Protein 2GYS (pdb70)

B-factor: mean 51.11, std 8.47, range [28.4, 102.59]

Sequence (803 aa):
EETIPLQTLRCYNDYTSHITCRWADTQDAQRLVNVTLIRRVNEDLLEPVSCDLSDDMPWSACPHPRCVPRRCVIPCQSFVVTDVDYFSFQPDRPLGTRLTVTLTQHVQPPEPRDLQISTDQDHFLLTWSVALHWLSPGDLEFEVVYKRLQDSWEDAAILLSNTSQATLGPEHLMPSSTYVARVRTRLAPGSRLSGRPSKWSPEVCWDSQPGDEAQPQNLECFFDGAAVLSCSWEVRKEVASSVSFGLFYKPSAVLLREEECSPVLREGLGSLHTRHHCQIPVPDPATHGQYIVSVQPRRAEKHIKSSVNIQMAPPSLQVTDSYSLRWETDHTFEIQYRKDTATWKDSKTETLQNAHSMALPALEPSTRYWARVRVRTSRTGYNGIWSEWSEARSWDTEETIPLQTLRCYNDYTSHITCRWADTQDAQRLVNVTLIRRVNEDLLEPVSCDLSDDMPWSACPHPRCVPRRCVIPCQSFVVTDVDYFSFQPDRPLGTRLTVTLTQHVQPPEPRDLQISTDQDHFLLTWSVALHWLSPGDLEFEVVYKRLQDSWEDAAILLSNTSQATLGPEHLMPSSTYVARVRTRLAPGSRLSGRPSKWSPEVCWDSQPGDEAQPQNLECFFDGAAVLSCSWEVRKEVASSVSFGLFYKPSPDREEECSPVLREGLGSLHTRHHCQIPVPDPATHGQYIVSVQPRRAEKHIKSSVNIQMAPPSLQVTKDGDSYSLRWETMKMRYEHIDHTFEIQYRKDTATWKDSKTETLQNAHSMALPALEPSTRYWARVRVRTSRTGYNGIWSEWSEARSWDT

Structure (mmCIF, N/CA/C/O backbone):
data_2GYS
#
_entry.id   2GYS
#
_cell.length_a   184.909
_cell.length_b   184.909
_cell.length_c   101.047
_cell.angle_alpha   90.00
_cell.angle_beta   90.00
_cell.angle_gamma   120.00
#
_symmetry.space_group_name_H-M   'H 3'
#
loop_
_entity.id
_entity.type
_entity.pdbx_description
1 polymer 'Cytokine receptor common beta chain'
2 branched beta-D-mannopyranose-(1-4)-2-acetamido-2-deoxy-beta-D-glucopyranose-(1-4)-[alpha-L-fucopyranose-(1-3)]2-acetamido-2-deoxy-beta-D-glucopyranose
3 branched alpha-L-fucopyranose-(1-3)-[2-acetamido-2-deoxy-beta-D-glucopyranose-(1-4)]2-acetamido-2-deoxy-beta-D-glucopyranose
#
loop_
_atom_site.group_PDB
_atom_site.id
_atom_site.type_symbol
_atom_site.label_atom_id
_atom_site.label_alt_id
_atom_site.label_comp_id
_atom_site.label_asym_id
_atom_site.label_entity_id
_atom_site.label_seq_id
_atom_site.pdbx_PDB_ins_code
_atom_site.Cartn_x
_atom_site.Cartn_y
_atom_site.Cartn_z
_atom_site.occupancy
_atom_site.B_iso_or_equiv
_atom_site.auth_seq_id
_atom_site.auth_comp_id
_atom_site.auth_asym_id
_atom_site.auth_atom_id
_atom_site.pdbx_PDB_model_num
ATOM 1 N N . GLU A 1 1 ? -15.780 -22.146 -15.802 1.00 59.55 1 GLU A N 1
ATOM 2 C CA . GLU A 1 1 ? -14.879 -21.523 -16.816 1.00 59.67 1 GLU A CA 1
ATOM 3 C C . GLU A 1 1 ? -15.289 -21.847 -18.281 1.00 59.48 1 GLU A C 1
ATOM 4 O O . GLU A 1 1 ? -14.580 -22.603 -18.986 1.00 61.03 1 GLU A O 1
ATOM 6 N N . GLU A 1 2 ? -16.413 -21.272 -18.732 1.00 57.21 2 GLU A N 1
ATOM 7 C CA . GLU A 1 2 ? -16.821 -21.293 -20.136 1.00 55.00 2 GLU A CA 1
ATOM 8 C C . GLU A 1 2 ? -15.813 -20.466 -20.946 1.00 53.47 2 GLU A C 1
ATOM 9 O O . GLU A 1 2 ? -15.212 -19.546 -20.421 1.00 53.46 2 GLU A O 1
ATOM 15 N N . THR A 1 3 ? -15.575 -20.787 -22.207 1.00 51.64 3 THR A N 1
ATOM 16 C CA . THR A 1 3 ? -14.641 -19.984 -22.938 1.00 49.45 3 THR A CA 1
ATOM 17 C C . THR A 1 3 ? -15.352 -18.781 -23.534 1.00 49.56 3 THR A C 1
ATOM 18 O O . THR A 1 3 ? -16.621 -18.733 -23.571 1.00 49.14 3 THR A O 1
ATOM 22 N N . ILE A 1 4 ? -14.564 -17.799 -24.011 1.00 48.11 4 ILE A N 1
ATOM 23 C CA . ILE A 1 4 ? -15.186 -16.631 -24.581 1.00 47.48 4 ILE A CA 1
ATOM 24 C C . ILE A 1 4 ? -15.983 -16.977 -25.856 1.00 48.46 4 ILE A C 1
ATOM 25 O O . ILE A 1 4 ? -17.193 -16.654 -25.920 1.00 49.18 4 ILE A O 1
ATOM 30 N N . PRO A 1 5 ? -15.387 -17.700 -26.839 1.00 47.66 5 PRO A N 1
ATOM 31 C CA . PRO A 1 5 ? -16.283 -18.077 -27.955 1.00 47.96 5 PRO A CA 1
ATOM 32 C C . PRO A 1 5 ? -17.615 -18.685 -27.513 1.00 48.10 5 PRO A C 1
ATOM 33 O O . PRO A 1 5 ? -18.637 -18.339 -28.039 1.00 48.73 5 PRO A O 1
ATOM 37 N N . LEU A 1 6 ? -17.617 -19.531 -26.506 1.00 48.32 6 LEU A N 1
ATOM 38 C CA . LEU A 1 6 ? -18.824 -20.267 -26.162 1.00 48.89 6 LEU A CA 1
ATOM 39 C C . LEU A 1 6 ? -19.767 -19.439 -25.319 1.00 48.07 6 LEU A C 1
ATOM 40 O O . LEU A 1 6 ? -20.924 -19.500 -25.485 1.00 48.66 6 LEU A O 1
ATOM 45 N N . GLN A 1 7 ? -19.272 -18.654 -24.395 1.00 48.47 7 GLN A N 1
ATOM 46 C CA . GLN A 1 7 ? -20.160 -17.834 -23.609 1.00 47.88 7 GLN A CA 1
ATOM 47 C C . GLN A 1 7 ? -20.937 -16.924 -24.481 1.00 46.74 7 GLN A C 1
ATOM 48 O O . GLN A 1 7 ? -22.050 -16.572 -24.214 1.00 47.38 7 GLN A O 1
ATOM 54 N N . THR A 1 8 ? -20.330 -16.595 -25.588 1.00 46.53 8 THR A N 1
ATOM 55 C CA . THR A 1 8 ? -20.723 -15.509 -26.452 1.00 44.71 8 THR A CA 1
ATOM 56 C C . THR A 1 8 ? -21.720 -15.941 -27.560 1.00 44.70 8 THR A C 1
ATOM 57 O O . THR A 1 8 ? -22.680 -15.236 -27.852 1.00 45.33 8 THR A O 1
ATOM 61 N N . LEU A 1 9 ? -21.537 -17.145 -28.099 1.00 43.43 9 LEU A N 1
ATOM 62 C CA . LEU A 1 9 ? -22.349 -17.668 -29.151 1.00 43.18 9 LEU A CA 1
ATOM 63 C C . LEU A 1 9 ? -23.897 -17.466 -28.974 1.00 45.15 9 LEU A C 1
ATOM 64 O O . LEU A 1 9 ? -24.511 -17.817 -27.928 1.00 46.61 9 LEU A O 1
ATOM 69 N N . ARG A 1 10 ? -24.559 -16.914 -29.967 1.00 44.34 10 ARG A N 1
ATOM 70 C CA . ARG A 1 10 ? -25.964 -17.025 -29.947 1.00 44.69 10 ARG A CA 1
ATOM 71 C C . ARG A 1 10 ? -26.205 -17.388 -31.413 1.00 46.38 10 ARG A C 1
ATOM 72 O O . ARG A 1 10 ? -25.573 -16.796 -32.297 1.00 46.87 10 ARG A O 1
ATOM 80 N N . CYS A 1 11 ? -27.087 -18.360 -31.667 1.00 47.09 11 CYS A N 1
ATOM 81 C CA . CYS A 1 11 ? -27.454 -18.684 -33.018 1.00 49.18 11 CYS A CA 1
ATOM 82 C C . CYS A 1 11 ? -28.974 -18.588 -33.133 1.00 49.79 11 CYS A C 1
ATOM 83 O O . CYS A 1 11 ? -29.700 -19.325 -32.425 1.00 52.27 11 CYS A O 1
ATOM 86 N N . TYR A 1 12 ? -29.467 -17.719 -34.020 1.00 48.14 12 TYR A N 1
ATOM 87 C CA . TYR A 1 12 ? -30.882 -17.632 -34.262 1.00 46.23 12 TYR A CA 1
ATOM 88 C C . TYR A 1 12 ? -31.098 -17.982 -35.697 1.00 46.26 12 TYR A C 1
ATOM 89 O O . TYR A 1 12 ? -30.272 -17.635 -36.550 1.00 46.72 12 TYR A O 1
ATOM 98 N N . ASN A 1 13 ? -32.219 -18.644 -35.962 1.00 45.72 13 ASN A N 1
ATOM 99 C CA . ASN A 1 13 ? -32.539 -19.118 -37.275 1.00 45.46 13 ASN A CA 1
ATOM 100 C C . ASN A 1 13 ? -33.905 -18.580 -37.723 1.00 45.55 13 ASN A C 1
ATOM 101 O O . ASN A 1 13 ? -34.707 -18.078 -36.918 1.00 44.82 13 ASN A O 1
ATOM 106 N N . ASP A 1 14 ? -34.173 -18.694 -39.014 1.00 44.69 14 ASP A N 1
ATOM 107 C CA . ASP A 1 14 ? -35.370 -18.127 -39.517 1.00 45.08 14 ASP A CA 1
ATOM 108 C C . ASP A 1 14 ? -36.396 -19.247 -39.741 1.00 44.63 14 ASP A C 1
ATOM 109 O O . ASP A 1 14 ? -37.369 -19.075 -40.455 1.00 44.02 14 ASP A O 1
ATOM 114 N N . TYR A 1 15 ? -36.144 -20.393 -39.101 1.00 44.63 15 TYR A N 1
ATOM 115 C CA . TYR A 1 15 ? -36.951 -21.608 -39.234 1.00 44.19 15 TYR A CA 1
ATOM 116 C C . TYR A 1 15 ? -37.303 -21.930 -40.687 1.00 44.71 15 TYR A C 1
ATOM 117 O O . TYR A 1 15 ? -38.294 -22.598 -40.948 1.00 44.69 15 TYR A O 1
ATOM 126 N N . THR A 1 16 ? -36.495 -21.486 -41.646 1.00 45.48 16 THR A N 1
ATOM 127 C CA . THR A 1 16 ? -36.824 -21.734 -43.062 1.00 45.89 16 THR A CA 1
ATOM 128 C C . THR A 1 16 ? -35.628 -22.062 -43.893 1.00 45.83 16 THR A C 1
ATOM 129 O O . THR A 1 16 ? -35.652 -22.951 -44.669 1.00 45.56 16 THR A O 1
ATOM 133 N N . SER A 1 17 ? -34.564 -21.306 -43.754 1.00 46.81 17 SER A N 1
ATOM 134 C CA . SER A 1 17 ? -33.478 -21.460 -44.712 1.00 46.90 17 SER A CA 1
ATOM 135 C C . SER A 1 17 ? -32.114 -21.481 -44.050 1.00 46.43 17 SER A C 1
ATOM 136 O O . SER A 1 17 ? -31.174 -21.982 -44.632 1.00 45.95 17 SER A O 1
ATOM 139 N N . HIS A 1 18 ? -31.994 -20.967 -42.835 1.00 46.66 18 HIS A N 1
ATOM 140 C CA . HIS A 1 18 ? -30.664 -20.897 -42.274 1.00 47.49 18 HIS A CA 1
ATOM 141 C C . HIS A 1 18 ? -30.606 -20.535 -40.840 1.00 47.66 18 HIS A C 1
ATOM 142 O O . HIS A 1 18 ? -31.617 -20.134 -40.263 1.00 48.58 18 HIS A O 1
ATOM 149 N N . ILE A 1 19 ? -29.398 -20.663 -40.288 1.00 47.44 19 ILE A N 1
ATOM 150 C CA . ILE A 1 19 ? -29.106 -20.314 -38.910 1.00 47.54 19 ILE A CA 1
ATOM 151 C C . ILE A 1 19 ? -28.038 -19.242 -38.996 1.00 48.40 19 ILE A C 1
ATOM 152 O O . ILE A 1 19 ? -27.150 -19.331 -39.850 1.00 49.90 19 ILE A O 1
ATOM 157 N N . THR A 1 20 ? -28.110 -18.236 -38.139 1.00 48.21 20 THR A N 1
ATOM 158 C CA . THR A 1 20 ? -27.096 -17.212 -38.098 1.00 48.47 20 THR A CA 1
ATOM 159 C C . THR A 1 20 ? -26.575 -17.301 -36.696 1.00 49.32 20 THR A C 1
ATOM 160 O O . THR A 1 20 ? -27.352 -17.463 -35.752 1.00 50.02 20 THR A O 1
ATOM 164 N N . CYS A 1 21 ? -25.255 -17.282 -36.579 1.00 49.29 21 CYS A N 1
ATOM 165 C CA . CYS A 1 21 ? -24.588 -17.296 -35.308 1.00 49.52 21 CYS A CA 1
ATOM 166 C C . CYS A 1 21 ? -23.723 -16.056 -35.193 1.00 48.61 21 CYS A C 1
ATOM 167 O O . CYS A 1 21 ? -23.179 -15.551 -36.193 1.00 48.27 21 CYS A O 1
ATOM 170 N N . ARG A 1 22 ? -23.539 -15.597 -33.970 1.00 47.18 22 ARG A N 1
ATOM 171 C CA . ARG A 1 22 ? -22.565 -14.571 -33.756 1.00 47.13 22 ARG A CA 1
ATOM 172 C C . ARG A 1 22 ? -21.807 -14.944 -32.532 1.00 47.29 22 ARG A C 1
ATOM 173 O O . ARG A 1 22 ? -22.368 -15.583 -31.654 1.00 48.48 22 ARG A O 1
ATOM 181 N N . TRP A 1 23 ? -20.542 -14.563 -32.475 1.00 46.95 23 TRP A N 1
ATOM 182 C CA . TRP A 1 23 ? -19.687 -14.938 -31.371 1.00 47.68 23 TRP A CA 1
ATOM 183 C C . TRP A 1 23 ? -18.350 -14.170 -31.398 1.00 48.67 23 TRP A C 1
ATOM 184 O O . TRP A 1 23 ? -18.138 -13.307 -32.266 1.00 49.85 23 TRP A O 1
ATOM 195 N N . ALA A 1 24 ? -17.450 -14.438 -30.452 1.00 48.44 24 ALA A N 1
ATOM 196 C CA . ALA A 1 24 ? -16.208 -13.680 -30.419 1.00 48.10 24 ALA A CA 1
ATOM 197 C C . ALA A 1 24 ? -15.015 -14.361 -29.716 1.00 48.18 24 ALA A C 1
ATOM 198 O O . ALA A 1 24 ? -15.153 -15.051 -28.734 1.00 48.94 24 ALA A O 1
ATOM 200 N N . ASP A 1 25 ? -13.858 -14.113 -30.296 1.00 48.76 25 ASP A N 1
ATOM 201 C CA . ASP A 1 25 ? -12.522 -14.565 -29.996 1.00 48.63 25 ASP A CA 1
ATOM 202 C C . ASP A 1 25 ? -12.040 -13.311 -29.291 1.00 48.57 25 ASP A C 1
ATOM 203 O O . ASP A 1 25 ? -12.708 -12.266 -29.416 1.00 48.62 25 ASP A O 1
ATOM 208 N N . THR A 1 26 ? -10.904 -13.367 -28.590 1.00 47.46 26 THR A N 1
ATOM 209 C CA . THR A 1 26 ? -10.166 -12.161 -28.347 1.00 47.18 26 THR A CA 1
ATOM 210 C C . THR A 1 26 ? -8.890 -12.017 -29.227 1.00 48.42 26 THR A C 1
ATOM 211 O O . THR A 1 26 ? -8.268 -13.009 -29.692 1.00 50.12 26 THR A O 1
ATOM 215 N N . GLN A 1 27 ? -8.512 -10.783 -29.479 1.00 47.70 27 GLN A N 1
ATOM 216 C CA . GLN A 1 27 ? -7.235 -10.525 -30.055 1.00 48.12 27 GLN A CA 1
ATOM 217 C C . GLN A 1 27 ? -6.120 -11.225 -29.308 1.00 48.04 27 GLN A C 1
ATOM 218 O O . GLN A 1 27 ? -5.192 -11.761 -29.922 1.00 48.81 27 GLN A O 1
ATOM 224 N N . ASP A 1 28 ? -6.185 -11.202 -27.983 1.00 47.47 28 ASP A N 1
ATOM 225 C CA . ASP A 1 28 ? -5.110 -11.759 -27.180 1.00 46.88 28 ASP A CA 1
ATOM 226 C C . ASP A 1 28 ? -4.942 -13.239 -27.521 1.00 46.21 28 ASP A C 1
ATOM 227 O O . ASP A 1 28 ? -3.838 -13.673 -27.754 1.00 46.12 28 ASP A O 1
ATOM 232 N N . ALA A 1 29 ? -6.046 -13.990 -27.589 1.00 45.50 29 ALA A N 1
ATOM 233 C CA . ALA A 1 29 ? -6.003 -15.421 -27.877 1.00 44.43 29 ALA A CA 1
ATOM 234 C C . ALA A 1 29 ? -5.566 -15.741 -29.315 1.00 44.59 29 ALA A C 1
ATOM 235 O O . ALA A 1 29 ? -4.895 -16.753 -29.580 1.00 43.53 29 ALA A O 1
ATOM 237 N N . GLN A 1 30 ? -5.947 -14.868 -30.240 1.00 45.58 30 GLN A N 1
ATOM 238 C CA . GLN A 1 30 ? -5.633 -15.041 -31.659 1.00 46.23 30 GLN A CA 1
ATOM 239 C C . GLN A 1 30 ? -4.118 -15.048 -31.920 1.00 46.50 30 GLN A C 1
ATOM 240 O O . GLN A 1 30 ? -3.630 -15.602 -32.911 1.00 46.91 30 GLN A O 1
ATOM 246 N N . ARG A 1 31 ? -3.355 -14.484 -31.002 1.00 46.06 31 ARG A N 1
ATOM 247 C CA . ARG A 1 31 ? -1.930 -14.530 -31.160 1.00 46.71 31 ARG A CA 1
ATOM 248 C C . ARG A 1 31 ? -1.425 -15.979 -31.026 1.00 46.70 31 ARG A C 1
ATOM 249 O O . ARG A 1 31 ? -0.477 -16.361 -31.697 1.00 47.10 31 ARG A O 1
ATOM 251 N N . LEU A 1 32 ? -2.116 -16.782 -30.214 1.00 46.55 32 LEU A N 1
ATOM 252 C CA . LEU A 1 32 ? -1.717 -18.158 -29.866 1.00 45.98 32 LEU A CA 1
ATOM 253 C C . LEU A 1 32 ? -2.527 -19.254 -30.570 1.00 46.21 32 LEU A C 1
ATOM 254 O O . LEU A 1 32 ? -1.975 -20.351 -30.821 1.00 46.76 32 LEU A O 1
ATOM 259 N N . VAL A 1 33 ? -3.813 -18.975 -30.835 1.00 45.50 33 VAL A N 1
ATOM 260 C CA . VAL A 1 33 ? -4.749 -19.900 -31.486 1.00 46.29 33 VAL A CA 1
ATOM 261 C C . VAL A 1 33 ? -5.929 -19.218 -32.128 1.00 46.82 33 VAL A C 1
ATOM 262 O O . VAL A 1 33 ? -6.536 -18.382 -31.494 1.00 48.11 33 VAL A O 1
ATOM 266 N N . ASN A 1 34 ? -6.324 -19.625 -33.326 1.00 46.24 34 ASN A N 1
ATOM 267 C CA . ASN A 1 34 ? -7.613 -19.199 -33.801 1.00 46.53 34 ASN A CA 1
ATOM 268 C C . ASN A 1 34 ? -8.488 -20.436 -33.583 1.00 46.22 34 ASN A C 1
ATOM 269 O O . ASN A 1 34 ? -7.971 -21.529 -33.254 1.00 46.06 34 ASN A O 1
ATOM 274 N N . VAL A 1 35 ? -9.791 -20.276 -33.842 1.00 45.35 35 VAL A N 1
ATOM 275 C CA . VAL A 1 35 ? -10.791 -21.239 -33.443 1.00 44.62 35 VAL A CA 1
ATOM 276 C C . VAL A 1 35 ? -11.840 -21.247 -34.572 1.00 44.57 35 VAL A C 1
ATOM 277 O O . VAL A 1 35 ? -12.116 -20.214 -35.144 1.00 44.22 35 VAL A O 1
ATOM 281 N N . THR A 1 36 ? -12.349 -22.409 -34.967 1.00 44.86 36 THR A N 1
ATOM 282 C CA . THR A 1 36 ? -13.424 -22.459 -35.964 1.00 45.57 36 THR A CA 1
ATOM 283 C C . THR A 1 36 ? -14.741 -22.845 -35.305 1.00 45.88 36 THR A C 1
ATOM 284 O O . THR A 1 36 ? -14.753 -23.718 -34.449 1.00 46.68 36 THR A O 1
ATOM 288 N N . LEU A 1 37 ? -15.849 -22.200 -35.649 1.00 46.59 37 LEU A N 1
ATOM 289 C CA . LEU A 1 37 ? -17.164 -22.734 -35.199 1.00 46.77 37 LEU A CA 1
ATOM 290 C C . LEU A 1 37 ? -17.467 -24.076 -35.883 1.00 46.47 37 LEU A C 1
ATOM 291 O O . LEU A 1 37 ? -17.094 -24.282 -37.033 1.00 46.67 37 LEU A O 1
ATOM 296 N N . ILE A 1 38 ? -18.118 -24.980 -35.151 1.00 46.48 38 ILE A N 1
ATOM 297 C CA . ILE A 1 38 ? -18.324 -26.377 -35.550 1.00 45.98 38 ILE A CA 1
ATOM 298 C C . ILE A 1 38 ? -19.764 -26.726 -35.217 1.00 46.38 38 ILE A C 1
ATOM 299 O O . ILE A 1 38 ? -20.241 -26.363 -34.148 1.00 47.41 38 ILE A O 1
ATOM 304 N N . ARG A 1 39 ? -20.474 -27.395 -36.109 1.00 46.41 39 ARG A N 1
ATOM 305 C CA . ARG A 1 39 ? -21.847 -27.759 -35.840 1.00 47.33 39 ARG A CA 1
ATOM 306 C C . ARG A 1 39 ? -21.847 -29.238 -36.000 1.00 48.54 39 ARG A C 1
ATOM 307 O O . ARG A 1 39 ? -21.329 -29.759 -36.996 1.00 49.06 39 ARG A O 1
ATOM 315 N N . ARG A 1 40 ? -22.376 -29.935 -35.010 1.00 49.95 40 ARG A N 1
ATOM 316 C CA . ARG A 1 40 ? -22.319 -31.367 -35.019 1.00 51.76 40 ARG A CA 1
ATOM 317 C C . ARG A 1 40 ? -23.620 -31.828 -35.624 1.00 53.88 40 ARG A C 1
ATOM 318 O O . ARG A 1 40 ? -24.695 -31.630 -35.045 1.00 53.97 40 ARG A O 1
ATOM 326 N N . VAL A 1 41 ? -23.490 -32.402 -36.816 1.00 56.31 41 VAL A N 1
ATOM 327 C CA . VAL A 1 41 ? -24.551 -33.054 -37.575 1.00 59.11 41 VAL A CA 1
ATOM 328 C C . VAL A 1 41 ? -25.145 -34.288 -36.849 1.00 60.66 41 VAL A C 1
ATOM 329 O O . VAL A 1 41 ? -26.359 -34.374 -36.666 1.00 61.60 41 VAL A O 1
ATOM 333 N N . ASN A 1 42 ? -24.299 -35.230 -36.439 1.00 62.22 42 ASN A N 1
ATOM 334 C CA . ASN A 1 42 ? -24.733 -36.387 -35.631 1.00 63.55 42 ASN A CA 1
ATOM 335 C C . ASN A 1 42 ? -23.536 -37.012 -34.913 1.00 64.72 42 ASN A C 1
ATOM 336 O O . ASN A 1 42 ? -22.395 -36.565 -35.066 1.00 65.22 42 ASN A O 1
ATOM 341 N N . GLU A 1 43 ? -23.774 -38.079 -34.167 1.00 65.56 43 GLU A N 1
ATOM 342 C CA . GLU A 1 43 ? -22.732 -38.553 -33.285 1.00 67.09 43 GLU A CA 1
ATOM 343 C C . GLU A 1 43 ? -21.335 -38.409 -33.948 1.00 67.14 43 GLU A C 1
ATOM 344 O O . GLU A 1 43 ? -20.438 -37.683 -33.415 1.00 67.28 43 GLU A O 1
ATOM 350 N N . ASP A 1 44 ? -21.198 -39.051 -35.132 1.00 67.26 44 ASP A N 1
ATOM 351 C CA . ASP A 1 44 ? -19.910 -39.190 -35.849 1.00 66.88 44 ASP A CA 1
ATOM 352 C C . ASP A 1 44 ? -19.499 -37.964 -36.702 1.00 66.10 44 ASP A C 1
ATOM 353 O O . ASP A 1 44 ? -18.354 -37.896 -37.180 1.00 66.31 44 ASP A O 1
ATOM 358 N N . LEU A 1 45 ? -20.412 -37.005 -36.895 1.00 64.52 45 LEU A N 1
ATOM 359 C CA . LEU A 1 45 ? -20.208 -35.992 -37.944 1.00 62.82 45 LEU A CA 1
ATOM 360 C C . LEU A 1 45 ? -20.250 -34.531 -37.508 1.00 61.06 45 LEU A C 1
ATOM 361 O O . LEU A 1 45 ? -21.299 -34.013 -37.172 1.00 60.77 45 LEU A O 1
ATOM 366 N N . LEU A 1 46 ? -19.089 -33.889 -37.575 1.00 59.58 46 LEU A N 1
ATOM 367 C CA . LEU A 1 46 ? -18.883 -32.468 -37.282 1.00 58.34 46 LEU A CA 1
ATOM 368 C C . LEU A 1 46 ? -18.712 -31.684 -38.571 1.00 57.95 46 LEU A C 1
ATOM 369 O O . LEU A 1 46 ? -18.120 -32.184 -39.506 1.00 57.83 46 LEU A O 1
ATOM 374 N N . GLU A 1 47 ? -19.178 -30.448 -38.645 1.00 57.76 47 GLU A N 1
ATOM 375 C CA . GLU A 1 47 ? -18.894 -29.712 -39.872 1.00 57.44 47 GLU A CA 1
ATOM 376 C C . GLU A 1 47 ? -18.559 -28.260 -39.650 1.00 56.52 47 GLU A C 1
ATOM 377 O O . GLU A 1 47 ? -19.147 -27.624 -38.773 1.00 57.12 47 GLU A O 1
ATOM 383 N N . PRO A 1 48 ? -17.614 -27.716 -40.444 1.00 55.21 48 PRO A N 1
ATOM 384 C CA . PRO A 1 48 ? -17.121 -26.370 -40.136 1.00 54.37 48 PRO A CA 1
ATOM 385 C C . PRO A 1 48 ? -18.112 -25.294 -40.587 1.00 52.92 48 PRO A C 1
ATOM 386 O O . PRO A 1 48 ? -18.637 -25.331 -41.690 1.00 53.35 48 PRO A O 1
ATOM 390 N N . VAL A 1 49 ? -18.374 -24.337 -39.740 1.00 51.63 49 VAL A N 1
ATOM 391 C CA . VAL A 1 49 ? -19.242 -23.234 -40.128 1.00 50.69 49 VAL A CA 1
ATOM 392 C C . VAL A 1 49 ? -18.333 -22.095 -40.623 1.00 50.53 49 VAL A C 1
ATOM 393 O O . VAL A 1 49 ? -17.345 -21.743 -39.934 1.00 49.93 49 VAL A O 1
ATOM 397 N N . SER A 1 50 ? -18.626 -21.524 -41.790 1.00 50.45 50 SER A N 1
ATOM 398 C CA . SER A 1 50 ? -17.785 -20.399 -42.259 1.00 51.27 50 SER A CA 1
ATOM 399 C C . SER A 1 50 ? -18.291 -19.063 -41.706 1.00 52.09 50 SER A C 1
ATOM 400 O O . SER A 1 50 ? -19.443 -18.644 -41.937 1.00 52.93 50 SER A O 1
ATOM 403 N N . CYS A 1 51 ? -17.435 -18.433 -40.928 1.00 52.05 51 CYS A N 1
ATOM 404 C CA . CYS A 1 51 ? -17.770 -17.208 -40.288 1.00 53.71 51 CYS A CA 1
ATOM 405 C C . CYS A 1 51 ? -17.000 -16.068 -40.905 1.00 53.56 51 CYS A C 1
ATOM 406 O O . CYS A 1 51 ? -15.875 -16.227 -41.380 1.00 54.65 51 CYS A O 1
ATOM 409 N N . ASP A 1 52 ? -17.551 -14.883 -40.873 1.00 52.90 52 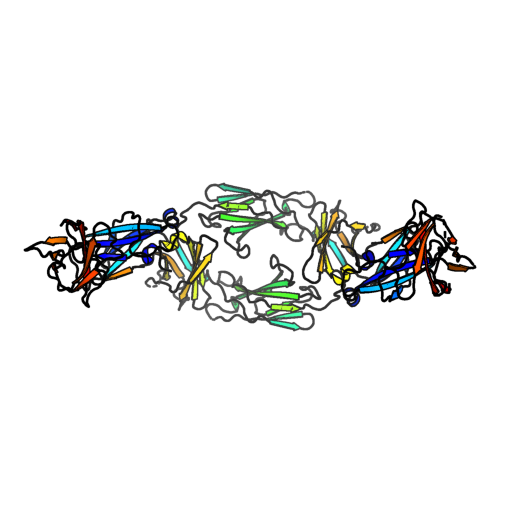ASP A N 1
ATOM 410 C CA . ASP A 1 52 ? -16.666 -13.790 -41.172 1.00 52.80 52 ASP A CA 1
ATOM 411 C C . ASP A 1 52 ? -16.791 -12.680 -40.134 1.00 51.36 52 ASP A C 1
ATOM 412 O O . ASP A 1 52 ? -17.697 -12.708 -39.286 1.00 51.47 52 ASP A O 1
ATOM 417 N N . LEU A 1 53 ? -15.858 -11.732 -40.191 1.00 49.28 53 LEU A N 1
ATOM 418 C CA . LEU A 1 53 ? -15.724 -10.719 -39.177 1.00 47.16 53 LEU A CA 1
ATOM 419 C C . LEU A 1 53 ? -16.977 -9.834 -39.110 1.00 46.55 53 LEU A C 1
ATOM 420 O O . LEU A 1 53 ? -17.604 -9.589 -40.125 1.00 45.11 53 LEU A O 1
ATOM 425 N N . SER A 1 54 ? -17.380 -9.439 -37.907 1.00 46.61 54 SER A N 1
ATOM 426 C CA . SER A 1 54 ? -18.419 -8.439 -37.732 1.00 47.87 54 SER A CA 1
ATOM 427 C C . SER A 1 54 ? -17.881 -7.273 -36.926 1.00 49.09 54 SER A C 1
ATOM 428 O O . SER A 1 54 ? -17.021 -7.449 -36.041 1.00 50.07 54 SER A O 1
ATOM 431 N N . ASP A 1 55 ? -18.388 -6.078 -37.197 1.00 50.34 55 ASP A N 1
ATOM 432 C CA . ASP A 1 55 ? -18.098 -4.958 -36.305 1.00 51.21 55 ASP A CA 1
ATOM 433 C C . ASP A 1 55 ? -18.845 -5.038 -34.980 1.00 51.62 55 ASP A C 1
ATOM 434 O O . ASP A 1 55 ? -18.415 -4.398 -34.027 1.00 52.05 55 ASP A O 1
ATOM 439 N N . ASP A 1 56 ? -19.934 -5.818 -34.894 1.00 50.87 56 ASP A N 1
ATOM 440 C CA . ASP A 1 56 ? -20.811 -5.668 -33.756 1.00 50.31 56 ASP A CA 1
ATOM 441 C C . ASP A 1 56 ? -21.130 -6.929 -32.967 1.00 49.13 56 ASP A C 1
ATOM 442 O O . ASP A 1 56 ? -20.686 -8.023 -33.270 1.00 48.67 56 ASP A O 1
ATOM 447 N N . MET A 1 57 ? -21.953 -6.751 -31.942 1.00 47.71 57 MET A N 1
ATOM 448 C CA . MET A 1 57 ? -22.302 -7.794 -31.027 1.00 45.79 57 MET A CA 1
ATOM 449 C C . MET A 1 57 ? -23.775 -7.551 -30.636 1.00 45.11 57 MET A C 1
ATOM 450 O O . MET A 1 57 ? -24.160 -7.398 -29.465 1.00 44.86 57 MET A O 1
ATOM 455 N N . PRO A 1 58 ? -24.649 -7.613 -31.630 1.00 44.85 58 PRO A N 1
ATOM 456 C CA . PRO A 1 58 ? -26.066 -7.362 -31.345 1.00 44.99 58 PRO A CA 1
ATOM 457 C C . PRO A 1 58 ? -26.721 -8.497 -30.565 1.00 45.39 58 PRO A C 1
ATOM 458 O O . PRO A 1 58 ? -27.924 -8.452 -30.310 1.00 47.18 58 PRO A O 1
ATOM 462 N N . TRP A 1 59 ? -25.994 -9.532 -30.188 1.00 44.42 59 TRP A N 1
ATOM 463 C CA . TRP A 1 59 ? -26.707 -10.556 -29.484 1.00 43.79 59 TRP A CA 1
ATOM 464 C C . TRP A 1 59 ? -26.195 -10.915 -28.056 1.00 43.92 59 TRP A C 1
ATOM 465 O O . TRP A 1 59 ? -26.887 -11.556 -27.282 1.00 43.68 59 TRP A O 1
ATOM 476 N N . SER A 1 60 ? -24.998 -10.481 -27.679 1.00 44.17 60 SER A N 1
ATOM 477 C CA . SER A 1 60 ? -24.470 -10.848 -26.365 1.00 44.41 60 SER A CA 1
ATOM 478 C C . SER A 1 60 ? -23.266 -9.999 -26.095 1.00 44.45 60 SER A C 1
ATOM 479 O O . SER A 1 60 ? -22.668 -9.486 -27.016 1.00 45.19 60 SER A O 1
ATOM 482 N N . ALA A 1 61 ? -22.889 -9.830 -24.843 1.00 44.91 61 ALA A N 1
ATOM 483 C CA . ALA A 1 61 ? -21.833 -8.866 -24.518 1.00 44.99 61 ALA A CA 1
ATOM 484 C C . ALA A 1 61 ? -20.552 -9.599 -24.748 1.00 46.57 61 ALA A C 1
ATOM 485 O O . ALA A 1 61 ? -20.624 -10.750 -24.942 1.00 47.77 61 ALA A O 1
ATOM 487 N N . CYS A 1 62 ? -19.383 -8.970 -24.757 1.00 49.85 62 CYS A N 1
ATOM 488 C CA . CYS A 1 62 ? -18.139 -9.712 -24.859 1.00 50.45 62 CYS A CA 1
ATOM 489 C C . CYS A 1 62 ? -17.328 -9.300 -23.666 1.00 51.06 62 CYS A C 1
ATOM 490 O O . CYS A 1 62 ? -17.109 -8.128 -23.477 1.00 51.33 62 CYS A O 1
ATOM 493 N N . PRO A 1 63 ? -16.837 -10.250 -22.851 1.00 51.65 63 PRO A N 1
ATOM 494 C CA . PRO A 1 63 ? -16.267 -9.728 -21.611 1.00 51.15 63 PRO A CA 1
ATOM 495 C C . PRO A 1 63 ? -14.776 -9.696 -21.768 1.00 51.55 63 PRO A C 1
ATOM 496 O O . PRO A 1 63 ? -14.048 -10.444 -21.100 1.00 52.45 63 PRO A O 1
ATOM 500 N N . HIS A 1 64 ? -14.303 -8.893 -22.707 1.00 51.22 64 HIS A N 1
ATOM 501 C CA . HIS A 1 64 ? -12.863 -8.671 -22.832 1.00 51.21 64 HIS A CA 1
ATOM 502 C C . HIS A 1 64 ? -12.717 -7.280 -23.429 1.00 50.20 64 HIS A C 1
ATOM 503 O O . HIS A 1 64 ? -13.612 -6.826 -24.117 1.00 50.93 64 HIS A O 1
ATOM 510 N N . PRO A 1 65 ? -11.646 -6.577 -23.127 1.00 48.84 65 PRO A N 1
ATOM 511 C CA . PRO A 1 65 ? -11.679 -5.321 -23.811 1.00 49.29 65 PRO A CA 1
ATOM 512 C C . PRO A 1 65 ? -11.350 -5.371 -25.292 1.00 49.72 65 PRO A C 1
ATOM 513 O O . PRO A 1 65 ? -11.270 -4.283 -25.901 1.00 50.97 65 PRO A O 1
ATOM 517 N N . ARG A 1 66 ? -11.112 -6.546 -25.882 1.00 48.96 66 ARG A N 1
ATOM 518 C CA . ARG A 1 66 ? -10.789 -6.548 -27.343 1.00 48.37 66 ARG A CA 1
ATOM 519 C C . ARG A 1 66 ? -11.177 -7.807 -28.116 1.00 48.71 66 ARG A C 1
ATOM 520 O O . ARG A 1 66 ? -10.379 -8.671 -28.438 1.00 48.66 66 ARG A O 1
ATOM 528 N N . CYS A 1 67 ? -12.440 -7.862 -28.444 1.00 48.76 67 CYS A N 1
ATOM 529 C CA . CYS A 1 67 ? -12.972 -8.987 -29.114 1.00 50.18 67 CYS A CA 1
ATOM 530 C C . CYS A 1 67 ? -12.886 -8.867 -30.572 1.00 49.04 67 CYS A C 1
ATOM 531 O O . CYS A 1 67 ? -12.822 -7.768 -31.131 1.00 49.04 67 CYS A O 1
ATOM 534 N N . VAL A 1 68 ? -12.969 -10.031 -31.197 1.00 48.29 68 VAL A N 1
ATOM 535 C CA . VAL A 1 68 ? -13.066 -10.103 -32.621 1.00 46.79 68 VAL A CA 1
ATOM 536 C C . VAL A 1 68 ? -14.375 -10.846 -32.887 1.00 47.17 68 VAL A C 1
ATOM 537 O O . VAL A 1 68 ? -14.392 -12.070 -32.946 1.00 47.32 68 VAL A O 1
ATOM 541 N N . PRO A 1 69 ? -15.479 -10.086 -33.012 1.00 47.02 69 PRO A N 1
ATOM 542 C CA . PRO A 1 69 ? -16.814 -10.600 -33.254 1.00 47.22 69 PRO A CA 1
ATOM 543 C C . PRO A 1 69 ? -16.950 -11.149 -34.644 1.00 48.06 69 PRO A C 1
ATOM 544 O O . PRO A 1 69 ? -16.365 -10.589 -35.575 1.00 48.65 69 PRO A O 1
ATOM 548 N N . ARG A 1 70 ? -17.719 -12.240 -34.757 1.00 48.99 70 ARG A N 1
ATOM 549 C CA . ARG A 1 70 ? -18.054 -12.892 -36.025 1.00 49.54 70 ARG A CA 1
ATOM 550 C C . ARG A 1 70 ? -19.542 -12.996 -36.272 1.00 49.98 70 ARG A C 1
ATOM 551 O O . ARG A 1 70 ? -20.359 -12.960 -35.368 1.00 49.66 70 ARG A O 1
ATOM 559 N N . ARG A 1 71 ? -19.866 -13.174 -37.537 1.00 50.98 71 ARG A N 1
ATOM 560 C CA . ARG A 1 71 ? -21.206 -13.391 -37.989 1.00 51.89 71 ARG A CA 1
ATOM 561 C C . ARG A 1 71 ? -21.130 -14.527 -39.024 1.00 52.84 71 ARG A C 1
ATOM 562 O O . ARG A 1 71 ? -20.459 -14.384 -40.047 1.00 53.11 71 ARG A O 1
ATOM 570 N N . CYS A 1 72 ? -21.768 -15.658 -38.736 1.00 53.27 72 CYS A N 1
ATOM 571 C CA . CYS A 1 72 ? -21.835 -16.806 -39.660 1.00 54.09 72 CYS A CA 1
ATOM 572 C C . CYS A 1 72 ? -23.265 -17.058 -40.114 1.00 52.68 72 CYS A C 1
ATOM 573 O O . CYS A 1 72 ? -24.218 -16.656 -39.447 1.00 53.33 72 CYS A O 1
ATOM 576 N N . VAL A 1 73 ? -23.409 -17.696 -41.259 1.00 50.88 73 VAL A N 1
ATOM 577 C CA . VAL A 1 73 ? -24.701 -18.026 -41.797 1.00 49.51 73 VAL A CA 1
ATOM 578 C C . VAL A 1 73 ? -24.552 -19.453 -42.203 1.00 49.53 73 VAL A C 1
ATOM 579 O O . VAL A 1 73 ? -23.702 -19.771 -43.068 1.00 49.66 73 VAL A O 1
ATOM 583 N N . ILE A 1 74 ? -25.321 -20.334 -41.579 1.00 49.11 74 ILE A N 1
ATOM 584 C CA . ILE A 1 74 ? -25.335 -21.726 -42.061 1.00 49.41 74 ILE A CA 1
ATOM 585 C C . ILE A 1 74 ? -26.647 -22.062 -42.807 1.00 49.41 74 ILE A C 1
ATOM 586 O O . ILE A 1 74 ? -27.732 -21.832 -42.293 1.00 49.77 74 ILE A O 1
ATOM 591 N N . PRO A 1 75 ? -26.562 -22.551 -44.049 1.00 49.68 75 PRO A N 1
ATOM 592 C CA . PRO A 1 75 ? -27.853 -22.846 -44.684 1.00 49.58 75 PRO A CA 1
ATOM 593 C C . PRO A 1 75 ? -28.418 -24.189 -44.220 1.00 50.57 75 PRO A C 1
ATOM 594 O O . PRO A 1 75 ? -27.665 -25.106 -43.913 1.00 49.17 75 PRO A O 1
ATOM 598 N N . CYS A 1 76 ? -29.750 -24.271 -44.152 1.00 52.94 76 CYS A N 1
ATOM 599 C CA . CYS A 1 76 ? -30.497 -25.521 -43.924 1.00 54.96 76 CYS A CA 1
ATOM 600 C C . CYS A 1 76 ? -31.774 -25.487 -44.691 1.00 55.69 76 CYS A C 1
ATOM 601 O O . CYS A 1 76 ? -32.559 -24.556 -44.537 1.00 57.21 76 CYS A O 1
ATOM 604 N N . GLN A 1 77 ? -32.044 -26.516 -45.470 1.00 56.29 77 GLN A N 1
ATOM 605 C CA . GLN A 1 77 ? -33.445 -26.908 -45.671 1.00 56.38 77 GLN A CA 1
ATOM 606 C C . GLN A 1 77 ? -33.784 -27.670 -44.368 1.00 56.08 77 GLN A C 1
ATOM 607 O O . GLN A 1 77 ? -32.863 -28.173 -43.688 1.00 57.30 77 GLN A O 1
ATOM 613 N N . SER A 1 78 ? -35.064 -27.728 -43.999 1.00 54.58 78 SER A N 1
ATOM 614 C CA . SER A 1 78 ? -35.545 -28.612 -42.917 1.00 52.82 78 SER A CA 1
ATOM 615 C C . SER A 1 78 ? -35.264 -28.055 -41.549 1.00 51.37 78 SER A C 1
ATOM 616 O O . SER A 1 78 ? -34.170 -27.673 -41.259 1.00 51.21 78 SER A O 1
ATOM 618 N N . PHE A 1 79 ? -36.312 -28.020 -40.734 1.00 50.67 79 PHE A N 1
ATOM 619 C CA . PHE A 1 79 ? -36.356 -27.546 -39.360 1.00 48.94 79 PHE A CA 1
ATOM 620 C C . PHE A 1 79 ? -37.555 -28.256 -38.752 1.00 48.67 79 PHE A C 1
ATOM 621 O O . PHE A 1 79 ? -38.554 -28.478 -39.431 1.00 47.58 79 PHE A O 1
ATOM 629 N N . VAL A 1 80 ? -37.470 -28.606 -37.481 1.00 48.97 80 VAL A N 1
ATOM 630 C CA . VAL A 1 80 ? -38.660 -28.928 -36.746 1.00 49.55 80 VAL A CA 1
ATOM 631 C C . VAL A 1 80 ? -38.413 -29.060 -35.269 1.00 50.53 80 VAL A C 1
ATOM 632 O O . VAL A 1 80 ? -37.285 -29.259 -34.846 1.00 52.08 80 VAL A O 1
ATOM 636 N N . VAL A 1 81 ? -39.494 -28.997 -34.504 1.00 50.24 81 VAL A N 1
ATOM 637 C CA . VAL A 1 81 ? -39.453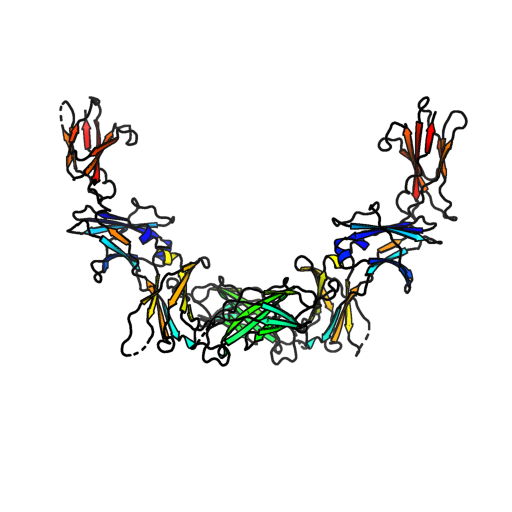 -28.614 -33.101 1.00 49.51 81 VAL A CA 1
ATOM 638 C C . VAL A 1 81 ? -38.497 -29.333 -32.199 1.00 49.20 81 VAL A C 1
ATOM 639 O O . VAL A 1 81 ? -38.004 -28.727 -31.244 1.00 50.45 81 VAL A O 1
ATOM 643 N N . THR A 1 82 ? -38.273 -30.612 -32.467 1.00 47.39 82 THR A N 1
ATOM 644 C CA . THR A 1 82 ? -37.499 -31.434 -31.576 1.00 46.17 82 THR A CA 1
ATOM 645 C C . THR A 1 82 ? -36.003 -31.152 -31.730 1.00 46.20 82 THR A C 1
ATOM 646 O O . THR A 1 82 ? -35.192 -31.683 -30.965 1.00 45.93 82 THR A O 1
ATOM 650 N N . ASP A 1 83 ? -35.659 -30.357 -32.740 1.00 46.05 83 ASP A N 1
ATOM 651 C CA . ASP A 1 83 ? -34.286 -30.090 -33.138 1.00 47.47 83 ASP A CA 1
ATOM 652 C C . ASP A 1 83 ? -33.468 -29.258 -32.129 1.00 47.73 83 ASP A C 1
ATOM 653 O O . ASP A 1 83 ? -33.829 -28.112 -31.759 1.00 46.83 83 ASP A O 1
ATOM 658 N N . VAL A 1 84 ? -32.319 -29.845 -31.772 1.00 47.04 84 VAL A N 1
ATOM 659 C CA . VAL A 1 84 ? -31.300 -29.202 -30.981 1.00 45.32 84 VAL A CA 1
ATOM 660 C C . VAL A 1 84 ? -30.013 -29.243 -31.766 1.00 45.40 84 VAL A C 1
ATOM 661 O O . VAL A 1 84 ? -29.589 -30.275 -32.209 1.00 44.48 84 VAL A O 1
ATOM 665 N N . ASP A 1 85 ? -29.389 -28.093 -31.940 1.00 46.82 85 ASP A N 1
ATOM 666 C CA . ASP A 1 85 ? -28.050 -28.082 -32.475 1.00 48.12 85 ASP A CA 1
ATOM 667 C C . ASP A 1 85 ? -26.951 -28.053 -31.429 1.00 48.18 85 ASP A C 1
ATOM 668 O O . ASP A 1 85 ? -27.080 -27.374 -30.398 1.00 47.47 85 ASP A O 1
ATOM 673 N N . TYR A 1 86 ? -25.893 -28.818 -31.697 1.00 47.83 86 TYR A N 1
ATOM 674 C CA . TYR A 1 86 ? -24.729 -28.787 -30.814 1.00 48.59 86 TYR A CA 1
ATOM 675 C C . TYR A 1 86 ? -23.596 -28.033 -31.446 1.00 47.10 86 TYR A C 1
ATOM 676 O O . TYR A 1 86 ? -23.138 -28.376 -32.514 1.00 47.75 86 TYR A O 1
ATOM 685 N N . PHE A 1 87 ? -23.177 -26.962 -30.810 1.00 45.89 87 PHE A N 1
ATOM 686 C CA . PHE A 1 87 ? -22.149 -26.135 -31.402 1.00 45.76 87 PHE A CA 1
ATOM 687 C C . PHE A 1 87 ? -20.912 -26.172 -30.532 1.00 45.92 87 PHE A C 1
ATOM 688 O O . PHE A 1 87 ? -21.018 -26.218 -29.298 1.00 46.15 87 PHE A O 1
ATOM 696 N N . SER A 1 88 ? -19.744 -26.146 -31.166 1.00 45.59 88 SER A N 1
ATOM 697 C CA . SER A 1 88 ? -18.472 -26.097 -30.443 1.00 45.51 88 SER A CA 1
ATOM 698 C C . SER A 1 88 ? -17.396 -25.338 -31.247 1.00 45.99 88 SER A C 1
ATOM 699 O O . SER A 1 88 ? -17.671 -24.826 -32.315 1.00 46.40 88 SER A O 1
ATOM 702 N N . PHE A 1 89 ? -16.168 -25.264 -30.737 1.00 46.54 89 PHE A N 1
ATOM 703 C CA . PHE A 1 89 ? -15.133 -24.458 -31.354 1.00 45.52 89 PHE A CA 1
ATOM 704 C C . PHE A 1 89 ? -13.836 -25.259 -31.527 1.00 46.31 89 PHE A C 1
ATOM 705 O O . PHE A 1 89 ? -13.312 -25.748 -30.551 1.00 48.34 89 PHE A O 1
ATOM 713 N N . GLN A 1 90 ? -13.297 -25.434 -32.730 1.00 45.75 90 GLN A N 1
ATOM 714 C CA . GLN A 1 90 ? -12.120 -26.289 -32.874 1.00 45.21 90 GLN A CA 1
ATOM 715 C C . GLN A 1 90 ? -10.931 -25.389 -32.906 1.00 45.12 90 GLN A C 1
ATOM 716 O O . GLN A 1 90 ? -10.978 -24.373 -33.615 1.00 45.85 90 GLN A O 1
ATOM 722 N N . PRO A 1 91 ? -9.854 -25.740 -32.164 1.00 44.62 91 PRO A N 1
ATOM 723 C CA . PRO A 1 91 ? -8.565 -25.048 -32.299 1.00 43.85 91 PRO A CA 1
ATOM 724 C C . PRO A 1 91 ? -7.981 -25.193 -33.710 1.00 42.78 91 PRO A C 1
ATOM 725 O O . PRO A 1 91 ? -8.302 -26.146 -34.414 1.00 41.48 91 PRO A O 1
ATOM 729 N N . ASP A 1 92 ? -7.156 -24.231 -34.109 1.00 42.59 92 ASP A N 1
ATOM 730 C CA . ASP A 1 92 ? -6.499 -24.296 -35.421 1.00 43.01 92 ASP A CA 1
ATOM 731 C C . ASP A 1 92 ? -5.529 -25.452 -35.575 1.00 42.19 92 ASP A C 1
ATOM 732 O O . ASP A 1 92 ? -5.160 -25.747 -36.654 1.00 42.17 92 ASP A O 1
ATOM 737 N N . ARG A 1 93 ? -5.110 -26.082 -34.483 1.00 42.32 93 ARG A N 1
ATOM 738 C CA . ARG A 1 93 ? -4.192 -27.223 -34.499 1.00 41.95 93 ARG A CA 1
ATOM 739 C C . ARG A 1 93 ? -4.295 -28.123 -33.207 1.00 42.89 93 ARG A C 1
ATOM 740 O O . ARG A 1 93 ? -4.757 -27.705 -32.155 1.00 43.31 93 ARG A O 1
ATOM 748 N N . PRO A 1 94 ? -3.872 -29.363 -33.275 1.00 43.52 94 PRO A N 1
ATOM 749 C CA . PRO A 1 94 ? -3.857 -30.170 -32.058 1.00 45.06 94 PRO A CA 1
ATOM 750 C C . PRO A 1 94 ? -3.084 -29.581 -30.821 1.00 46.66 94 PRO A C 1
ATOM 751 O O . PRO A 1 94 ? -1.893 -29.274 -30.906 1.00 47.87 94 PRO A O 1
ATOM 755 N N . LEU A 1 95 ? -3.756 -29.467 -29.676 1.00 47.70 95 LEU A N 1
ATOM 756 C CA . LEU A 1 95 ? -3.172 -28.970 -28.424 1.00 47.50 95 LEU A CA 1
ATOM 757 C C . LEU A 1 95 ? -3.317 -30.063 -27.349 1.00 48.09 95 LEU A C 1
ATOM 758 O O . LEU A 1 95 ? -4.385 -30.658 -27.262 1.00 48.51 95 LEU A O 1
ATOM 763 N N . GLY A 1 96 ? -2.285 -30.337 -26.540 1.00 48.05 96 GLY A N 1
ATOM 764 C CA . GLY A 1 96 ? -2.422 -31.332 -25.464 1.00 48.75 96 GLY A CA 1
ATOM 765 C C . GLY A 1 96 ? -1.087 -31.740 -24.849 1.00 50.16 96 GLY A C 1
ATOM 766 O O . GLY A 1 96 ? -0.035 -31.275 -25.287 1.00 51.07 96 GLY A O 1
ATOM 767 N N . THR A 1 97 ? -1.118 -32.603 -23.828 1.00 49.96 97 THR A N 1
ATOM 768 C CA . THR A 1 97 ? 0.070 -33.096 -23.128 1.00 49.38 97 THR A CA 1
ATOM 769 C C . THR A 1 97 ? -0.415 -34.335 -22.468 1.00 49.09 97 THR A C 1
ATOM 770 O O . THR A 1 97 ? -1.621 -34.487 -22.225 1.00 48.95 97 THR A O 1
ATOM 774 N N . ARG A 1 98 ? 0.537 -35.194 -22.139 1.00 48.41 98 ARG A N 1
ATOM 775 C CA . ARG A 1 98 ? 0.252 -36.563 -21.859 1.00 49.15 98 ARG A CA 1
ATOM 776 C C . ARG A 1 98 ? 1.426 -37.041 -20.990 1.00 48.11 98 ARG A C 1
ATOM 777 O O . ARG A 1 98 ? 2.584 -36.822 -21.324 1.00 49.39 98 ARG A O 1
ATOM 785 N N . LEU A 1 99 ? 1.133 -37.616 -19.837 1.00 46.59 99 LEU A N 1
ATOM 786 C CA . LEU A 1 99 ? 2.157 -38.056 -18.909 1.00 45.39 99 LEU A CA 1
ATOM 787 C C . LEU A 1 99 ? 1.727 -39.457 -18.613 1.00 45.48 99 LEU A C 1
ATOM 788 O O . LEU A 1 99 ? 0.531 -39.726 -18.450 1.00 46.70 99 LEU A O 1
ATOM 793 N N . THR A 1 100 ? 2.648 -40.375 -18.559 1.00 44.28 100 THR A N 1
ATOM 794 C CA . THR A 1 100 ? 2.246 -41.694 -18.207 1.00 43.92 100 THR A CA 1
ATOM 795 C C . THR A 1 100 ? 2.842 -41.918 -16.813 1.00 43.51 100 THR A C 1
ATOM 796 O O . THR A 1 100 ? 4.020 -41.771 -16.652 1.00 44.05 100 THR A O 1
ATOM 800 N N . VAL A 1 101 ? 2.036 -42.241 -15.805 1.00 42.55 101 VAL A N 1
ATOM 801 C CA . VAL A 1 101 ? 2.491 -42.199 -14.429 1.00 41.52 101 VAL A CA 1
ATOM 802 C C . VAL A 1 101 ? 2.352 -43.560 -13.790 1.00 41.99 101 VAL A C 1
ATOM 803 O O . VAL A 1 101 ? 1.251 -44.109 -13.699 1.00 42.51 101 VAL A O 1
ATOM 807 N N . THR A 1 102 ? 3.481 -44.107 -13.346 1.00 41.78 102 THR A N 1
ATOM 808 C CA . THR A 1 102 ? 3.499 -45.273 -12.493 1.00 41.50 102 THR A CA 1
ATOM 809 C C . THR A 1 102 ? 3.423 -44.808 -11.031 1.00 42.05 102 THR A C 1
ATOM 810 O O . THR A 1 102 ? 4.342 -44.148 -10.537 1.00 41.56 102 THR A O 1
ATOM 814 N N . LEU A 1 103 ? 2.321 -45.140 -10.346 1.00 42.76 103 LEU A N 1
ATOM 815 C CA . LEU A 1 103 ? 2.065 -44.662 -8.985 1.00 42.61 103 LEU A CA 1
ATOM 816 C C . LEU A 1 103 ? 3.257 -44.759 -7.987 1.00 43.46 103 LEU A C 1
ATOM 817 O O . LEU A 1 103 ? 3.447 -43.806 -7.159 1.00 43.73 103 LEU A O 1
ATOM 822 N N . THR A 1 104 ? 4.039 -45.856 -8.040 1.00 41.99 104 THR A N 1
ATOM 823 C CA . THR A 1 104 ? 5.147 -46.033 -7.076 1.00 41.67 104 THR A CA 1
ATOM 824 C C . THR A 1 104 ? 6.289 -45.009 -7.349 1.00 42.33 104 THR A C 1
ATOM 825 O O . THR A 1 104 ? 7.121 -44.720 -6.484 1.00 41.60 104 THR A O 1
ATOM 829 N N . GLN A 1 105 ? 6.315 -44.463 -8.562 1.00 42.87 105 GLN A N 1
ATOM 830 C CA . GLN A 1 105 ? 7.317 -43.490 -8.940 1.00 43.21 105 GLN A CA 1
ATOM 831 C C . GLN A 1 105 ? 6.820 -42.058 -8.722 1.00 43.58 105 GLN A C 1
ATOM 832 O O . GLN A 1 105 ? 7.555 -41.109 -8.909 1.00 43.42 105 GLN A O 1
ATOM 838 N N . HIS A 1 106 ? 5.588 -41.918 -8.239 1.00 43.91 106 HIS A N 1
ATOM 839 C CA . HIS A 1 106 ? 4.940 -40.621 -8.211 1.00 43.62 106 HIS A CA 1
ATOM 840 C C . HIS A 1 106 ? 4.206 -40.388 -6.914 1.00 43.53 106 HIS A C 1
ATOM 841 O O . HIS A 1 106 ? 3.092 -39.832 -6.928 1.00 43.59 106 HIS A O 1
ATOM 848 N N . VAL A 1 107 ? 4.811 -40.773 -5.791 1.00 42.55 107 VAL A N 1
ATOM 849 C CA . VAL A 1 107 ? 4.077 -40.597 -4.568 1.00 42.49 107 VAL A CA 1
ATOM 850 C C . VAL A 1 107 ? 4.477 -39.360 -3.792 1.00 43.29 107 VAL A C 1
ATOM 851 O O . VAL A 1 107 ? 5.649 -39.005 -3.667 1.00 43.50 107 VAL A O 1
ATOM 855 N N . GLN A 1 108 ? 3.468 -38.687 -3.279 1.00 43.88 108 GLN A N 1
ATOM 856 C CA . GLN A 1 108 ? 3.668 -37.618 -2.333 1.00 43.58 108 GLN A CA 1
ATOM 857 C C . GLN A 1 108 ? 2.989 -38.044 -1.065 1.00 43.95 108 GLN A C 1
ATOM 858 O O . GLN A 1 108 ? 1.759 -38.034 -1.002 1.00 44.25 108 GLN A O 1
ATOM 864 N N . PRO A 1 109 ? 3.766 -38.376 -0.031 1.00 44.10 109 PRO A N 1
ATOM 865 C CA . PRO A 1 109 ? 3.226 -38.834 1.254 1.00 44.14 109 PRO A CA 1
ATOM 866 C C . PRO A 1 109 ? 2.465 -37.706 1.913 1.00 45.02 109 PRO A C 1
ATOM 867 O O . PRO A 1 109 ? 2.532 -36.574 1.438 1.00 45.84 109 PRO A O 1
ATOM 871 N N . PRO A 1 110 ? 1.702 -37.991 2.967 1.00 46.34 110 PRO A N 1
ATOM 872 C CA . PRO A 1 110 ? 0.851 -36.923 3.495 1.00 47.22 110 PRO A CA 1
ATOM 873 C C . PRO A 1 110 ? 1.584 -35.934 4.396 1.00 48.31 110 PRO A C 1
ATOM 874 O O . PRO A 1 110 ? 2.527 -36.297 5.054 1.00 49.73 110 PRO A O 1
ATOM 878 N N . GLU A 1 111 ? 1.172 -34.678 4.360 1.00 49.17 111 GLU A N 1
ATOM 879 C CA . GLU A 1 111 ? 1.586 -33.615 5.238 1.00 50.59 111 GLU A CA 1
ATOM 880 C C . GLU A 1 111 ? 1.580 -34.205 6.651 1.00 49.75 111 GLU A C 1
ATOM 881 O O . GLU A 1 111 ? 0.613 -34.884 7.022 1.00 49.86 111 GLU A O 1
ATOM 887 N N . PRO A 1 112 ? 2.651 -33.995 7.443 1.00 49.40 112 PRO A N 1
ATOM 888 C CA . PRO A 1 112 ? 2.574 -34.131 8.889 1.00 49.76 112 PRO A CA 1
ATOM 889 C C . PRO A 1 112 ? 1.551 -33.209 9.526 1.00 50.28 112 PRO A C 1
ATOM 890 O O . PRO A 1 112 ? 1.233 -32.164 8.970 1.00 51.06 112 PRO A O 1
ATOM 894 N N . ARG A 1 113 ? 1.027 -33.581 10.684 1.00 50.53 113 ARG A N 1
ATOM 895 C CA . ARG A 1 113 ? 0.120 -32.675 11.369 1.00 50.97 113 ARG A CA 1
ATOM 896 C C . ARG A 1 113 ? 0.253 -32.787 12.893 1.00 51.15 113 ARG A C 1
ATOM 897 O O . ARG A 1 113 ? 0.986 -33.684 13.380 1.00 51.53 113 ARG A O 1
ATOM 905 N N . ASP A 1 114 ? -0.411 -31.896 13.633 1.00 50.93 114 ASP A N 1
ATOM 906 C CA . ASP A 1 114 ? -0.323 -31.884 15.100 1.00 52.52 114 ASP A CA 1
ATOM 907 C C . ASP A 1 114 ? 1.092 -31.750 15.572 1.00 52.49 114 ASP A C 1
ATOM 908 O O . ASP A 1 114 ? 1.617 -32.608 16.328 1.00 52.62 114 ASP A O 1
ATOM 913 N N . LEU A 1 115 ? 1.737 -30.704 15.099 1.00 52.17 115 LEU A N 1
ATOM 914 C CA . LEU A 1 115 ? 3.047 -30.415 15.608 1.00 52.11 115 LEU A CA 1
ATOM 915 C C . LEU A 1 115 ? 2.927 -29.978 17.068 1.00 51.55 115 LEU A C 1
ATOM 916 O O . LEU A 1 115 ? 2.135 -29.090 17.391 1.00 51.70 115 LEU A O 1
ATOM 921 N N . GLN A 1 116 ? 3.672 -30.629 17.956 1.00 50.18 116 GLN A N 1
ATOM 922 C CA . GLN A 1 116 ? 3.814 -30.108 19.293 1.00 48.49 116 GLN A CA 1
ATOM 923 C C . GLN A 1 116 ? 5.251 -30.055 19.777 1.00 48.39 116 GLN A C 1
ATOM 924 O O . GLN A 1 116 ? 6.109 -30.877 19.376 1.00 47.94 116 GLN A O 1
ATOM 930 N N . ILE A 1 117 ? 5.517 -29.073 20.634 1.00 47.55 117 ILE A N 1
ATOM 931 C CA . ILE A 1 117 ? 6.747 -29.100 21.388 1.00 47.64 117 ILE A CA 1
ATOM 932 C C . ILE A 1 117 ? 6.415 -29.478 22.832 1.00 47.94 117 ILE A C 1
ATOM 933 O O . ILE A 1 117 ? 5.455 -28.964 23.399 1.00 48.64 117 ILE A O 1
ATOM 938 N N . SER A 1 118 ? 7.187 -30.394 23.420 1.00 47.61 118 SER A N 1
ATOM 939 C CA . SER A 1 118 ? 7.144 -30.605 24.854 1.00 46.62 118 SER A CA 1
ATOM 940 C C . SER A 1 118 ? 8.522 -30.341 25.392 1.00 47.35 118 SER A C 1
ATOM 941 O O . SER A 1 118 ? 9.491 -30.568 24.684 1.00 47.61 118 SER A O 1
ATOM 944 N N . THR A 1 119 ? 8.651 -29.840 26.614 1.00 47.35 119 THR A N 1
ATOM 945 C CA . THR A 1 119 ? 10.002 -29.659 27.058 1.00 48.28 119 THR A CA 1
ATOM 946 C C . THR A 1 119 ? 10.367 -30.817 27.968 1.00 48.75 119 THR A C 1
ATOM 947 O O . THR A 1 119 ? 9.548 -31.326 28.756 1.00 48.57 119 THR A O 1
ATOM 951 N N . ASP A 1 120 ? 11.614 -31.236 27.817 1.00 49.34 120 ASP A N 1
ATOM 952 C CA . ASP A 1 120 ? 12.213 -32.215 28.670 1.00 50.05 120 ASP A CA 1
ATOM 953 C C . ASP A 1 120 ? 13.471 -31.539 29.149 1.00 50.44 120 ASP A C 1
ATOM 954 O O . ASP A 1 120 ? 14.499 -31.522 28.428 1.00 50.93 120 ASP A O 1
ATOM 959 N N . GLN A 1 121 ? 13.372 -30.949 30.341 1.00 50.31 121 GLN A N 1
ATOM 960 C CA . GLN A 1 121 ? 14.432 -30.097 30.887 1.00 50.15 121 GLN A CA 1
ATOM 961 C C . GLN A 1 121 ? 14.917 -29.089 29.865 1.00 50.37 121 GLN A C 1
ATOM 962 O O . GLN A 1 121 ? 14.169 -28.182 29.511 1.00 50.18 121 GLN A O 1
ATOM 968 N N . ASP A 1 122 ? 16.162 -29.268 29.391 1.00 50.96 122 ASP A N 1
ATOM 969 C CA . ASP A 1 122 ? 16.828 -28.333 28.443 1.00 51.20 122 ASP A CA 1
ATOM 970 C C . ASP A 1 122 ? 16.669 -28.842 27.006 1.00 51.66 122 ASP A C 1
ATOM 971 O O . ASP A 1 122 ? 17.126 -28.198 26.061 1.00 51.75 122 ASP A O 1
ATOM 973 N N . HIS A 1 123 ? 16.040 -30.006 26.840 1.00 51.66 123 HIS A N 1
ATOM 974 C CA . HIS A 1 123 ? 15.692 -30.464 25.514 1.00 52.01 123 HIS A CA 1
ATOM 975 C C . HIS A 1 123 ? 14.229 -30.209 25.173 1.00 51.16 123 HIS A C 1
ATOM 976 O O . HIS A 1 123 ? 13.399 -30.029 26.080 1.00 51.01 123 HIS A O 1
ATOM 983 N N . PHE A 1 124 ? 13.932 -30.212 23.866 1.00 49.42 124 PHE A N 1
ATOM 984 C CA . PHE A 1 124 ? 12.583 -30.070 23.373 1.00 48.18 124 PHE A CA 1
ATOM 985 C C . PHE A 1 124 ? 12.198 -31.265 22.501 1.00 47.73 124 PHE A C 1
ATOM 986 O O . PHE A 1 124 ? 12.865 -31.574 21.533 1.00 47.40 124 PHE A O 1
ATOM 994 N N . LEU A 1 125 ? 11.154 -31.981 22.911 1.00 47.62 125 LEU A N 1
ATOM 995 C CA . LEU A 1 125 ? 10.643 -33.106 22.162 1.00 47.55 125 LEU A CA 1
ATOM 996 C C . LEU A 1 125 ? 9.564 -32.577 21.237 1.00 47.49 125 LEU A C 1
ATOM 997 O O . LEU A 1 125 ? 8.525 -32.144 21.703 1.00 48.20 125 LEU A O 1
ATOM 999 N N . LEU A 1 126 ? 9.827 -32.568 19.931 1.00 47.96 126 LEU A N 1
ATOM 1000 C CA . LEU A 1 126 ? 8.840 -32.162 18.906 1.00 48.26 126 LEU A CA 1
ATOM 1001 C C . LEU A 1 126 ? 8.107 -33.423 18.459 1.00 48.08 126 LEU A C 1
ATOM 1002 O O . LEU A 1 126 ? 8.788 -34.395 18.147 1.00 48.76 126 LEU A O 1
ATOM 1007 N N . THR A 1 127 ? 6.762 -33.456 18.482 1.00 47.42 127 THR A N 1
ATOM 1008 C CA . THR A 1 127 ? 6.029 -34.636 17.963 1.00 47.10 127 THR A CA 1
ATOM 1009 C C . THR A 1 127 ? 4.996 -34.264 16.917 1.00 47.61 127 THR A C 1
ATOM 1010 O O . THR A 1 127 ? 4.645 -33.086 16.773 1.00 48.13 127 THR A O 1
ATOM 1014 N N . TRP A 1 128 ? 4.470 -35.269 16.215 1.00 47.24 128 TRP A N 1
ATOM 1015 C CA . TRP A 1 128 ? 3.470 -35.014 15.195 1.00 47.64 128 TRP A CA 1
ATOM 1016 C C . TRP A 1 128 ? 2.936 -36.310 14.662 1.00 48.12 128 TRP A C 1
ATOM 1017 O O . TRP A 1 128 ? 3.245 -37.367 15.138 1.00 48.31 128 TRP A O 1
ATOM 1028 N N . SER A 1 129 ? 2.146 -36.242 13.618 1.00 49.01 129 SER A N 1
ATOM 1029 C CA . SER A 1 129 ? 1.667 -37.470 13.053 1.00 49.02 129 SER A CA 1
ATOM 1030 C C . SER A 1 129 ? 1.230 -37.246 11.641 1.00 49.65 129 SER A C 1
ATOM 1031 O O . SER A 1 129 ? 0.987 -36.121 11.168 1.00 49.40 129 SER A O 1
ATOM 1034 N N . VAL A 1 130 ? 1.062 -38.379 11.014 1.00 50.55 130 VAL A N 1
ATOM 1035 C CA . VAL A 1 130 ? 0.790 -38.494 9.640 1.00 51.69 130 VAL A CA 1
ATOM 1036 C C . VAL A 1 130 ? -0.398 -39.481 9.605 1.00 52.16 130 VAL A C 1
ATOM 1037 O O . VAL A 1 130 ? -0.363 -40.562 10.186 1.00 52.42 130 VAL A O 1
ATOM 1041 N N . ALA A 1 131 ? -1.495 -39.069 9.004 1.00 53.63 131 ALA A N 1
ATOM 1042 C CA . ALA A 1 131 ? -2.642 -39.959 8.849 1.00 54.58 131 ALA A CA 1
ATOM 1043 C C . ALA A 1 131 ? -2.428 -40.712 7.579 1.00 55.49 131 ALA A C 1
ATOM 1044 O O . ALA A 1 131 ? -2.549 -40.100 6.540 1.00 56.05 131 ALA A O 1
ATOM 1046 N N . LEU A 1 132 ? -2.147 -42.013 7.614 1.00 56.90 132 LEU A N 1
ATOM 1047 C CA . LEU A 1 132 ? -2.032 -42.771 6.338 1.00 58.10 132 LEU A CA 1
ATOM 1048 C C . LEU A 1 132 ? -3.339 -42.929 5.484 1.00 58.47 132 LEU A C 1
ATOM 1049 O O . LEU A 1 132 ? -4.217 -43.794 5.718 1.00 58.56 132 LEU A O 1
ATOM 1054 N N . HIS A 1 138 ? -1.934 -51.657 2.789 1.00 42.70 138 HIS A N 1
ATOM 1055 C CA . HIS A 1 138 ? -0.500 -51.733 3.033 1.00 43.12 138 HIS A CA 1
ATOM 1056 C C . HIS A 1 138 ? 0.310 -51.235 1.838 1.00 44.24 138 HIS A C 1
ATOM 1057 O O . HIS A 1 138 ? 1.438 -51.687 1.627 1.00 45.79 138 HIS A O 1
ATOM 1064 N N . TRP A 1 139 ? -0.250 -50.315 1.065 1.00 44.10 139 TRP A N 1
ATOM 1065 C CA . TRP A 1 139 ? 0.458 -49.757 -0.035 1.00 44.66 139 TRP A CA 1
ATOM 1066 C C . TRP A 1 139 ? 1.516 -48.755 0.467 1.00 46.40 139 TRP A C 1
ATOM 1067 O O . TRP A 1 139 ? 2.681 -48.912 0.130 1.00 46.72 139 TRP A O 1
ATOM 1078 N N . LEU A 1 140 ? 1.112 -47.732 1.251 1.00 47.56 140 LEU A N 1
ATOM 1079 C CA . LEU A 1 140 ? 2.049 -46.781 1.908 1.00 47.27 140 LEU A CA 1
ATOM 1080 C C . LEU A 1 140 ? 1.982 -47.025 3.390 1.00 47.69 140 LEU A C 1
ATOM 1081 O O . LEU A 1 140 ? 0.891 -46.916 3.971 1.00 48.25 140 LEU A O 1
ATOM 1086 N N . SER A 1 141 ? 3.125 -47.318 4.003 1.00 47.46 141 SER A N 1
ATOM 1087 C CA . SER A 1 141 ? 3.191 -47.729 5.417 1.00 47.53 141 SER A CA 1
ATOM 1088 C C . SER A 1 141 ? 4.173 -46.834 6.163 1.00 47.67 141 SER A C 1
ATOM 1089 O O . SER A 1 141 ? 5.077 -46.283 5.567 1.00 48.03 141 SER A O 1
ATOM 1091 N N . PRO A 1 142 ? 4.049 -46.736 7.492 1.00 47.99 142 PRO A N 1
ATOM 1092 C CA . PRO A 1 142 ? 4.945 -45.844 8.226 1.00 46.87 142 PRO A CA 1
ATOM 1093 C C . PRO A 1 142 ? 6.412 -46.083 7.896 1.00 46.48 142 PRO A C 1
ATOM 1094 O O . PRO A 1 142 ? 7.205 -45.135 7.855 1.00 46.13 142 PRO A O 1
ATOM 1098 N N . GLY A 1 143 ? 6.778 -47.335 7.637 1.00 46.58 143 GLY A N 1
ATOM 1099 C CA . GLY A 1 143 ? 8.185 -47.667 7.355 1.00 46.84 143 GLY A CA 1
ATOM 1100 C C . GLY A 1 143 ? 8.709 -47.221 5.993 1.00 47.28 143 GLY A C 1
ATOM 1101 O O . GLY A 1 143 ? 9.881 -47.391 5.687 1.00 47.47 143 GLY A O 1
ATOM 1102 N N . ASP A 1 144 ? 7.832 -46.702 5.148 1.00 47.92 144 ASP A N 1
ATOM 1103 C CA . ASP A 1 144 ? 8.225 -46.153 3.868 1.00 49.01 144 ASP A CA 1
ATOM 1104 C C . ASP A 1 144 ? 8.666 -44.724 3.991 1.00 50.07 144 ASP A C 1
ATOM 1105 O O . ASP A 1 144 ? 9.148 -44.115 3.000 1.00 50.73 144 ASP A O 1
ATOM 1110 N N . LEU A 1 145 ? 8.482 -44.204 5.215 1.00 49.77 145 LEU A N 1
ATOM 1111 C CA . LEU A 1 145 ? 8.337 -42.797 5.481 1.00 48.42 145 LEU A CA 1
ATOM 1112 C C . LEU A 1 145 ? 9.581 -42.276 6.186 1.00 48.93 145 LEU A C 1
ATOM 1113 O O . LEU A 1 145 ? 10.275 -42.987 6.937 1.00 49.62 145 LEU A O 1
ATOM 1118 N N . GLU A 1 146 ? 9.903 -41.034 5.926 1.00 48.90 146 GLU A N 1
ATOM 1119 C CA . GLU A 1 146 ? 11.008 -40.438 6.616 1.00 49.95 146 GLU A CA 1
ATOM 1120 C C . GLU A 1 146 ? 10.594 -38.987 6.799 1.00 48.99 146 GLU A C 1
ATOM 1121 O O . GLU A 1 146 ? 9.916 -38.403 5.929 1.00 48.46 146 GLU A O 1
ATOM 1127 N N . PHE A 1 147 ? 10.952 -38.428 7.947 1.00 47.72 147 PHE A N 1
ATOM 1128 C CA . PHE A 1 147 ? 10.519 -37.084 8.285 1.00 46.87 147 PHE A CA 1
ATOM 1129 C C . PHE A 1 147 ? 11.698 -36.159 8.253 1.00 46.53 147 PHE A C 1
ATOM 1130 O O . PHE A 1 147 ? 12.798 -36.512 8.720 1.00 48.20 147 PHE A O 1
ATOM 1138 N N . GLU A 1 148 ? 11.516 -35.003 7.645 1.00 45.39 148 GLU A N 1
ATOM 1139 C CA . GLU A 1 148 ? 12.582 -34.043 7.599 1.00 45.09 148 GLU A CA 1
ATOM 1140 C C . GLU A 1 148 ? 12.096 -32.898 8.403 1.00 45.11 148 GLU A C 1
ATOM 1141 O O . GLU A 1 148 ? 11.022 -32.362 8.125 1.00 45.50 148 GLU A O 1
ATOM 1147 N N . VAL A 1 149 ? 12.834 -32.534 9.445 1.00 45.24 149 VAL A N 1
ATOM 1148 C CA . VAL A 1 149 ? 12.438 -31.350 10.214 1.00 44.91 149 VAL A CA 1
ATOM 1149 C C . VAL A 1 149 ? 13.402 -30.206 10.060 1.00 44.89 149 VAL A C 1
ATOM 1150 O O . VAL A 1 149 ? 14.628 -30.407 10.113 1.00 45.14 149 VAL A O 1
ATOM 1154 N N . VAL A 1 150 ? 12.823 -29.025 9.843 1.00 44.02 150 VAL A N 1
ATOM 1155 C CA . VAL A 1 150 ? 13.573 -27.813 9.687 1.00 44.26 150 VAL A CA 1
ATOM 1156 C C . VAL A 1 150 ? 13.235 -26.850 10.833 1.00 44.49 150 VAL A C 1
ATOM 1157 O O . VAL A 1 150 ? 12.088 -26.769 11.246 1.00 45.73 150 VAL A O 1
ATOM 1161 N N . TYR A 1 151 ? 14.221 -26.136 11.365 1.00 44.01 151 TYR A N 1
ATOM 1162 C CA . TYR A 1 151 ? 13.949 -25.211 12.442 1.00 43.85 151 TYR A CA 1
ATOM 1163 C C . TYR A 1 151 ? 14.875 -24.022 12.374 1.00 43.86 151 TYR A C 1
ATOM 1164 O O . TYR A 1 151 ? 15.885 -24.055 11.668 1.00 45.36 151 TYR A O 1
ATOM 1173 N N . LYS A 1 152 ? 14.554 -22.958 13.098 1.00 43.15 152 LYS A N 1
ATOM 1174 C CA . LYS A 1 152 ? 15.252 -21.695 12.903 1.00 42.11 152 LYS A CA 1
ATOM 1175 C C . LYS A 1 152 ? 14.806 -20.706 13.960 1.00 42.54 152 LYS A C 1
ATOM 1176 O O . LYS A 1 152 ? 13.797 -20.930 14.670 1.00 41.99 152 LYS A O 1
ATOM 1182 N N . ARG A 1 153 ? 15.541 -19.606 14.079 1.00 43.24 153 ARG A N 1
ATOM 1183 C CA . ARG A 1 153 ? 15.066 -18.574 14.982 1.00 44.32 153 ARG A CA 1
ATOM 1184 C C . ARG A 1 153 ? 13.925 -17.872 14.266 1.00 45.68 153 ARG A C 1
ATOM 1185 O O . ARG A 1 153 ? 13.877 -17.801 13.014 1.00 45.56 153 ARG A O 1
ATOM 1193 N N . LEU A 1 154 ? 12.989 -17.375 15.055 1.00 46.78 154 LEU A N 1
ATOM 1194 C CA . LEU A 1 154 ? 11.875 -16.649 14.483 1.00 48.22 154 LEU A CA 1
ATOM 1195 C C . LEU A 1 154 ? 12.341 -15.590 13.447 1.00 49.20 154 LEU A C 1
ATOM 1196 O O . LEU A 1 154 ? 11.765 -15.444 12.365 1.00 49.65 154 LEU A O 1
ATOM 1201 N N . GLN A 1 155 ? 13.389 -14.857 13.780 1.00 49.77 155 GLN A N 1
ATOM 1202 C CA . GLN A 1 155 ? 13.724 -13.674 13.022 1.00 51.23 155 GLN A CA 1
ATOM 1203 C C . GLN A 1 155 ? 14.612 -14.008 11.834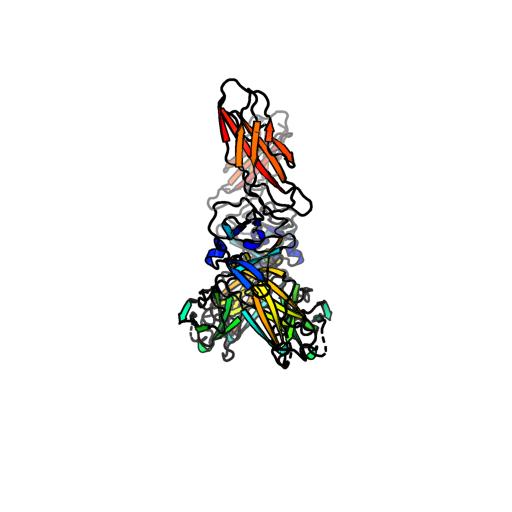 1.00 51.89 155 GLN A C 1
ATOM 1204 O O . GLN A 1 155 ? 15.083 -13.108 11.113 1.00 52.21 155 GLN A O 1
ATOM 1210 N N . ASP A 1 156 ? 14.875 -15.296 11.642 1.00 52.05 156 ASP A N 1
ATOM 1211 C CA . ASP A 1 156 ? 15.754 -15.692 10.559 1.00 52.24 156 ASP A CA 1
ATOM 1212 C C . ASP A 1 156 ? 14.896 -16.140 9.388 1.00 52.41 156 ASP A C 1
ATOM 1213 O O . ASP A 1 156 ? 13.706 -16.456 9.562 1.00 53.00 156 ASP A O 1
ATOM 1218 N N . SER A 1 157 ? 15.485 -16.186 8.193 1.00 52.35 157 SER A N 1
ATOM 1219 C CA . SER A 1 157 ? 14.784 -16.717 7.044 1.00 52.24 157 SER A CA 1
ATOM 1220 C C . SER A 1 157 ? 14.912 -18.229 7.069 1.00 52.61 157 SER A C 1
ATOM 1221 O O . SER A 1 157 ? 15.790 -18.782 7.750 1.00 51.77 157 SER A O 1
ATOM 1224 N N . TRP A 1 158 ? 14.049 -18.895 6.299 1.00 52.89 158 TRP A N 1
ATOM 1225 C CA . TRP A 1 158 ? 14.159 -20.323 6.121 1.00 52.72 158 TRP A CA 1
ATOM 1226 C C . TRP A 1 158 ? 15.355 -20.711 5.224 1.00 53.73 158 TRP A C 1
ATOM 1227 O O . TRP A 1 158 ? 15.716 -21.884 5.171 1.00 53.70 158 TRP A O 1
ATOM 1238 N N . GLU A 1 159 ? 15.979 -19.721 4.560 1.00 54.28 159 GLU A N 1
ATOM 1239 C CA . GLU A 1 159 ? 16.916 -19.965 3.476 1.00 54.10 159 GLU A CA 1
ATOM 1240 C C . GLU A 1 159 ? 17.795 -21.176 3.690 1.00 54.38 159 GLU A C 1
ATOM 1241 O O . GLU A 1 159 ? 17.738 -22.069 2.863 1.00 55.55 159 GLU A O 1
ATOM 1243 N N . ASP A 1 160 ? 18.601 -21.263 4.754 1.00 53.86 160 ASP A N 1
ATOM 1244 C CA . ASP A 1 160 ? 19.431 -22.503 4.910 1.00 53.11 160 ASP A CA 1
ATOM 1245 C C . ASP A 1 160 ? 19.269 -23.173 6.266 1.00 53.06 160 ASP A C 1
ATOM 1246 O O . ASP A 1 160 ? 20.248 -23.710 6.807 1.00 53.07 160 ASP A O 1
ATOM 1251 N N . ALA A 1 161 ? 18.057 -23.113 6.828 1.00 52.14 161 ALA A N 1
ATOM 1252 C CA . ALA A 1 161 ? 17.823 -23.561 8.186 1.00 51.09 161 ALA A CA 1
ATOM 1253 C C . ALA A 1 161 ? 18.340 -25.000 8.344 1.00 51.01 161 ALA A C 1
ATOM 1254 O O . ALA A 1 161 ? 18.502 -25.737 7.344 1.00 50.60 161 ALA A O 1
ATOM 1256 N N . ALA A 1 162 ? 18.668 -25.376 9.583 1.00 51.05 162 ALA A N 1
ATOM 1257 C CA . ALA A 1 162 ? 19.233 -26.698 9.847 1.00 50.82 162 ALA A CA 1
ATOM 1258 C C . ALA A 1 162 ? 18.134 -27.702 9.669 1.00 50.88 162 ALA A C 1
ATOM 1259 O O . ALA A 1 162 ? 17.031 -27.497 10.171 1.00 50.14 162 ALA A O 1
ATOM 1261 N N . ILE A 1 163 ? 18.436 -28.757 8.918 1.00 51.32 163 ILE A N 1
ATOM 1262 C CA . ILE A 1 163 ? 17.561 -29.910 8.822 1.00 52.28 163 ILE A CA 1
ATOM 1263 C C . ILE A 1 163 ? 17.978 -30.879 9.940 1.00 52.34 163 ILE A C 1
ATOM 1264 O O . ILE A 1 163 ? 19.167 -30.947 10.273 1.00 52.12 163 ILE A O 1
ATOM 1269 N N . LEU A 1 164 ? 17.007 -31.588 10.524 1.00 52.50 164 LEU A N 1
ATOM 1270 C CA . LEU A 1 164 ? 17.260 -32.770 11.335 1.00 52.86 164 LEU A CA 1
ATOM 1271 C C . LEU A 1 164 ? 16.323 -33.825 10.801 1.00 53.67 164 LEU A C 1
ATOM 1272 O O . LEU A 1 164 ? 15.164 -33.502 10.562 1.00 55.31 164 LEU A O 1
ATOM 1277 N N . LEU A 1 165 ? 16.788 -35.058 10.573 1.00 53.74 165 LEU A N 1
ATOM 1278 C CA . LEU A 1 165 ? 15.942 -36.103 9.934 1.00 53.70 165 LEU A CA 1
ATOM 1279 C C . LEU A 1 165 ? 15.544 -37.174 10.894 1.00 53.31 165 LEU A C 1
ATOM 1280 O O . LEU A 1 165 ? 16.336 -37.605 11.688 1.00 53.03 165 LEU A O 1
ATOM 1285 N N . SER A 1 166 ? 14.325 -37.654 10.819 1.00 53.37 166 SER A N 1
ATOM 1286 C CA . SER A 1 166 ? 13.962 -38.715 11.731 1.00 53.48 166 SER A CA 1
ATOM 1287 C C . SER A 1 166 ? 13.210 -39.716 10.928 1.00 54.28 166 SER A C 1
ATOM 1288 O O . SER A 1 166 ? 12.554 -39.361 9.946 1.00 54.34 166 SER A O 1
ATOM 1291 N N . ASN A 1 167 ? 13.293 -40.973 11.327 1.00 54.76 167 ASN A N 1
ATOM 1292 C CA . ASN A 1 167 ? 12.503 -41.934 10.645 1.00 55.63 167 ASN A CA 1
ATOM 1293 C C . ASN A 1 167 ? 11.350 -42.378 11.503 1.00 54.22 167 ASN A C 1
ATOM 1294 O O . ASN A 1 167 ? 10.617 -43.292 11.139 1.00 54.31 167 ASN A O 1
ATOM 1299 N N . THR A 1 168 ? 11.164 -41.707 12.625 1.00 53.06 168 THR A N 1
ATOM 1300 C CA . THR A 1 168 ? 9.897 -41.824 13.338 1.00 52.61 168 THR A CA 1
ATOM 1301 C C . THR A 1 168 ? 9.277 -40.465 13.495 1.00 52.28 168 THR A C 1
ATOM 1302 O O . THR A 1 168 ? 9.834 -39.473 13.053 1.00 52.20 168 THR A O 1
ATOM 1306 N N . SER A 1 169 ? 8.123 -40.398 14.142 1.00 51.95 169 SER A N 1
ATOM 1307 C CA . SER A 1 169 ? 7.394 -39.151 14.111 1.00 51.34 169 SER A CA 1
ATOM 1308 C C . SER A 1 169 ? 7.571 -38.356 15.398 1.00 50.64 169 SER A C 1
ATOM 1309 O O . SER A 1 169 ? 6.682 -37.696 15.906 1.00 50.22 169 SER A O 1
ATOM 1312 N N . GLN A 1 170 ? 8.789 -38.398 15.898 1.00 50.96 170 GLN A N 1
ATOM 1313 C CA . GLN A 1 170 ? 9.227 -37.371 16.813 1.00 50.89 170 GLN A CA 1
ATOM 1314 C C . GLN A 1 170 ? 10.708 -37.035 16.573 1.00 50.30 170 GLN A C 1
ATOM 1315 O O . GLN A 1 170 ? 11.410 -37.796 15.896 1.00 50.35 170 GLN A O 1
ATOM 1321 N N . ALA A 1 171 ? 11.145 -35.881 17.087 1.00 48.79 171 ALA A N 1
ATOM 1322 C CA . ALA A 1 171 ? 12.529 -35.458 17.021 1.00 48.00 171 ALA A CA 1
ATOM 1323 C C . ALA A 1 171 ? 12.855 -34.675 18.280 1.00 47.91 171 ALA A C 1
ATOM 1324 O O . ALA A 1 171 ? 11.966 -34.104 18.902 1.00 48.02 171 ALA A O 1
ATOM 1326 N N . THR A 1 172 ? 14.122 -34.650 18.659 1.00 47.84 172 THR A N 1
ATOM 1327 C CA . THR A 1 172 ? 14.550 -33.963 19.878 1.00 48.45 172 THR A CA 1
ATOM 1328 C C . THR A 1 172 ? 15.479 -32.790 19.540 1.00 48.64 172 THR A C 1
ATOM 1329 O O . THR A 1 172 ? 16.297 -32.895 18.639 1.00 48.82 172 THR A O 1
ATOM 1333 N N . LEU A 1 173 ? 15.341 -31.662 20.215 1.00 48.61 173 LEU A N 1
ATOM 1334 C CA . LEU A 1 173 ? 16.213 -30.553 19.908 1.00 49.84 173 LEU A CA 1
ATOM 1335 C C . LEU A 1 173 ? 16.808 -30.050 21.176 1.00 50.42 173 LEU A C 1
ATOM 1336 O O . LEU A 1 173 ? 16.080 -29.649 22.066 1.00 51.01 173 LEU A O 1
ATOM 1341 N N . GLY A 1 174 ? 18.128 -30.071 21.278 1.00 51.26 174 GLY A N 1
ATOM 1342 C CA . GLY A 1 174 ? 18.768 -29.519 22.466 1.00 52.14 174 GLY A CA 1
ATOM 1343 C C . GLY A 1 174 ? 19.585 -28.255 22.272 1.00 52.34 174 GLY A C 1
ATOM 1344 O O . GLY A 1 174 ? 19.603 -27.662 21.202 1.00 52.95 174 GLY A O 1
ATOM 1345 N N . PRO A 1 175 ? 20.275 -27.835 23.326 1.00 52.46 175 PRO A N 1
ATOM 1346 C CA . PRO A 1 175 ? 21.308 -26.815 23.335 1.00 52.36 175 PRO A CA 1
ATOM 1347 C C . PRO A 1 175 ? 22.350 -26.930 22.244 1.00 51.92 175 PRO A C 1
ATOM 1348 O O . PRO A 1 175 ? 22.860 -25.917 21.823 1.00 52.04 175 PRO A O 1
ATOM 1352 N N . GLU A 1 176 ? 22.684 -28.126 21.788 1.00 51.98 176 GLU A N 1
ATOM 1353 C CA . GLU A 1 176 ? 23.513 -28.232 20.558 1.00 52.60 176 GLU A CA 1
ATOM 1354 C C . GLU A 1 176 ? 22.817 -27.589 19.354 1.00 52.07 176 GLU A C 1
ATOM 1355 O O . GLU A 1 176 ? 23.484 -27.173 18.413 1.00 52.32 176 GLU A O 1
ATOM 1361 N N . HIS A 1 177 ? 21.487 -27.554 19.347 1.00 50.74 177 HIS A N 1
ATOM 1362 C CA . HIS A 1 177 ? 20.794 -27.087 18.155 1.00 49.93 177 HIS A CA 1
ATOM 1363 C C . HIS A 1 177 ? 20.321 -25.665 18.317 1.00 48.75 177 HIS A C 1
ATOM 1364 O O . HIS A 1 177 ? 19.943 -25.036 17.359 1.00 48.37 177 HIS A O 1
ATOM 1371 N N . LEU A 1 178 ? 20.328 -25.161 19.530 1.00 47.52 178 LEU A N 1
ATOM 1372 C CA . LEU A 1 178 ? 19.529 -23.998 19.798 1.00 46.79 178 LEU A CA 1
ATOM 1373 C C . LEU A 1 178 ? 20.238 -22.880 20.529 1.00 47.02 178 LEU A C 1
ATOM 1374 O O . LEU A 1 178 ? 20.869 -23.062 21.574 1.00 46.81 178 LEU A O 1
ATOM 1379 N N . MET A 1 179 ? 20.093 -21.694 19.994 1.00 47.53 179 MET A N 1
ATOM 1380 C CA . MET A 1 179 ? 20.585 -20.561 20.699 1.00 48.82 179 MET A CA 1
ATOM 1381 C C . MET A 1 179 ? 19.673 -20.304 21.911 1.00 48.52 179 MET A C 1
ATOM 1382 O O . MET A 1 179 ? 18.433 -20.335 21.783 1.00 48.52 179 MET A O 1
ATOM 1387 N N . PRO A 1 180 ? 20.277 -20.068 23.089 1.00 48.48 180 PRO A N 1
ATOM 1388 C CA . PRO A 1 180 ? 19.510 -19.783 24.302 1.00 48.49 180 PRO A CA 1
ATOM 1389 C C . PRO A 1 180 ? 18.766 -18.467 24.192 1.00 48.82 180 PRO A C 1
ATOM 1390 O O . PRO A 1 180 ? 19.186 -17.613 23.427 1.00 48.65 180 PRO A O 1
ATOM 1394 N N . SER A 1 181 ? 17.672 -18.333 24.952 1.00 49.35 181 SER A N 1
ATOM 1395 C CA . SER A 1 181 ? 16.944 -17.071 25.149 1.00 49.58 181 SER A CA 1
ATOM 1396 C C . SER A 1 181 ? 16.356 -16.515 23.854 1.00 49.58 181 SER A C 1
ATOM 1397 O O . SER A 1 181 ? 16.251 -15.303 23.673 1.00 49.73 181 SER A O 1
ATOM 1400 N N . SER A 1 182 ? 15.947 -17.431 22.977 1.00 49.24 182 SER A N 1
ATOM 1401 C CA . SER A 1 182 ? 15.503 -17.112 21.634 1.00 48.60 182 SER A CA 1
ATOM 1402 C C . SER A 1 182 ? 14.173 -17.792 21.365 1.00 48.11 182 SER A C 1
ATOM 1403 O O . SER A 1 182 ? 13.724 -18.640 22.152 1.00 48.37 182 SER A O 1
ATOM 1406 N N . THR A 1 183 ? 13.539 -17.430 20.257 1.00 46.81 183 THR A N 1
ATOM 1407 C CA . THR A 1 183 ? 12.291 -18.059 19.897 1.00 46.04 183 THR A CA 1
ATOM 1408 C C . THR A 1 183 ? 12.538 -18.839 18.652 1.00 45.52 183 THR A C 1
ATOM 1409 O O . THR A 1 183 ? 13.050 -18.326 17.639 1.00 45.93 183 THR A O 1
ATOM 1413 N N . TYR A 1 184 ? 12.176 -20.100 18.721 1.00 44.66 184 TYR A N 1
ATOM 1414 C CA . TYR A 1 184 ? 12.400 -20.940 17.591 1.00 44.40 184 TYR A CA 1
ATOM 1415 C C . TYR A 1 184 ? 11.102 -21.259 16.925 1.00 44.48 184 TYR A C 1
ATOM 1416 O O . TYR A 1 184 ? 10.094 -21.453 17.599 1.00 45.72 184 TYR A O 1
ATOM 1425 N N . VAL A 1 185 ? 11.113 -21.290 15.603 1.00 44.07 185 VAL A N 1
ATOM 1426 C CA . VAL A 1 185 ? 9.965 -21.795 14.870 1.00 43.81 185 VAL A CA 1
ATOM 1427 C C . VAL A 1 185 ? 10.425 -23.090 14.152 1.00 44.45 185 VAL A C 1
ATOM 1428 O O . VAL A 1 185 ? 11.573 -23.171 13.691 1.00 45.11 185 VAL A O 1
ATOM 1432 N N . ALA A 1 186 ? 9.564 -24.109 14.103 1.00 44.73 186 ALA A N 1
ATOM 1433 C CA . ALA A 1 186 ? 9.872 -25.398 13.432 1.00 44.82 186 ALA A CA 1
ATOM 1434 C C . ALA A 1 186 ? 8.698 -25.827 12.558 1.00 45.07 186 ALA A C 1
ATOM 1435 O O . ALA A 1 186 ? 7.545 -25.477 12.841 1.00 45.12 186 ALA A O 1
ATOM 1437 N N . ARG A 1 187 ? 9.000 -26.558 11.489 1.00 45.45 187 ARG A N 1
ATOM 1438 C CA . ARG A 1 187 ? 7.986 -27.183 10.633 1.00 46.00 187 ARG A CA 1
ATOM 1439 C C . ARG A 1 187 ? 8.531 -28.526 10.141 1.00 46.66 187 ARG A C 1
ATOM 1440 O O . ARG A 1 187 ? 9.763 -28.714 10.132 1.00 47.31 187 ARG A O 1
ATOM 1448 N N . VAL A 1 188 ? 7.649 -29.465 9.791 1.00 46.34 188 VAL A N 1
ATOM 1449 C CA . VAL A 1 188 ? 8.076 -30.822 9.361 1.00 46.88 188 VAL A CA 1
ATOM 1450 C C . VAL A 1 188 ? 7.386 -31.217 8.060 1.00 47.24 188 VAL A C 1
ATOM 1451 O O . VAL A 1 188 ? 6.274 -30.736 7.769 1.00 47.04 188 VAL A O 1
ATOM 1455 N N . ARG A 1 189 ? 8.014 -32.103 7.295 1.00 47.09 189 ARG A N 1
ATOM 1456 C CA . ARG A 1 189 ? 7.362 -32.633 6.109 1.00 48.01 189 ARG A CA 1
ATOM 1457 C C . ARG A 1 189 ? 7.715 -34.108 5.882 1.00 49.52 189 ARG A C 1
ATOM 1458 O O . ARG A 1 189 ? 8.697 -34.613 6.448 1.00 49.65 189 ARG A O 1
ATOM 1466 N N . THR A 1 190 ? 6.912 -34.816 5.095 1.00 50.07 190 THR A N 1
ATOM 1467 C CA . THR A 1 190 ? 7.142 -36.234 4.977 1.00 51.07 190 THR A CA 1
ATOM 1468 C C . THR A 1 190 ? 7.787 -36.549 3.656 1.00 51.27 190 THR A C 1
ATOM 1469 O O . THR A 1 190 ? 7.443 -35.979 2.651 1.00 51.73 190 THR A O 1
ATOM 1473 N N . ARG A 1 191 ? 8.685 -37.513 3.682 1.00 52.20 191 ARG A N 1
ATOM 1474 C CA . ARG A 1 191 ? 9.546 -37.904 2.586 1.00 52.71 191 ARG A CA 1
ATOM 1475 C C . ARG A 1 191 ? 9.513 -39.427 2.382 1.00 52.42 191 ARG A C 1
ATOM 1476 O O . ARG A 1 191 ? 9.169 -40.169 3.318 1.00 53.29 191 ARG A O 1
ATOM 1484 N N . LEU A 1 192 ? 9.942 -39.913 1.216 1.00 50.96 192 LEU A N 1
ATOM 1485 C CA . LEU A 1 192 ? 10.024 -41.367 1.023 1.00 49.43 192 LEU A CA 1
ATOM 1486 C C . LEU A 1 192 ? 11.334 -41.854 1.537 1.00 48.72 192 LEU A C 1
ATOM 1487 O O . LEU A 1 192 ? 12.361 -41.352 1.144 1.00 49.22 192 LEU A O 1
ATOM 1492 N N . ALA A 1 193 ? 11.314 -42.831 2.422 1.00 48.57 193 ALA A N 1
ATOM 1493 C CA . ALA A 1 193 ? 12.568 -43.389 2.920 1.00 49.02 193 ALA A CA 1
ATOM 1494 C C . ALA A 1 193 ? 13.515 -43.809 1.772 1.00 49.47 193 ALA A C 1
ATOM 1495 O O . ALA A 1 193 ? 13.098 -44.458 0.824 1.00 49.74 193 ALA A O 1
ATOM 1497 N N . PRO A 1 194 ? 14.809 -43.482 1.876 1.00 50.69 194 PRO A N 1
ATOM 1498 C CA . PRO A 1 194 ? 15.792 -43.925 0.845 1.00 51.13 194 PRO A CA 1
ATOM 1499 C C . PRO A 1 194 ? 15.542 -45.387 0.403 1.00 51.88 194 PRO A C 1
ATOM 1500 O O . PRO A 1 194 ? 15.274 -45.656 -0.784 1.00 52.27 194 PRO A O 1
ATOM 1504 N N . GLY A 1 195 ? 15.578 -46.320 1.358 1.00 52.12 195 GLY A N 1
ATOM 1505 C CA . GLY A 1 195 ? 15.394 -47.742 1.043 1.00 52.30 195 GLY A CA 1
ATOM 1506 C C . GLY A 1 195 ? 13.992 -48.133 0.600 1.00 52.72 195 GLY A C 1
ATOM 1507 O O . GLY A 1 195 ? 13.747 -49.278 0.271 1.00 53.13 195 GLY A O 1
ATOM 1508 N N . SER A 1 196 ? 13.046 -47.210 0.599 1.00 52.83 196 SER A N 1
ATOM 1509 C CA . SER A 1 196 ? 11.760 -47.544 0.055 1.00 53.05 196 SER A CA 1
ATOM 1510 C C . SER A 1 196 ? 11.819 -47.715 -1.470 1.00 53.54 196 SER A C 1
ATOM 1511 O O . SER A 1 196 ? 12.495 -46.985 -2.190 1.00 54.89 196 SER A O 1
ATOM 1514 N N . ARG A 1 197 ? 11.106 -48.692 -1.968 1.00 53.56 197 ARG A N 1
ATOM 1515 C CA . ARG A 1 197 ? 10.961 -48.841 -3.400 1.00 54.00 197 ARG A CA 1
ATOM 1516 C C . ARG A 1 197 ? 9.898 -47.829 -3.906 1.00 54.08 197 ARG A C 1
ATOM 1517 O O . ARG A 1 197 ? 9.339 -47.967 -5.020 1.00 54.70 197 ARG A O 1
ATOM 1519 N N . LEU A 1 198 ? 9.576 -46.830 -3.081 1.00 52.52 198 LEU A N 1
ATOM 1520 C CA . LEU A 1 198 ? 8.718 -45.750 -3.537 1.00 50.19 198 LEU A CA 1
ATOM 1521 C C . LEU A 1 198 ? 9.592 -44.553 -3.885 1.00 49.94 198 LEU A C 1
ATOM 1522 O O . LEU A 1 198 ? 10.704 -44.452 -3.363 1.00 51.40 198 LEU A O 1
ATOM 1527 N N . SER A 1 199 ? 9.117 -43.701 -4.798 1.00 48.76 199 SER A N 1
ATOM 1528 C CA . SER A 1 199 ? 9.789 -42.493 -5.277 1.00 47.73 199 SER A CA 1
ATOM 1529 C C . SER A 1 199 ? 8.718 -41.415 -5.537 1.00 47.72 199 SER A C 1
ATOM 1530 O O . SER A 1 199 ? 7.558 -41.707 -5.906 1.00 48.61 199 SER A O 1
ATOM 1532 N N . GLY A 1 200 ? 9.079 -40.160 -5.376 1.00 46.42 200 GLY A N 1
ATOM 1533 C CA . GLY A 1 200 ? 8.110 -39.127 -5.605 1.00 45.58 200 GLY A CA 1
ATOM 1534 C C . GLY A 1 200 ? 8.635 -37.800 -5.157 1.00 45.13 200 GLY A C 1
ATOM 1535 O O . GLY A 1 200 ? 9.681 -37.399 -5.563 1.00 45.35 200 GLY A O 1
ATOM 1536 N N . ARG A 1 201 ? 7.906 -37.104 -4.328 1.00 44.95 201 ARG A N 1
ATOM 1537 C CA . ARG A 1 201 ? 8.409 -35.885 -3.835 1.00 45.73 201 ARG A CA 1
ATOM 1538 C C . ARG A 1 201 ? 7.773 -35.630 -2.487 1.00 46.87 201 ARG A C 1
ATOM 1539 O O . ARG A 1 201 ? 6.639 -36.085 -2.209 1.00 47.19 201 ARG A O 1
ATOM 1547 N N . PRO A 1 202 ? 8.527 -34.955 -1.600 1.00 47.08 202 PRO A N 1
ATOM 1548 C CA . PRO A 1 202 ? 8.063 -34.793 -0.218 1.00 46.75 202 PRO A CA 1
ATOM 1549 C C . PRO A 1 202 ? 6.704 -34.136 -0.136 1.00 46.47 202 PRO A C 1
ATOM 1550 O O . PRO A 1 202 ? 6.255 -33.558 -1.107 1.00 45.30 202 PRO A O 1
ATOM 1554 N N . SER A 1 203 ? 6.063 -34.239 1.015 1.00 47.69 203 SER A N 1
ATOM 1555 C CA . SER A 1 203 ? 4.802 -33.541 1.260 1.00 49.97 203 SER A CA 1
ATOM 1556 C C . SER A 1 203 ? 5.091 -32.087 1.425 1.00 51.06 203 SER A C 1
ATOM 1557 O O . SER A 1 203 ? 6.208 -31.713 1.710 1.00 51.75 203 SER A O 1
ATOM 1560 N N . LYS A 1 204 ? 4.077 -31.257 1.267 1.00 53.14 204 LYS A N 1
ATOM 1561 C CA . LYS A 1 204 ? 4.157 -29.843 1.684 1.00 54.82 204 LYS A CA 1
ATOM 1562 C C . LYS A 1 204 ? 4.351 -29.779 3.204 1.00 54.58 204 LYS A C 1
ATOM 1563 O O . LYS A 1 204 ? 4.103 -30.770 3.894 1.00 56.15 204 LYS A O 1
ATOM 1569 N N . TRP A 1 205 ? 4.779 -28.635 3.739 1.00 54.39 205 TRP A N 1
ATOM 1570 C CA . TRP A 1 205 ? 5.127 -28.523 5.161 1.00 52.83 205 TRP A CA 1
ATOM 1571 C C . TRP A 1 205 ? 3.955 -28.498 6.100 1.00 52.36 205 TRP A C 1
ATOM 1572 O O . TRP A 1 205 ? 2.870 -27.985 5.765 1.00 53.34 205 TRP A O 1
ATOM 1583 N N . SER A 1 206 ? 4.159 -29.076 7.284 1.00 50.91 206 SER A N 1
ATOM 1584 C CA . SER A 1 206 ? 3.201 -28.921 8.373 1.00 49.25 206 SER A CA 1
ATOM 1585 C C . SER A 1 206 ? 3.020 -27.463 8.690 1.00 48.72 206 SER A C 1
ATOM 1586 O O . SER A 1 206 ? 3.847 -26.603 8.333 1.00 48.39 206 SER A O 1
ATOM 1589 N N . PRO A 1 207 ? 1.943 -27.165 9.400 1.00 48.22 207 PRO A N 1
ATOM 1590 C CA . PRO A 1 207 ? 1.923 -25.863 10.041 1.00 47.46 207 PRO A CA 1
ATOM 1591 C C . PRO A 1 207 ? 3.133 -25.718 10.988 1.00 46.85 207 PRO A C 1
ATOM 1592 O O . PRO A 1 207 ? 3.651 -26.702 11.515 1.00 46.00 207 PRO A O 1
ATOM 1596 N N . GLU A 1 208 ? 3.555 -24.484 11.184 1.00 47.11 208 GLU A N 1
ATOM 1597 C CA . GLU A 1 208 ? 4.618 -24.112 12.124 1.00 47.93 208 GLU A CA 1
ATOM 1598 C C . GLU A 1 208 ? 4.286 -24.297 13.597 1.00 47.77 208 GLU A C 1
ATOM 1599 O O . GLU A 1 208 ? 3.144 -24.181 14.021 1.00 47.84 208 GLU A O 1
ATOM 1605 N N . VAL A 1 209 ? 5.308 -24.572 14.381 1.00 47.84 209 VAL A N 1
ATOM 1606 C CA . VAL A 1 209 ? 5.166 -24.486 15.807 1.00 48.08 209 VAL A CA 1
ATOM 1607 C C . VAL A 1 209 ? 6.289 -23.610 16.364 1.00 48.68 209 VAL A C 1
ATOM 1608 O O . VAL A 1 209 ? 7.401 -23.623 15.853 1.00 48.19 209 VAL A O 1
ATOM 1612 N N . CYS A 1 210 ? 5.988 -22.849 17.407 1.00 49.97 210 CYS A N 1
ATOM 1613 C CA . CYS A 1 210 ? 7.009 -22.047 18.088 1.00 51.97 210 CYS A CA 1
ATOM 1614 C C . CYS A 1 210 ? 7.268 -22.475 19.478 1.00 51.18 210 CYS A C 1
ATOM 1615 O O . CYS A 1 210 ? 6.438 -23.073 20.143 1.00 51.15 210 CYS A O 1
ATOM 1618 N N . TRP A 1 211 ? 8.427 -22.100 19.945 1.00 51.28 211 TRP A N 1
ATOM 1619 C CA . TRP A 1 211 ? 8.687 -22.297 21.307 1.00 51.97 211 TRP A CA 1
ATOM 1620 C C . TRP A 1 211 ? 9.849 -21.431 21.636 1.00 52.88 211 TRP A C 1
ATOM 1621 O O . TRP A 1 211 ? 10.514 -20.913 20.743 1.00 53.36 211 TRP A O 1
ATOM 1632 N N . ASP A 1 212 ? 10.049 -21.240 22.934 1.00 54.22 212 ASP A N 1
ATOM 1633 C CA . ASP A 1 212 ? 11.150 -20.463 23.454 1.00 54.77 212 ASP A CA 1
ATOM 1634 C C . ASP A 1 212 ? 12.232 -21.419 23.887 1.00 54.46 212 ASP A C 1
ATOM 1635 O O . ASP A 1 212 ? 11.954 -22.321 24.671 1.00 54.22 212 ASP A O 1
ATOM 1640 N N . SER A 1 213 ? 13.436 -21.252 23.341 1.00 54.37 213 SER A N 1
ATOM 1641 C CA . SER A 1 213 ? 14.552 -22.123 23.682 1.00 55.31 213 SER A CA 1
ATOM 1642 C C . SER A 1 213 ? 14.900 -21.920 25.142 1.00 55.58 213 SER A C 1
ATOM 1643 O O . SER A 1 213 ? 14.237 -21.095 25.797 1.00 55.57 213 SER A O 1
ATOM 1646 N N . GLN A 1 214 ? 15.904 -22.660 25.651 1.00 56.32 214 GLN A N 1
ATOM 1647 C CA . GLN A 1 214 ? 16.375 -22.561 27.072 1.00 57.48 214 GLN A CA 1
ATOM 1648 C C . GLN A 1 214 ? 16.765 -21.148 27.440 1.00 57.91 214 GLN A C 1
ATOM 1649 O O . GLN A 1 214 ? 17.462 -20.482 26.675 1.00 58.02 214 GLN A O 1
ATOM 1655 N N . PRO A 1 215 ? 16.408 -20.697 28.639 1.00 58.65 215 PRO A N 1
ATOM 1656 C CA . PRO A 1 215 ? 16.924 -19.341 28.832 1.00 59.27 215 PRO A CA 1
ATOM 1657 C C . PRO A 1 215 ? 18.433 -19.418 29.087 1.00 59.89 215 PRO A C 1
ATOM 1658 O O . PRO A 1 215 ? 18.959 -20.459 29.496 1.00 59.11 215 PRO A O 1
ATOM 1662 N N . GLY A 1 216 ? 19.120 -18.325 28.778 1.00 61.30 216 GLY A N 1
ATOM 1663 C CA . GLY A 1 216 ? 20.555 -18.178 29.043 1.00 61.86 216 GLY A CA 1
ATOM 1664 C C . GLY A 1 216 ? 20.736 -16.770 29.566 1.00 62.05 216 GLY A C 1
ATOM 1665 O O . GLY A 1 216 ? 19.835 -16.198 30.189 1.00 62.52 216 GLY A O 1
ATOM 1666 N N . ASP A 1 217 ? 21.876 -16.179 29.256 1.00 62.29 217 ASP A N 1
ATOM 1667 C CA . ASP A 1 217 ? 22.217 -14.880 29.803 1.00 61.81 217 ASP A CA 1
ATOM 1668 C C . ASP A 1 217 ? 21.806 -13.720 28.927 1.00 61.49 217 ASP A C 1
ATOM 1669 O O . ASP A 1 217 ? 22.679 -13.023 28.436 1.00 62.24 217 ASP A O 1
ATOM 1674 N N . GLU A 1 218 ? 20.508 -13.472 28.743 1.00 61.40 218 GLU A N 1
ATOM 1675 C CA . GLU A 1 218 ? 20.044 -12.414 27.783 1.00 60.90 218 GLU A CA 1
ATOM 1676 C C . GLU A 1 218 ? 21.067 -11.322 27.469 1.00 60.25 218 GLU A C 1
ATOM 1677 O O . GLU A 1 218 ? 21.219 -10.933 26.314 1.00 61.55 218 GLU A O 1
ATOM 1683 N N . ALA A 1 219 ? 21.770 -10.830 28.482 1.00 58.87 219 ALA A N 1
ATOM 1684 C CA . ALA A 1 219 ? 22.599 -9.648 28.312 1.00 57.35 219 ALA A CA 1
ATOM 1685 C C . ALA A 1 219 ? 23.835 -9.805 27.432 1.00 56.13 219 ALA A C 1
ATOM 1686 O O . ALA A 1 219 ? 24.223 -8.838 26.812 1.00 56.94 219 ALA A O 1
ATOM 1688 N N . GLN A 1 220 ? 24.483 -10.969 27.390 1.00 54.24 220 GLN A N 1
ATOM 1689 C CA . GLN A 1 220 ? 25.711 -11.122 26.554 1.00 52.50 220 GLN A CA 1
ATOM 1690 C C . GLN A 1 220 ? 25.500 -10.837 25.049 1.00 51.70 220 GLN A C 1
ATOM 1691 O O . GLN A 1 220 ? 24.457 -11.172 24.460 1.00 51.90 220 GLN A O 1
ATOM 1697 N N . PRO A 1 221 ? 26.495 -10.251 24.393 1.00 50.35 221 PRO A N 1
ATOM 1698 C CA . PRO A 1 221 ? 26.445 -10.465 22.971 1.00 49.40 221 PRO A CA 1
ATOM 1699 C C . PRO A 1 221 ? 26.363 -11.937 22.642 1.00 48.51 221 PRO A C 1
ATOM 1700 O O . PRO A 1 221 ? 26.891 -12.800 23.378 1.00 48.72 221 PRO A O 1
ATOM 1704 N N . GLN A 1 222 ? 25.686 -12.212 21.534 1.00 47.10 222 GLN A N 1
ATOM 1705 C CA . GLN A 1 222 ? 25.495 -13.560 21.085 1.00 45.09 222 GLN A CA 1
ATOM 1706 C C . GLN A 1 222 ? 25.768 -13.706 19.599 1.00 44.38 222 GLN A C 1
ATOM 1707 O O . GLN A 1 222 ? 25.799 -12.737 18.843 1.00 42.85 222 GLN A O 1
ATOM 1713 N N . ASN A 1 223 ? 25.947 -14.963 19.206 1.00 44.32 223 ASN A N 1
ATOM 1714 C CA . ASN A 1 223 ? 25.947 -15.377 17.815 1.00 43.66 223 ASN A CA 1
ATOM 1715 C C . ASN A 1 223 ? 27.122 -14.817 17.012 1.00 43.91 223 ASN A C 1
ATOM 1716 O O . ASN A 1 223 ? 26.996 -14.453 15.861 1.00 44.82 223 ASN A O 1
ATOM 1721 N N . LEU A 1 224 ? 28.270 -14.745 17.650 1.00 44.06 224 LEU A N 1
ATOM 1722 C CA . LEU A 1 224 ? 29.499 -14.429 16.983 1.00 44.62 224 LEU A CA 1
ATOM 1723 C C . LEU A 1 224 ? 29.747 -15.433 15.879 1.00 45.80 224 LEU A C 1
ATOM 1724 O O . LEU A 1 224 ? 29.835 -16.630 16.134 1.00 46.99 224 LEU A O 1
ATOM 1729 N N . GLU A 1 225 ? 29.854 -14.970 14.647 1.00 46.55 225 GLU A N 1
ATOM 1730 C CA . GLU A 1 225 ? 30.258 -15.859 13.585 1.00 46.96 225 GLU A CA 1
ATOM 1731 C C . GLU A 1 225 ? 31.321 -15.158 12.765 1.00 47.39 225 GLU A C 1
ATOM 1732 O O . GLU A 1 225 ? 31.176 -13.983 12.394 1.00 47.95 225 GLU A O 1
ATOM 1738 N N . CYS A 1 226 ? 32.389 -15.881 12.481 1.00 47.13 226 CYS A N 1
ATOM 1739 C CA . CYS A 1 226 ? 33.440 -15.363 11.642 1.00 46.93 226 CYS A CA 1
ATOM 1740 C C . CYS A 1 226 ? 33.693 -16.306 10.486 1.00 46.36 226 CYS A C 1
ATOM 1741 O O . CYS A 1 226 ? 33.849 -17.515 10.694 1.00 47.53 226 CYS A O 1
ATOM 1744 N N . PHE A 1 227 ? 33.693 -15.774 9.272 1.00 45.04 227 PHE A N 1
ATOM 1745 C CA . PHE A 1 227 ? 34.024 -16.564 8.101 1.00 43.87 227 PHE A CA 1
ATOM 1746 C C . PHE A 1 227 ? 35.131 -15.951 7.288 1.00 43.13 227 PHE A C 1
ATOM 1747 O O . PHE A 1 227 ? 35.171 -14.755 7.073 1.00 42.47 227 PHE A O 1
ATOM 1755 N N . PHE A 1 228 ? 36.032 -16.790 6.830 1.00 43.08 228 PHE A N 1
ATOM 1756 C CA . PHE A 1 228 ? 37.211 -16.329 6.139 1.00 43.54 228 PHE A CA 1
ATOM 1757 C C . PHE A 1 228 ? 36.991 -16.516 4.644 1.00 43.99 228 PHE A C 1
ATOM 1758 O O . PHE A 1 228 ? 36.512 -17.562 4.220 1.00 43.39 228 PHE A O 1
ATOM 1766 N N . ASP A 1 229 ? 37.306 -15.498 3.840 1.00 44.79 229 ASP A N 1
ATOM 1767 C CA . ASP A 1 229 ? 37.056 -15.605 2.389 1.00 45.66 229 ASP A CA 1
ATOM 1768 C C . ASP A 1 229 ? 38.075 -16.468 1.653 1.00 45.44 229 ASP A C 1
ATOM 1769 O O . ASP A 1 229 ? 37.952 -16.681 0.440 1.00 45.76 229 ASP A O 1
ATOM 1774 N N . GLY A 1 230 ? 39.069 -16.953 2.393 1.00 45.03 230 GLY A N 1
ATOM 1775 C CA . GLY A 1 230 ? 40.094 -17.783 1.829 1.00 45.06 230 GLY A CA 1
ATOM 1776 C C . GLY A 1 230 ? 41.298 -17.005 1.343 1.00 45.57 230 GLY A C 1
ATOM 1777 O O . GLY A 1 230 ? 42.313 -17.608 1.004 1.00 46.20 230 GLY A O 1
ATOM 1778 N N . ALA A 1 231 ? 41.203 -15.676 1.282 1.00 45.48 231 ALA A N 1
ATOM 1779 C CA . ALA A 1 231 ? 42.344 -14.857 0.856 1.00 45.06 231 ALA A CA 1
ATOM 1780 C C . ALA A 1 231 ? 42.869 -13.911 1.956 1.00 44.84 231 ALA A C 1
ATOM 1781 O O . ALA A 1 231 ? 43.839 -14.260 2.646 1.00 44.97 231 ALA A O 1
ATOM 1783 N N . ALA A 1 232 ? 42.204 -12.761 2.139 1.00 43.98 232 ALA A N 1
ATOM 1784 C CA . ALA A 1 232 ? 42.724 -11.645 2.945 1.00 43.41 232 ALA A CA 1
ATOM 1785 C C . ALA A 1 232 ? 41.824 -11.113 4.086 1.00 43.14 232 ALA A C 1
ATOM 1786 O O . ALA A 1 232 ? 42.248 -10.189 4.814 1.00 42.54 232 ALA A O 1
ATOM 1788 N N . VAL A 1 233 ? 40.593 -11.645 4.216 1.00 42.68 233 VAL A N 1
ATOM 1789 C CA . VAL A 1 233 ? 39.563 -11.035 5.103 1.00 42.04 233 VAL A CA 1
ATOM 1790 C C . VAL A 1 233 ? 38.732 -12.011 5.918 1.00 42.14 233 VAL A C 1
ATOM 1791 O O . VAL A 1 233 ? 38.298 -13.019 5.418 1.00 42.50 233 VAL A O 1
ATOM 1795 N N . LEU A 1 234 ? 38.457 -11.673 7.166 1.00 42.86 234 LEU A N 1
ATOM 1796 C CA . LEU A 1 234 ? 37.648 -12.525 8.034 1.00 43.68 234 LEU A CA 1
ATOM 1797 C C . LEU A 1 234 ? 36.396 -11.766 8.481 1.00 44.34 234 LEU A C 1
ATOM 1798 O O . LEU A 1 234 ? 36.422 -11.082 9.480 1.00 45.40 234 LEU A O 1
ATOM 1803 N N . SER A 1 235 ? 35.291 -11.877 7.767 1.00 44.90 235 SER A N 1
ATOM 1804 C CA . SER A 1 235 ? 34.129 -11.118 8.159 1.00 45.67 235 SER A CA 1
ATOM 1805 C C . SER A 1 235 ? 33.479 -11.700 9.418 1.00 46.22 235 SER A C 1
ATOM 1806 O O . SER A 1 235 ? 33.152 -12.882 9.465 1.00 45.10 235 SER A O 1
ATOM 1809 N N . CYS A 1 236 ? 33.302 -10.860 10.439 1.00 46.93 236 CYS A N 1
ATOM 1810 C CA . CYS A 1 236 ? 32.613 -11.294 11.641 1.00 47.91 236 CYS A CA 1
ATOM 1811 C C . CYS A 1 236 ? 31.304 -10.579 11.896 1.00 47.40 236 CYS A C 1
ATOM 1812 O O . CYS A 1 236 ? 31.192 -9.390 11.642 1.00 47.87 236 CYS A O 1
ATOM 1815 N N . SER A 1 237 ? 30.328 -11.313 12.419 1.00 46.81 237 SER A N 1
ATOM 1816 C CA . SER A 1 237 ? 29.079 -10.731 12.844 1.00 46.48 237 SER A CA 1
ATOM 1817 C C . SER A 1 237 ? 28.624 -11.277 14.216 1.00 46.81 237 SER A C 1
ATOM 1818 O O . SER A 1 237 ? 28.954 -12.410 14.614 1.00 46.13 237 SER A O 1
ATOM 1821 N N . TRP A 1 238 ? 27.854 -10.441 14.915 1.00 46.60 238 TRP A N 1
ATOM 1822 C CA . TRP A 1 238 ? 27.290 -10.757 16.209 1.00 46.38 238 TRP A CA 1
ATOM 1823 C C . TRP A 1 238 ? 26.049 -9.897 16.469 1.00 45.77 238 TRP A C 1
ATOM 1824 O O . TRP A 1 238 ? 25.769 -8.981 15.757 1.00 45.66 238 TRP A O 1
ATOM 1835 N N . GLU A 1 239 ? 25.292 -10.245 17.490 1.00 46.14 239 GLU A N 1
ATOM 1836 C CA . GLU A 1 239 ? 24.063 -9.573 17.826 1.00 46.16 239 GLU A CA 1
ATOM 1837 C C . GLU A 1 239 ? 24.233 -9.079 19.242 1.00 46.49 239 GLU A C 1
ATOM 1838 O O . GLU A 1 239 ? 24.839 -9.785 20.064 1.00 47.02 239 GLU A O 1
ATOM 1844 N N . VAL A 1 240 ? 23.752 -7.861 19.522 1.00 46.36 240 VAL A N 1
ATOM 1845 C CA . VAL A 1 240 ? 23.553 -7.385 20.915 1.00 45.71 240 VAL A CA 1
ATOM 1846 C C . VAL A 1 240 ? 22.141 -6.781 21.092 1.00 45.77 240 VAL A C 1
ATOM 1847 O O . VAL A 1 240 ? 21.550 -6.244 20.156 1.00 45.72 240 VAL A O 1
ATOM 1851 N N . ARG A 1 241 ? 21.577 -6.932 22.274 1.00 45.64 241 ARG A N 1
ATOM 1852 C CA . ARG A 1 241 ? 20.256 -6.441 22.481 1.00 46.25 241 ARG A CA 1
ATOM 1853 C C . ARG A 1 241 ? 20.221 -4.931 22.539 1.00 46.60 241 ARG A C 1
ATOM 1854 O O . ARG A 1 241 ? 21.156 -4.284 23.061 1.00 45.77 241 ARG A O 1
ATOM 1862 N N . LYS A 1 242 ? 19.136 -4.370 22.000 1.00 46.76 242 LYS A N 1
ATOM 1863 C CA . LYS A 1 242 ? 19.091 -2.938 21.786 1.00 47.61 242 LYS A CA 1
ATOM 1864 C C . LYS A 1 242 ? 19.235 -2.234 23.134 1.00 48.05 242 LYS A C 1
ATOM 1865 O O . LYS A 1 242 ? 19.967 -1.233 23.248 1.00 48.84 242 LYS A O 1
ATOM 1871 N N . GLU A 1 243 ? 18.611 -2.815 24.162 1.00 47.88 243 GLU A N 1
ATOM 1872 C CA . GLU A 1 243 ? 18.645 -2.282 25.529 1.00 47.67 243 GLU A CA 1
ATOM 1873 C C . GLU A 1 243 ? 20.087 -2.091 25.947 1.00 46.92 243 GLU A C 1
ATOM 1874 O O . GLU A 1 243 ? 20.536 -0.956 26.225 1.00 47.06 243 GLU A O 1
ATOM 1880 N N . VAL A 1 244 ? 20.812 -3.203 25.950 1.00 45.70 244 VAL A N 1
ATOM 1881 C CA . VAL A 1 244 ? 22.202 -3.201 26.286 1.00 44.86 244 VAL A CA 1
ATOM 1882 C C . VAL A 1 244 ? 22.987 -2.276 25.373 1.00 45.23 244 VAL A C 1
ATOM 1883 O O . VAL A 1 244 ? 23.803 -1.461 25.843 1.00 46.08 244 VAL A O 1
ATOM 1887 N N . ALA A 1 245 ? 22.743 -2.351 24.065 1.00 44.92 245 ALA A N 1
ATOM 1888 C CA . ALA A 1 245 ? 23.568 -1.551 23.147 1.00 43.68 245 ALA A CA 1
ATOM 1889 C C . ALA A 1 245 ? 23.468 -0.094 23.503 1.00 42.92 245 ALA A C 1
ATOM 1890 O O . ALA A 1 245 ? 24.370 0.676 23.209 1.00 42.87 245 ALA A O 1
ATOM 1892 N N . SER A 1 246 ? 22.361 0.297 24.116 1.00 42.74 246 SER A N 1
ATOM 1893 C CA . SER A 1 246 ? 22.171 1.721 24.450 1.00 43.46 246 SER A CA 1
ATOM 1894 C C . SER A 1 246 ? 22.891 2.092 25.766 1.00 43.51 246 SER A C 1
ATOM 1895 O O . SER A 1 246 ? 22.875 3.241 26.213 1.00 42.46 246 SER A O 1
ATOM 1898 N N . SER A 1 247 ? 23.526 1.094 26.368 1.00 44.14 247 SER A N 1
ATOM 1899 C CA . SER A 1 247 ? 24.357 1.348 27.494 1.00 44.94 247 SER A CA 1
ATOM 1900 C C . SER A 1 247 ? 25.803 0.969 27.307 1.00 44.79 247 SER A C 1
ATOM 1901 O O . SER A 1 247 ? 26.652 1.588 27.912 1.00 45.73 247 SER A O 1
ATOM 1904 N N . VAL A 1 248 ? 26.118 0.020 26.447 1.00 44.21 248 VAL A N 1
ATOM 1905 C CA . VAL A 1 248 ? 27.504 -0.385 26.314 1.00 44.43 248 VAL A CA 1
ATOM 1906 C C . VAL A 1 248 ? 27.945 -0.334 24.855 1.00 44.91 248 VAL A C 1
ATOM 1907 O O . VAL A 1 248 ? 27.273 -0.896 23.972 1.00 46.02 248 VAL A O 1
ATOM 1911 N N . SER A 1 249 ? 29.068 0.304 24.558 1.00 44.99 249 SER A N 1
ATOM 1912 C CA . SER A 1 249 ? 29.562 0.199 23.184 1.00 45.49 249 SER A CA 1
ATOM 1913 C C . SER A 1 249 ? 30.409 -1.060 23.129 1.00 44.94 249 SER A C 1
ATOM 1914 O O . SER A 1 249 ? 31.374 -1.183 23.883 1.00 44.27 249 SER A O 1
ATOM 1917 N N . PHE A 1 250 ? 30.036 -2.012 22.276 1.00 44.54 250 PHE A N 1
ATOM 1918 C CA . PHE A 1 250 ? 30.907 -3.173 22.105 1.00 44.41 250 PHE A CA 1
ATOM 1919 C C . PHE A 1 250 ? 31.839 -2.961 20.936 1.00 44.13 250 PHE A C 1
ATOM 1920 O O . PHE A 1 250 ? 31.536 -2.154 20.023 1.00 44.01 250 PHE A O 1
ATOM 1928 N N . GLY A 1 251 ? 32.991 -3.637 21.019 1.00 42.90 251 GLY A N 1
ATOM 1929 C CA . GLY A 1 251 ? 33.981 -3.652 19.971 1.00 42.25 251 GLY A CA 1
ATOM 1930 C C . GLY A 1 251 ? 34.270 -5.081 19.634 1.00 42.31 251 GLY A C 1
ATOM 1931 O O . GLY A 1 251 ? 33.836 -5.982 20.339 1.00 41.49 251 GLY A O 1
ATOM 1932 N N . LEU A 1 252 ? 34.977 -5.275 18.527 1.00 43.17 252 LEU A N 1
ATOM 1933 C CA . LEU A 1 252 ? 35.458 -6.592 18.116 1.00 43.98 252 LEU A CA 1
ATOM 1934 C C . LEU A 1 252 ? 36.955 -6.601 18.177 1.00 44.71 252 LEU A C 1
ATOM 1935 O O . LEU A 1 252 ? 37.597 -5.692 17.630 1.00 45.37 252 LEU A O 1
ATOM 1940 N N . PHE A 1 253 ? 37.523 -7.611 18.824 1.00 45.29 253 PHE A N 1
ATOM 1941 C CA . PHE A 1 253 ? 38.971 -7.657 18.983 1.00 46.25 253 PHE A CA 1
ATOM 1942 C C . PHE A 1 253 ? 39.502 -9.010 18.636 1.00 47.10 253 PHE A C 1
ATOM 1943 O O . PHE A 1 253 ? 38.874 -10.030 18.947 1.00 48.01 253 PHE A O 1
ATOM 1951 N N . TYR A 1 254 ? 40.696 -9.015 18.047 1.00 47.67 254 TYR A N 1
ATOM 1952 C CA . TYR A 1 254 ? 41.347 -10.253 17.644 1.00 47.95 254 TYR A CA 1
ATOM 1953 C C . TYR A 1 254 ? 42.832 -10.335 17.967 1.00 49.04 254 TYR A C 1
ATOM 1954 O O . TYR A 1 254 ? 43.534 -9.325 18.062 1.00 49.08 254 TYR A O 1
ATOM 1963 N N . LYS A 1 255 ? 43.282 -11.568 18.163 1.00 50.60 255 LYS A N 1
ATOM 1964 C CA . LYS A 1 255 ? 44.690 -11.908 18.289 1.00 51.94 255 LYS A CA 1
ATOM 1965 C C . LYS A 1 255 ? 44.847 -13.211 17.497 1.00 53.01 255 LYS A C 1
ATOM 1966 O O . LYS A 1 255 ? 44.015 -14.118 17.623 1.00 52.87 255 LYS A O 1
ATOM 1968 N N . PRO A 1 256 ? 45.874 -13.284 16.631 1.00 54.09 256 PRO A N 1
ATOM 1969 C CA . PRO A 1 256 ? 46.147 -14.493 15.869 1.00 54.99 256 PRO A CA 1
ATOM 1970 C C . PRO A 1 256 ? 47.115 -15.473 16.560 1.00 55.65 256 PRO A C 1
ATOM 1971 O O . PRO A 1 256 ? 48.344 -15.373 16.385 1.00 55.61 256 PRO A O 1
ATOM 1975 N N . SER A 1 257 ? 46.542 -16.412 17.327 1.00 56.19 257 SER A N 1
ATOM 1976 C CA . SER A 1 257 ? 47.261 -17.611 17.792 1.00 56.63 257 SER A CA 1
ATOM 1977 C C . SER A 1 257 ? 48.551 -17.297 18.586 1.00 56.29 257 SER A C 1
ATOM 1978 O O . SER A 1 257 ? 49.642 -17.770 18.252 1.00 56.33 257 SER A O 1
ATOM 1980 N N . ALA A 1 263 ? 56.534 -18.323 19.066 1.00 65.12 263 ALA A N 1
ATOM 1981 C CA . ALA A 1 263 ? 56.831 -18.363 20.493 1.00 65.70 263 ALA A CA 1
ATOM 1982 C C . ALA A 1 263 ? 55.743 -17.663 21.302 1.00 65.58 263 ALA A C 1
ATOM 1983 O O . ALA A 1 263 ? 54.554 -17.926 21.119 1.00 64.99 263 ALA A O 1
ATOM 1985 N N . VAL A 1 264 ? 56.158 -16.772 22.196 1.00 65.89 264 VAL A N 1
ATOM 1986 C CA . VAL A 1 264 ? 55.191 -15.779 22.852 1.00 66.07 264 VAL A CA 1
ATOM 1987 C C . VAL A 1 264 ? 54.078 -15.209 21.916 1.00 66.34 264 VAL A C 1
ATOM 1988 O O . VAL A 1 264 ? 54.295 -15.230 20.585 1.00 66.57 264 VAL A O 1
ATOM 1990 N N . LEU A 1 265 ? 52.982 -14.734 22.496 1.00 66.51 265 LEU A N 1
ATOM 1991 C CA . LEU A 1 265 ? 51.819 -14.327 21.726 1.00 66.70 265 LEU A CA 1
ATOM 1992 C C . LEU A 1 265 ? 51.866 -12.836 21.423 1.00 66.78 265 LEU A C 1
ATOM 1993 O O . LEU A 1 265 ? 52.605 -12.080 22.053 1.00 66.62 265 LEU A O 1
ATOM 1995 N N . LEU A 1 266 ? 51.064 -12.427 20.449 1.00 66.70 266 LEU A N 1
ATOM 1996 C CA . LEU A 1 266 ? 51.052 -11.034 19.957 1.00 66.45 266 LEU A CA 1
ATOM 1997 C C . LEU A 1 266 ? 50.067 -10.135 20.747 1.00 66.12 266 LEU A C 1
ATOM 1998 O O . LEU A 1 266 ? 49.373 -10.622 21.651 1.00 66.30 266 LEU A O 1
ATOM 2000 N N . ARG A 1 267 ? 50.015 -8.837 20.417 1.00 65.27 267 ARG A N 1
ATOM 2001 C CA . ARG A 1 267 ? 49.020 -7.912 21.001 1.00 64.25 267 ARG A CA 1
ATOM 2002 C C . ARG A 1 267 ? 47.606 -8.082 20.417 1.00 63.05 267 ARG A C 1
ATOM 2003 O O . ARG A 1 267 ? 47.438 -8.386 19.222 1.00 62.65 267 ARG A O 1
ATOM 2011 N N . GLU A 1 268 ? 46.601 -7.869 21.269 1.00 61.73 268 GLU A N 1
ATOM 2012 C CA . GLU A 1 268 ? 45.196 -8.004 20.862 1.00 60.51 268 GLU A CA 1
ATOM 2013 C C . GLU A 1 268 ? 44.666 -6.699 20.262 1.00 59.52 268 GLU A C 1
ATOM 2014 O O . GLU A 1 268 ? 44.777 -5.627 20.869 1.00 59.67 268 GLU A O 1
ATOM 2020 N N . GLU A 1 269 ? 44.087 -6.815 19.070 1.00 58.06 269 GLU A N 1
ATOM 2021 C CA . GLU A 1 269 ? 43.879 -5.682 18.168 1.00 56.87 269 GLU A CA 1
ATOM 2022 C C . GLU A 1 269 ? 42.389 -5.362 17.960 1.00 55.85 269 GLU A C 1
ATOM 2023 O O . GLU A 1 269 ? 41.535 -6.225 18.159 1.00 55.47 269 GLU A O 1
ATOM 2029 N N . GLU A 1 270 ? 42.061 -4.121 17.596 1.00 55.08 270 GLU A N 1
ATOM 2030 C CA . GLU A 1 270 ? 40.636 -3.752 17.366 1.00 54.55 270 GLU A CA 1
ATOM 2031 C C . GLU A 1 270 ? 40.259 -3.646 15.880 1.00 54.22 270 GLU A C 1
ATOM 2032 O O . GLU A 1 270 ? 41.011 -3.154 15.038 1.00 54.01 270 GLU A O 1
ATOM 2038 N N . CYS A 1 271 ? 39.066 -4.109 15.584 1.00 54.27 271 CYS A N 1
ATOM 2039 C CA . CYS A 1 271 ? 38.590 -4.149 14.239 1.00 53.78 271 CYS A CA 1
ATOM 2040 C C . CYS A 1 271 ? 37.652 -2.980 13.978 1.00 53.03 271 CYS A C 1
ATOM 2041 O O . CYS A 1 271 ? 36.783 -2.692 14.802 1.00 52.61 271 CYS A O 1
ATOM 2044 N N . SER A 1 272 ? 37.819 -2.317 12.833 1.00 52.41 272 SER A N 1
ATOM 2045 C CA . SER A 1 272 ? 36.852 -1.298 12.384 1.00 52.06 272 SER A CA 1
ATOM 2046 C C . SER A 1 272 ? 36.858 -1.010 10.860 1.00 51.93 272 SER A C 1
ATOM 2047 O O . SER A 1 272 ? 37.782 -1.426 10.161 1.00 52.18 272 SER A O 1
ATOM 2050 N N . PRO A 1 273 ? 35.808 -0.328 10.336 1.00 51.68 273 PRO A N 1
ATOM 2051 C CA . PRO A 1 273 ? 34.635 0.118 11.093 1.00 51.66 273 PRO A CA 1
ATOM 2052 C C . PRO A 1 273 ? 33.652 -1.062 11.418 1.00 52.02 273 PRO A C 1
ATOM 2053 O O . PRO A 1 273 ? 33.713 -2.138 10.777 1.00 51.42 273 PRO A O 1
ATOM 2057 N N . VAL A 1 274 ? 32.810 -0.851 12.436 1.00 51.61 274 VAL A N 1
ATOM 2058 C CA . VAL A 1 274 ? 31.782 -1.788 12.805 1.00 51.86 274 VAL A CA 1
ATOM 2059 C C . VAL A 1 274 ? 30.446 -1.309 12.232 1.00 52.71 274 VAL A C 1
ATOM 2060 O O . VAL A 1 274 ? 29.834 -0.373 12.746 1.00 52.86 274 VAL A O 1
ATOM 2064 N N . LEU A 1 275 ? 29.999 -1.958 11.163 1.00 53.73 275 LEU A N 1
ATOM 2065 C CA . LEU A 1 275 ? 28.680 -1.701 10.574 1.00 54.69 275 LEU A CA 1
ATOM 2066 C C . LEU A 1 275 ? 27.519 -2.343 11.351 1.00 55.54 275 LEU A C 1
ATOM 2067 O O . LEU A 1 275 ? 27.639 -3.471 11.839 1.00 55.68 275 LEU A O 1
ATOM 2072 N N . ARG A 1 276 ? 26.411 -1.602 11.455 1.00 56.74 276 ARG A N 1
ATOM 2073 C CA . ARG A 1 276 ? 25.235 -1.957 12.261 1.00 57.90 276 ARG A CA 1
ATOM 2074 C C . ARG A 1 276 ? 23.978 -2.044 11.392 1.00 59.26 276 ARG A C 1
ATOM 2075 O O . ARG A 1 276 ? 23.763 -1.240 10.475 1.00 59.83 276 ARG A O 1
ATOM 2077 N N . GLU A 1 277 ? 23.134 -3.018 11.695 1.00 61.04 277 GLU A N 1
ATOM 2078 C CA . GLU A 1 277 ? 21.899 -3.256 10.944 1.00 62.61 277 GLU A CA 1
ATOM 2079 C C . GLU A 1 277 ? 20.804 -3.780 11.904 1.00 63.02 277 GLU A C 1
ATOM 2080 O O . GLU A 1 277 ? 21.084 -4.542 12.823 1.00 63.39 277 GLU A O 1
ATOM 2086 N N . GLY A 1 278 ? 19.562 -3.351 11.728 1.00 64.01 278 GLY A N 1
ATOM 2087 C CA . GLY A 1 278 ? 18.499 -3.713 12.701 1.00 64.39 278 GLY A CA 1
ATOM 2088 C C . GLY A 1 278 ? 17.771 -5.047 12.469 1.00 64.44 278 GLY A C 1
ATOM 2089 O O . GLY A 1 278 ? 16.780 -5.085 11.713 1.00 64.69 278 GLY A O 1
ATOM 2090 N N . LEU A 1 279 ? 18.245 -6.118 13.138 1.00 63.67 279 LEU A N 1
ATOM 2091 C CA . LEU A 1 279 ? 17.645 -7.480 13.100 1.00 62.70 279 LEU A CA 1
ATOM 2092 C C . LEU A 1 279 ? 16.657 -7.753 14.241 1.00 62.36 279 LEU A C 1
ATOM 2093 O O . LEU A 1 279 ? 17.025 -7.601 15.418 1.00 62.50 279 LEU A O 1
ATOM 2098 N N . GLY A 1 280 ? 15.431 -8.182 13.898 1.00 61.43 280 GLY A N 1
ATOM 2099 C CA . GLY A 1 280 ? 14.396 -8.551 14.892 1.00 59.94 280 GLY A CA 1
ATOM 2100 C C . GLY A 1 280 ? 14.072 -7.419 15.851 1.00 59.10 280 GLY A C 1
ATOM 2101 O O . GLY A 1 280 ? 14.688 -6.340 15.788 1.00 59.28 280 GLY A O 1
ATOM 2102 N N . SER A 1 281 ? 13.117 -7.648 16.746 1.00 58.01 281 SER A N 1
ATOM 2103 C CA . SER A 1 281 ? 12.734 -6.608 17.721 1.00 57.34 281 SER A CA 1
ATOM 2104 C C . SER A 1 281 ? 13.802 -6.333 18.815 1.00 56.84 281 SER A C 1
ATOM 2105 O O . SER A 1 281 ? 13.952 -5.193 19.277 1.00 57.05 281 SER A O 1
ATOM 2107 N N . LEU A 1 282 ? 14.548 -7.365 19.217 1.00 56.01 282 LEU A N 1
ATOM 2108 C CA . LEU A 1 282 ? 15.422 -7.259 20.392 1.00 55.18 282 LEU A CA 1
ATOM 2109 C C . LEU A 1 282 ? 16.869 -6.890 20.090 1.00 54.54 282 LEU A C 1
ATOM 2110 O O . LEU A 1 282 ? 17.524 -6.256 20.916 1.00 55.04 282 LEU A O 1
ATOM 2115 N N . HIS A 1 283 ? 17.361 -7.259 18.916 1.00 53.46 283 HIS A N 1
ATOM 2116 C CA . HIS A 1 283 ? 18.776 -7.121 18.636 1.00 53.27 283 HIS A CA 1
ATOM 2117 C C . HIS A 1 283 ? 19.122 -6.132 17.523 1.00 52.65 283 HIS A C 1
ATOM 2118 O O . HIS A 1 283 ? 18.290 -5.759 16.691 1.00 52.74 283 HIS A 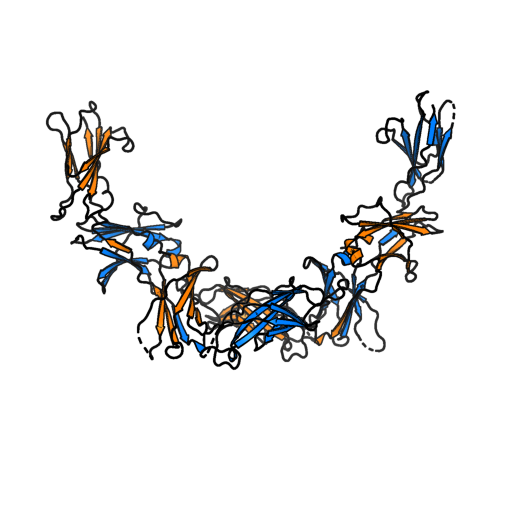O 1
ATOM 2125 N N . THR A 1 284 ? 20.374 -5.708 17.528 1.00 51.81 284 THR A N 1
ATOM 2126 C CA . THR A 1 284 ? 20.968 -5.107 16.354 1.00 51.77 284 THR A CA 1
ATOM 2127 C C . THR A 1 284 ? 22.126 -6.002 15.986 1.00 51.19 284 THR A C 1
ATOM 2128 O O . THR A 1 284 ? 22.753 -6.617 16.867 1.00 50.36 284 THR A O 1
ATOM 2132 N N . ARG A 1 285 ? 22.376 -6.117 14.684 1.00 51.34 285 ARG A N 1
ATOM 2133 C CA . ARG A 1 285 ? 23.448 -6.967 14.168 1.00 51.77 285 ARG A CA 1
ATOM 2134 C C . ARG A 1 285 ? 24.592 -6.061 13.784 1.00 51.79 285 ARG A C 1
ATOM 2135 O O . ARG A 1 285 ? 24.363 -4.990 13.237 1.00 51.13 285 ARG A O 1
ATOM 2143 N N . HIS A 1 286 ? 25.801 -6.494 14.111 1.00 52.63 286 HIS A N 1
ATOM 2144 C CA . HIS A 1 286 ? 27.017 -5.780 13.828 1.00 54.46 286 HIS A CA 1
ATOM 2145 C C . HIS A 1 286 ? 27.904 -6.593 12.895 1.00 55.05 286 HIS A C 1
ATOM 2146 O O . HIS A 1 286 ? 27.882 -7.836 12.919 1.00 55.21 286 HIS A O 1
ATOM 2153 N N . HIS A 1 287 ? 28.689 -5.904 12.071 1.00 55.58 287 HIS A N 1
ATOM 2154 C CA . HIS A 1 287 ? 29.629 -6.580 11.152 1.00 56.11 287 HIS A CA 1
ATOM 2155 C C . HIS A 1 287 ? 31.003 -5.952 11.221 1.00 55.97 287 HIS A C 1
ATOM 2156 O O . HIS A 1 287 ? 31.137 -4.752 11.325 1.00 56.44 287 HIS A O 1
ATOM 2163 N N . CYS A 1 288 ? 32.037 -6.755 11.151 1.00 56.68 288 CYS A N 1
ATOM 2164 C CA . CYS A 1 288 ? 33.356 -6.194 11.066 1.00 56.39 288 CYS A CA 1
ATOM 2165 C C . CYS A 1 288 ? 34.206 -7.002 10.111 1.00 55.81 288 CYS A C 1
ATOM 2166 O O . CYS A 1 288 ? 34.012 -8.211 9.962 1.00 56.35 288 CYS A O 1
ATOM 2169 N N . GLN A 1 289 ? 35.146 -6.330 9.464 1.00 54.76 289 GLN A N 1
ATOM 2170 C CA . GLN A 1 289 ? 36.060 -6.979 8.541 1.00 54.10 289 GLN A CA 1
ATOM 2171 C C . GLN A 1 289 ? 37.409 -7.068 9.192 1.00 53.50 289 GLN A C 1
ATOM 2172 O O . GLN A 1 289 ? 38.039 -6.016 9.406 1.00 54.15 289 GLN A O 1
ATOM 2178 N N . ILE A 1 290 ? 37.877 -8.276 9.512 1.00 51.84 290 ILE A N 1
ATOM 2179 C CA . ILE A 1 290 ? 39.265 -8.406 9.975 1.00 50.81 290 ILE A CA 1
ATOM 2180 C C . ILE A 1 290 ? 40.233 -8.727 8.825 1.00 50.57 290 ILE A C 1
ATOM 2181 O O . ILE A 1 290 ? 40.017 -9.687 8.092 1.00 50.79 290 ILE A O 1
ATOM 2186 N N . PRO A 1 291 ? 41.305 -7.936 8.669 1.00 49.92 291 PRO A N 1
ATOM 2187 C CA . PRO A 1 291 ? 42.341 -8.322 7.685 1.00 49.45 291 PRO A CA 1
ATOM 2188 C C . PRO A 1 291 ? 43.254 -9.458 8.147 1.00 48.60 291 PRO A C 1
ATOM 2189 O O . PRO A 1 291 ? 43.970 -9.303 9.133 1.00 48.17 291 PRO A O 1
ATOM 2193 N N . VAL A 1 292 ? 43.247 -10.586 7.443 1.00 48.38 292 VAL A N 1
ATOM 2194 C CA . VAL A 1 292 ? 44.312 -11.584 7.683 1.00 49.20 292 VAL A CA 1
ATOM 2195 C C . VAL A 1 292 ? 45.367 -11.744 6.561 1.00 49.39 292 VAL A C 1
ATOM 2196 O O . VAL A 1 292 ? 45.067 -12.172 5.452 1.00 49.54 292 VAL A O 1
ATOM 2200 N N . PRO A 1 293 ? 46.613 -11.393 6.872 1.00 49.49 293 PRO A N 1
ATOM 2201 C CA . PRO A 1 293 ? 47.646 -11.363 5.868 1.00 50.02 293 PRO A CA 1
ATOM 2202 C C . PRO A 1 293 ? 48.276 -12.733 5.594 1.00 50.33 293 PRO A C 1
ATOM 2203 O O . PRO A 1 293 ? 48.435 -13.081 4.440 1.00 50.19 293 PRO A O 1
ATOM 2207 N N . ASP A 1 294 ? 48.626 -13.508 6.617 1.00 50.85 294 ASP A N 1
ATOM 2208 C CA . ASP A 1 294 ? 49.317 -14.776 6.358 1.00 51.71 294 ASP A CA 1
ATOM 2209 C C . ASP A 1 294 ? 48.606 -15.991 6.960 1.00 52.14 294 ASP A C 1
ATOM 2210 O O . ASP A 1 294 ? 49.117 -16.590 7.920 1.00 53.07 294 ASP A O 1
ATOM 2212 N N . PRO A 1 295 ? 47.453 -16.388 6.377 1.00 51.92 295 PRO A N 1
ATOM 2213 C CA . PRO A 1 295 ? 46.665 -17.482 6.917 1.00 51.79 295 PRO A CA 1
ATOM 2214 C C . PRO A 1 295 ? 47.413 -18.815 7.083 1.00 51.94 295 PRO A C 1
ATOM 2215 O O . PRO A 1 295 ? 47.005 -19.632 7.925 1.00 52.00 295 PRO A O 1
ATOM 2219 N N . ALA A 1 296 ? 48.481 -19.041 6.312 1.00 51.76 296 ALA A N 1
ATOM 2220 C CA . ALA A 1 296 ? 49.222 -20.303 6.410 1.00 51.74 296 ALA A CA 1
ATOM 2221 C C . ALA A 1 296 ? 50.136 -20.374 7.635 1.00 51.62 296 ALA A C 1
ATOM 2222 O O . ALA A 1 296 ? 50.800 -21.393 7.853 1.00 52.06 296 ALA A O 1
ATOM 2224 N N . THR A 1 297 ? 50.178 -19.301 8.422 1.00 51.26 297 THR A N 1
ATOM 2225 C CA . THR A 1 297 ? 51.038 -19.238 9.609 1.00 51.21 297 THR A CA 1
ATOM 2226 C C . THR A 1 297 ? 50.195 -18.940 10.833 1.00 50.92 297 THR A C 1
ATOM 2227 O O . THR A 1 297 ? 50.382 -19.529 11.900 1.00 50.79 297 THR A O 1
ATOM 2231 N N . HIS A 1 298 ? 49.277 -17.997 10.652 1.00 50.66 298 HIS A N 1
ATOM 2232 C CA . HIS A 1 298 ? 48.259 -17.674 11.612 1.00 50.47 298 HIS A CA 1
ATOM 2233 C C . HIS A 1 298 ? 46.992 -18.252 11.043 1.00 50.34 298 HIS A C 1
ATOM 2234 O O . HIS A 1 298 ? 46.278 -17.588 10.290 1.00 50.48 298 HIS A O 1
ATOM 2241 N N . GLY A 1 299 ? 46.731 -19.512 11.366 1.00 50.24 299 GLY A N 1
ATOM 2242 C CA . GLY A 1 299 ? 45.526 -20.195 10.891 1.00 49.57 299 GLY A CA 1
ATOM 2243 C C . GLY A 1 299 ? 44.455 -20.226 11.964 1.00 49.00 299 GLY A C 1
ATOM 2244 O O . GLY A 1 299 ? 43.349 -20.737 11.730 1.00 49.24 299 GLY A O 1
ATOM 2245 N N . GLN A 1 300 ? 44.796 -19.698 13.139 1.00 48.19 300 GLN A N 1
ATOM 2246 C CA . GLN A 1 300 ? 43.875 -19.594 14.247 1.00 47.89 300 GLN A CA 1
ATOM 2247 C C . GLN A 1 300 ? 43.888 -18.187 14.797 1.00 48.31 300 GLN A C 1
ATOM 2248 O O . GLN A 1 300 ? 44.948 -17.636 15.087 1.00 48.37 300 GLN A O 1
ATOM 2254 N N . TYR A 1 301 ? 42.691 -17.615 14.898 1.00 49.11 301 TYR A N 1
ATOM 2255 C CA . TYR A 1 301 ? 42.429 -16.286 15.435 1.00 49.77 301 TYR A CA 1
ATOM 2256 C C . TYR A 1 301 ? 41.428 -16.424 16.570 1.00 50.84 301 TYR A C 1
ATOM 2257 O O . TYR A 1 301 ? 40.363 -17.021 16.390 1.00 51.07 301 TYR A O 1
ATOM 2266 N N . ILE A 1 302 ? 41.766 -15.906 17.746 1.00 51.99 302 ILE A N 1
ATOM 2267 C CA . ILE A 1 302 ? 40.785 -15.838 18.822 1.00 52.87 302 ILE A CA 1
ATOM 2268 C C . ILE A 1 302 ? 40.177 -14.466 18.722 1.00 52.72 302 ILE A C 1
ATOM 2269 O O . ILE A 1 302 ? 40.881 -13.480 18.551 1.00 52.96 302 ILE A O 1
ATOM 2274 N N . VAL A 1 303 ? 38.845 -14.436 18.747 1.00 53.09 303 VAL A N 1
ATOM 2275 C CA . VAL A 1 303 ? 38.055 -13.271 18.343 1.00 52.73 303 VAL A CA 1
ATOM 2276 C C . VAL A 1 303 ? 37.094 -13.061 19.473 1.00 52.95 303 VAL A C 1
ATOM 2277 O O . VAL A 1 303 ? 36.437 -14.014 19.916 1.00 53.93 303 VAL A O 1
ATOM 2281 N N . SER A 1 304 ? 37.025 -11.826 19.948 1.00 52.29 304 SER A N 1
ATOM 2282 C CA . SER A 1 304 ? 36.279 -11.502 21.136 1.00 51.59 304 SER A CA 1
ATOM 2283 C C . SER A 1 304 ? 35.453 -10.252 20.871 1.00 51.17 304 SER A C 1
ATOM 2284 O O . SER A 1 304 ? 35.843 -9.382 20.106 1.00 50.94 304 SER A O 1
ATOM 2286 N N . VAL A 1 305 ? 34.297 -10.186 21.489 1.00 50.58 305 VAL A N 1
ATOM 2287 C CA . VAL A 1 305 ? 33.487 -9.015 21.398 1.00 51.06 305 VAL A CA 1
ATOM 2288 C C . VAL A 1 305 ? 33.402 -8.571 22.847 1.00 52.08 305 VAL A C 1
ATOM 2289 O O . VAL A 1 305 ? 32.971 -9.358 23.711 1.00 51.96 305 VAL A O 1
ATOM 2293 N N . GLN A 1 306 ? 33.837 -7.338 23.117 1.00 52.64 306 GLN A N 1
ATOM 2294 C CA . GLN A 1 306 ? 33.845 -6.805 24.479 1.00 53.27 306 GLN A CA 1
ATOM 2295 C C . GLN A 1 306 ? 33.567 -5.312 24.505 1.00 53.89 306 GLN A C 1
ATOM 2296 O O . GLN A 1 306 ? 33.608 -4.668 23.457 1.00 54.34 306 GLN A O 1
ATOM 2302 N N . PRO A 1 307 ? 33.242 -4.748 25.696 1.00 54.54 307 PRO A N 1
ATOM 2303 C CA . PRO A 1 307 ? 33.165 -3.263 25.782 1.00 54.35 307 PRO A CA 1
ATOM 2304 C C . PRO A 1 307 ? 34.459 -2.627 25.342 1.00 54.05 307 PRO A C 1
ATOM 2305 O O . PRO A 1 307 ? 35.514 -3.144 25.636 1.00 54.59 307 PRO A O 1
ATOM 2309 N N . ARG A 1 308 ? 34.359 -1.534 24.614 1.00 54.73 308 ARG A N 1
ATOM 2310 C CA . ARG A 1 308 ? 35.495 -0.804 24.105 1.00 55.36 308 ARG A CA 1
ATOM 2311 C C . ARG A 1 308 ? 35.909 0.369 25.006 1.00 56.13 308 ARG A C 1
ATOM 2312 O O . ARG A 1 308 ? 35.107 0.849 25.837 1.00 55.79 308 ARG A O 1
ATOM 2320 N N . ARG A 1 309 ? 37.139 0.864 24.780 1.00 57.00 309 ARG A N 1
ATOM 2321 C CA . ARG A 1 309 ? 37.536 2.256 25.136 1.00 57.29 309 ARG A CA 1
ATOM 2322 C C . ARG A 1 309 ? 36.736 3.277 24.271 1.00 56.31 309 ARG A C 1
ATOM 2323 O O . ARG A 1 309 ? 37.292 3.877 23.315 1.00 56.08 309 ARG A O 1
ATOM 2331 N N . ALA A 1 310 ? 35.448 3.454 24.598 1.00 54.78 310 ALA A N 1
ATOM 2332 C CA . ALA A 1 310 ? 34.629 4.483 23.963 1.00 53.74 310 ALA A CA 1
ATOM 2333 C C . ALA A 1 310 ? 34.441 5.598 24.945 1.00 53.23 310 ALA A C 1
ATOM 2334 O O . ALA A 1 310 ? 33.607 5.491 25.836 1.00 52.97 310 ALA A O 1
ATOM 2336 N N . GLU A 1 311 ? 35.216 6.664 24.779 1.00 52.99 311 GLU A N 1
ATOM 2337 C CA . GLU A 1 311 ? 35.203 7.788 25.731 1.00 53.57 311 GLU A CA 1
ATOM 2338 C C . GLU A 1 311 ? 34.718 9.123 25.176 1.00 52.99 311 GLU A C 1
ATOM 2339 O O . GLU A 1 311 ? 34.899 9.417 24.002 1.00 53.75 311 GLU A O 1
ATOM 2345 N N . LYS A 1 312 ? 34.135 9.948 26.030 1.00 52.39 312 LYS A N 1
ATOM 2346 C CA . LYS A 1 312 ? 33.889 11.321 25.644 1.00 52.06 312 LYS A CA 1
ATOM 2347 C C . LYS A 1 312 ? 35.016 12.222 26.144 1.00 51.59 312 LYS A C 1
ATOM 2348 O O . LYS A 1 312 ? 35.330 12.226 27.332 1.00 51.05 312 LYS A O 1
ATOM 2354 N N . HIS A 1 313 ? 35.638 12.944 25.207 1.00 51.31 313 HIS A N 1
ATOM 2355 C CA . HIS A 1 313 ? 36.708 13.922 25.484 1.00 50.73 313 HIS A CA 1
ATOM 2356 C C . HIS A 1 313 ? 36.057 15.261 25.854 1.00 49.88 313 HIS A C 1
ATOM 2357 O O . HIS A 1 313 ? 35.412 15.894 25.033 1.00 49.87 313 HIS A O 1
ATOM 2364 N N . ILE A 1 314 ? 36.203 15.684 27.096 1.00 48.75 314 ILE A N 1
ATOM 2365 C CA . ILE A 1 314 ? 35.669 16.956 27.465 1.00 48.01 314 ILE A CA 1
ATOM 2366 C C . ILE A 1 314 ? 36.829 17.897 27.814 1.00 48.39 314 ILE A C 1
ATOM 2367 O O . ILE A 1 314 ? 37.565 17.667 28.781 1.00 48.02 314 ILE A O 1
ATOM 2372 N N . LYS A 1 315 ? 37.002 18.937 26.989 1.00 48.60 315 LYS A N 1
ATOM 2373 C CA . LYS A 1 315 ? 38.035 19.938 27.246 1.00 48.49 315 LYS A CA 1
ATOM 2374 C C . LYS A 1 315 ? 37.513 20.932 28.279 1.00 48.27 315 LYS A C 1
ATOM 2375 O O . LYS A 1 315 ? 36.484 21.583 28.084 1.00 48.30 315 LYS A O 1
ATOM 2381 N N . SER A 1 316 ? 38.232 21.003 29.391 1.00 48.27 316 SER A N 1
ATOM 2382 C CA . SER A 1 316 ? 37.853 21.779 30.556 1.00 48.42 316 SER A CA 1
ATOM 2383 C C . SER A 1 316 ? 37.572 23.221 30.159 1.00 48.57 316 SER A C 1
ATOM 2384 O O . SER A 1 316 ? 36.524 23.775 30.502 1.00 48.23 316 SER A O 1
ATOM 2386 N N . SER A 1 317 ? 38.498 23.795 29.393 1.00 49.18 317 SER A N 1
ATOM 2387 C CA . SER A 1 317 ? 38.485 25.225 29.045 1.00 49.96 317 SER A CA 1
ATOM 2388 C C . SER A 1 317 ? 37.322 25.696 28.159 1.00 49.86 317 SER A C 1
ATOM 2389 O O . SER A 1 317 ? 37.195 26.882 27.852 1.00 50.82 317 SER A O 1
ATOM 2392 N N . VAL A 1 318 ? 36.467 24.778 27.763 1.00 49.37 318 VAL A N 1
ATOM 2393 C CA . VAL A 1 318 ? 35.481 25.082 26.763 1.00 48.85 318 VAL A CA 1
ATOM 2394 C C . VAL A 1 318 ? 34.159 24.557 27.322 1.00 49.49 318 VAL A C 1
ATOM 2395 O O . VAL A 1 318 ? 33.118 24.540 26.647 1.00 49.83 318 VAL A O 1
ATOM 2399 N N . ASN A 1 319 ? 34.211 24.206 28.606 1.00 49.07 319 ASN A N 1
ATOM 2400 C CA . ASN A 1 319 ? 33.053 23.740 29.332 1.00 49.02 319 ASN A CA 1
ATOM 2401 C C . ASN A 1 319 ? 32.962 24.323 30.730 1.00 49.16 319 ASN A C 1
ATOM 2402 O O . ASN A 1 319 ? 32.583 23.623 31.693 1.00 49.81 319 ASN A O 1
ATOM 2407 N N . ILE A 1 320 ? 33.317 25.594 30.856 1.00 48.35 320 ILE A N 1
ATOM 2408 C CA . ILE A 1 320 ? 33.207 26.273 32.136 1.00 47.15 320 ILE A CA 1
ATOM 2409 C C . ILE A 1 320 ? 31.777 26.722 32.356 1.00 46.76 320 ILE A C 1
ATOM 2410 O O . ILE A 1 320 ? 31.183 27.381 31.496 1.00 46.12 320 ILE A O 1
ATOM 2415 N N . GLN A 1 321 ? 31.222 26.319 33.491 1.00 46.37 321 GLN A N 1
ATOM 2416 C CA . GLN A 1 321 ? 30.126 27.041 34.082 1.00 46.98 321 GLN A CA 1
ATOM 2417 C C . GLN A 1 321 ? 30.679 27.599 35.364 1.00 48.15 321 GLN A C 1
ATOM 2418 O O . GLN A 1 321 ? 31.285 26.872 36.135 1.00 49.07 321 GLN A O 1
ATOM 2424 N N . MET A 1 322 ? 30.467 28.884 35.612 1.00 48.89 322 MET A N 1
ATOM 2425 C CA . MET A 1 322 ? 30.914 29.477 36.861 1.00 49.22 322 MET A CA 1
ATOM 2426 C C . MET A 1 322 ? 29.880 29.397 37.978 1.00 48.92 322 MET A C 1
ATOM 2427 O O . MET A 1 322 ? 28.678 29.155 37.775 1.00 48.65 322 MET A O 1
ATOM 2432 N N . ALA A 1 323 ? 30.390 29.584 39.183 1.00 49.32 323 ALA A N 1
ATOM 2433 C CA . ALA A 1 323 ? 29.558 29.789 40.338 1.00 49.51 323 ALA A CA 1
ATOM 2434 C C . ALA A 1 323 ? 28.718 31.071 40.118 1.00 50.00 323 ALA A C 1
ATOM 2435 O O . ALA A 1 323 ? 29.137 31.983 39.361 1.00 49.51 323 ALA A O 1
ATOM 2437 N N . PRO A 1 324 ? 27.510 31.132 40.736 1.00 50.14 324 PRO A N 1
ATOM 2438 C CA . PRO A 1 324 ? 26.792 32.410 40.678 1.00 50.03 324 PRO A CA 1
ATOM 2439 C C . PRO A 1 324 ? 27.638 33.509 41.342 1.00 50.20 324 PRO A C 1
ATOM 2440 O O . PRO A 1 324 ? 28.317 33.253 42.345 1.00 50.17 324 PRO A O 1
ATOM 2444 N N . PRO A 1 325 ? 27.646 34.717 40.766 1.00 49.95 325 PRO A N 1
ATOM 2445 C CA . PRO A 1 325 ? 28.239 35.833 41.489 1.00 49.91 325 PRO A CA 1
ATOM 2446 C C . PRO A 1 325 ? 27.565 36.006 42.845 1.00 49.58 325 PRO A C 1
ATOM 2447 O O . PRO A 1 325 ? 26.444 35.537 43.028 1.00 50.22 325 PRO A O 1
ATOM 2451 N N . SER A 1 326 ? 28.248 36.654 43.779 1.00 48.65 326 SER A N 1
ATOM 2452 C CA . SER A 1 326 ? 27.606 37.174 44.965 1.00 48.03 326 SER A CA 1
ATOM 2453 C C . SER A 1 326 ? 27.115 38.602 44.657 1.00 47.60 326 SER A C 1
ATOM 2454 O O . SER A 1 326 ? 27.792 39.353 43.958 1.00 47.79 326 SER A O 1
ATOM 2457 N N . LEU A 1 327 ? 25.951 38.974 45.194 1.00 46.75 327 LEU A N 1
ATOM 2458 C CA . LEU A 1 327 ? 25.271 40.233 44.844 1.00 45.25 327 LEU A CA 1
ATOM 2459 C C . LEU A 1 327 ? 24.986 41.092 46.069 1.00 44.79 327 LEU A C 1
ATOM 2460 O O . LEU A 1 327 ? 24.789 40.558 47.168 1.00 44.61 327 LEU A O 1
ATOM 2465 N N . GLN A 1 328 ? 24.936 42.417 45.875 1.00 44.18 328 GLN A N 1
ATOM 2466 C CA . GLN A 1 328 ? 24.367 43.354 46.874 1.00 42.92 328 GLN A CA 1
ATOM 2467 C C . GLN A 1 328 ? 23.611 44.527 46.239 1.00 43.07 328 GLN A C 1
ATOM 2468 O O . GLN A 1 328 ? 23.519 44.616 45.005 1.00 42.92 328 GLN A O 1
ATOM 2474 N N . VAL A 1 329 ? 23.062 45.390 47.112 1.00 42.83 329 VAL A N 1
ATOM 2475 C CA . VAL A 1 329 ? 22.362 46.650 46.775 1.00 42.49 329 VAL A CA 1
ATOM 2476 C C . VAL A 1 329 ? 22.582 47.715 47.875 1.00 42.51 329 VAL A C 1
ATOM 2477 O O . VAL A 1 329 ? 22.452 47.415 49.066 1.00 42.38 329 VAL A O 1
ATOM 2481 N N . THR A 1 330 ? 22.917 48.948 47.489 1.00 42.38 330 THR A N 1
ATOM 2482 C CA . THR A 1 330 ? 23.207 50.016 48.469 1.00 42.05 330 THR A CA 1
ATOM 2483 C C . THR A 1 330 ? 22.525 51.317 48.089 1.00 41.90 330 THR A C 1
ATOM 2484 O O . THR A 1 330 ? 21.947 51.403 47.014 1.00 41.89 330 THR A O 1
ATOM 2488 N N . ASP A 1 334 ? 17.990 58.636 47.530 1.00 51.44 334 ASP A N 1
ATOM 2489 C CA . ASP A 1 334 ? 19.233 58.436 46.805 1.00 51.67 334 ASP A CA 1
ATOM 2490 C C . ASP A 1 334 ? 18.993 57.382 45.720 1.00 51.89 334 ASP A C 1
ATOM 2491 O O . ASP A 1 334 ? 17.918 56.770 45.680 1.00 51.75 334 ASP A O 1
ATOM 2493 N N . SER A 1 335 ? 19.972 57.195 44.830 1.00 52.17 335 SER A N 1
ATOM 2494 C CA . SER A 1 335 ? 19.903 56.154 43.779 1.00 52.48 335 SER A CA 1
ATOM 2495 C C . SER A 1 335 ? 20.467 54.800 44.259 1.00 52.34 335 SER A C 1
ATOM 2496 O O . SER A 1 335 ? 21.456 54.766 44.990 1.00 52.27 335 SER A O 1
ATOM 2498 N N . TYR A 1 336 ? 19.837 53.694 43.860 1.00 52.24 336 TYR A N 1
ATOM 2499 C CA . TYR A 1 336 ? 20.288 52.359 44.301 1.00 52.43 336 TYR A CA 1
ATOM 2500 C C . TYR A 1 336 ? 21.276 51.698 43.328 1.00 52.05 336 TYR A C 1
ATOM 2501 O O . TYR A 1 336 ? 21.059 51.706 42.111 1.00 52.33 336 TYR A O 1
ATOM 2510 N N . SER A 1 337 ? 22.363 51.137 43.862 1.00 51.29 337 SER A N 1
ATOM 2511 C CA . SER A 1 337 ? 23.408 50.530 43.017 1.00 50.43 337 SER A CA 1
ATOM 2512 C C . SER A 1 337 ? 23.657 49.012 43.247 1.00 49.90 337 SER A C 1
ATOM 2513 O O . SER A 1 337 ? 23.919 48.551 44.369 1.00 49.59 337 SER A O 1
ATOM 2515 N N . LEU A 1 338 ? 23.567 48.241 42.166 1.00 49.49 338 LEU A N 1
ATOM 2516 C CA . LEU A 1 338 ? 23.948 46.827 42.190 1.00 49.27 338 LEU A CA 1
ATOM 2517 C C . LEU A 1 338 ? 25.465 46.639 42.029 1.00 49.15 338 LEU A C 1
ATOM 2518 O O . LEU A 1 338 ? 26.083 47.228 41.147 1.00 48.71 338 LEU A O 1
ATOM 2523 N N . ARG A 1 339 ? 26.051 45.811 42.886 1.00 49.48 339 ARG A N 1
ATOM 2524 C CA . ARG A 1 339 ? 27.478 45.495 42.850 1.00 50.14 339 ARG A CA 1
ATOM 2525 C C . ARG A 1 339 ? 27.577 43.985 42.944 1.00 50.07 339 ARG A C 1
ATOM 2526 O O . ARG A 1 339 ? 26.744 43.344 43.589 1.00 50.59 339 ARG A O 1
ATOM 2534 N N . TRP A 1 340 ? 28.578 43.399 42.309 1.00 49.75 340 TRP A N 1
ATOM 2535 C CA . TRP A 1 340 ? 28.751 41.946 42.408 1.00 49.82 340 TRP A CA 1
ATOM 2536 C C . TRP A 1 340 ? 30.243 41.546 42.344 1.00 50.02 340 TRP A C 1
ATOM 2537 O O . TRP A 1 340 ? 31.083 42.306 41.842 1.00 50.63 340 TRP A O 1
ATOM 2548 N N . GLU A 1 341 ? 30.576 40.379 42.884 1.00 49.69 341 GLU A N 1
ATOM 2549 C CA . GLU A 1 341 ? 31.927 39.855 42.760 1.00 49.57 341 GLU A CA 1
ATOM 2550 C C . GLU A 1 341 ? 31.860 38.433 42.191 1.00 49.60 341 GLU A C 1
ATOM 2551 O O . GLU A 1 341 ? 30.899 37.687 42.444 1.00 49.00 341 GLU A O 1
ATOM 2553 N N . THR A 1 342 ? 32.877 38.101 41.391 1.00 49.67 342 THR A N 1
ATOM 2554 C CA . THR A 1 342 ? 32.995 36.820 40.661 1.00 49.01 342 THR A CA 1
ATOM 2555 C C . THR A 1 342 ? 34.337 36.136 40.982 1.00 48.49 342 THR A C 1
ATOM 2556 O O . THR A 1 342 ? 34.690 35.931 42.151 1.00 47.79 342 THR A O 1
ATOM 2558 N N . ASP A 1 351 ? 37.936 39.164 32.266 1.00 48.56 351 ASP A N 1
ATOM 2559 C CA . ASP A 1 351 ? 37.296 38.604 31.071 1.00 48.89 351 ASP A CA 1
ATOM 2560 C C . ASP A 1 351 ? 35.882 37.958 31.183 1.00 48.44 351 ASP A C 1
ATOM 2561 O O . ASP A 1 351 ? 35.644 36.856 30.641 1.00 48.15 351 ASP A O 1
ATOM 2566 N N . HIS A 1 352 ? 34.941 38.668 31.816 1.00 47.93 352 HIS A N 1
ATOM 2567 C CA . HIS A 1 352 ? 33.583 38.131 32.099 1.00 47.26 352 HIS A CA 1
ATOM 2568 C C . HIS A 1 352 ? 32.390 38.841 31.442 1.00 46.88 352 HIS A C 1
ATOM 2569 O O . HIS A 1 352 ? 32.431 40.051 31.179 1.00 46.59 352 HIS A O 1
ATOM 2576 N N . THR A 1 353 ? 31.318 38.093 31.189 1.00 46.31 353 THR A N 1
ATOM 2577 C CA . THR A 1 353 ? 30.065 38.717 30.761 1.00 46.08 353 THR A CA 1
ATOM 2578 C C . THR A 1 353 ? 28.987 38.478 31.797 1.00 46.43 353 THR A C 1
ATOM 2579 O O . THR A 1 353 ? 28.718 37.341 32.193 1.00 46.95 353 THR A O 1
ATOM 2583 N N . PHE A 1 354 ? 28.374 39.562 32.240 1.00 46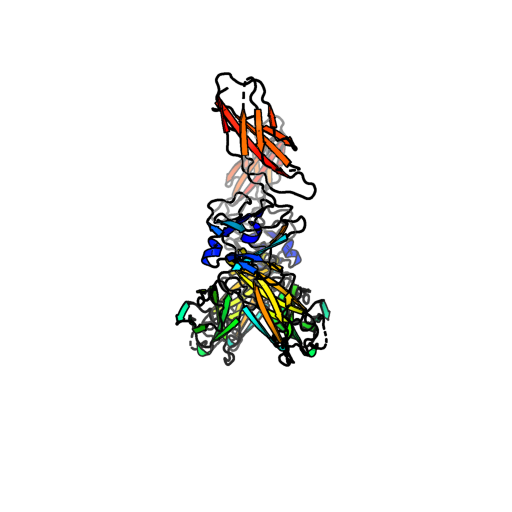.77 354 PHE A N 1
ATOM 2584 C CA . PHE A 1 354 ? 27.325 39.498 33.243 1.00 47.25 354 PHE A CA 1
ATOM 2585 C C . PHE A 1 354 ? 25.959 39.826 32.669 1.00 47.11 354 PHE A C 1
ATOM 2586 O O . PHE A 1 354 ? 25.821 40.788 31.913 1.00 46.56 354 PHE A O 1
ATOM 2594 N N . GLU A 1 355 ? 24.948 39.039 33.030 1.00 47.32 355 GLU A N 1
ATOM 2595 C CA . GLU A 1 355 ? 23.564 39.464 32.798 1.00 48.06 355 GLU A CA 1
ATOM 2596 C C . GLU A 1 355 ? 22.922 39.843 34.111 1.00 47.77 355 GLU A C 1
ATOM 2597 O O . GLU A 1 355 ? 23.003 39.119 35.094 1.00 47.83 355 GLU A O 1
ATOM 2603 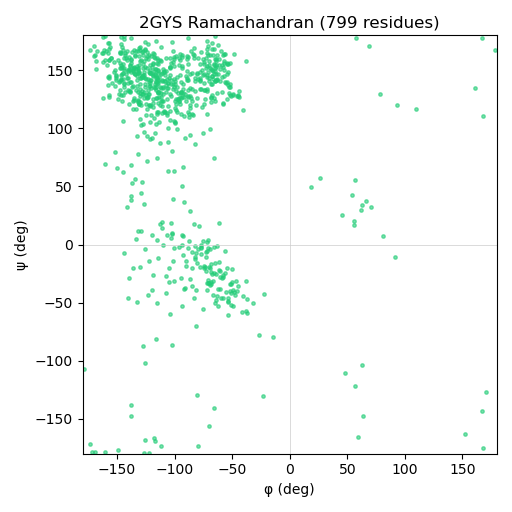N N . ILE A 1 356 ? 22.296 41.007 34.113 1.00 48.11 356 ILE A N 1
ATOM 2604 C CA . ILE A 1 356 ? 21.616 41.522 35.290 1.00 48.28 356 ILE A CA 1
ATOM 2605 C C . ILE A 1 356 ? 20.117 41.611 35.029 1.00 48.30 356 ILE A C 1
ATOM 2606 O O . ILE A 1 356 ? 19.709 42.150 33.994 1.00 48.63 356 ILE A O 1
ATOM 2611 N N . GLN A 1 357 ? 19.312 41.093 35.957 1.00 48.13 357 GLN A N 1
ATOM 2612 C CA . GLN A 1 357 ? 17.871 41.228 35.871 1.00 48.36 357 GLN A CA 1
ATOM 2613 C C . GLN A 1 357 ? 17.351 41.838 37.159 1.00 49.27 357 GLN A C 1
ATOM 2614 O O . GLN A 1 357 ? 17.896 41.552 38.217 1.00 49.04 357 GLN A O 1
ATOM 2620 N N . TYR A 1 358 ? 16.331 42.702 37.043 1.00 50.70 358 TYR A N 1
ATOM 2621 C CA . TYR A 1 358 ? 15.513 43.214 38.166 1.00 51.98 358 TYR A CA 1
ATOM 2622 C C . TYR A 1 358 ? 14.039 42.987 37.836 1.00 52.78 358 TYR A C 1
ATOM 2623 O O . TYR A 1 358 ? 13.722 42.692 36.679 1.00 53.27 358 TYR A O 1
ATOM 2632 N N . ARG A 1 359 ? 13.139 43.129 38.818 1.00 53.53 359 ARG A N 1
ATOM 2633 C CA . ARG A 1 359 ? 11.701 42.867 38.591 1.00 53.97 359 ARG A CA 1
ATOM 2634 C C . ARG A 1 359 ? 10.775 43.654 39.510 1.00 54.58 359 ARG A C 1
ATOM 2635 O O . ARG A 1 359 ? 11.179 44.085 40.594 1.00 54.80 359 ARG A O 1
ATOM 2643 N N . LYS A 1 360 ? 9.533 43.829 39.048 1.00 55.18 360 LYS A N 1
ATOM 2644 C CA . LYS A 1 360 ? 8.383 44.171 39.895 1.00 55.55 360 LYS A CA 1
ATOM 2645 C C . LYS A 1 360 ? 7.751 42.868 40.404 1.00 55.70 360 LYS A C 1
ATOM 2646 O O . LYS A 1 360 ? 7.955 41.797 39.823 1.00 55.80 360 LYS A O 1
ATOM 2648 N N . ASP A 1 361 ? 6.961 42.972 41.467 1.00 55.73 361 ASP A N 1
ATOM 2649 C CA . ASP A 1 361 ? 6.620 41.809 42.283 1.00 55.57 361 ASP A CA 1
ATOM 2650 C C . ASP A 1 361 ? 5.421 40.996 41.814 1.00 55.57 361 ASP A C 1
ATOM 2651 O O . ASP A 1 361 ? 5.380 39.793 42.055 1.00 55.44 361 ASP A O 1
ATOM 2656 N N . THR A 1 362 ? 4.450 41.640 41.162 1.00 55.86 362 THR A N 1
ATOM 2657 C CA . THR A 1 362 ? 3.353 40.899 40.497 1.00 55.96 362 THR A CA 1
ATOM 2658 C C . THR A 1 362 ? 3.755 40.446 39.078 1.00 56.13 362 THR A C 1
ATOM 2659 O O . THR A 1 362 ? 3.151 39.525 38.518 1.00 56.12 362 THR A O 1
ATOM 2663 N N . ALA A 1 363 ? 4.774 41.091 38.508 1.00 56.16 363 ALA A N 1
ATOM 2664 C CA . ALA A 1 363 ? 5.349 40.643 37.239 1.00 56.26 363 ALA A CA 1
ATOM 2665 C C . ALA A 1 363 ? 6.478 39.624 37.476 1.00 56.29 363 ALA A C 1
ATOM 2666 O O . ALA A 1 363 ? 7.173 39.676 38.497 1.00 56.47 363 ALA A O 1
ATOM 2668 N N . THR A 1 364 ? 6.646 38.700 36.529 1.00 56.19 364 THR A N 1
ATOM 2669 C CA . THR A 1 364 ? 7.625 37.598 36.623 1.00 55.85 364 THR A CA 1
ATOM 2670 C C . THR A 1 364 ? 9.068 38.034 36.253 1.00 55.79 364 THR A C 1
ATOM 2671 O O . THR A 1 364 ? 9.575 39.015 36.806 1.00 55.56 364 THR A O 1
ATOM 2675 N N . TRP A 1 365 ? 9.727 37.291 35.355 1.00 55.65 365 TRP A N 1
ATOM 2676 C CA . TRP A 1 365 ? 11.032 37.685 34.799 1.00 55.49 365 TRP A CA 1
ATOM 2677 C C . TRP A 1 365 ? 10.910 37.948 33.287 1.00 55.33 365 TRP A C 1
ATOM 2678 O O . TRP A 1 365 ? 11.333 38.993 32.805 1.00 55.59 365 TRP A O 1
ATOM 2689 N N . LYS A 1 366 ? 10.320 37.021 32.540 1.00 55.09 366 LYS A N 1
ATOM 2690 C CA . LYS A 1 366 ? 10.077 37.237 31.106 1.00 55.05 366 LYS A CA 1
ATOM 2691 C C . LYS A 1 366 ? 9.140 38.439 30.855 1.00 55.03 366 LYS A C 1
ATOM 2692 O O . LYS A 1 366 ? 8.530 38.572 29.783 1.00 54.92 366 LYS A O 1
ATOM 2694 N N . ASP A 1 367 ? 9.023 39.288 31.878 1.00 54.94 367 ASP A N 1
ATOM 2695 C CA . ASP A 1 367 ? 8.364 40.593 31.813 1.00 54.77 367 ASP A CA 1
ATOM 2696 C C . ASP A 1 367 ? 9.411 41.640 32.162 1.00 54.74 367 ASP A C 1
ATOM 2697 O O . ASP A 1 367 ? 9.465 42.714 31.572 1.00 54.42 367 ASP A O 1
ATOM 2702 N N . SER A 1 368 ? 10.244 41.280 33.135 1.00 55.05 368 SER A N 1
ATOM 2703 C CA . SER A 1 368 ? 11.270 42.136 33.736 1.00 55.40 368 SER A CA 1
ATOM 2704 C C . SER A 1 368 ? 12.388 42.571 32.782 1.00 55.41 368 SER A C 1
ATOM 2705 O O . SER A 1 368 ? 12.627 41.930 31.754 1.00 55.27 368 SER A O 1
ATOM 2707 N N . LYS A 1 369 ? 13.072 43.657 33.151 1.00 55.52 369 LYS A N 1
ATOM 2708 C CA . LYS A 1 369 ? 14.141 44.237 32.333 1.00 55.75 369 LYS A CA 1
ATOM 2709 C C . LYS A 1 369 ? 15.441 43.417 32.373 1.00 55.97 369 LYS A C 1
ATOM 2710 O O . LYS A 1 369 ? 15.930 43.040 33.444 1.00 55.89 369 LYS A O 1
ATOM 2712 N N . THR A 1 370 ? 15.997 43.195 31.181 1.00 56.14 370 THR A N 1
ATOM 2713 C CA . THR A 1 370 ? 17.036 42.192 30.904 1.00 56.03 370 THR A CA 1
ATOM 2714 C C . THR A 1 370 ? 18.336 42.824 30.316 1.00 56.09 370 THR A C 1
ATOM 2715 O O . THR A 1 370 ? 18.297 43.445 29.248 1.00 56.14 370 THR A O 1
ATOM 2719 N N . GLU A 1 371 ? 19.481 42.681 30.993 1.00 55.87 371 GLU A N 1
ATOM 2720 C CA . GLU A 1 371 ? 20.676 43.436 30.569 1.00 55.50 371 GLU A CA 1
ATOM 2721 C C . GLU A 1 371 ? 22.057 42.773 30.695 1.00 55.09 371 GLU A C 1
ATOM 2722 O O . GLU A 1 371 ? 22.378 42.152 31.704 1.00 54.36 371 GLU A O 1
ATOM 2728 N N . THR A 1 372 ? 22.870 42.982 29.656 1.00 54.81 372 THR A N 1
ATOM 2729 C CA . THR A 1 372 ? 24.218 42.431 29.535 1.00 54.56 372 THR A CA 1
ATOM 2730 C C . THR A 1 372 ? 25.300 43.479 29.827 1.00 54.48 372 THR A C 1
ATOM 2731 O O . THR A 1 372 ? 25.292 44.554 29.252 1.00 54.57 372 THR A O 1
ATOM 2735 N N . LEU A 1 373 ? 26.225 43.147 30.725 1.00 54.49 373 LEU A N 1
ATOM 2736 C CA . LEU A 1 373 ? 27.343 44.020 31.085 1.00 54.53 373 LEU A CA 1
ATOM 2737 C C . LEU A 1 373 ? 28.704 43.297 31.057 1.00 54.54 373 LEU A C 1
ATOM 2738 O O . LEU A 1 373 ? 28.935 42.326 31.778 1.00 54.83 373 LEU A O 1
ATOM 2743 N N . GLN A 1 374 ? 29.612 43.795 30.230 1.00 54.32 374 GLN A N 1
ATOM 2744 C CA . GLN A 1 374 ? 30.835 43.076 29.941 1.00 53.88 374 GLN A CA 1
ATOM 2745 C C . GLN A 1 374 ? 31.991 43.644 30.747 1.00 53.41 374 GLN A C 1
ATOM 2746 O O . GLN A 1 374 ? 32.478 44.715 30.458 1.00 53.50 374 GLN A O 1
ATOM 2752 N N . ASN A 1 375 ? 32.421 42.908 31.764 1.00 53.16 375 ASN A N 1
ATOM 2753 C CA . ASN A 1 375 ? 33.566 43.277 32.613 1.00 52.80 375 ASN A CA 1
ATOM 2754 C C . ASN A 1 375 ? 33.242 44.466 33.517 1.00 52.89 375 ASN A C 1
ATOM 2755 O O . ASN A 1 375 ? 34.120 45.287 33.829 1.00 53.24 375 ASN A O 1
ATOM 2757 N N . ALA A 1 376 ? 31.972 44.558 33.921 1.00 52.65 376 ALA A N 1
ATOM 2758 C CA . ALA A 1 376 ? 31.533 45.509 34.960 1.00 52.31 376 ALA A CA 1
ATOM 2759 C C . ALA A 1 376 ? 31.223 44.742 36.237 1.00 51.89 376 ALA A C 1
ATOM 2760 O O . ALA A 1 376 ? 30.840 43.596 36.164 1.00 52.16 376 ALA A O 1
ATOM 2762 N N . HIS A 1 377 ? 31.409 45.360 37.397 1.00 51.66 377 HIS A N 1
ATOM 2763 C CA . HIS A 1 377 ? 31.117 44.710 38.667 1.00 51.88 377 HIS A CA 1
ATOM 2764 C C . HIS A 1 377 ? 30.055 45.513 39.394 1.00 51.62 377 HIS A C 1
ATOM 2765 O O . HIS A 1 377 ? 29.705 45.220 40.539 1.00 51.40 377 HIS A O 1
ATOM 2772 N N . SER A 1 378 ? 29.518 46.496 38.669 1.00 51.56 378 SER A N 1
ATOM 2773 C CA . SER A 1 378 ? 28.691 47.580 39.198 1.00 51.36 378 SER A CA 1
ATOM 2774 C C . SER A 1 378 ? 27.546 47.888 38.286 1.00 51.24 378 SER A C 1
ATOM 2775 O O . SER A 1 378 ? 27.658 47.763 37.089 1.00 51.13 378 SER A O 1
ATOM 2778 N N . MET A 1 379 ? 26.455 48.364 38.849 1.00 51.94 379 MET A N 1
ATOM 2779 C CA . MET A 1 379 ? 25.362 48.867 38.032 1.00 52.61 379 MET A CA 1
ATOM 2780 C C . MET A 1 379 ? 24.474 49.847 38.793 1.00 52.61 379 MET A C 1
ATOM 2781 O O . MET A 1 379 ? 24.013 49.544 39.894 1.00 52.28 379 MET A O 1
ATOM 2786 N N . ALA A 1 380 ? 24.247 51.011 38.186 1.00 53.19 380 ALA A N 1
ATOM 2787 C CA . ALA A 1 380 ? 23.331 52.021 38.723 1.00 54.07 380 ALA A CA 1
ATOM 2788 C C . ALA A 1 380 ? 21.936 51.854 38.116 1.00 54.53 380 ALA A C 1
ATOM 2789 O O . ALA A 1 380 ? 21.797 51.371 36.981 1.00 54.37 380 ALA A O 1
ATOM 2791 N N . LEU A 1 381 ? 20.918 52.255 38.884 1.00 55.00 381 LEU A N 1
ATOM 2792 C CA . LEU A 1 381 ? 19.513 52.044 38.519 1.00 55.42 381 LEU A CA 1
ATOM 2793 C C . LEU A 1 381 ? 18.775 53.365 38.323 1.00 55.64 381 LEU A C 1
ATOM 2794 O O . LEU A 1 381 ? 19.076 54.336 39.026 1.00 55.74 381 LEU A O 1
ATOM 2799 N N . PRO A 1 382 ? 17.811 53.407 37.366 1.00 55.89 382 PRO A N 1
ATOM 2800 C CA . PRO A 1 382 ? 17.050 54.637 37.027 1.00 55.91 382 PRO A CA 1
ATOM 2801 C C . PRO A 1 382 ? 16.056 55.061 38.141 1.00 56.07 382 PRO A C 1
ATOM 2802 O O . PRO A 1 382 ? 16.256 54.711 39.317 1.00 56.76 382 PRO A O 1
ATOM 2806 N N . ALA A 1 383 ? 15.003 55.808 37.796 1.00 55.51 383 ALA A N 1
ATOM 2807 C CA . ALA A 1 383 ? 13.942 56.086 38.764 1.00 54.96 383 ALA A CA 1
ATOM 2808 C C . ALA A 1 383 ? 13.204 54.783 39.110 1.00 54.77 383 ALA A C 1
ATOM 2809 O O . ALA A 1 383 ? 13.013 53.912 38.252 1.00 54.72 383 ALA A O 1
ATOM 2811 N N . LEU A 1 384 ? 12.819 54.634 40.372 1.00 54.25 384 LEU A N 1
ATOM 2812 C CA . LEU A 1 384 ? 12.019 53.493 40.770 1.00 54.03 384 LEU A CA 1
ATOM 2813 C C . LEU A 1 384 ? 10.862 54.003 41.579 1.00 53.80 384 LEU A C 1
ATOM 2814 O O . LEU A 1 384 ? 10.873 55.161 42.004 1.00 53.63 384 LEU A O 1
ATOM 2819 N N . GLU A 1 385 ? 9.868 53.142 41.796 1.00 53.60 385 GLU A N 1
ATOM 2820 C CA . GLU A 1 385 ? 8.742 53.486 42.661 1.00 53.41 385 GLU A CA 1
ATOM 2821 C C . GLU A 1 385 ? 9.179 53.609 44.129 1.00 53.38 385 GLU A C 1
ATOM 2822 O O . GLU A 1 385 ? 9.753 52.647 44.691 1.00 53.21 385 GLU A O 1
ATOM 2828 N N . PRO A 1 386 ? 8.922 54.799 44.740 1.00 52.98 386 PRO A N 1
ATOM 2829 C CA . PRO A 1 386 ? 9.172 55.147 46.153 1.00 52.73 386 PRO A CA 1
ATOM 2830 C C . PRO A 1 386 ? 8.346 54.289 47.111 1.00 52.44 386 PRO A C 1
ATOM 2831 O O . PRO A 1 386 ? 8.444 54.430 48.349 1.00 52.16 386 PRO A O 1
ATOM 2835 N N . SER A 1 387 ? 7.541 53.409 46.510 1.00 52.35 387 SER A N 1
ATOM 2836 C CA . SER A 1 387 ? 6.713 52.444 47.213 1.00 52.34 387 SER A CA 1
ATOM 2837 C C . SER A 1 387 ? 7.329 51.038 47.137 1.00 52.04 387 SER A C 1
ATOM 2838 O O . SER A 1 387 ? 7.681 50.461 48.166 1.00 51.63 387 SER A O 1
ATOM 2841 N N . THR A 1 388 ? 7.495 50.527 45.913 1.00 51.84 388 THR A N 1
ATOM 2842 C CA . THR A 1 388 ? 7.807 49.107 45.660 1.00 51.83 388 THR A CA 1
ATOM 2843 C C . THR A 1 388 ? 9.099 48.537 46.273 1.00 51.61 388 THR A C 1
ATOM 2844 O O . THR A 1 388 ? 9.973 49.275 46.733 1.00 51.59 388 THR A O 1
ATOM 2846 N N . ARG A 1 389 ? 9.195 47.210 46.256 1.00 51.39 389 ARG A N 1
ATOM 2847 C CA . ARG A 1 389 ? 10.291 46.478 46.893 1.00 51.42 389 ARG A CA 1
ATOM 2848 C C . ARG A 1 389 ? 10.889 45.420 45.951 1.00 51.10 389 ARG A C 1
ATOM 2849 O O . ARG A 1 389 ? 10.618 44.227 46.099 1.00 50.59 389 ARG A O 1
ATOM 2851 N N . TYR A 1 390 ? 11.720 45.875 45.013 1.00 51.07 390 TYR A N 1
ATOM 2852 C CA . TYR A 1 390 ? 12.152 45.081 43.850 1.00 51.33 390 TYR A CA 1
ATOM 2853 C C . TYR A 1 390 ? 13.141 43.926 44.103 1.00 51.17 390 TYR A C 1
ATOM 2854 O O . TYR A 1 390 ? 13.777 43.836 45.157 1.00 51.13 390 TYR A O 1
ATOM 2863 N N . TRP A 1 391 ? 13.262 43.048 43.109 1.00 50.89 391 TRP A N 1
ATOM 2864 C CA . TRP A 1 391 ? 14.206 41.926 43.163 1.00 50.83 391 TRP A CA 1
ATOM 2865 C C . TRP A 1 391 ? 15.188 41.967 41.975 1.00 50.45 391 TRP A C 1
ATOM 2866 O O . TRP A 1 391 ? 14.951 42.659 40.973 1.00 50.66 391 TRP A O 1
ATOM 2877 N N . ALA A 1 392 ? 16.285 41.223 42.099 1.00 49.50 392 ALA A N 1
ATOM 2878 C CA . ALA A 1 392 ? 17.447 41.382 41.226 1.00 48.74 392 ALA A CA 1
ATOM 2879 C C . ALA A 1 392 ? 18.363 40.165 41.284 1.00 48.57 392 ALA A C 1
ATOM 2880 O O . ALA A 1 392 ? 18.787 39.743 42.369 1.00 49.03 392 ALA A O 1
ATOM 2882 N N . ARG A 1 393 ? 18.673 39.589 40.128 1.00 47.54 393 ARG A N 1
ATOM 2883 C CA . ARG A 1 393 ? 19.665 38.541 40.105 1.00 46.44 393 ARG A CA 1
ATOM 2884 C C . ARG A 1 393 ? 20.663 38.877 38.999 1.00 46.55 393 ARG A C 1
ATOM 2885 O O . ARG A 1 393 ? 20.408 39.792 38.203 1.00 45.85 393 ARG A O 1
ATOM 2893 N N . VAL A 1 394 ? 21.801 38.168 38.996 1.00 46.56 394 VAL A N 1
ATOM 2894 C CA . VAL A 1 394 ? 22.853 38.284 37.972 1.00 46.90 394 VAL A CA 1
ATOM 2895 C C . VAL A 1 394 ? 23.385 36.912 37.686 1.00 46.68 394 VAL A C 1
ATOM 2896 O O . VAL A 1 394 ? 23.157 36.014 38.458 1.00 47.26 394 VAL A O 1
ATOM 2900 N N . ARG A 1 395 ? 24.133 36.755 36.605 1.00 47.05 395 ARG A N 1
ATOM 2901 C CA . ARG A 1 395 ? 24.913 35.543 36.388 1.00 47.35 395 ARG A CA 1
ATOM 2902 C C . ARG A 1 395 ? 26.057 35.808 35.438 1.00 47.51 395 ARG A C 1
ATOM 2903 O O . ARG A 1 395 ? 26.105 36.875 34.821 1.00 47.76 395 ARG A O 1
ATOM 2911 N N . VAL A 1 396 ? 26.937 34.822 35.259 1.00 47.74 396 VAL A N 1
ATOM 2912 C CA . VAL A 1 396 ? 28.115 35.000 34.405 1.00 48.21 396 VAL A CA 1
ATOM 2913 C C . VAL A 1 396 ? 28.589 33.871 33.512 1.00 48.58 396 VAL A C 1
ATOM 2914 O O . VAL A 1 396 ? 28.322 32.702 33.752 1.00 49.29 396 VAL A O 1
ATOM 2918 N N . ARG A 1 397 ? 29.350 34.248 32.497 1.00 49.07 397 ARG A N 1
ATOM 2919 C CA . ARG A 1 397 ? 30.049 33.305 31.616 1.00 49.60 397 ARG A CA 1
ATOM 2920 C C . ARG A 1 397 ? 31.410 33.960 31.234 1.00 50.42 397 ARG A C 1
ATOM 2921 O O . ARG A 1 397 ? 31.664 35.107 31.638 1.00 50.43 397 ARG A O 1
ATOM 2929 N N . THR A 1 398 ? 32.281 33.270 30.480 1.00 51.07 398 THR A N 1
ATOM 2930 C CA . THR A 1 398 ? 33.502 33.949 30.030 1.00 51.43 398 THR A CA 1
ATOM 2931 C C . THR A 1 398 ? 33.325 34.557 28.661 1.00 52.09 398 THR A C 1
ATOM 2932 O O . THR A 1 398 ? 32.404 34.200 27.897 1.00 51.66 398 THR A O 1
ATOM 2936 N N . SER A 1 399 ? 34.238 35.496 28.401 1.00 52.38 399 SER A N 1
ATOM 2937 C CA . SER A 1 399 ? 34.500 36.052 27.097 1.00 52.71 399 SER A CA 1
ATOM 2938 C C . SER A 1 399 ? 35.927 35.679 26.636 1.00 52.27 399 SER A C 1
ATOM 2939 O O . SER A 1 399 ? 36.285 35.874 25.469 1.00 52.38 399 SER A O 1
ATOM 2942 N N . ARG A 1 400 ? 36.742 35.142 27.545 1.00 51.63 400 ARG A N 1
ATOM 2943 C CA . ARG A 1 400 ? 38.119 34.808 27.199 1.00 51.23 400 ARG A CA 1
ATOM 2944 C C . ARG A 1 400 ? 38.137 33.944 25.929 1.00 51.10 400 ARG A C 1
ATOM 2945 O O . ARG A 1 400 ? 37.448 32.924 25.811 1.00 51.12 400 ARG A O 1
ATOM 2953 N N . THR A 1 401 ? 38.947 34.377 24.985 1.00 50.50 401 THR A N 1
ATOM 2954 C CA . THR A 1 401 ? 38.736 34.097 23.578 1.00 50.29 401 THR A CA 1
ATOM 2955 C C . THR A 1 401 ? 38.796 32.637 23.061 1.00 49.81 401 THR A C 1
ATOM 2956 O O . THR A 1 401 ? 38.199 32.304 22.037 1.00 49.81 401 THR A O 1
ATOM 2960 N N . GLY A 1 402 ? 39.499 31.758 23.738 1.00 49.26 402 GLY A N 1
ATOM 2961 C CA . GLY A 1 402 ? 39.443 30.368 23.314 1.00 48.56 402 GLY A CA 1
ATOM 2962 C C . GLY A 1 402 ? 38.545 29.541 24.210 1.00 48.29 402 GLY A C 1
ATOM 2963 O O . GLY A 1 402 ? 38.528 28.302 24.091 1.00 47.90 402 GLY A O 1
ATOM 2964 N N . TYR A 1 403 ? 37.813 30.245 25.097 1.00 48.00 403 TYR A N 1
ATOM 2965 C CA . TYR A 1 403 ? 37.002 29.663 26.174 1.00 47.73 403 TYR A CA 1
ATOM 2966 C C . TYR A 1 403 ? 35.507 29.759 25.907 1.00 47.93 403 TYR A C 1
ATOM 2967 O O . TYR A 1 403 ? 35.051 30.574 25.104 1.00 47.69 403 TYR A O 1
ATOM 2976 N N . ASN A 1 404 ? 34.751 28.916 26.608 1.00 48.49 404 ASN A N 1
ATOM 2977 C CA . ASN A 1 404 ? 33.294 28.781 26.446 1.00 48.53 404 ASN A CA 1
ATOM 2978 C C . ASN A 1 404 ? 32.673 28.084 27.636 1.00 48.31 404 ASN A C 1
ATOM 2979 O O . ASN A 1 404 ? 33.379 27.662 28.560 1.00 48.80 404 ASN A O 1
ATOM 2984 N N . GLY A 1 405 ? 31.355 27.937 27.606 1.00 47.57 405 GLY A N 1
ATOM 2985 C CA . GLY A 1 405 ? 30.678 27.253 28.665 1.00 46.64 405 GLY A CA 1
ATOM 2986 C C . GLY A 1 405 ? 29.203 27.465 28.602 1.00 46.18 405 GLY A C 1
ATOM 2987 O O . GLY A 1 405 ? 28.610 27.507 27.539 1.00 45.74 405 GLY A O 1
ATOM 2988 N N . ILE A 1 406 ? 28.616 27.583 29.775 1.00 46.77 406 ILE A N 1
ATOM 2989 C CA . ILE A 1 406 ? 27.172 27.644 29.941 1.00 47.11 406 ILE A CA 1
ATOM 2990 C C . ILE A 1 406 ? 26.996 28.825 30.881 1.00 46.88 406 ILE A C 1
ATOM 2991 O O . ILE A 1 406 ? 27.922 29.171 31.614 1.00 46.43 406 ILE A O 1
ATOM 2996 N N . TRP A 1 407 ? 25.851 29.490 30.826 1.00 47.25 407 TRP A N 1
ATOM 2997 C CA . TRP A 1 407 ? 25.588 30.584 31.773 1.00 47.48 407 TRP A CA 1
ATOM 2998 C C . TRP A 1 407 ? 25.695 30.086 33.187 1.00 47.56 407 TRP A C 1
ATOM 2999 O O . TRP A 1 407 ? 25.387 28.931 33.464 1.00 47.81 407 TRP A O 1
ATOM 3010 N N . SER A 1 408 ? 26.083 30.948 34.105 1.00 48.03 408 SER A N 1
ATOM 3011 C CA . SER A 1 408 ? 26.047 30.535 35.506 1.00 48.79 408 SER A CA 1
ATOM 3012 C C . SER A 1 408 ? 24.595 30.372 36.032 1.00 49.68 408 SER A C 1
ATOM 3013 O O . SER A 1 408 ? 23.614 30.867 35.426 1.00 49.61 408 SER A O 1
ATOM 3016 N N . GLU A 1 409 ? 24.448 29.673 37.155 1.00 50.45 409 GLU A N 1
ATOM 3017 C CA . GLU A 1 409 ? 23.161 29.707 37.832 1.00 51.25 409 GLU A CA 1
ATOM 3018 C C . GLU A 1 409 ? 22.956 31.166 38.276 1.00 51.71 409 GLU A C 1
ATOM 3019 O O . GLU A 1 409 ? 23.916 31.950 38.389 1.00 51.98 409 GLU A O 1
ATOM 3025 N N . TRP A 1 410 ? 21.716 31.567 38.503 1.00 52.08 410 TRP A N 1
ATOM 3026 C CA . TRP A 1 410 ? 21.518 32.901 39.046 1.00 51.82 410 TRP A CA 1
ATOM 3027 C C . TRP A 1 410 ? 22.095 33.053 40.449 1.00 52.10 410 TRP A C 1
ATOM 3028 O O . TRP A 1 410 ? 22.013 32.153 41.309 1.00 51.46 410 TRP A O 1
ATOM 3039 N N . SER A 1 411 ? 22.687 34.219 40.658 1.00 52.66 411 SER A N 1
ATOM 3040 C CA . SER A 1 411 ? 23.077 34.671 41.971 1.00 53.20 411 SER A CA 1
ATOM 3041 C C . SER A 1 411 ? 21.873 34.639 42.907 1.00 53.34 411 SER A C 1
ATOM 3042 O O . SER A 1 411 ? 20.729 34.716 42.468 1.00 53.40 411 SER A O 1
ATOM 3045 N N . GLU A 1 412 ? 22.145 34.538 44.201 1.00 53.81 412 GLU A N 1
ATOM 3046 C CA . GLU A 1 412 ? 21.126 34.781 45.205 1.00 54.48 412 GLU A CA 1
ATOM 3047 C C . GLU A 1 412 ? 20.311 35.988 44.757 1.00 54.82 412 GLU A C 1
ATOM 3048 O O . GLU A 1 412 ? 20.868 37.084 44.643 1.00 55.20 412 GLU A O 1
ATOM 3054 N N . ALA A 1 413 ? 19.020 35.795 44.473 1.00 55.03 413 ALA A N 1
ATOM 3055 C CA . ALA A 1 413 ? 18.103 36.940 44.325 1.00 55.38 413 ALA A CA 1
ATOM 3056 C C . ALA A 1 413 ? 18.060 37.842 45.602 1.00 55.29 413 ALA A C 1
ATOM 3057 O O . ALA A 1 413 ? 17.761 37.364 46.704 1.00 55.01 413 ALA A O 1
ATOM 3059 N N . ARG A 1 414 ? 18.396 39.129 45.427 1.00 55.49 414 ARG A N 1
ATOM 3060 C CA . ARG A 1 414 ? 18.437 40.158 46.507 1.00 55.62 414 ARG A CA 1
ATOM 3061 C C . ARG A 1 414 ? 17.284 41.193 46.423 1.00 55.21 414 ARG A C 1
ATOM 3062 O O . ARG A 1 414 ? 16.860 41.581 45.329 1.00 54.90 414 ARG A O 1
ATOM 3070 N N . SER A 1 415 ? 16.817 41.653 47.588 1.00 55.01 415 SER A N 1
ATOM 3071 C CA . SER A 1 415 ? 15.652 42.548 47.716 1.00 54.53 415 SER A CA 1
ATOM 3072 C C . SER A 1 415 ? 16.028 43.917 48.312 1.00 54.44 415 SER A C 1
ATOM 3073 O O . SER A 1 415 ? 17.095 44.064 48.913 1.00 54.78 415 SER A O 1
ATOM 3075 N N . TRP A 1 416 ? 15.167 44.914 48.096 1.00 54.07 416 TRP A N 1
ATOM 3076 C CA . TRP A 1 416 ? 15.246 46.244 48.722 1.00 53.75 416 TRP A CA 1
ATOM 3077 C C . TRP A 1 416 ? 13.944 46.944 48.432 1.00 53.20 416 TRP A C 1
ATOM 3078 O O . TRP A 1 416 ? 13.324 46.691 47.395 1.00 52.91 416 TRP A O 1
ATOM 3089 N N . ASP A 1 417 ? 13.548 47.834 49.336 1.00 52.75 417 ASP A N 1
ATOM 3090 C CA . ASP A 1 417 ? 12.312 48.580 49.182 1.00 52.48 417 ASP A CA 1
ATOM 3091 C C . ASP A 1 417 ? 12.582 50.069 48.861 1.00 52.36 417 ASP A C 1
ATOM 3092 O O . ASP A 1 417 ? 13.145 50.807 49.680 1.00 52.07 417 ASP A O 1
ATOM 3094 N N . THR A 1 418 ? 12.194 50.491 47.653 1.00 52.26 418 THR A N 1
ATOM 3095 C CA . THR A 1 418 ? 12.440 51.855 47.176 1.00 52.04 418 THR A CA 1
ATOM 3096 C C . THR A 1 418 ? 11.440 52.835 47.771 1.00 51.98 418 THR A C 1
ATOM 3097 O O . THR A 1 418 ? 11.398 53.030 48.985 1.00 51.89 418 THR A O 1
ATOM 3099 N N . GLU B 1 1 ? 25.058 2.878 17.670 1.00 59.00 1 GLU B N 1
ATOM 3100 C CA . GLU B 1 1 ? 24.945 4.322 17.248 1.00 59.26 1 GLU B CA 1
ATOM 3101 C C . GLU B 1 1 ? 25.359 5.333 18.340 1.00 59.17 1 GLU B C 1
ATOM 3102 O O . GLU B 1 1 ? 25.199 6.555 18.138 1.00 59.96 1 GLU B O 1
ATOM 3104 N N . GLU B 1 2 ? 25.878 4.832 19.479 1.00 57.62 2 GLU B N 1
ATOM 3105 C CA . GLU B 1 2 ? 26.429 5.658 20.592 1.00 56.17 2 GLU B CA 1
ATOM 3106 C C . GLU B 1 2 ? 25.527 5.615 21.815 1.00 54.31 2 GLU B C 1
ATOM 3107 O O . GLU B 1 2 ? 24.396 6.108 21.776 1.00 54.67 2 GLU B O 1
ATOM 3113 N N . THR B 1 3 ? 26.047 5.077 22.915 1.00 51.75 3 THR B N 1
ATOM 3114 C CA . THR B 1 3 ? 25.240 4.823 24.087 1.00 48.89 3 THR B CA 1
ATOM 3115 C C . THR B 1 3 ? 24.429 6.035 24.562 1.00 47.59 3 THR B C 1
ATOM 3116 O O . THR B 1 3 ? 24.737 7.164 24.248 1.00 46.63 3 THR B O 1
ATOM 3120 N N . ILE B 1 4 ? 23.339 5.800 25.274 1.00 46.66 4 ILE B N 1
ATOM 3121 C CA . ILE B 1 4 ? 22.580 6.934 25.778 1.00 45.36 4 ILE B CA 1
ATOM 3122 C C . ILE B 1 4 ? 23.421 7.698 26.835 1.00 44.99 4 ILE B C 1
ATOM 3123 O O . ILE B 1 4 ? 23.450 8.936 26.816 1.00 43.97 4 ILE B O 1
ATOM 3128 N N . PRO B 1 5 ? 24.104 6.965 27.754 1.00 44.55 5 PRO B N 1
ATOM 3129 C CA . PRO B 1 5 ? 24.973 7.695 28.690 1.00 44.57 5 PRO B CA 1
ATOM 3130 C C . PRO B 1 5 ? 25.924 8.668 27.955 1.00 44.76 5 PRO B C 1
ATOM 3131 O O . PRO B 1 5 ? 25.965 9.865 28.266 1.00 45.48 5 PRO B O 1
ATOM 3135 N N . LEU B 1 6 ? 26.642 8.175 26.965 1.00 43.79 6 LEU B N 1
ATOM 3136 C CA . LEU B 1 6 ? 27.559 9.007 26.263 1.00 43.60 6 LEU B CA 1
ATOM 3137 C C . LEU B 1 6 ? 26.914 10.191 25.522 1.00 43.69 6 LEU B C 1
ATOM 3138 O O . LEU B 1 6 ? 27.521 11.254 25.481 1.00 43.93 6 LEU B O 1
ATOM 3143 N N . GLN B 1 7 ? 25.728 10.020 24.910 1.00 43.47 7 GLN B N 1
ATOM 3144 C CA . GLN B 1 7 ? 24.962 11.142 24.318 1.00 42.84 7 GLN B CA 1
ATOM 3145 C C . GLN B 1 7 ? 24.507 12.193 25.309 1.00 42.80 7 GLN B C 1
ATOM 3146 O O . GLN B 1 7 ? 24.615 13.360 25.033 1.00 43.42 7 GLN B O 1
ATOM 3152 N N . THR B 1 8 ? 23.980 11.777 26.448 1.00 43.20 8 THR B N 1
ATOM 3153 C CA . THR B 1 8 ? 23.471 12.681 27.458 1.00 44.38 8 THR B CA 1
ATOM 3154 C C . THR B 1 8 ? 24.563 13.328 28.384 1.00 45.64 8 THR B C 1
ATOM 3155 O O . THR B 1 8 ? 24.288 14.321 29.109 1.00 47.64 8 THR B O 1
ATOM 3159 N N . LEU B 1 9 ? 25.779 12.789 28.409 1.00 45.05 9 LEU B N 1
ATOM 3160 C CA . LEU B 1 9 ? 26.814 13.329 29.326 1.00 44.87 9 LEU B CA 1
ATOM 3161 C C . LEU B 1 9 ? 27.206 14.747 28.936 1.00 45.60 9 LEU B C 1
ATOM 3162 O O . LEU B 1 9 ? 27.556 14.999 27.760 1.00 45.68 9 LEU B O 1
ATOM 3167 N N . ARG B 1 10 ? 27.105 15.650 29.910 1.00 45.86 10 ARG B N 1
ATOM 3168 C CA . ARG B 1 10 ? 27.681 16.976 29.837 1.00 46.63 10 ARG B CA 1
ATOM 3169 C C . ARG B 1 10 ? 28.424 17.191 31.140 1.00 47.07 10 ARG B C 1
ATOM 3170 O O . A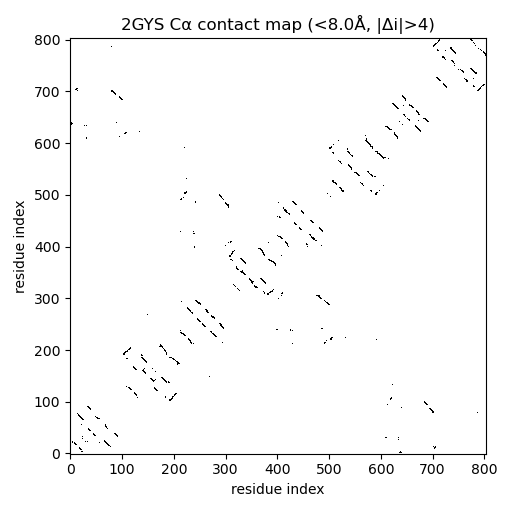RG B 1 10 ? 27.852 17.054 32.226 1.00 46.84 10 ARG B O 1
ATOM 3178 N N . CYS B 1 11 ? 29.709 17.509 31.037 1.00 47.88 11 CYS B N 1
ATOM 3179 C CA . CYS B 1 11 ? 30.520 17.785 32.233 1.00 48.44 11 CYS B CA 1
ATOM 3180 C C . CYS B 1 11 ? 31.068 19.185 32.143 1.00 48.17 11 CYS B C 1
ATOM 3181 O O . CYS B 1 11 ? 31.924 19.445 31.274 1.00 48.23 11 CYS B O 1
ATOM 3184 N N . TYR B 1 12 ? 30.565 20.051 33.040 1.00 47.12 12 TYR B N 1
ATOM 3185 C CA . TYR B 1 12 ? 31.009 21.430 33.187 1.00 46.60 12 TYR B CA 1
ATOM 3186 C C . TYR B 1 12 ? 31.751 21.677 34.489 1.00 46.15 12 TYR B C 1
ATOM 3187 O O . TYR B 1 12 ? 31.404 21.104 35.512 1.00 45.81 12 TYR B O 1
ATOM 3196 N N . ASN B 1 13 ? 32.720 22.601 34.458 1.00 46.02 13 ASN B N 1
ATOM 3197 C CA . ASN B 1 13 ? 33.624 22.856 35.596 1.00 45.56 13 ASN B CA 1
ATOM 3198 C C . ASN B 1 13 ? 33.592 24.294 36.040 1.00 45.05 13 ASN B C 1
ATOM 3199 O O . ASN B 1 13 ? 33.144 25.115 35.263 1.00 45.84 13 ASN B O 1
ATOM 3204 N N . ASP B 1 14 ? 34.060 24.602 37.258 1.00 44.46 14 ASP B N 1
ATOM 3205 C CA . ASP B 1 14 ? 34.193 26.002 37.728 1.00 43.81 14 ASP B CA 1
ATOM 3206 C C . ASP B 1 14 ? 35.599 26.584 37.445 1.00 43.67 14 ASP B C 1
ATOM 3207 O O . ASP B 1 14 ? 35.940 27.692 37.849 1.00 42.58 14 ASP B O 1
ATOM 3212 N N . TYR B 1 15 ? 36.392 25.812 36.704 1.00 44.06 15 TYR B N 1
ATOM 3213 C CA . TYR B 1 15 ? 37.764 26.151 36.320 1.00 43.92 15 TYR B CA 1
ATOM 3214 C C . TYR B 1 15 ? 38.684 26.452 37.512 1.00 44.72 15 TYR B C 1
ATOM 3215 O O . TYR B 1 15 ? 39.769 27.003 37.332 1.00 44.54 15 TYR B O 1
ATOM 3224 N N . THR B 1 16 ? 38.252 26.044 38.713 1.00 46.06 16 THR B N 1
ATOM 3225 C CA . THR B 1 16 ? 39.031 26.197 39.965 1.00 47.16 16 THR B CA 1
ATOM 3226 C C . THR B 1 16 ? 39.091 24.933 40.825 1.00 47.89 16 THR B C 1
ATOM 3227 O O . THR B 1 16 ? 40.169 24.557 41.232 1.00 48.13 16 THR B O 1
ATOM 3229 N N . SER B 1 17 ? 37.951 24.279 41.097 1.00 49.48 17 SER B N 1
ATOM 3230 C CA . SER B 1 17 ? 37.895 23.130 42.044 1.00 50.52 17 SER B CA 1
ATOM 3231 C C . SER B 1 17 ? 37.013 21.937 41.656 1.00 51.49 17 SER B C 1
ATOM 3232 O O . SER B 1 17 ? 37.294 20.813 42.042 1.00 51.47 17 SER B O 1
ATOM 3235 N N . HIS B 1 18 ? 35.962 22.209 40.893 1.00 53.16 18 HIS B N 1
ATOM 3236 C CA . HIS B 1 18 ? 34.877 21.271 40.553 1.00 55.00 18 HIS B CA 1
ATOM 3237 C C . HIS B 1 18 ? 34.947 20.708 39.137 1.00 54.84 18 HIS B C 1
ATOM 3238 O O . HIS B 1 18 ? 35.544 21.307 38.249 1.00 55.62 18 HIS B O 1
ATOM 3245 N N . ILE B 1 19 ? 34.254 19.596 38.925 1.00 54.15 19 ILE B N 1
ATOM 3246 C CA . ILE B 1 19 ? 33.592 19.300 37.666 1.00 53.50 19 ILE B CA 1
ATOM 3247 C C . ILE B 1 19 ? 32.242 18.683 38.072 1.00 53.34 19 ILE B C 1
ATOM 3248 O O . ILE B 1 19 ? 32.205 17.815 38.927 1.00 53.76 19 ILE B O 1
ATOM 3253 N N . THR B 1 20 ? 31.135 19.127 37.487 1.00 53.21 20 THR B N 1
ATOM 3254 C CA . THR B 1 20 ? 29.846 18.474 37.726 1.00 53.40 20 THR B CA 1
ATOM 3255 C C . THR B 1 20 ? 29.381 17.772 36.472 1.00 53.28 20 THR B C 1
ATOM 3256 O O . THR B 1 20 ? 29.269 18.389 35.399 1.00 53.59 20 THR B O 1
ATOM 3260 N N . CYS B 1 21 ? 29.125 16.473 36.600 1.00 52.93 21 CYS B N 1
ATOM 3261 C CA . CYS B 1 21 ? 28.703 15.670 35.457 1.00 52.17 21 CYS B CA 1
ATOM 3262 C C . CYS B 1 21 ? 27.243 15.348 35.582 1.00 51.10 21 CYS B C 1
ATOM 3263 O O . CYS B 1 21 ? 26.713 15.146 36.667 1.00 50.77 21 CYS B O 1
ATOM 3266 N N . ARG B 1 22 ? 26.591 15.368 34.436 1.00 50.35 22 ARG B N 1
ATOM 3267 C CA . ARG B 1 22 ? 25.204 14.999 34.322 1.00 49.33 22 ARG B CA 1
ATOM 3268 C C . ARG B 1 22 ? 25.026 14.119 33.098 1.00 48.87 22 ARG B C 1
ATOM 3269 O O . ARG B 1 22 ? 25.393 14.479 31.963 1.00 49.05 22 ARG B O 1
ATOM 3277 N N . TRP B 1 23 ? 24.475 12.945 33.359 1.00 47.83 23 TRP B N 1
ATOM 3278 C CA . TRP B 1 23 ? 24.298 11.953 32.353 1.00 46.62 23 TRP B CA 1
ATOM 3279 C C . TRP B 1 23 ? 23.134 11.062 32.797 1.00 46.00 23 TRP B C 1
ATOM 3280 O O . TRP B 1 23 ? 22.774 11.042 33.970 1.00 45.38 23 TRP B O 1
ATOM 3291 N N . ALA B 1 24 ? 22.548 10.340 31.845 1.00 45.88 24 ALA B N 1
ATOM 3292 C CA . ALA B 1 24 ? 21.435 9.442 32.124 1.00 45.12 24 ALA B CA 1
ATOM 3293 C C . ALA B 1 24 ? 21.502 8.095 31.406 1.00 45.35 24 ALA B C 1
ATOM 3294 O O . ALA B 1 24 ? 22.347 7.830 30.572 1.00 45.11 24 ALA B O 1
ATOM 3296 N N . ASP B 1 25 ? 20.513 7.282 31.719 1.00 46.40 25 ASP B N 1
ATOM 3297 C CA . ASP B 1 25 ? 20.493 5.855 31.548 1.00 46.72 25 ASP B CA 1
ATOM 3298 C C . ASP B 1 25 ? 19.052 5.614 31.201 1.00 46.39 25 ASP B C 1
ATOM 3299 O O . ASP B 1 25 ? 18.244 6.519 31.394 1.00 46.49 25 ASP B O 1
ATOM 3304 N N . THR B 1 26 ? 18.691 4.427 30.729 1.00 46.09 26 THR B N 1
ATOM 3305 C CA . THR B 1 26 ? 17.257 4.076 30.695 1.00 46.25 26 THR B CA 1
ATOM 3306 C C . THR B 1 26 ? 16.936 2.966 31.697 1.00 46.69 26 THR B C 1
ATOM 3307 O O . THR B 1 26 ? 17.817 2.210 32.089 1.00 47.56 26 THR B O 1
ATOM 3311 N N . GLN B 1 27 ? 15.683 2.855 32.111 1.00 46.47 27 GLN B N 1
ATOM 3312 C CA . GLN B 1 27 ? 15.292 1.728 32.931 1.00 46.11 27 GLN B CA 1
ATOM 3313 C C . GLN B 1 27 ? 15.312 0.486 32.081 1.00 45.54 27 GLN B C 1
ATOM 3314 O O . GLN B 1 27 ? 15.622 -0.615 32.550 1.00 45.52 27 GLN B O 1
ATOM 3320 N N . ASP B 1 28 ? 14.983 0.675 30.814 1.00 44.73 28 ASP B N 1
ATOM 3321 C CA . ASP B 1 28 ? 14.980 -0.423 29.892 1.00 44.28 28 ASP B CA 1
ATOM 3322 C C . ASP B 1 28 ? 16.328 -1.126 29.931 1.00 44.12 28 ASP B C 1
ATOM 3323 O O . ASP B 1 28 ? 16.392 -2.339 30.039 1.00 43.93 28 ASP B O 1
ATOM 3328 N N . ALA B 1 29 ? 17.404 -0.349 29.909 1.00 44.39 29 ALA B N 1
ATOM 3329 C CA . ALA B 1 29 ? 18.758 -0.915 29.986 1.00 44.21 29 ALA B CA 1
ATOM 3330 C C . ALA B 1 29 ? 19.071 -1.519 31.359 1.00 43.96 29 ALA B C 1
ATOM 3331 O O . ALA B 1 29 ? 19.754 -2.518 31.466 1.00 43.54 29 ALA B O 1
ATOM 3333 N N . GLN B 1 30 ? 18.545 -0.915 32.409 1.00 44.40 30 GLN B N 1
ATOM 3334 C CA . GLN B 1 30 ? 18.956 -1.264 33.745 1.00 44.64 30 GLN B CA 1
ATOM 3335 C C . GLN B 1 30 ? 18.406 -2.582 34.207 1.00 45.36 30 GLN B C 1
ATOM 3336 O O . GLN B 1 30 ? 18.930 -3.165 35.156 1.00 45.36 30 GLN B O 1
ATOM 3342 N N . ARG B 1 31 ? 17.338 -3.050 33.569 1.00 46.00 31 ARG B N 1
ATOM 3343 C CA . ARG B 1 31 ? 16.865 -4.382 33.867 1.00 46.73 31 ARG B CA 1
ATOM 3344 C C . ARG B 1 31 ? 17.846 -5.410 33.329 1.00 46.42 31 ARG B C 1
ATOM 3345 O O . ARG B 1 31 ? 17.888 -6.536 33.793 1.00 46.61 31 ARG B O 1
ATOM 3353 N N . LEU B 1 32 ? 18.687 -4.991 32.398 1.00 46.79 32 LEU B N 1
ATOM 3354 C CA . LEU B 1 32 ? 19.752 -5.854 31.895 1.00 47.04 32 LEU B CA 1
ATOM 3355 C C . LEU B 1 32 ? 21.178 -5.480 32.353 1.00 47.12 32 LEU B C 1
ATOM 3356 O O . LEU B 1 32 ? 21.935 -6.374 32.719 1.00 47.16 32 LEU B O 1
ATOM 3361 N N . VAL B 1 33 ? 21.515 -4.179 32.371 1.00 47.56 33 VAL B N 1
ATOM 3362 C CA . VAL B 1 33 ? 22.874 -3.668 32.722 1.00 47.72 33 VAL B CA 1
ATOM 3363 C C . VAL B 1 33 ? 22.857 -2.372 33.484 1.00 48.61 33 VAL B C 1
ATOM 3364 O O . VAL B 1 33 ? 21.968 -1.559 33.282 1.00 49.49 33 VAL B O 1
ATOM 3368 N N . ASN B 1 34 ? 23.888 -2.160 34.301 1.00 49.19 34 ASN B N 1
ATOM 3369 C CA . ASN B 1 34 ? 24.168 -0.877 34.927 1.00 49.36 34 ASN B CA 1
ATOM 3370 C C . ASN B 1 34 ? 25.585 -0.441 34.612 1.00 48.77 34 ASN B C 1
ATOM 3371 O O . ASN B 1 34 ? 26.406 -1.269 34.263 1.00 49.46 34 ASN B O 1
ATOM 3376 N N . VAL B 1 35 ? 25.886 0.846 34.754 1.00 47.99 35 VAL B N 1
ATOM 3377 C CA . VAL B 1 35 ? 27.176 1.395 34.339 1.00 47.31 35 VAL B CA 1
ATOM 3378 C C . VAL B 1 35 ? 27.644 2.511 35.259 1.00 47.84 35 VAL B C 1
ATOM 3379 O O . VAL B 1 35 ? 26.846 3.280 35.770 1.00 48.26 35 VAL B O 1
ATOM 3383 N N . THR B 1 36 ? 28.940 2.644 35.461 1.00 48.16 36 THR B N 1
ATOM 3384 C CA . THR B 1 36 ? 29.436 3.703 36.328 1.00 47.88 36 THR B CA 1
ATOM 3385 C C . THR B 1 36 ? 30.005 4.775 35.436 1.00 48.08 36 THR B C 1
ATOM 3386 O O . THR B 1 36 ? 30.458 4.467 34.346 1.00 48.13 36 THR B O 1
ATOM 3390 N N . LEU B 1 37 ? 30.014 6.031 35.875 1.00 48.51 37 LEU B N 1
ATOM 3391 C CA . LEU B 1 37 ? 30.820 7.020 35.155 1.00 48.58 37 LEU B CA 1
ATOM 3392 C C . LEU B 1 37 ? 32.296 6.814 35.531 1.00 48.74 37 LEU B C 1
ATOM 3393 O O . LEU B 1 37 ? 32.614 6.620 36.699 1.00 49.27 37 LEU B O 1
ATOM 3398 N N . ILE B 1 38 ? 33.180 6.800 34.543 1.00 48.88 38 ILE B N 1
ATOM 3399 C CA . ILE B 1 38 ? 34.587 6.577 34.804 1.00 49.40 38 ILE B CA 1
ATOM 3400 C C . ILE B 1 38 ? 35.396 7.715 34.210 1.00 49.73 38 ILE B C 1
ATOM 3401 O O . ILE B 1 38 ? 35.135 8.149 33.091 1.00 49.38 38 ILE B O 1
ATOM 3406 N N . ARG B 1 39 ? 36.366 8.208 34.976 1.00 50.49 39 ARG B N 1
ATOM 3407 C CA . ARG B 1 39 ? 37.286 9.222 34.485 1.00 51.47 39 ARG B CA 1
ATOM 3408 C C . ARG B 1 39 ? 38.693 8.668 34.458 1.00 52.06 39 ARG B C 1
ATOM 3409 O O . ARG B 1 39 ? 39.107 7.911 35.321 1.00 52.13 39 ARG B O 1
ATOM 3417 N N . ARG B 1 40 ? 39.451 9.053 33.466 1.00 53.24 40 ARG B N 1
ATOM 3418 C CA . ARG B 1 40 ? 40.716 8.415 33.359 1.00 55.19 40 ARG B CA 1
ATOM 3419 C C . ARG B 1 40 ? 41.890 9.423 33.407 1.00 55.84 40 ARG B C 1
ATOM 3420 O O . ARG B 1 40 ? 41.845 10.491 32.792 1.00 55.73 40 ARG B O 1
ATOM 3428 N N . VAL B 1 41 ? 42.913 9.040 34.173 1.00 56.92 41 VAL B N 1
ATOM 3429 C CA . VAL B 1 41 ? 44.033 9.890 34.548 1.00 57.95 41 VAL B CA 1
ATOM 3430 C C . VAL B 1 41 ? 45.112 9.967 33.443 1.00 58.60 41 VAL B C 1
ATOM 3431 O O . VAL B 1 41 ? 45.308 11.015 32.806 1.00 58.89 41 VAL B O 1
ATOM 3433 N N . ASN B 1 42 ? 45.819 8.865 33.236 1.00 58.70 42 ASN B N 1
ATOM 3434 C CA . ASN B 1 42 ? 46.717 8.757 32.107 1.00 59.03 42 ASN B CA 1
ATOM 3435 C C . ASN B 1 42 ? 46.359 7.507 31.318 1.00 59.49 42 ASN B C 1
ATOM 3436 O O . ASN B 1 42 ? 45.303 6.898 31.562 1.00 59.72 42 ASN B O 1
ATOM 3441 N N . GLU B 1 43 ? 47.231 7.119 30.384 1.00 59.40 43 GLU B N 1
ATOM 3442 C CA . GLU B 1 43 ? 46.973 5.967 29.539 1.00 59.33 43 GLU B CA 1
ATOM 3443 C C . GLU B 1 43 ? 46.572 4.751 30.394 1.00 59.40 43 GLU B C 1
ATOM 3444 O O . GLU B 1 43 ? 45.921 3.826 29.885 1.00 59.57 43 GLU B O 1
ATOM 3446 N N . ASP B 1 44 ? 46.938 4.786 31.690 1.00 59.30 44 ASP B N 1
ATOM 3447 C CA . ASP B 1 44 ? 46.629 3.718 32.689 1.00 58.93 44 ASP B CA 1
ATOM 3448 C C . ASP B 1 44 ? 45.462 4.047 33.652 1.00 58.62 44 ASP B C 1
ATOM 3449 O O . ASP B 1 44 ? 44.322 3.685 33.375 1.00 58.55 44 ASP B O 1
ATOM 3454 N N . LEU B 1 45 ? 45.758 4.729 34.767 1.00 58.11 45 LEU B N 1
ATOM 3455 C CA . LEU B 1 45 ? 44.795 4.960 35.851 1.00 57.17 45 LEU B CA 1
ATOM 3456 C C . LEU B 1 45 ? 43.438 5.358 35.322 1.00 56.73 45 LEU B C 1
ATOM 3457 O O . LEU B 1 45 ? 43.310 6.282 34.523 1.00 56.23 45 LEU B O 1
ATOM 3459 N N . LEU B 1 46 ? 42.428 4.626 35.766 1.00 56.67 46 LEU B N 1
ATOM 3460 C CA . LEU B 1 46 ? 41.046 4.897 35.397 1.00 56.50 46 LEU B CA 1
ATOM 3461 C C . LEU B 1 46 ? 40.230 4.989 36.679 1.00 56.43 46 LEU B C 1
ATOM 3462 O O . LEU B 1 46 ? 39.937 3.988 37.307 1.00 56.60 46 LEU B O 1
ATOM 3464 N N . GLU B 1 47 ? 39.889 6.206 37.076 1.00 56.84 47 GLU B N 1
ATOM 3465 C CA . GLU B 1 47 ? 39.164 6.454 38.330 1.00 57.23 47 GLU B CA 1
ATOM 3466 C C . GLU B 1 47 ? 37.638 6.443 38.203 1.00 57.24 47 GLU B C 1
ATOM 3467 O O . GLU B 1 47 ? 37.073 7.222 37.424 1.00 57.02 47 GLU B O 1
ATOM 3473 N N . PRO B 1 48 ? 36.963 5.587 38.990 1.00 57.29 48 PRO B N 1
ATOM 3474 C CA . PRO B 1 48 ? 35.512 5.670 39.217 1.00 57.29 48 PRO B CA 1
ATOM 3475 C C . PRO B 1 48 ? 35.068 7.078 39.567 1.00 57.13 48 PRO B C 1
ATOM 3476 O O . PRO B 1 48 ? 35.883 7.911 39.905 1.00 57.50 48 PRO B O 1
ATOM 3480 N N . VAL B 1 49 ? 33.778 7.343 39.472 1.00 57.04 49 VAL B N 1
ATOM 3481 C CA . VAL B 1 49 ? 33.256 8.659 39.737 1.00 56.73 49 VAL B CA 1
ATOM 3482 C C . VAL B 1 49 ? 32.035 8.442 40.610 1.00 57.04 49 VAL B C 1
ATOM 3483 O O . VAL B 1 49 ? 31.376 7.429 40.484 1.00 57.16 49 VAL B O 1
ATOM 3487 N N . SER B 1 50 ? 31.767 9.369 41.525 1.00 57.79 50 SER B N 1
ATOM 3488 C CA . SER B 1 50 ? 30.664 9.225 42.502 1.00 58.26 50 SER B CA 1
ATOM 3489 C C . SER B 1 50 ? 29.429 10.015 42.065 1.00 58.22 50 SER B C 1
ATOM 3490 O O . SER B 1 50 ? 29.394 11.258 42.158 1.00 58.06 50 SER B O 1
ATOM 3492 N N . CYS B 1 51 ? 28.424 9.277 41.597 1.00 57.78 51 CYS B N 1
ATOM 3493 C CA . CYS B 1 51 ? 27.180 9.875 41.140 1.00 57.68 51 CYS B CA 1
ATOM 3494 C C . CYS B 1 51 ? 26.061 9.457 42.028 1.00 56.99 51 CYS B C 1
ATOM 3495 O O . CYS B 1 51 ? 26.060 8.348 42.577 1.00 56.98 51 CYS B O 1
ATOM 3498 N N . ASP B 1 52 ? 25.078 10.329 42.150 1.00 56.08 52 ASP B N 1
ATOM 3499 C CA . ASP B 1 52 ? 23.846 9.898 42.744 1.00 55.50 52 ASP B CA 1
ATOM 3500 C C . ASP B 1 52 ? 22.709 10.265 41.841 1.00 54.78 52 ASP B C 1
ATOM 3501 O O . ASP B 1 52 ? 22.889 11.008 40.868 1.00 54.90 52 ASP B O 1
ATOM 3506 N N . LEU B 1 53 ? 21.554 9.673 42.129 1.00 54.11 53 LEU B N 1
ATOM 3507 C CA . LEU B 1 53 ? 20.345 9.914 41.367 1.00 53.20 53 LEU B CA 1
ATOM 3508 C C . LEU B 1 53 ? 20.038 11.414 41.285 1.00 52.90 53 LEU B C 1
ATOM 3509 O O . LEU B 1 53 ? 20.215 12.148 42.257 1.00 52.57 53 LEU B O 1
ATOM 3514 N N . SER B 1 54 ? 19.648 11.874 40.104 1.00 52.34 54 SER B N 1
ATOM 3515 C CA . SER B 1 54 ? 19.120 13.217 39.971 1.00 51.75 54 SER B CA 1
ATOM 3516 C C . SER B 1 54 ? 17.758 13.158 39.329 1.00 51.53 54 SER B C 1
ATOM 3517 O O . SER B 1 54 ? 17.506 12.352 38.443 1.00 51.66 54 SER B O 1
ATOM 3520 N N . ASP B 1 55 ? 16.862 14.016 39.773 1.00 51.46 55 ASP B N 1
ATOM 3521 C CA . ASP B 1 55 ? 15.510 13.945 39.270 1.00 51.24 55 ASP B CA 1
ATOM 3522 C C . ASP B 1 55 ? 15.371 14.778 38.021 1.00 50.91 55 ASP B C 1
ATOM 3523 O O . ASP B 1 55 ? 14.322 14.779 37.379 1.00 51.06 55 ASP B O 1
ATOM 3528 N N . ASP B 1 56 ? 16.458 15.448 37.655 1.00 50.30 56 ASP B N 1
ATOM 3529 C CA . ASP B 1 56 ? 16.462 16.290 36.481 1.00 49.97 56 ASP B CA 1
ATOM 3530 C C . ASP B 1 56 ? 17.678 16.130 35.541 1.00 49.34 56 ASP B C 1
ATOM 3531 O O . ASP B 1 56 ? 18.714 15.524 35.866 1.00 48.60 56 ASP B O 1
ATOM 3536 N N . MET B 1 57 ? 17.488 16.717 34.360 1.00 48.66 57 MET B N 1
ATOM 3537 C CA . MET B 1 57 ? 18.381 16.648 33.219 1.00 46.99 57 MET B CA 1
ATOM 3538 C C . MET B 1 57 ? 18.452 18.058 32.606 1.00 46.43 57 MET B C 1
ATOM 3539 O O . MET B 1 57 ? 17.927 18.302 31.524 1.00 45.68 57 MET B O 1
ATOM 3544 N N . PRO B 1 58 ? 19.060 19.019 33.324 1.00 46.15 58 PRO B N 1
ATOM 3545 C CA . PRO B 1 58 ? 19.001 20.386 32.783 1.00 45.80 58 PRO B CA 1
ATOM 3546 C C . PRO B 1 58 ? 19.999 20.734 31.661 1.00 45.13 58 PRO B C 1
ATOM 3547 O O . PRO B 1 58 ? 19.944 21.853 31.179 1.00 44.68 58 PRO B O 1
ATOM 3551 N N . TRP B 1 59 ? 20.907 19.824 31.279 1.00 44.79 59 TRP B N 1
ATOM 3552 C CA . TRP B 1 59 ? 21.950 20.151 30.287 1.00 44.55 59 TRP B CA 1
ATOM 3553 C C . TRP B 1 59 ? 21.767 19.533 28.950 1.00 45.27 59 TRP B C 1
ATOM 3554 O O . TRP B 1 59 ? 22.248 20.068 27.960 1.00 46.26 59 TRP B O 1
ATOM 3565 N N . SER B 1 60 ? 21.096 18.391 28.913 1.00 45.72 60 SER B N 1
ATOM 3566 C CA . SER B 1 60 ? 20.835 17.756 27.661 1.00 46.16 60 SER B CA 1
ATOM 3567 C C . SER B 1 60 ? 19.516 17.067 27.721 1.00 47.22 60 SER B C 1
ATOM 3568 O O . SER B 1 60 ? 19.166 16.552 28.771 1.00 47.13 60 SER B O 1
ATOM 3571 N N . ALA B 1 61 ? 18.796 17.040 26.592 1.00 48.62 61 ALA B N 1
ATOM 3572 C CA . ALA B 1 61 ? 17.609 16.187 26.452 1.00 49.90 61 ALA B CA 1
ATOM 3573 C C . ALA B 1 61 ? 17.983 14.694 26.455 1.00 51.04 61 ALA B C 1
ATOM 3574 O O . ALA B 1 61 ? 19.040 14.285 25.977 1.00 50.88 61 ALA B O 1
ATOM 3576 N N . CYS B 1 62 ? 17.112 13.884 27.030 1.00 53.33 62 CYS B N 1
ATOM 3577 C CA . CYS B 1 62 ? 17.236 12.438 26.955 1.00 54.47 62 CYS B CA 1
ATOM 3578 C C . CYS B 1 62 ? 16.140 11.859 26.009 1.00 55.53 62 CYS B C 1
ATOM 3579 O O . CYS B 1 62 ? 14.946 11.897 26.330 1.00 55.69 62 CYS B O 1
ATOM 3582 N N . PRO B 1 63 ? 16.556 11.290 24.862 1.00 56.52 63 PRO B N 1
ATOM 3583 C CA . PRO B 1 63 ? 15.679 10.711 23.828 1.00 57.32 63 PRO B CA 1
ATOM 3584 C C . PRO B 1 63 ? 15.238 9.261 24.178 1.00 58.03 63 PRO B C 1
ATOM 3585 O O . PRO B 1 63 ? 15.872 8.279 23.775 1.00 58.17 63 PRO B O 1
ATOM 3589 N N . HIS B 1 64 ? 14.163 9.159 24.946 1.00 58.58 64 HIS B N 1
ATOM 3590 C CA . HIS B 1 64 ? 13.662 7.915 25.513 1.00 59.37 64 HIS B CA 1
ATOM 3591 C C . HIS B 1 64 ? 12.759 8.389 26.648 1.00 59.38 64 HIS B C 1
ATOM 3592 O O . HIS B 1 64 ? 13.136 9.298 27.392 1.00 60.22 64 HIS B O 1
ATOM 3599 N N . PRO B 1 65 ? 11.556 7.812 26.774 1.00 59.11 65 PRO B N 1
ATOM 3600 C CA . PRO B 1 65 ? 10.639 8.286 27.819 1.00 58.85 65 PRO B CA 1
ATOM 3601 C C . PRO B 1 65 ? 10.958 7.814 29.255 1.00 58.55 65 PRO B C 1
ATOM 3602 O O . PRO B 1 65 ? 10.233 8.197 30.184 1.00 58.40 65 PRO B O 1
ATOM 3606 N N . ARG B 1 66 ? 12.017 7.012 29.429 1.00 57.94 66 ARG B N 1
ATOM 3607 C CA . ARG B 1 66 ? 12.224 6.226 30.659 1.00 57.60 66 ARG B CA 1
ATOM 3608 C C . ARG B 1 66 ? 13.627 6.404 31.276 1.00 57.60 66 ARG B C 1
ATOM 3609 O O . ARG B 1 66 ? 14.255 5.426 31.711 1.00 57.96 66 ARG B O 1
ATOM 3617 N N . CYS B 1 67 ? 14.099 7.651 31.342 1.00 56.88 67 CYS B N 1
ATOM 3618 C CA . CYS B 1 67 ? 15.492 7.944 31.690 1.00 56.24 67 CYS B CA 1
ATOM 3619 C C . CYS B 1 67 ? 15.783 8.008 33.177 1.00 54.91 67 CYS B C 1
ATOM 3620 O O . CYS B 1 67 ? 14.944 8.438 33.955 1.00 55.06 67 CYS B O 1
ATOM 3623 N N . VAL B 1 68 ? 16.987 7.610 33.572 1.00 53.33 68 VAL B N 1
ATOM 3624 C CA . VAL B 1 68 ? 17.397 7.741 34.967 1.00 51.53 68 VAL B CA 1
ATOM 3625 C C . VAL B 1 68 ? 18.590 8.692 35.042 1.00 50.94 68 VAL B C 1
ATOM 3626 O O . VAL B 1 68 ? 19.726 8.271 34.863 1.00 50.23 68 VAL B O 1
ATOM 3630 N N . PRO B 1 69 ? 18.325 9.982 35.319 1.00 50.63 69 PRO B N 1
ATOM 3631 C CA . PRO B 1 69 ? 19.383 11.001 35.313 1.00 50.14 69 PRO B CA 1
ATOM 3632 C C . PRO B 1 69 ? 20.352 10.883 36.494 1.00 50.28 69 PRO B C 1
ATOM 3633 O O . PRO B 1 69 ? 19.962 10.491 37.599 1.00 50.35 69 PRO B O 1
ATOM 3637 N N . ARG B 1 70 ? 21.618 11.203 36.245 1.00 51.04 70 ARG B N 1
ATOM 3638 C CA . ARG B 1 70 ? 22.639 11.259 37.302 1.00 51.66 70 ARG B CA 1
ATOM 3639 C C . ARG B 1 70 ? 23.268 12.640 37.404 1.00 51.63 70 ARG B C 1
ATOM 3640 O O . ARG B 1 70 ? 23.188 13.441 36.477 1.00 50.46 70 ARG B O 1
ATOM 3648 N N . ARG B 1 71 ? 23.913 12.872 38.551 1.00 52.39 71 ARG B N 1
ATOM 3649 C CA . ARG B 1 71 ? 24.692 14.076 38.825 1.00 52.87 71 ARG B CA 1
ATOM 3650 C C . ARG B 1 71 ? 25.913 13.784 39.709 1.00 53.05 71 ARG B C 1
ATOM 3651 O O . ARG B 1 71 ? 25.755 13.267 40.805 1.00 53.24 71 ARG B O 1
ATOM 3659 N N . CYS B 1 72 ? 27.115 14.117 39.245 1.00 53.25 72 CYS B N 1
ATOM 3660 C CA . CYS B 1 72 ? 28.339 13.722 39.950 1.00 54.26 72 CYS B CA 1
ATOM 3661 C C . CYS B 1 72 ? 29.284 14.878 40.111 1.00 53.38 72 CYS B C 1
ATOM 3662 O O . CYS B 1 72 ? 29.312 15.797 39.290 1.00 53.80 72 CYS B O 1
ATOM 3665 N N . VAL B 1 73 ? 30.080 14.834 41.165 1.00 52.27 73 VAL B N 1
ATOM 3666 C CA . VAL B 1 73 ? 30.987 15.917 41.424 1.00 51.08 73 VAL B CA 1
ATOM 3667 C C . VAL B 1 73 ? 32.380 15.330 41.464 1.00 51.33 73 VAL B C 1
ATOM 3668 O O . VAL B 1 73 ? 32.610 14.322 42.133 1.00 51.48 73 VAL B O 1
ATOM 3672 N N . ILE B 1 74 ? 33.307 15.913 40.715 1.00 51.06 74 ILE B N 1
ATOM 3673 C CA . ILE B 1 74 ? 34.665 15.385 40.736 1.00 51.71 74 ILE B CA 1
ATOM 3674 C C . ILE B 1 74 ? 35.646 16.466 41.245 1.00 51.69 74 ILE B C 1
ATOM 3675 O O . ILE B 1 74 ? 35.763 17.544 40.672 1.00 52.44 74 ILE B O 1
ATOM 3680 N N . PRO B 1 75 ? 36.325 16.207 42.362 1.00 51.59 75 PRO B N 1
ATOM 3681 C CA . PRO B 1 75 ? 37.242 17.270 42.798 1.00 51.29 75 PRO B CA 1
ATOM 3682 C C . PRO B 1 75 ? 38.473 17.449 41.875 1.00 51.25 75 PRO B C 1
ATOM 3683 O O . PRO B 1 75 ? 38.890 16.501 41.207 1.00 51.11 75 PRO B O 1
ATOM 3687 N N . CYS B 1 76 ? 39.016 18.669 41.828 1.00 51.37 76 CYS B N 1
ATOM 3688 C CA . CYS B 1 76 ? 40.240 19.002 41.085 1.00 51.65 76 CYS B CA 1
ATOM 3689 C C . CYS B 1 76 ? 40.957 20.106 41.849 1.00 52.29 76 CYS B C 1
ATOM 3690 O O . CYS B 1 76 ? 40.286 20.879 42.546 1.00 53.24 76 CYS B O 1
ATOM 3693 N N . GLN B 1 77 ? 42.292 20.195 41.736 1.00 51.95 77 GLN B N 1
ATOM 3694 C CA . GLN B 1 77 ? 43.029 21.385 42.216 1.00 51.43 77 GLN B CA 1
ATOM 3695 C C . GLN B 1 77 ? 43.605 22.242 41.082 1.00 51.04 77 GLN B C 1
ATOM 3696 O O . GLN B 1 77 ? 44.230 23.267 41.350 1.00 51.02 77 GLN B O 1
ATOM 3702 N N . SER B 1 78 ? 43.400 21.850 39.822 1.00 50.47 78 SER B N 1
ATOM 3703 C CA . SER B 1 78 ? 44.111 22.510 38.713 1.00 49.74 78 SER B CA 1
ATOM 3704 C C . SER B 1 78 ? 43.326 22.569 37.409 1.00 49.26 78 SER B C 1
ATOM 3705 O O . SER B 1 78 ? 42.667 21.594 37.038 1.00 49.92 78 SER B O 1
ATOM 3708 N N . PHE B 1 79 ? 43.416 23.696 36.705 1.00 48.14 79 PHE B N 1
ATOM 3709 C CA . PHE B 1 79 ? 42.826 23.814 35.373 1.00 47.69 79 PHE B CA 1
ATOM 3710 C C . PHE B 1 79 ? 43.670 24.636 34.427 1.00 47.67 79 PHE B C 1
ATOM 3711 O O . PHE B 1 79 ? 44.089 25.722 34.767 1.00 48.09 79 PHE B O 1
ATOM 3719 N N . VAL B 1 80 ? 43.908 24.120 33.228 1.00 47.89 80 VAL B N 1
ATOM 3720 C CA . VAL B 1 80 ? 44.788 24.772 32.252 1.00 47.89 80 VAL B CA 1
ATOM 3721 C C . VAL B 1 80 ? 44.186 24.606 30.825 1.00 48.14 80 VAL B C 1
ATOM 3722 O O . VAL B 1 80 ? 43.581 23.561 30.544 1.00 48.35 80 VAL B O 1
ATOM 3726 N N . VAL B 1 81 ? 44.316 25.640 29.967 1.00 47.99 81 VAL B N 1
ATOM 3727 C CA . VAL B 1 81 ? 43.713 25.695 28.607 1.00 47.78 81 VAL B CA 1
ATOM 3728 C C . VAL B 1 81 ? 43.720 24.355 27.849 1.00 47.78 81 VAL B C 1
ATOM 3729 O O . VAL B 1 81 ? 42.809 24.089 27.029 1.00 47.30 81 VAL B O 1
ATOM 3733 N N . THR B 1 82 ? 44.753 23.538 28.124 1.00 47.13 82 THR B N 1
ATOM 3734 C CA . THR B 1 82 ? 45.043 22.310 27.388 1.00 47.06 82 THR B CA 1
ATOM 3735 C C . THR B 1 82 ? 44.417 21.053 27.990 1.00 46.89 82 THR B C 1
ATOM 3736 O O . THR B 1 82 ? 44.440 19.987 27.366 1.00 46.65 82 THR B O 1
ATOM 3740 N N . ASP B 1 83 ? 43.855 21.180 29.188 1.00 46.87 83 ASP B N 1
ATOM 3741 C CA . ASP B 1 83 ? 43.291 20.049 29.908 1.00 46.84 83 ASP B CA 1
ATOM 3742 C C . ASP B 1 83 ? 42.058 19.446 29.301 1.00 46.82 83 ASP B C 1
ATOM 3743 O O . ASP B 1 83 ? 41.087 20.125 28.990 1.00 47.01 83 ASP B O 1
ATOM 3748 N N . VAL B 1 84 ? 42.115 18.139 29.126 1.00 46.74 84 VAL B N 1
ATOM 3749 C CA . VAL B 1 84 ? 41.005 17.404 28.561 1.00 46.16 84 VAL B CA 1
ATOM 3750 C C . VAL B 1 84 ? 40.774 16.218 29.480 1.00 46.59 84 VAL B C 1
ATOM 3751 O O . VAL B 1 84 ? 41.692 15.408 29.713 1.00 46.88 84 VAL B O 1
ATOM 3755 N N . ASP B 1 85 ? 39.560 16.105 30.008 1.00 46.53 85 ASP B N 1
ATOM 3756 C CA . ASP B 1 85 ? 39.174 14.882 30.695 1.00 46.60 85 ASP B CA 1
ATOM 3757 C C . ASP B 1 85 ? 38.568 13.870 29.723 1.00 46.91 85 ASP B C 1
ATOM 3758 O O . ASP B 1 85 ? 37.880 14.247 28.788 1.00 47.04 85 ASP B O 1
ATOM 3763 N N . TYR B 1 86 ? 38.881 12.592 29.914 1.00 47.60 86 TYR B N 1
ATOM 3764 C CA . TYR B 1 86 ? 38.358 11.534 29.057 1.00 47.54 86 TYR B CA 1
ATOM 3765 C C . TYR B 1 86 ? 37.374 10.689 29.857 1.00 47.11 86 TYR B C 1
ATOM 3766 O O . TYR B 1 86 ? 37.754 10.090 30.848 1.00 47.21 86 TYR B O 1
ATOM 3775 N N . PHE B 1 87 ? 36.115 10.631 29.427 1.00 46.86 87 PHE B N 1
ATOM 3776 C CA . PHE B 1 87 ? 35.059 9.956 30.198 1.00 46.30 87 PHE B CA 1
ATOM 3777 C C . PHE B 1 87 ? 34.485 8.725 29.526 1.00 46.23 87 PHE B C 1
ATOM 3778 O O . PHE B 1 87 ? 34.304 8.701 28.314 1.00 45.89 87 PHE B O 1
ATOM 3786 N N . SER B 1 88 ? 34.085 7.769 30.370 1.00 46.21 88 SER B N 1
ATOM 3787 C CA . SER B 1 88 ? 33.693 6.414 30.008 1.00 45.28 88 SER B CA 1
ATOM 3788 C C . SER B 1 88 ? 32.610 5.860 30.917 1.00 45.11 88 SER B C 1
ATOM 3789 O O . SER B 1 88 ? 32.369 6.374 31.997 1.00 44.32 88 SER B O 1
ATOM 3792 N N . PHE B 1 89 ? 32.002 4.767 30.474 1.00 45.35 89 PHE B N 1
ATOM 3793 C CA . PHE B 1 89 ? 31.136 3.970 31.312 1.00 45.82 89 PHE B CA 1
ATOM 3794 C C . PHE B 1 89 ? 31.565 2.475 31.409 1.00 47.00 89 PHE B C 1
ATOM 3795 O O . PHE B 1 89 ? 31.584 1.768 30.398 1.00 47.51 89 PHE B O 1
ATOM 3803 N N . GLN B 1 90 ? 31.922 2.007 32.616 1.00 48.06 90 GLN B N 1
ATOM 3804 C CA . GLN B 1 90 ? 32.113 0.571 32.884 1.00 48.83 90 GLN B CA 1
ATOM 3805 C C . GLN B 1 90 ? 30.778 -0.038 33.302 1.00 49.28 90 GLN B C 1
ATOM 3806 O O . GLN B 1 90 ? 30.082 0.521 34.147 1.00 48.96 90 GLN B O 1
ATOM 3808 N N . PRO B 1 91 ? 30.372 -1.130 32.626 1.00 50.32 91 PRO B N 1
ATOM 3809 C CA . PRO B 1 91 ? 29.223 -1.953 33.024 1.00 50.98 91 PRO B CA 1
ATOM 3810 C C . PRO B 1 91 ? 29.465 -2.711 34.315 1.00 52.34 91 PRO B C 1
ATOM 3811 O O . PRO B 1 91 ? 30.612 -3.069 34.599 1.00 52.56 91 PRO B O 1
ATOM 3815 N N . ASP B 1 92 ? 28.387 -2.979 35.068 1.00 53.98 92 ASP B N 1
ATOM 3816 C CA . ASP B 1 92 ? 28.436 -3.762 36.335 1.00 54.94 92 ASP B CA 1
ATOM 3817 C C . ASP B 1 92 ? 29.176 -5.131 36.299 1.00 55.05 92 ASP B C 1
ATOM 3818 O O . ASP B 1 92 ? 29.793 -5.507 37.284 1.00 56.02 92 ASP B O 1
ATOM 3823 N N . ARG B 1 93 ? 29.160 -5.861 35.183 1.00 54.79 93 ARG B N 1
ATOM 3824 C CA . ARG B 1 93 ? 29.858 -7.184 35.114 1.00 54.16 93 ARG B CA 1
ATOM 3825 C C . ARG B 1 93 ? 30.566 -7.352 33.778 1.00 52.85 93 ARG B C 1
ATOM 3826 O O . ARG B 1 93 ? 30.246 -6.655 32.821 1.00 53.13 93 ARG B O 1
ATOM 3834 N N . PRO B 1 94 ? 31.525 -8.280 33.693 1.00 51.99 94 PRO B N 1
ATOM 3835 C CA . PRO B 1 94 ? 32.100 -8.530 32.375 1.00 51.21 94 PRO B CA 1
ATOM 3836 C C . PRO B 1 94 ? 31.047 -9.063 31.401 1.00 50.68 94 PRO B C 1
ATOM 3837 O O . PRO B 1 94 ? 30.312 -10.007 31.728 1.00 51.11 94 PRO B O 1
ATOM 3841 N N . LEU B 1 95 ? 30.963 -8.456 30.224 1.00 49.69 95 LEU B N 1
ATOM 3842 C CA . LEU B 1 95 ? 30.112 -8.977 29.146 1.00 48.51 95 LEU B CA 1
ATOM 3843 C C . LEU B 1 95 ? 30.931 -9.091 27.873 1.00 48.32 95 LEU B C 1
ATOM 3844 O O . LEU B 1 95 ? 31.813 -8.265 27.617 1.00 47.11 95 LEU B O 1
ATOM 3849 N N . GLY B 1 96 ? 30.639 -10.119 27.083 1.00 48.28 96 GLY B N 1
ATOM 3850 C CA . GLY B 1 96 ? 31.469 -10.410 25.934 1.00 49.25 96 GLY B CA 1
ATOM 3851 C C . GLY B 1 96 ? 31.161 -11.758 25.360 1.00 49.76 96 GLY B C 1
ATOM 3852 O O . GLY B 1 96 ? 30.193 -12.382 25.776 1.00 50.38 96 GLY B O 1
ATOM 3853 N N . THR B 1 97 ? 31.942 -12.166 24.361 1.00 49.94 97 THR B N 1
ATOM 3854 C CA . THR B 1 97 ? 32.021 -13.565 23.921 1.00 50.30 97 THR B CA 1
ATOM 3855 C C . THR B 1 97 ? 33.313 -13.766 23.181 1.00 50.90 97 THR B C 1
ATOM 3856 O O . THR B 1 97 ? 33.863 -12.820 22.590 1.00 51.31 97 THR B O 1
ATOM 3860 N N . ARG B 1 98 ? 33.793 -14.999 23.171 1.00 51.30 98 ARG B N 1
ATOM 3861 C CA . ARG B 1 98 ? 34.811 -15.321 22.187 1.00 51.83 98 ARG B CA 1
ATOM 3862 C C . ARG B 1 98 ? 34.447 -16.472 21.279 1.00 51.11 98 ARG B C 1
ATOM 3863 O O . ARG B 1 98 ? 33.424 -17.135 21.457 1.00 51.37 98 ARG B O 1
ATOM 3871 N N . LEU B 1 99 ? 35.288 -16.671 20.278 1.00 50.48 99 LEU B N 1
ATOM 3872 C CA . LEU B 1 99 ? 35.161 -17.777 19.353 1.00 49.85 99 LEU B CA 1
ATOM 3873 C C . LEU B 1 99 ? 36.593 -18.066 18.993 1.00 49.11 99 LEU B C 1
ATOM 3874 O O . LEU B 1 99 ? 37.334 -17.131 18.643 1.00 49.35 99 LEU B O 1
ATOM 3879 N N . THR B 1 100 ? 37.024 -19.319 19.075 1.00 47.68 100 THR B N 1
ATOM 3880 C CA . THR B 1 100 ? 38.291 -19.583 18.422 1.00 46.48 100 THR B CA 1
ATOM 3881 C C . THR B 1 100 ? 38.048 -20.204 17.043 1.00 45.97 100 THR B C 1
ATOM 3882 O O . THR B 1 100 ? 37.456 -21.284 16.911 1.00 45.84 100 THR B O 1
ATOM 3886 N N . VAL B 1 101 ? 38.461 -19.447 16.027 1.00 45.19 101 VAL B N 1
ATOM 3887 C CA . VAL B 1 101 ? 38.256 -19.766 14.627 1.00 44.71 101 VAL B CA 1
ATOM 3888 C C . VAL B 1 101 ? 39.524 -20.414 14.097 1.00 44.37 101 VAL B C 1
ATOM 3889 O O . VAL B 1 101 ? 40.567 -19.778 14.043 1.00 44.17 101 VAL B O 1
ATOM 3891 N N . THR B 1 102 ? 39.441 -21.684 13.724 1.00 43.80 102 THR B N 1
ATOM 3892 C CA . THR B 1 102 ? 40.430 -22.227 12.830 1.00 43.70 102 THR B CA 1
ATOM 3893 C C . THR B 1 102 ? 39.978 -21.877 11.408 1.00 43.77 102 THR B C 1
ATOM 3894 O O . THR B 1 102 ? 38.961 -22.390 10.900 1.00 43.99 102 THR B O 1
ATOM 3898 N N . LEU B 1 103 ? 40.736 -20.993 10.767 1.00 43.44 103 LEU B N 1
ATOM 3899 C CA . LEU B 1 103 ? 40.395 -20.520 9.426 1.00 43.38 103 LEU B CA 1
ATOM 3900 C C . LEU B 1 103 ? 39.968 -21.615 8.447 1.00 44.59 103 LEU B C 1
ATOM 3901 O O . LEU B 1 103 ? 39.082 -21.387 7.615 1.00 45.07 103 LEU B O 1
ATOM 3906 N N . THR B 1 104 ? 40.585 -22.791 8.558 1.00 45.64 104 THR B N 1
ATOM 3907 C CA . THR B 1 104 ? 40.356 -23.868 7.604 1.00 47.24 104 THR B CA 1
ATOM 3908 C C . THR B 1 104 ? 38.943 -24.396 7.756 1.00 48.78 104 THR B C 1
ATOM 3909 O O . THR B 1 104 ? 38.393 -24.964 6.803 1.00 49.17 104 THR B O 1
ATOM 3913 N N . GLN B 1 105 ? 38.352 -24.208 8.943 1.00 49.92 105 GLN B N 1
ATOM 3914 C CA . GLN B 1 105 ? 36.980 -24.669 9.179 1.00 50.86 105 GLN B CA 1
ATOM 3915 C C . GLN B 1 105 ? 35.970 -23.523 9.140 1.00 50.90 105 GLN B C 1
ATOM 3916 O O . GLN B 1 105 ? 34.779 -23.719 9.428 1.00 51.04 105 GLN B O 1
ATOM 3922 N N . HIS B 1 106 ? 36.426 -22.326 8.786 1.00 49.97 106 HIS B N 1
ATOM 3923 C CA . HIS B 1 106 ? 35.491 -21.223 8.677 1.00 49.21 106 HIS B CA 1
ATOM 3924 C C . HIS B 1 106 ? 35.640 -20.544 7.342 1.00 48.67 106 HIS B C 1
ATOM 3925 O O . HIS B 1 106 ? 35.841 -19.327 7.264 1.00 48.68 106 HIS B O 1
ATOM 3932 N N . VAL B 1 107 ? 35.556 -21.318 6.282 1.00 47.64 107 VAL B N 1
ATOM 3933 C CA . VAL B 1 107 ? 35.744 -20.732 4.984 1.00 46.86 107 VAL B CA 1
ATOM 3934 C C . VAL B 1 107 ? 34.419 -20.404 4.342 1.00 46.32 107 VAL B C 1
ATOM 3935 O O . VAL B 1 107 ? 33.565 -21.229 4.259 1.00 46.74 107 VAL B O 1
ATOM 3939 N N . GLN B 1 108 ? 34.231 -19.165 3.944 1.00 46.66 108 GLN B N 1
ATOM 3940 C CA . GLN B 1 108 ? 33.165 -18.845 3.038 1.00 46.88 108 GLN B CA 1
ATOM 3941 C C . GLN B 1 108 ? 33.792 -18.400 1.756 1.00 46.85 108 GLN B C 1
ATOM 3942 O O . GLN B 1 108 ? 34.310 -17.278 1.651 1.00 46.19 108 GLN B O 1
ATOM 3948 N N . PRO B 1 109 ? 33.743 -19.280 0.766 1.00 46.96 109 PRO B N 1
ATOM 3949 C CA . PRO B 1 109 ? 34.373 -19.118 -0.535 1.00 47.68 109 PRO B CA 1
ATOM 3950 C C . PRO B 1 109 ? 33.741 -17.933 -1.244 1.00 48.80 109 PRO B C 1
ATOM 3951 O O . PRO B 1 109 ? 32.608 -17.576 -0.912 1.00 49.92 109 PRO B O 1
ATOM 3955 N N . PRO B 1 110 ? 34.461 -17.281 -2.174 1.00 49.49 110 PRO B N 1
ATOM 3956 C CA . PRO B 1 110 ? 33.858 -16.080 -2.763 1.00 49.78 110 PRO B CA 1
ATOM 3957 C C . PRO B 1 110 ? 32.683 -16.444 -3.653 1.00 49.87 110 PRO B C 1
ATOM 3958 O O . PRO B 1 110 ? 32.601 -17.580 -4.148 1.00 49.93 110 PRO B O 1
ATOM 3962 N N . GLU B 1 111 ? 31.766 -15.510 -3.819 1.00 49.41 111 GLU B N 1
ATOM 3963 C CA . GLU B 1 111 ? 30.568 -15.788 -4.587 1.00 50.16 111 GLU B CA 1
ATOM 3964 C C . GLU B 1 111 ? 30.900 -15.729 -6.055 1.00 48.92 111 GLU B C 1
ATOM 3965 O O . GLU B 1 111 ? 31.776 -14.959 -6.449 1.00 48.73 111 GLU B O 1
ATOM 3971 N N . PRO B 1 112 ? 30.203 -16.543 -6.865 1.00 48.01 112 PRO B N 1
ATOM 3972 C CA . PRO B 1 112 ? 30.464 -16.526 -8.285 1.00 48.23 112 PRO B CA 1
ATOM 3973 C C . PRO B 1 112 ? 29.957 -15.245 -8.856 1.00 49.00 112 PRO B C 1
ATOM 3974 O O . PRO B 1 112 ? 29.187 -14.535 -8.223 1.00 50.40 112 PRO B O 1
ATOM 3978 N N . ARG B 1 113 ? 30.401 -14.909 -10.045 1.00 49.54 113 ARG B N 1
ATOM 3979 C CA . ARG B 1 113 ? 29.923 -13.691 -10.666 1.00 48.83 113 ARG B CA 1
ATOM 3980 C C . ARG B 1 113 ? 30.191 -13.811 -12.145 1.00 48.50 113 ARG B C 1
ATOM 3981 O O . ARG B 1 113 ? 30.783 -14.788 -12.620 1.00 47.21 113 ARG B O 1
ATOM 3989 N N . ASP B 1 114 ? 29.798 -12.772 -12.858 1.00 48.84 114 ASP B N 1
ATOM 3990 C CA . ASP B 1 114 ? 29.939 -12.728 -14.276 1.00 49.50 114 ASP B CA 1
ATOM 3991 C C . ASP B 1 114 ? 29.133 -13.850 -14.862 1.00 48.77 114 ASP B C 1
ATOM 3992 O O . ASP B 1 114 ? 29.462 -14.381 -15.896 1.00 49.30 114 ASP B O 1
ATOM 3997 N N . LEU B 1 115 ? 28.066 -14.212 -14.171 1.00 48.83 115 LEU B N 1
ATOM 3998 C CA . LEU B 1 115 ? 27.162 -15.260 -14.629 1.00 48.39 115 LEU B CA 1
ATOM 3999 C C . LEU B 1 115 ? 26.699 -14.986 -16.026 1.00 47.86 115 LEU B C 1
ATOM 4000 O O . LEU B 1 115 ? 26.351 -13.866 -16.361 1.00 47.78 115 LEU B O 1
ATOM 4005 N N . GLN B 1 116 ? 26.706 -16.017 -16.854 1.00 48.16 116 GLN B N 1
ATOM 4006 C CA . GLN B 1 116 ? 26.432 -15.842 -18.290 1.00 47.27 116 GLN B CA 1
ATOM 4007 C C . GLN B 1 116 ? 25.872 -17.099 -18.985 1.00 45.77 116 GLN B C 1
ATOM 4008 O O . GLN B 1 116 ? 26.269 -18.190 -18.635 1.00 46.64 116 GLN B O 1
ATOM 4014 N N . ILE B 1 117 ? 24.881 -16.959 -19.871 1.00 44.80 117 ILE B N 1
ATOM 4015 C CA . ILE B 1 117 ? 24.308 -18.106 -20.603 1.00 43.97 117 ILE B CA 1
ATOM 4016 C C . ILE B 1 117 ? 24.459 -18.065 -22.148 1.00 43.43 117 ILE B C 1
ATOM 4017 O O . ILE B 1 117 ? 24.209 -17.061 -22.763 1.00 41.68 117 ILE B O 1
ATOM 4022 N N . SER B 1 118 ? 24.827 -19.163 -22.801 1.00 44.27 118 SER B N 1
ATOM 4023 C CA . SER B 1 118 ? 24.814 -19.186 -24.291 1.00 44.47 118 SER B CA 1
ATOM 4024 C C . SER B 1 118 ? 24.047 -20.387 -24.860 1.00 45.84 118 SER B C 1
ATOM 4025 O O . SER B 1 118 ? 24.288 -21.514 -24.441 1.00 45.70 118 SER B O 1
ATOM 4028 N N . THR B 1 119 ? 23.143 -20.189 -25.825 1.00 46.75 119 THR B N 1
ATOM 4029 C CA . THR B 1 119 ? 22.494 -21.367 -26.269 1.00 48.03 119 THR B CA 1
ATOM 4030 C C . THR B 1 119 ? 23.393 -22.178 -27.209 1.00 47.46 119 THR B C 1
ATOM 4031 O O . THR B 1 119 ? 24.156 -21.643 -27.962 1.00 47.60 119 THR B O 1
ATOM 4035 N N . ASP B 1 120 ? 23.363 -23.493 -27.098 1.00 47.92 120 ASP B N 1
ATOM 4036 C CA . ASP B 1 120 ? 23.853 -24.345 -28.186 1.00 47.53 120 ASP B CA 1
ATOM 4037 C C . ASP B 1 120 ? 22.685 -25.252 -28.508 1.00 47.69 120 ASP B C 1
ATOM 4038 O O . ASP B 1 120 ? 22.478 -26.295 -27.870 1.00 48.54 120 ASP B O 1
ATOM 4043 N N . GLN B 1 121 ? 21.894 -24.827 -29.480 1.00 48.07 121 GLN B N 1
ATOM 4044 C CA . GLN B 1 121 ? 20.703 -25.564 -29.909 1.00 48.10 121 GLN B CA 1
ATOM 4045 C C . GLN B 1 121 ? 19.724 -25.641 -28.776 1.00 48.83 121 GLN B C 1
ATOM 4046 O O . GLN B 1 121 ? 19.055 -24.664 -28.455 1.00 50.71 121 GLN B O 1
ATOM 4052 N N . ASP B 1 122 ? 19.621 -26.778 -28.134 1.00 49.19 122 ASP B N 1
ATOM 4053 C CA . ASP B 1 122 ? 18.577 -26.908 -27.127 1.00 50.27 122 ASP B CA 1
ATOM 4054 C C . ASP B 1 122 ? 19.269 -27.096 -25.766 1.00 50.87 122 ASP B C 1
ATOM 4055 O O . ASP B 1 122 ? 18.612 -27.331 -24.743 1.00 52.84 122 ASP B O 1
ATOM 4060 N N . HIS B 1 123 ? 20.591 -27.023 -25.761 1.00 49.74 123 HIS B N 1
ATOM 4061 C CA . HIS B 1 123 ? 21.306 -26.866 -24.533 1.00 49.27 123 HIS B CA 1
ATOM 4062 C C . HIS B 1 123 ? 21.782 -25.401 -24.267 1.00 48.83 123 HIS B C 1
ATOM 4063 O O . HIS B 1 123 ? 21.986 -24.611 -25.203 1.00 49.02 123 HIS B O 1
ATOM 4070 N N . PHE B 1 124 ? 22.015 -25.076 -22.995 1.00 47.46 124 PHE B N 1
ATOM 4071 C CA . PHE B 1 124 ? 22.414 -23.763 -22.575 1.00 45.97 124 PHE B CA 1
ATOM 4072 C C . PHE B 1 124 ? 23.599 -23.920 -21.710 1.00 46.31 124 PHE B C 1
ATOM 4073 O O . PHE B 1 124 ? 23.545 -24.668 -20.748 1.00 46.93 124 PHE B O 1
ATOM 4081 N N . LEU B 1 125 ? 24.703 -23.285 -22.077 1.00 46.94 125 LEU B N 1
ATOM 4082 C CA . LEU B 1 125 ? 25.924 -23.391 -21.299 1.00 47.35 125 LEU B CA 1
ATOM 4083 C C . LEU B 1 125 ? 26.018 -22.238 -20.364 1.00 47.66 125 LEU B C 1
ATOM 4084 O O . LEU B 1 125 ? 25.889 -21.093 -20.778 1.00 48.45 125 LEU B O 1
ATOM 4089 N N . LEU B 1 126 ? 26.213 -22.529 -19.093 1.00 48.41 126 LEU B N 1
ATOM 4090 C CA . LEU B 1 126 ? 26.188 -21.500 -18.056 1.00 49.76 126 LEU B CA 1
ATOM 4091 C C . LEU B 1 126 ? 27.597 -21.418 -17.544 1.00 49.62 126 LEU B C 1
ATOM 4092 O O . LEU B 1 126 ? 28.137 -22.435 -17.114 1.00 51.32 126 LEU B O 1
ATOM 4097 N N . THR B 1 127 ? 28.226 -20.249 -17.653 1.00 49.03 127 THR B N 1
ATOM 4098 C CA . THR B 1 127 ? 29.579 -20.047 -17.152 1.00 48.78 127 THR B CA 1
ATOM 4099 C C . THR B 1 127 ? 29.556 -18.976 -16.076 1.00 48.19 127 THR B C 1
ATOM 4100 O O . THR B 1 127 ? 28.579 -18.219 -15.957 1.00 47.78 127 THR B O 1
ATOM 4104 N N . TRP B 1 128 ? 30.644 -18.922 -15.300 1.00 47.27 128 TRP B N 1
ATOM 4105 C CA . TRP B 1 128 ? 30.878 -17.895 -14.283 1.00 45.97 128 TRP B CA 1
ATOM 4106 C C . TRP B 1 128 ? 32.302 -18.008 -13.814 1.00 45.11 128 TRP B C 1
ATOM 4107 O O . TRP B 1 128 ? 32.918 -19.010 -14.011 1.00 45.14 128 TRP B O 1
ATOM 4118 N N . SER B 1 129 ? 32.813 -16.986 -13.158 1.00 45.34 129 SER B N 1
ATOM 4119 C CA . SER B 1 129 ? 34.134 -17.048 -12.591 1.00 46.15 129 SER B CA 1
ATOM 4120 C C . SER B 1 129 ? 34.035 -16.711 -11.128 1.00 46.30 129 SER B C 1
ATOM 4121 O O . SER B 1 129 ? 32.957 -16.367 -10.655 1.00 46.06 129 SER B O 1
ATOM 4124 N N . VAL B 1 130 ? 35.160 -16.829 -10.417 1.00 47.38 130 VAL B N 1
ATOM 4125 C CA . VAL B 1 130 ? 35.229 -16.529 -8.990 1.00 48.20 130 VAL B CA 1
ATOM 4126 C C . VAL B 1 130 ? 36.508 -15.794 -8.739 1.00 48.81 130 VAL B C 1
ATOM 4127 O O . VAL B 1 130 ? 37.558 -16.226 -9.210 1.00 49.57 130 VAL B O 1
ATOM 4131 N N . ALA B 1 131 ? 36.448 -14.669 -8.025 1.00 49.53 131 ALA B N 1
ATOM 4132 C CA . ALA B 1 131 ? 37.702 -13.944 -7.690 1.00 50.00 131 ALA B CA 1
ATOM 4133 C C . ALA B 1 131 ? 38.520 -14.678 -6.640 1.00 50.36 131 ALA B C 1
ATOM 4134 O O . ALA B 1 131 ? 38.114 -14.789 -5.494 1.00 50.79 131 ALA B O 1
ATOM 4136 N N . LEU B 1 132 ? 39.682 -15.179 -7.047 1.00 51.28 132 LEU B N 1
ATOM 4137 C CA . LEU B 1 132 ? 40.652 -15.726 -6.106 1.00 51.67 132 LEU B CA 1
ATOM 4138 C C . LEU B 1 132 ? 41.958 -14.939 -6.141 1.00 51.07 132 LEU B C 1
ATOM 4139 O O . LEU B 1 132 ? 42.560 -14.672 -5.101 1.00 50.65 132 LEU B O 1
ATOM 4144 N N . HIS B 1 138 ? 47.409 -18.618 -2.633 1.00 54.02 138 HIS B N 1
ATOM 4145 C CA . HIS B 1 138 ? 47.131 -19.960 -3.131 1.00 54.52 138 HIS B CA 1
ATOM 4146 C C . HIS B 1 138 ? 46.644 -20.873 -2.011 1.00 53.93 138 HIS B C 1
ATOM 4147 O O . HIS B 1 138 ? 46.662 -22.097 -2.142 1.00 54.13 138 HIS B O 1
ATOM 4154 N N . TRP B 1 139 ? 46.210 -20.269 -0.910 1.00 53.15 139 TRP B N 1
ATOM 4155 C CA . TRP B 1 139 ? 45.589 -21.026 0.205 1.00 52.43 139 TRP B CA 1
ATOM 4156 C C . TRP B 1 139 ? 44.222 -21.655 -0.110 1.00 52.40 139 TRP B C 1
ATOM 4157 O O . TRP B 1 139 ? 43.793 -22.621 0.539 1.00 51.88 139 TRP B O 1
ATOM 4168 N N . LEU B 1 140 ? 43.523 -21.064 -1.072 1.00 52.54 140 LEU B N 1
ATOM 4169 C CA . LEU B 1 140 ? 42.251 -21.541 -1.519 1.00 52.84 140 LEU B CA 1
ATOM 4170 C C . LEU B 1 140 ? 42.376 -21.639 -3.034 1.00 53.54 140 LEU B C 1
ATOM 4171 O O . LEU B 1 140 ? 42.342 -20.609 -3.724 1.00 54.55 140 LEU B O 1
ATOM 4176 N N . SER B 1 141 ? 42.545 -22.863 -3.546 1.00 53.47 141 SER B N 1
ATOM 4177 C CA . SER B 1 141 ? 42.744 -23.108 -4.983 1.00 52.92 141 SER B CA 1
ATOM 4178 C C . SER B 1 141 ? 41.413 -23.454 -5.617 1.00 52.22 141 SER B C 1
ATOM 4179 O O . SER B 1 141 ? 40.498 -23.871 -4.921 1.00 51.87 141 SER B O 1
ATOM 4182 N N . PRO B 1 142 ? 41.296 -23.320 -6.947 1.00 52.04 142 PRO B N 1
ATOM 4183 C CA . PRO B 1 142 ? 40.011 -23.664 -7.557 1.00 51.80 142 PRO B CA 1
ATOM 4184 C C . PRO B 1 142 ? 39.557 -25.094 -7.304 1.00 51.72 142 PRO B C 1
ATOM 4185 O O . PRO B 1 142 ? 38.368 -25.342 -7.279 1.00 52.87 142 PRO B O 1
ATOM 4189 N N . GLY B 1 143 ? 40.482 -26.027 -7.106 1.00 51.86 143 GLY B N 1
ATOM 4190 C CA . GLY B 1 143 ? 40.128 -27.425 -6.796 1.00 51.12 143 GLY B CA 1
ATOM 4191 C C . GLY B 1 143 ? 39.564 -27.644 -5.402 1.00 50.80 143 GLY B C 1
ATOM 4192 O O . GLY B 1 143 ? 39.147 -28.746 -5.059 1.00 50.59 143 GLY B O 1
ATOM 4193 N N . ASP B 1 144 ? 39.563 -26.596 -4.588 1.00 50.79 144 ASP B N 1
ATOM 4194 C CA . ASP B 1 144 ? 38.951 -26.669 -3.271 1.00 51.11 144 ASP B CA 1
ATOM 4195 C C . ASP B 1 144 ? 37.454 -26.457 -3.414 1.00 50.83 144 ASP B C 1
ATOM 4196 O O . ASP B 1 144 ? 36.672 -26.731 -2.506 1.00 50.74 144 ASP B O 1
ATOM 4201 N N . LEU B 1 145 ? 37.066 -25.999 -4.590 1.00 50.30 145 LEU B N 1
ATOM 4202 C CA . LEU B 1 145 ? 35.758 -25.435 -4.785 1.00 49.75 145 LEU B CA 1
ATOM 4203 C C . LEU B 1 145 ? 34.823 -26.386 -5.478 1.00 49.95 145 LEU B C 1
ATOM 4204 O O . LEU B 1 145 ? 35.239 -27.280 -6.198 1.00 50.60 145 LEU B O 1
ATOM 4209 N N . GLU B 1 146 ? 33.544 -26.162 -5.269 1.00 50.12 146 GLU B N 1
ATOM 4210 C CA . GLU B 1 146 ? 32.497 -26.874 -5.964 1.00 50.65 146 GLU B CA 1
ATOM 4211 C C . GLU B 1 146 ? 31.323 -25.914 -6.037 1.00 50.09 146 GLU B C 1
ATOM 4212 O O . GLU B 1 146 ? 31.096 -25.129 -5.119 1.00 50.78 146 GLU B O 1
ATOM 4218 N N . PHE B 1 147 ? 30.587 -25.929 -7.131 1.00 49.18 147 PHE B N 1
ATOM 4219 C CA . PHE B 1 147 ? 29.532 -24.940 -7.301 1.00 48.21 147 PHE B CA 1
ATOM 4220 C C . PHE B 1 147 ? 28.166 -25.543 -7.261 1.00 47.54 147 PHE B C 1
ATOM 4221 O O . PHE B 1 147 ? 27.972 -26.674 -7.719 1.00 46.63 147 PHE B O 1
ATOM 4229 N N . GLU B 1 148 ? 27.221 -24.773 -6.739 1.00 47.20 148 GLU B N 1
ATOM 4230 C CA . GLU B 1 148 ? 25.827 -25.232 -6.672 1.00 48.19 148 GLU B CA 1
ATOM 4231 C C . GLU B 1 148 ? 24.926 -24.371 -7.539 1.00 47.00 148 GLU B C 1
ATOM 4232 O O . GLU B 1 148 ? 24.767 -23.179 -7.283 1.00 46.63 148 GLU B O 1
ATOM 4238 N N . VAL B 1 149 ? 24.364 -24.938 -8.599 1.00 46.91 149 VAL B N 1
ATOM 4239 C CA . VAL B 1 149 ? 23.483 -24.098 -9.400 1.00 47.06 149 VAL B CA 1
ATOM 4240 C C . VAL B 1 149 ? 22.052 -24.447 -9.204 1.00 47.72 149 VAL B C 1
ATOM 4241 O O . VAL B 1 149 ? 21.698 -25.640 -9.184 1.00 48.93 149 VAL B O 1
ATOM 4245 N N . VAL B 1 150 ? 21.247 -23.403 -9.025 1.00 47.30 150 VAL B N 1
ATOM 4246 C CA . VAL B 1 150 ? 19.808 -23.519 -8.873 1.00 47.59 150 VAL B CA 1
ATOM 4247 C C . VAL B 1 150 ? 19.081 -22.800 -10.015 1.00 47.71 150 VAL B C 1
ATOM 4248 O O . VAL B 1 150 ? 19.426 -21.648 -10.373 1.00 47.32 150 VAL B O 1
ATOM 4252 N N . TYR B 1 151 ? 18.064 -23.463 -10.585 1.00 47.48 151 TYR B N 1
ATOM 4253 C CA . TYR B 1 151 ? 17.310 -22.869 -11.701 1.00 46.62 151 TYR B CA 1
ATOM 4254 C C . TYR B 1 151 ? 15.835 -23.126 -11.544 1.00 47.08 151 TYR B C 1
ATOM 4255 O O . TYR B 1 151 ? 15.439 -24.140 -10.961 1.00 48.70 151 TYR B O 1
ATOM 4264 N N . LYS B 1 152 ? 15.022 -22.213 -12.057 1.00 46.25 152 LYS B N 1
ATOM 4265 C CA . LYS B 1 152 ? 13.570 -22.320 -11.983 1.00 45.92 152 LYS B CA 1
ATOM 4266 C C . LYS B 1 152 ? 12.951 -21.479 -13.128 1.00 46.37 152 LYS B C 1
ATOM 4267 O O . LYS B 1 152 ? 13.623 -20.616 -13.689 1.00 47.03 152 LYS B O 1
ATOM 4273 N N . ARG B 1 153 ? 11.714 -21.752 -13.512 1.00 46.36 153 ARG B N 1
ATOM 4274 C CA . ARG B 1 153 ? 11.027 -20.853 -14.403 1.00 46.70 153 ARG B CA 1
ATOM 4275 C C . ARG B 1 153 ? 10.844 -19.570 -13.653 1.00 48.28 153 ARG B C 1
ATOM 4276 O O . ARG B 1 153 ? 10.737 -19.554 -12.418 1.00 48.24 153 ARG B O 1
ATOM 4284 N N . LEU B 1 154 ? 10.793 -18.484 -14.424 1.00 49.98 154 LEU B N 1
ATOM 4285 C CA . LEU B 1 154 ? 10.613 -17.131 -13.884 1.00 50.33 154 LEU B CA 1
ATOM 4286 C C . LEU B 1 154 ? 9.417 -17.017 -12.935 1.00 50.01 154 LEU B C 1
ATOM 4287 O O . LEU B 1 154 ? 9.534 -16.369 -11.910 1.00 50.34 154 LEU B O 1
ATOM 4292 N N . GLN B 1 155 ? 8.302 -17.674 -13.259 1.00 49.09 155 GLN B N 1
ATOM 4293 C CA . GLN B 1 155 ? 7.088 -17.660 -12.405 1.00 48.82 155 GLN B CA 1
ATOM 4294 C C . GLN B 1 155 ? 7.003 -18.641 -11.215 1.00 48.81 155 GLN B C 1
ATOM 4295 O O . GLN B 1 155 ? 5.900 -18.884 -10.745 1.00 48.87 155 GLN B O 1
ATOM 4301 N N . ASP B 1 156 ? 8.127 -19.217 -10.748 1.00 48.71 156 ASP B N 1
ATOM 4302 C CA . ASP B 1 156 ? 8.104 -20.231 -9.669 1.00 47.83 156 ASP B CA 1
ATOM 4303 C C . ASP B 1 156 ? 8.758 -19.712 -8.396 1.00 48.13 156 ASP B C 1
ATOM 4304 O O . ASP B 1 156 ? 9.604 -18.825 -8.452 1.00 47.91 156 ASP B O 1
ATOM 4309 N N . SER B 1 157 ? 8.441 -20.298 -7.243 1.00 48.63 157 SER B N 1
ATOM 4310 C CA . SER B 1 157 ? 9.255 -20.013 -6.051 1.00 49.42 157 SER B CA 1
ATOM 4311 C C . SER B 1 157 ? 10.715 -20.510 -6.235 1.00 49.97 157 SER B C 1
ATOM 4312 O O . SER B 1 157 ? 10.978 -21.441 -7.011 1.00 49.70 157 SER B O 1
ATOM 4314 N N . TRP B 1 158 ? 11.659 -19.859 -5.547 1.00 50.26 158 TRP B N 1
ATOM 4315 C CA . TRP B 1 158 ? 12.983 -20.407 -5.381 1.00 50.50 158 TRP B CA 1
ATOM 4316 C C . TRP B 1 158 ? 12.873 -21.671 -4.528 1.00 51.53 158 TRP B C 1
ATOM 4317 O O . TRP B 1 158 ? 13.704 -22.560 -4.625 1.00 51.23 158 TRP B O 1
ATOM 4328 N N . GLU B 1 159 ? 11.808 -21.746 -3.718 1.00 53.10 159 GLU B N 1
ATOM 4329 C CA . GLU B 1 159 ? 11.613 -22.825 -2.739 1.00 54.02 159 GLU B CA 1
ATOM 4330 C C . GLU B 1 159 ? 11.722 -24.150 -3.457 1.00 54.66 159 GLU B C 1
ATOM 4331 O O . GLU B 1 159 ? 12.472 -25.037 -3.080 1.00 54.64 159 GLU B O 1
ATOM 4333 N N . ASP B 1 160 ? 10.988 -24.224 -4.550 1.00 55.84 160 ASP B N 1
ATOM 4334 C CA . ASP B 1 160 ? 10.837 -25.420 -5.334 1.00 56.58 160 ASP B CA 1
ATOM 4335 C C . ASP B 1 160 ? 11.738 -25.292 -6.580 1.00 56.98 160 ASP B C 1
ATOM 4336 O O . ASP B 1 160 ? 11.245 -24.949 -7.682 1.00 57.48 160 ASP B O 1
ATOM 4338 N N . ALA B 1 161 ? 13.047 -25.554 -6.440 1.00 56.45 161 ALA B N 1
ATOM 4339 C CA . ALA B 1 161 ? 13.898 -25.476 -7.651 1.00 55.61 161 ALA B CA 1
ATOM 4340 C C . ALA B 1 161 ? 14.968 -26.520 -7.697 1.00 55.07 161 ALA B C 1
ATOM 4341 O O . ALA B 1 161 ? 15.521 -26.910 -6.670 1.00 54.88 161 ALA B O 1
ATOM 4343 N N . ALA B 1 162 ? 15.271 -26.956 -8.908 1.00 54.69 162 ALA B N 1
ATOM 4344 C CA . ALA B 1 162 ? 16.226 -28.031 -9.087 1.00 54.68 162 ALA B CA 1
ATOM 4345 C C . ALA B 1 162 ? 17.658 -27.531 -8.850 1.00 54.21 162 ALA B C 1
ATOM 4346 O O . ALA B 1 162 ? 18.015 -26.428 -9.258 1.00 54.17 162 ALA B O 1
ATOM 4348 N N . ILE B 1 163 ? 18.471 -28.335 -8.182 1.00 54.10 163 ILE B N 1
ATOM 4349 C CA . ILE B 1 163 ? 19.878 -28.001 -8.078 1.00 54.80 163 ILE B CA 1
ATOM 4350 C C . ILE B 1 163 ? 20.660 -28.825 -9.093 1.00 54.29 163 ILE B C 1
ATOM 4351 O O . ILE B 1 163 ? 20.202 -29.839 -9.573 1.00 53.80 163 ILE B O 1
ATOM 4356 N N . LEU B 1 164 ? 21.860 -28.371 -9.393 1.00 54.52 164 LEU B N 1
ATOM 4357 C CA . LEU B 1 164 ? 22.772 -29.040 -10.285 1.00 53.99 164 LEU B CA 1
ATOM 4358 C C . LEU B 1 164 ? 24.129 -28.731 -9.715 1.00 53.43 164 LEU B C 1
ATOM 4359 O O . LEU B 1 164 ? 24.425 -27.578 -9.479 1.00 54.09 164 LEU B O 1
ATOM 4364 N N . LEU B 1 165 ? 24.958 -29.720 -9.486 1.00 53.28 165 LEU B N 1
ATOM 4365 C CA . LEU B 1 165 ? 26.300 -29.465 -8.946 1.00 53.92 165 LEU B CA 1
ATOM 4366 C C . LEU B 1 165 ? 27.410 -29.509 -9.998 1.00 54.32 165 LEU B C 1
ATOM 4367 O O . LEU B 1 165 ? 27.410 -30.427 -10.829 1.00 55.13 165 LEU B O 1
ATOM 4372 N N . SER B 1 166 ? 28.374 -28.578 -9.948 1.00 54.40 166 SER B N 1
ATOM 4373 C CA . SER B 1 166 ? 29.559 -28.675 -10.817 1.00 54.22 166 SER B CA 1
ATOM 4374 C C . SER B 1 166 ? 30.895 -28.572 -10.054 1.00 53.99 166 SER B C 1
ATOM 4375 O O . SER B 1 166 ? 30.976 -27.854 -9.083 1.00 54.21 166 SER B O 1
ATOM 4378 N N . ASN B 1 167 ? 31.926 -29.304 -10.470 1.00 54.12 167 ASN B N 1
ATOM 4379 C CA . ASN B 1 167 ? 33.260 -29.197 -9.862 1.00 54.43 167 ASN B CA 1
ATOM 4380 C C . ASN B 1 167 ? 34.060 -28.132 -10.624 1.00 53.41 167 ASN B C 1
ATOM 4381 O O . ASN B 1 167 ? 35.103 -27.629 -10.158 1.00 53.62 167 ASN B O 1
ATOM 4386 N N . THR B 1 168 ? 33.567 -27.742 -11.790 1.00 51.92 168 THR B N 1
ATOM 4387 C CA . THR B 1 168 ? 34.197 -26.641 -12.495 1.00 51.00 168 THR B CA 1
ATOM 4388 C C . THR B 1 168 ? 33.202 -25.498 -12.598 1.00 50.82 168 THR B C 1
ATOM 4389 O O . THR B 1 168 ? 32.022 -25.640 -12.238 1.00 50.57 168 THR B O 1
ATOM 4393 N N . SER B 1 169 ? 33.641 -24.371 -13.130 1.00 49.99 169 SER B N 1
ATOM 4394 C CA . SER B 1 169 ? 32.754 -23.257 -13.141 1.00 50.35 169 SER B CA 1
ATOM 4395 C C . SER B 1 169 ? 31.929 -23.087 -14.416 1.00 50.55 169 SER B C 1
ATOM 4396 O O . SER B 1 169 ? 31.799 -21.990 -14.972 1.00 51.07 169 SER B O 1
ATOM 4399 N N . GLN B 1 170 ? 31.294 -24.173 -14.821 1.00 50.61 170 GLN B N 1
ATOM 4400 C CA . GLN B 1 170 ? 30.235 -24.098 -15.824 1.00 50.94 170 GLN B CA 1
ATOM 4401 C C . GLN B 1 170 ? 29.287 -25.280 -15.669 1.00 50.60 170 GLN B C 1
ATOM 4402 O O . GLN B 1 170 ? 29.647 -26.320 -15.105 1.00 51.47 170 GLN B O 1
ATOM 4408 N N . ALA B 1 171 ? 28.092 -25.149 -16.210 1.00 49.69 171 ALA B N 1
ATOM 4409 C CA . ALA B 1 171 ? 27.148 -26.258 -16.243 1.00 48.36 171 ALA B CA 1
ATOM 4410 C C . ALA B 1 171 ? 26.361 -26.146 -17.525 1.00 48.59 171 ALA B C 1
ATOM 4411 O O . ALA B 1 171 ? 26.227 -25.058 -18.077 1.00 47.87 171 ALA B O 1
ATOM 4413 N N . THR B 1 172 ? 25.881 -27.284 -18.027 1.00 49.47 172 THR B N 1
ATOM 4414 C CA . THR B 1 172 ? 25.081 -27.315 -19.248 1.00 49.66 172 THR B CA 1
ATOM 4415 C C . THR B 1 172 ? 23.723 -27.705 -18.793 1.00 49.74 172 THR B C 1
ATOM 4416 O O . THR B 1 172 ? 23.610 -28.638 -18.035 1.00 50.82 172 THR B O 1
ATOM 4420 N N . LEU B 1 173 ? 22.707 -26.969 -19.217 1.00 49.94 173 LEU B N 1
ATOM 4421 C CA . LEU B 1 173 ? 21.326 -27.272 -18.875 1.00 49.26 173 LEU B CA 1
ATOM 4422 C C . LEU B 1 173 ? 20.672 -27.737 -20.130 1.00 48.70 173 LEU B C 1
ATOM 4423 O O . LEU B 1 173 ? 20.753 -27.056 -21.151 1.00 48.81 173 LEU B O 1
ATOM 4428 N N . GLY B 1 174 ? 20.005 -28.871 -20.079 1.00 48.40 174 GLY B N 1
ATOM 4429 C CA . GLY B 1 174 ? 19.401 -29.401 -21.288 1.00 48.83 174 GLY B CA 1
ATOM 4430 C C . GLY B 1 174 ? 17.888 -29.508 -21.258 1.00 49.32 174 GLY B C 1
ATOM 4431 O O . GLY B 1 174 ? 17.233 -28.986 -20.350 1.00 49.88 174 GLY B O 1
ATOM 4432 N N . PRO B 1 175 ? 17.314 -30.189 -22.256 1.00 49.11 175 PRO B N 1
ATOM 4433 C CA . PRO B 1 175 ? 15.905 -30.491 -22.248 1.00 49.20 175 PRO B CA 1
ATOM 4434 C C . PRO B 1 175 ? 15.484 -31.500 -21.155 1.00 49.00 175 PRO B C 1
ATOM 4435 O O . PRO B 1 175 ? 14.317 -31.600 -20.841 1.00 50.11 175 PRO B O 1
ATOM 4439 N N . GLU B 1 176 ? 16.406 -32.237 -20.568 1.00 48.80 176 GLU B N 1
ATOM 4440 C CA . GLU B 1 176 ? 16.058 -33.068 -19.406 1.00 48.32 176 GLU B CA 1
ATOM 4441 C C . GLU B 1 176 ? 15.823 -32.187 -18.180 1.00 48.44 176 GLU B C 1
ATOM 4442 O O . GLU B 1 176 ? 15.157 -32.624 -17.253 1.00 49.09 176 GLU B O 1
ATOM 4448 N N . HIS B 1 177 ? 16.389 -30.973 -18.163 1.00 47.73 177 HIS B N 1
ATOM 4449 C CA . HIS B 1 177 ? 16.214 -30.030 -17.066 1.00 47.25 177 HIS B CA 1
ATOM 4450 C C . HIS B 1 177 ? 15.163 -28.943 -17.386 1.00 46.57 177 HIS B C 1
ATOM 4451 O O . HIS B 1 177 ? 14.538 -28.455 -16.482 1.00 46.24 177 HIS B O 1
ATOM 4458 N N . LEU B 1 178 ? 14.996 -28.534 -18.637 1.00 45.45 178 LEU B N 1
ATOM 4459 C CA . LEU B 1 178 ? 14.130 -27.385 -18.939 1.00 45.37 178 LEU B CA 1
ATOM 4460 C C . LEU B 1 178 ? 12.840 -27.740 -19.677 1.00 46.00 178 LEU B C 1
ATOM 4461 O O . LEU B 1 178 ? 12.848 -28.568 -20.597 1.00 47.51 178 LEU B O 1
ATOM 4466 N N . MET B 1 179 ? 11.739 -27.095 -19.317 1.00 45.74 179 MET B N 1
ATOM 4467 C CA . MET B 1 179 ? 10.570 -27.110 -20.181 1.00 46.80 179 MET B CA 1
ATOM 4468 C C . MET B 1 179 ? 10.740 -26.102 -21.324 1.00 46.11 179 MET B C 1
ATOM 4469 O O . MET B 1 179 ? 11.240 -24.972 -21.122 1.00 45.73 179 MET B O 1
ATOM 4474 N N . PRO B 1 180 ? 10.271 -26.469 -22.520 1.00 46.12 180 PRO B N 1
ATOM 4475 C CA . PRO B 1 180 ? 10.406 -25.592 -23.688 1.00 46.03 180 PRO B CA 1
ATOM 4476 C C . PRO B 1 180 ? 9.543 -24.315 -23.549 1.00 46.26 180 PRO B C 1
ATOM 4477 O O . PRO B 1 180 ? 8.714 -24.212 -22.645 1.00 44.88 180 PRO B O 1
ATOM 4481 N N . SER B 1 181 ? 9.785 -23.364 -24.446 1.00 46.91 181 SER B N 1
ATOM 4482 C CA . SER B 1 181 ? 9.235 -22.006 -24.417 1.00 48.01 181 SER B CA 1
ATOM 4483 C C . SER B 1 181 ? 8.846 -21.445 -23.039 1.00 47.56 181 SER B C 1
ATOM 4484 O O . SER B 1 181 ? 7.691 -21.026 -22.828 1.00 47.28 181 SER B O 1
ATOM 4487 N N . SER B 1 182 ? 9.824 -21.415 -22.134 1.00 47.32 182 SER B N 1
ATOM 4488 C CA . SER B 1 182 ? 9.709 -20.734 -20.860 1.00 47.31 182 SER B CA 1
ATOM 4489 C C . SER B 1 182 ? 10.917 -19.845 -20.661 1.00 48.35 182 SER B C 1
ATOM 4490 O O . SER B 1 182 ? 11.981 -20.057 -21.304 1.00 48.99 182 SER B O 1
ATOM 4493 N N . THR B 1 183 ? 10.754 -18.836 -19.793 1.00 47.86 183 THR B N 1
ATOM 4494 C CA . THR B 1 183 ? 11.871 -18.038 -19.300 1.00 46.26 183 THR B CA 1
ATOM 4495 C C . THR B 1 183 ? 12.349 -18.721 -18.020 1.00 45.45 183 THR B C 1
ATOM 4496 O O . THR B 1 183 ? 11.565 -19.018 -17.101 1.00 43.86 183 THR B O 1
ATOM 4500 N N . TYR B 1 184 ? 13.644 -18.951 -17.955 1.00 44.58 184 TYR B N 1
ATOM 4501 C CA . TYR B 1 184 ? 14.230 -19.545 -16.797 1.00 44.76 184 TYR B CA 1
ATOM 4502 C C . TYR B 1 184 ? 15.138 -18.543 -16.141 1.00 45.86 184 TYR B C 1
ATOM 4503 O O . TYR B 1 184 ? 15.696 -17.691 -16.816 1.00 46.82 184 TYR B O 1
ATOM 4512 N N . VAL B 1 185 ? 15.258 -18.643 -14.816 1.00 47.39 185 VAL B N 1
ATOM 4513 C CA . VAL B 1 185 ? 16.218 -17.880 -13.983 1.00 48.54 185 VAL B CA 1
ATOM 4514 C C . VAL B 1 185 ? 17.218 -18.905 -13.369 1.00 48.76 185 VAL B C 1
ATOM 4515 O O . VAL B 1 185 ? 16.810 -20.010 -12.964 1.00 50.07 185 VAL B O 1
ATOM 4519 N N . ALA B 1 186 ? 18.493 -18.558 -13.261 1.00 48.18 186 ALA B N 1
ATOM 4520 C CA . ALA B 1 186 ? 19.463 -19.422 -12.548 1.00 48.30 186 ALA B CA 1
ATOM 4521 C C . ALA B 1 186 ? 20.352 -18.594 -11.628 1.00 48.48 186 ALA B C 1
ATOM 4522 O O . ALA B 1 186 ? 20.556 -17.410 -11.867 1.00 48.98 186 ALA B O 1
ATOM 4524 N N . ARG B 1 187 ? 20.847 -19.197 -10.555 1.00 48.51 187 ARG B N 1
ATOM 4525 C CA . ARG B 1 187 ? 21.791 -18.545 -9.685 1.00 48.84 187 ARG B CA 1
ATOM 4526 C C . ARG B 1 187 ? 22.816 -19.533 -9.188 1.00 49.94 187 ARG B C 1
ATOM 4527 O O . ARG B 1 187 ? 22.656 -20.726 -9.388 1.00 51.43 187 ARG B O 1
ATOM 4535 N N . VAL B 1 188 ? 23.925 -19.082 -8.630 1.00 50.39 188 VAL B N 1
ATOM 4536 C CA . VAL B 1 188 ? 25.018 -20.005 -8.388 1.00 51.09 188 VAL B CA 1
ATOM 4537 C C . VAL B 1 188 ? 25.727 -19.551 -7.135 1.00 51.07 188 VAL B C 1
ATOM 4538 O O . VAL B 1 188 ? 25.861 -18.333 -6.920 1.00 51.64 188 VAL B O 1
ATOM 4542 N N . ARG B 1 189 ? 26.138 -20.511 -6.307 1.00 49.91 189 ARG B N 1
ATOM 4543 C CA . ARG B 1 189 ? 26.955 -20.214 -5.173 1.00 49.76 189 ARG B CA 1
ATOM 4544 C C . ARG B 1 189 ? 28.036 -21.260 -5.057 1.00 50.88 189 ARG B C 1
ATOM 4545 O O . ARG B 1 189 ? 27.909 -22.359 -5.624 1.00 52.03 189 ARG B O 1
ATOM 4553 N N . THR B 1 190 ? 29.108 -20.913 -4.343 1.00 50.45 190 THR B N 1
ATOM 4554 C CA . THR B 1 190 ? 30.305 -21.692 -4.343 1.00 50.46 190 THR B CA 1
ATOM 4555 C C . THR B 1 190 ? 30.312 -22.381 -3.045 1.00 50.92 190 THR B C 1
ATOM 4556 O O . THR B 1 190 ? 30.033 -21.761 -2.026 1.00 51.97 190 THR B O 1
ATOM 4560 N N . ARG B 1 191 ? 30.696 -23.632 -3.070 1.00 50.43 191 ARG B N 1
ATOM 4561 C CA . ARG B 1 191 ? 30.588 -24.488 -1.947 1.00 51.63 191 ARG B CA 1
ATOM 4562 C C . ARG B 1 191 ? 31.994 -25.040 -1.762 1.00 51.76 191 ARG B C 1
ATOM 4563 O O . ARG B 1 191 ? 32.695 -25.242 -2.746 1.00 53.16 191 ARG B O 1
ATOM 4571 N N . LEU B 1 192 ? 32.433 -25.332 -0.546 1.00 51.19 192 LEU B N 1
ATOM 4572 C CA . LEU B 1 192 ? 33.660 -26.142 -0.417 1.00 50.04 192 LEU B CA 1
ATOM 4573 C C . LEU B 1 192 ? 33.531 -27.618 -0.880 1.00 49.83 192 LEU B C 1
ATOM 4574 O O . LEU B 1 192 ? 32.544 -28.278 -0.591 1.00 49.90 192 LEU B O 1
ATOM 4579 N N . ALA B 1 193 ? 34.542 -28.124 -1.588 1.00 49.77 193 ALA B N 1
ATOM 4580 C CA . ALA B 1 193 ? 34.531 -29.489 -2.113 1.00 49.93 193 ALA B CA 1
ATOM 4581 C C . ALA B 1 193 ? 34.605 -30.504 -0.998 1.00 50.36 193 ALA B C 1
ATOM 4582 O O . ALA B 1 193 ? 35.366 -30.319 -0.028 1.00 50.63 193 ALA B O 1
ATOM 4584 N N . PRO B 1 194 ? 33.811 -31.580 -1.115 1.00 50.69 194 PRO B N 1
ATOM 4585 C CA . PRO B 1 194 ? 33.887 -32.711 -0.203 1.00 50.84 194 PRO B CA 1
ATOM 4586 C C . PRO B 1 194 ? 35.336 -33.014 0.100 1.00 51.10 194 PRO B C 1
ATOM 4587 O O . PRO B 1 194 ? 35.692 -33.204 1.257 1.00 51.35 194 PRO B O 1
ATOM 4591 N N . GLY B 1 195 ? 36.165 -33.016 -0.945 1.00 51.75 195 GLY B N 1
ATOM 4592 C CA . GLY B 1 195 ? 37.601 -33.333 -0.844 1.00 51.73 195 GLY B CA 1
ATOM 4593 C C . GLY B 1 195 ? 38.521 -32.229 -0.308 1.00 51.79 195 GLY B C 1
ATOM 4594 O O . GLY B 1 195 ? 39.635 -32.524 0.139 1.00 52.45 195 GLY B O 1
ATOM 4595 N N . SER B 1 196 ? 38.088 -30.965 -0.340 1.00 51.30 196 SER B N 1
ATOM 4596 C CA . SER B 1 196 ? 38.928 -29.882 0.151 1.00 50.33 196 SER B CA 1
ATOM 4597 C C . SER B 1 196 ? 39.296 -30.262 1.559 1.00 50.17 196 SER B C 1
ATOM 4598 O O . SER B 1 196 ? 38.506 -30.919 2.252 1.00 50.31 196 SER B O 1
ATOM 4600 N N . ARG B 1 197 ? 40.507 -29.875 1.956 1.00 49.80 197 ARG B N 1
ATOM 4601 C CA . ARG B 1 197 ? 40.906 -29.828 3.348 1.00 49.68 197 ARG B CA 1
ATOM 4602 C C . ARG B 1 197 ? 40.192 -28.654 4.105 1.00 50.26 197 ARG B C 1
ATOM 4603 O O . ARG B 1 197 ? 40.467 -28.392 5.285 1.00 50.18 197 ARG B O 1
ATOM 4611 N N . LEU B 1 198 ? 39.287 -27.934 3.438 1.00 50.10 198 LEU B N 1
ATOM 4612 C CA . LEU B 1 198 ? 38.630 -26.844 4.120 1.00 49.90 198 LEU B CA 1
ATOM 4613 C C . LEU B 1 198 ? 37.140 -26.902 4.055 1.00 49.31 198 LEU B C 1
ATOM 4614 O O . LEU B 1 198 ? 36.577 -27.378 3.090 1.00 50.25 198 LEU B O 1
ATOM 4619 N N . SER B 1 199 ? 36.511 -26.447 5.122 1.00 48.25 199 SER B N 1
ATOM 4620 C CA . SER B 1 199 ? 35.071 -26.408 5.211 1.00 47.13 199 SER B CA 1
ATOM 4621 C C . SER B 1 199 ? 34.684 -25.072 5.835 1.00 46.42 199 SER B C 1
ATOM 4622 O O . SER B 1 199 ? 35.520 -24.379 6.411 1.00 46.77 199 SER B O 1
ATOM 4625 N N . GLY B 1 200 ? 33.413 -24.727 5.736 1.00 45.18 200 GLY B N 1
ATOM 4626 C CA . GLY B 1 200 ? 32.910 -23.489 6.283 1.00 44.09 200 GLY B CA 1
ATOM 4627 C C . GLY B 1 200 ? 31.445 -23.465 5.997 1.00 43.11 200 GLY B C 1
ATOM 4628 O O . GLY B 1 200 ? 30.718 -24.194 6.599 1.00 43.23 200 GLY B O 1
ATOM 4629 N N . ARG B 1 201 ? 31.024 -22.636 5.061 1.00 43.37 201 ARG B N 1
ATOM 4630 C CA . ARG B 1 201 ? 29.660 -22.635 4.528 1.00 43.37 201 ARG B CA 1
ATOM 4631 C C . ARG B 1 201 ? 29.803 -22.013 3.145 1.00 44.32 201 ARG B C 1
ATOM 4632 O O . ARG B 1 201 ? 30.899 -21.485 2.822 1.00 44.52 201 ARG B O 1
ATOM 4640 N N . PRO B 1 202 ? 28.730 -22.068 2.316 1.00 44.64 202 PRO B N 1
ATOM 4641 C CA . PRO B 1 202 ? 28.784 -21.625 0.922 1.00 44.35 202 PRO B CA 1
ATOM 4642 C C . PRO B 1 202 ? 28.582 -20.122 0.754 1.00 44.79 202 PRO B C 1
ATOM 4643 O O . PRO B 1 202 ? 28.123 -19.438 1.676 1.00 45.05 202 PRO B O 1
ATOM 4647 N N . SER B 1 203 ? 28.930 -19.590 -0.405 1.00 45.20 203 SER B N 1
ATOM 4648 C CA . SER B 1 203 ? 28.867 -18.161 -0.572 1.00 45.88 203 SER B CA 1
ATOM 4649 C C . SER B 1 203 ? 27.453 -17.686 -0.636 1.00 47.23 203 SER B C 1
ATOM 4650 O O . SER B 1 203 ? 26.510 -18.482 -0.735 1.00 47.71 203 SER B O 1
ATOM 4653 N N . LYS B 1 204 ? 27.293 -16.367 -0.605 1.00 48.50 204 LYS B N 1
ATOM 4654 C CA . LYS B 1 204 ? 25.996 -15.786 -0.862 1.00 49.22 204 LYS B CA 1
ATOM 4655 C C . LYS B 1 204 ? 25.768 -16.111 -2.313 1.00 48.71 204 LYS B C 1
ATOM 4656 O O . LYS B 1 204 ? 26.718 -16.486 -3.002 1.00 49.60 204 LYS B O 1
ATOM 4662 N N . TRP B 1 205 ? 24.526 -16.028 -2.776 1.00 47.88 205 TRP B N 1
ATOM 4663 C CA . TRP B 1 205 ? 24.250 -16.357 -4.157 1.00 47.17 205 TRP B CA 1
ATOM 4664 C C . TRP B 1 205 ? 24.768 -15.267 -5.059 1.00 47.89 205 TRP B C 1
ATOM 4665 O O . TRP B 1 205 ? 24.878 -14.091 -4.685 1.00 48.69 205 TRP B O 1
ATOM 4676 N N . SER B 1 206 ? 25.113 -15.670 -6.263 1.00 48.31 206 SER B N 1
ATOM 4677 C CA . SER B 1 206 ? 25.447 -14.718 -7.293 1.00 48.39 206 SER B CA 1
ATOM 4678 C C . SER B 1 206 ? 24.178 -13.972 -7.648 1.00 48.28 206 SER B C 1
ATOM 4679 O O . SER B 1 206 ? 23.053 -14.401 -7.267 1.00 48.24 206 SER B O 1
ATOM 4682 N N . PRO B 1 207 ? 24.314 -12.934 -8.495 1.00 47.92 207 PRO B N 1
ATOM 4683 C CA . PRO B 1 207 ? 23.070 -12.308 -9.002 1.00 46.49 207 PRO B CA 1
ATOM 4684 C C . PRO B 1 207 ? 22.454 -13.311 -9.982 1.00 46.17 207 PRO B C 1
ATOM 4685 O O . PRO B 1 207 ? 23.029 -14.353 -10.247 1.00 45.96 207 PRO B O 1
ATOM 4689 N N . GLU B 1 208 ? 21.287 -13.023 -10.499 1.00 46.49 208 GLU B N 1
ATOM 4690 C CA . GLU B 1 208 ? 20.533 -13.988 -11.238 1.00 46.94 208 GLU B CA 1
ATOM 4691 C C . GLU B 1 208 ? 20.815 -13.793 -12.683 1.00 46.39 208 GLU B C 1
ATOM 4692 O O . GLU B 1 208 ? 20.969 -12.689 -13.132 1.00 46.14 208 GLU B O 1
ATOM 4698 N N . VAL B 1 209 ? 20.838 -14.869 -13.439 1.00 46.69 209 VAL B N 1
ATOM 4699 C CA . VAL B 1 209 ? 20.789 -14.718 -14.882 1.00 46.61 209 VAL B CA 1
ATOM 4700 C C . VAL B 1 209 ? 19.551 -15.402 -15.406 1.00 47.51 209 VAL B C 1
ATOM 4701 O O . VAL B 1 209 ? 19.029 -16.348 -14.813 1.00 47.65 209 VAL B O 1
ATOM 4705 N N . CYS B 1 210 ? 19.114 -14.944 -16.562 1.00 48.20 210 CYS B N 1
ATOM 4706 C CA . CYS B 1 210 ? 17.769 -15.174 -16.962 1.00 48.51 210 CYS B CA 1
ATOM 4707 C C . CYS B 1 210 ? 17.760 -15.472 -18.452 1.00 46.08 210 CYS B C 1
ATOM 4708 O O . CYS B 1 210 ? 18.541 -14.902 -19.164 1.00 46.09 210 CYS B O 1
ATOM 4711 N N . TRP B 1 211 ? 16.976 -16.424 -18.934 1.00 44.72 211 TRP B N 1
ATOM 4712 C CA . TRP B 1 211 ? 17.074 -16.807 -20.355 1.00 44.45 211 TRP B CA 1
ATOM 4713 C C . TRP B 1 211 ? 15.862 -17.558 -20.779 1.00 44.96 211 TRP B C 1
ATOM 4714 O O . TRP B 1 211 ? 15.114 -17.983 -19.923 1.00 46.83 211 TRP B O 1
ATOM 4725 N N . ASP B 1 212 ? 15.638 -17.715 -22.086 1.00 45.59 212 ASP B N 1
ATOM 4726 C CA . ASP B 1 212 ? 14.480 -18.461 -22.624 1.00 45.44 212 ASP B CA 1
ATOM 4727 C C . ASP B 1 212 ? 14.905 -19.836 -23.021 1.00 45.97 212 ASP B C 1
ATOM 4728 O O . ASP B 1 212 ? 16.008 -19.956 -23.563 1.00 47.97 212 ASP B O 1
ATOM 4733 N N . SER B 1 213 ? 14.087 -20.868 -22.784 1.00 45.64 213 SER B N 1
ATOM 4734 C CA . SER B 1 213 ? 14.458 -22.220 -23.190 1.00 45.70 213 SER B CA 1
ATOM 4735 C C . SER B 1 213 ? 14.203 -22.416 -24.673 1.00 46.59 213 SER B C 1
ATOM 4736 O O . SER B 1 213 ? 13.822 -21.465 -25.343 1.00 45.81 213 SER B O 1
ATOM 4739 N N . GLN B 1 214 ? 14.368 -23.648 -25.189 1.00 48.00 214 GLN B N 1
ATOM 4740 C CA . GLN B 1 214 ? 14.026 -23.939 -26.592 1.00 49.63 214 GLN B CA 1
ATOM 4741 C C . GLN B 1 214 ? 12.640 -23.411 -26.906 1.00 50.03 214 GLN B C 1
ATOM 4742 O O . GLN B 1 214 ? 11.673 -23.773 -26.220 1.00 49.73 214 GLN B O 1
ATOM 4748 N N . PRO B 1 215 ? 12.520 -22.641 -28.002 1.00 51.07 215 PRO B N 1
ATOM 4749 C CA . PRO B 1 215 ? 11.161 -22.262 -28.400 1.00 51.21 215 PRO B CA 1
ATOM 4750 C C . PRO B 1 215 ? 10.424 -23.537 -28.740 1.00 50.39 215 PRO B C 1
ATOM 4751 O O . PRO B 1 215 ? 11.043 -24.449 -29.258 1.00 51.07 215 PRO B O 1
ATOM 4755 N N . GLY B 1 216 ? 9.147 -23.627 -28.378 1.00 49.21 216 GLY B N 1
ATOM 4756 C CA . GLY B 1 216 ? 8.294 -24.711 -28.838 1.00 47.38 216 GLY B CA 1
ATOM 4757 C C . GLY B 1 216 ? 6.949 -24.106 -29.187 1.00 46.47 216 GLY B C 1
ATOM 4758 O O . GLY B 1 216 ? 6.895 -23.036 -29.788 1.00 46.41 216 GLY B O 1
ATOM 4759 N N . ASP B 1 217 ? 5.853 -24.763 -28.815 1.00 45.23 217 ASP B N 1
ATOM 4760 C CA . ASP B 1 217 ? 4.545 -24.173 -29.043 1.00 44.29 217 ASP B CA 1
ATOM 4761 C C . ASP B 1 217 ? 4.023 -23.546 -27.789 1.00 43.90 217 ASP B C 1
ATOM 4762 O O . ASP B 1 217 ? 3.799 -24.224 -26.824 1.00 44.75 217 ASP B O 1
ATOM 4767 N N . GLU B 1 218 ? 3.809 -22.248 -27.792 1.00 43.61 218 GLU B N 1
ATOM 4768 C CA . GLU B 1 218 ? 3.443 -21.569 -26.572 1.00 43.47 218 GLU B CA 1
ATOM 4769 C C . GLU B 1 218 ? 1.991 -21.818 -26.111 1.00 42.59 218 GLU B C 1
ATOM 4770 O O . GLU B 1 218 ? 1.665 -21.587 -24.946 1.00 41.84 218 GLU B O 1
ATOM 4776 N N . ALA B 1 219 ? 1.129 -22.287 -27.021 1.00 42.23 219 ALA B N 1
ATOM 4777 C CA . ALA B 1 219 ? -0.271 -22.670 -26.708 1.00 42.40 219 ALA B CA 1
ATOM 4778 C C . ALA B 1 219 ? -0.433 -23.977 -25.894 1.00 42.51 219 ALA B C 1
ATOM 4779 O O . ALA B 1 219 ? -1.241 -24.058 -24.990 1.00 41.84 219 ALA B O 1
ATOM 4781 N N . GLN B 1 220 ? 0.374 -24.978 -26.199 1.00 43.62 220 GLN B N 1
ATOM 4782 C CA . GLN B 1 220 ? 0.319 -26.275 -25.510 1.00 44.50 220 GLN B CA 1
ATOM 4783 C C . GLN B 1 220 ? 0.226 -26.124 -24.005 1.00 45.49 220 GLN B C 1
ATOM 4784 O O . GLN B 1 220 ? 1.043 -25.433 -23.400 1.00 46.93 220 GLN B O 1
ATOM 4790 N N . PRO B 1 221 ? -0.748 -26.773 -23.384 1.00 46.80 221 PRO B N 1
ATOM 4791 C CA . PRO B 1 221 ? -0.647 -26.916 -21.967 1.00 47.38 221 PRO B CA 1
ATOM 4792 C C . PRO B 1 221 ? 0.671 -27.541 -21.560 1.00 47.27 221 PRO B C 1
ATOM 4793 O O . PRO B 1 221 ? 1.332 -28.252 -22.348 1.00 46.65 221 PRO B O 1
ATOM 4797 N N . GLN B 1 222 ? 1.062 -27.248 -20.324 1.00 47.04 222 GLN B N 1
ATOM 4798 C CA . GLN B 1 222 ? 2.367 -27.679 -19.862 1.00 46.21 222 GLN B CA 1
ATOM 4799 C C . GLN B 1 222 ? 2.420 -28.035 -18.417 1.00 45.24 222 GLN B C 1
ATOM 4800 O O . GLN B 1 222 ? 1.491 -27.807 -17.679 1.00 45.43 222 GLN B O 1
ATOM 4806 N N . ASN B 1 223 ? 3.542 -28.613 -18.046 1.00 44.87 223 ASN B N 1
ATOM 4807 C CA . ASN B 1 223 ? 3.835 -28.973 -16.691 1.00 44.80 223 ASN B CA 1
ATOM 4808 C C . ASN B 1 223 ? 2.752 -29.838 -16.059 1.00 44.81 223 ASN B C 1
ATOM 4809 O O . ASN B 1 223 ? 2.384 -29.635 -14.908 1.00 46.52 223 ASN B O 1
ATOM 4814 N N . LEU B 1 224 ? 2.247 -30.805 -16.808 1.00 44.18 224 LEU B N 1
ATOM 4815 C CA . LEU B 1 224 ? 1.337 -31.783 -16.254 1.00 44.08 224 LEU B CA 1
ATOM 4816 C C . LEU B 1 224 ? 2.091 -32.598 -15.210 1.00 45.08 224 LEU B C 1
ATOM 4817 O O . LEU B 1 224 ? 3.130 -33.186 -15.535 1.00 45.23 224 LEU B O 1
ATOM 4822 N N . GLU B 1 225 ? 1.566 -32.620 -13.975 1.00 45.80 225 GLU B N 1
ATOM 4823 C CA . GLU B 1 225 ? 2.132 -33.366 -12.874 1.00 46.97 225 GLU B CA 1
ATOM 4824 C C . GLU B 1 225 ? 1.093 -34.132 -12.085 1.00 48.14 225 GLU B C 1
ATOM 4825 O O . GLU B 1 225 ? -0.066 -33.728 -11.977 1.00 50.16 225 GLU B O 1
ATOM 4831 N N . CYS B 1 226 ? 1.474 -35.273 -11.546 1.00 48.63 226 CYS B N 1
ATOM 4832 C CA . CYS B 1 226 ? 0.529 -36.106 -10.847 1.00 48.02 226 CYS B CA 1
ATOM 4833 C C . CYS B 1 226 ? 1.266 -36.717 -9.726 1.00 47.87 226 CYS B C 1
ATOM 4834 O O . CYS B 1 226 ? 2.413 -37.142 -9.856 1.00 48.53 226 CYS B O 1
ATOM 4837 N N . PHE B 1 227 ? 0.630 -36.706 -8.581 1.00 47.58 227 PHE B N 1
ATOM 4838 C CA . PHE B 1 227 ? 1.195 -37.329 -7.431 1.00 46.44 227 PHE B CA 1
ATOM 4839 C C . PHE B 1 227 ? 0.092 -38.009 -6.704 1.00 46.37 227 PHE B C 1
ATOM 4840 O O . PHE B 1 227 ? -0.994 -37.464 -6.541 1.00 46.08 227 PHE B O 1
ATOM 4848 N N . PHE B 1 228 ? 0.384 -39.250 -6.346 1.00 46.41 228 PHE B N 1
ATOM 4849 C CA . PHE B 1 228 ? -0.525 -40.137 -5.696 1.00 46.29 228 PHE B CA 1
ATOM 4850 C C . PHE B 1 228 ? -0.285 -40.041 -4.176 1.00 46.51 228 PHE B C 1
ATOM 4851 O O . PHE B 1 228 ? 0.855 -40.100 -3.746 1.00 46.48 228 PHE B O 1
ATOM 4859 N N . ASP B 1 229 ? -1.344 -39.875 -3.376 1.00 46.97 229 ASP B N 1
ATOM 4860 C CA . ASP B 1 229 ? -1.231 -39.758 -1.909 1.00 48.16 229 ASP B CA 1
ATOM 4861 C C . ASP B 1 229 ? -0.847 -41.066 -1.267 1.00 48.50 229 ASP B C 1
ATOM 4862 O O . ASP B 1 229 ? -0.725 -41.145 -0.042 1.00 49.85 229 ASP B O 1
ATOM 4867 N N . GLY B 1 230 ? -0.732 -42.121 -2.060 1.00 48.19 230 GLY B N 1
ATOM 4868 C CA . GLY B 1 230 ? -0.504 -43.434 -1.480 1.00 48.38 230 GLY B CA 1
ATOM 4869 C C . GLY B 1 230 ? -1.726 -44.166 -0.932 1.00 48.13 230 GLY B C 1
ATOM 4870 O O . GLY B 1 230 ? -1.582 -45.244 -0.344 1.00 48.20 230 GLY B O 1
ATOM 4871 N N . ALA B 1 231 ? -2.919 -43.620 -1.167 1.00 47.56 231 ALA B N 1
ATOM 4872 C CA . ALA B 1 231 ? -4.173 -44.217 -0.691 1.00 47.20 231 ALA B CA 1
ATOM 4873 C C . ALA B 1 231 ? -5.166 -44.386 -1.841 1.00 47.01 231 ALA B C 1
ATOM 4874 O O . ALA B 1 231 ? -5.233 -45.432 -2.492 1.00 46.95 231 ALA B O 1
ATOM 4876 N N . ALA B 1 232 ? -5.938 -43.334 -2.089 1.00 46.96 232 ALA B N 1
ATOM 4877 C CA . ALA B 1 232 ? -6.980 -43.391 -3.100 1.00 46.40 232 ALA B CA 1
ATOM 4878 C C . ALA B 1 232 ? -7.048 -42.217 -4.057 1.00 45.76 232 ALA B C 1
ATOM 4879 O O . ALA B 1 232 ? -7.978 -42.150 -4.848 1.00 46.48 232 ALA B O 1
ATOM 4881 N N . VAL B 1 233 ? -6.107 -41.281 -3.983 1.00 45.47 233 VAL B N 1
ATOM 4882 C CA . VAL B 1 233 ? -6.169 -40.070 -4.850 1.00 44.72 233 VAL B CA 1
ATOM 4883 C C . VAL B 1 233 ? -4.896 -39.769 -5.642 1.00 45.59 233 VAL B C 1
ATOM 4884 O O . VAL B 1 233 ? -3.805 -39.749 -5.059 1.00 46.32 233 VAL B O 1
ATOM 4888 N N . LEU B 1 234 ? -5.037 -39.561 -6.961 1.00 45.91 234 LEU B N 1
ATOM 4889 C CA . LEU B 1 234 ? -3.923 -39.077 -7.844 1.00 45.30 234 LEU B CA 1
ATOM 4890 C C . LEU B 1 234 ? -4.194 -37.635 -8.196 1.00 44.77 234 LEU B C 1
ATOM 4891 O O . LEU B 1 234 ? -5.183 -37.341 -8.895 1.00 44.54 234 LEU B O 1
ATOM 4896 N N . SER B 1 235 ? -3.381 -36.718 -7.682 1.00 44.71 235 SER B N 1
ATOM 4897 C CA . SER B 1 235 ? -3.617 -35.298 -7.934 1.00 44.36 235 SER B CA 1
ATOM 4898 C C . SER B 1 235 ? -2.786 -34.891 -9.065 1.00 44.61 235 SER B C 1
ATOM 4899 O O . SER B 1 235 ? -1.579 -35.078 -9.004 1.00 44.06 235 SER B O 1
ATOM 4902 N N . CYS B 1 236 ? -3.437 -34.340 -10.090 1.00 44.92 236 CYS B N 1
ATOM 4903 C CA . CYS B 1 236 ? -2.771 -33.901 -11.266 1.00 46.10 236 CYS B CA 1
ATOM 4904 C C . CYS B 1 236 ? -2.954 -32.439 -11.393 1.00 46.34 236 CYS B C 1
ATOM 4905 O O . CYS B 1 236 ? -4.060 -31.917 -11.144 1.00 46.96 236 CYS B O 1
ATOM 4908 N N . SER B 1 237 ? -1.894 -31.744 -11.768 1.00 45.73 237 SER B N 1
ATOM 4909 C CA . SER B 1 237 ? -2.071 -30.366 -12.122 1.00 46.31 237 SER B CA 1
ATOM 4910 C C . SER B 1 237 ? -1.342 -30.042 -13.387 1.00 47.94 237 SER B C 1
ATOM 4911 O O . SER B 1 237 ? -0.438 -30.795 -13.804 1.00 48.72 237 SER B O 1
ATOM 4914 N N . TRP B 1 238 ? -1.719 -28.921 -14.007 1.00 48.34 238 TRP B N 1
ATOM 4915 C CA . TRP B 1 238 ? -1.027 -28.493 -15.211 1.00 48.60 238 TRP B CA 1
ATOM 4916 C C . TRP B 1 238 ? -1.286 -27.030 -15.480 1.00 48.50 238 TRP B C 1
ATOM 4917 O O . TRP B 1 238 ? -2.158 -26.469 -14.838 1.00 49.44 238 TRP B O 1
ATOM 4928 N N . GLU B 1 239 ? -0.537 -26.405 -16.396 1.00 47.70 239 GLU B N 1
ATOM 4929 C CA . GLU B 1 239 ? -0.839 -25.038 -16.767 1.00 47.40 239 GLU B CA 1
ATOM 4930 C C . GLU B 1 239 ? -1.190 -24.847 -18.217 1.00 47.48 239 GLU B C 1
ATOM 4931 O O . GLU B 1 239 ? -0.794 -25.663 -19.048 1.00 47.30 239 GLU B O 1
ATOM 4937 N N . VAL B 1 240 ? -1.925 -23.762 -18.494 1.00 47.35 240 VAL B N 1
ATOM 4938 C CA . VAL B 1 240 ? -2.215 -23.295 -19.860 1.00 48.12 240 VAL B CA 1
ATOM 4939 C C . VAL B 1 240 ? -2.257 -21.764 -19.868 1.00 47.95 240 VAL B C 1
ATOM 4940 O O . VAL B 1 240 ? -2.662 -21.149 -18.892 1.00 49.55 240 VAL B O 1
ATOM 4944 N N . ARG B 1 241 ? -1.855 -21.136 -20.959 1.00 46.80 241 ARG B N 1
ATOM 4945 C CA . ARG B 1 241 ? -1.913 -19.701 -21.049 1.00 45.06 241 ARG B CA 1
ATOM 4946 C C . ARG B 1 241 ? -3.322 -19.198 -20.853 1.00 44.92 241 ARG B C 1
ATOM 4947 O O . ARG B 1 241 ? -4.218 -19.710 -21.522 1.00 44.44 241 ARG B O 1
ATOM 4955 N N . LYS B 1 242 ? -3.503 -18.186 -19.981 1.00 44.68 242 LYS B N 1
ATOM 4956 C CA . LYS B 1 242 ? -4.753 -17.406 -19.842 1.00 44.80 242 LYS B CA 1
ATOM 4957 C C . LYS B 1 242 ? -5.419 -17.166 -21.184 1.00 44.84 242 LYS B C 1
ATOM 4958 O O . LYS B 1 242 ? -6.582 -17.364 -21.317 1.00 45.81 242 LYS B O 1
ATOM 4964 N N . GLU B 1 243 ? -4.698 -16.752 -22.201 1.00 44.95 243 GLU B N 1
ATOM 4965 C CA . GLU B 1 243 ? -5.343 -16.400 -23.429 1.00 45.98 243 GLU B CA 1
ATOM 4966 C C . GLU B 1 243 ? -5.901 -17.607 -24.180 1.00 45.97 243 GLU B C 1
ATOM 4967 O O . GLU B 1 243 ? -6.919 -17.490 -24.907 1.00 46.28 243 GLU B O 1
ATOM 4973 N N . VAL B 1 244 ? -5.240 -18.755 -24.016 1.00 45.10 244 VAL B N 1
ATOM 4974 C CA . VAL B 1 244 ? -5.596 -19.972 -24.739 1.00 43.64 244 VAL B CA 1
ATOM 4975 C C . VAL B 1 244 ? -6.686 -20.651 -23.972 1.00 44.05 244 VAL B C 1
ATOM 4976 O O . VAL B 1 244 ? -7.635 -21.197 -24.576 1.00 45.55 244 VAL B O 1
ATOM 4980 N N . ALA B 1 245 ? -6.636 -20.588 -22.639 1.00 42.45 245 ALA B N 1
ATOM 4981 C CA . ALA B 1 245 ? -7.786 -21.118 -21.889 1.00 40.85 245 ALA B CA 1
ATOM 4982 C C . ALA B 1 245 ? -9.088 -20.353 -22.225 1.00 41.07 245 ALA B C 1
ATOM 4983 O O . ALA B 1 245 ? -10.170 -20.789 -21.923 1.00 40.08 245 ALA B O 1
ATOM 4985 N N . SER B 1 246 ? -8.988 -19.190 -22.853 1.00 42.34 246 SER B N 1
ATOM 4986 C CA . SER B 1 246 ? -10.208 -18.442 -23.074 1.00 43.33 246 SER B CA 1
ATOM 4987 C C . SER B 1 246 ? -10.813 -18.833 -24.397 1.00 44.25 246 SER B C 1
ATOM 4988 O O . SER B 1 246 ? -11.956 -18.573 -24.619 1.00 44.17 246 SER B O 1
ATOM 4991 N N . SER B 1 247 ? -10.043 -19.447 -25.287 1.00 46.15 247 SER B N 1
ATOM 4992 C CA . SER B 1 247 ? -10.622 -19.936 -26.540 1.00 47.02 247 SER B CA 1
ATOM 4993 C C . SER B 1 247 ? -10.792 -21.466 -26.513 1.00 47.42 247 SER B C 1
ATOM 4994 O O . SER B 1 247 ? -11.544 -21.984 -27.279 1.00 48.48 247 SER B O 1
ATOM 4997 N N . VAL B 1 248 ? -10.078 -22.180 -25.654 1.00 47.52 248 VAL B N 1
ATOM 4998 C CA . VAL B 1 248 ? -10.138 -23.632 -25.639 1.00 47.93 248 VAL B CA 1
ATOM 4999 C C . VAL B 1 248 ? -10.474 -24.233 -24.253 1.00 48.55 248 VAL B C 1
ATOM 5000 O O . VAL B 1 248 ? -9.754 -23.940 -23.267 1.00 49.47 248 VAL B O 1
ATOM 5004 N N . SER B 1 249 ? -11.512 -25.082 -24.166 1.00 47.95 249 SER B N 1
ATOM 5005 C CA . SER B 1 249 ? -11.746 -25.822 -22.928 1.00 48.34 249 SER B CA 1
ATOM 5006 C C . SER B 1 249 ? -10.966 -27.111 -22.901 1.00 47.85 249 SER B C 1
ATOM 5007 O O . SER B 1 249 ? -11.309 -28.052 -23.627 1.00 47.98 249 SER B O 1
ATOM 5010 N N . PHE B 1 250 ? -9.984 -27.180 -22.003 1.00 47.01 250 PHE B N 1
ATOM 5011 C CA . PHE B 1 250 ? -9.324 -28.429 -21.724 1.00 46.89 250 PHE B CA 1
ATOM 5012 C C . PHE B 1 250 ? -9.996 -29.287 -20.657 1.00 46.81 250 PHE B C 1
ATOM 5013 O O . PHE B 1 250 ? -10.606 -28.767 -19.729 1.00 47.74 250 PHE B O 1
ATOM 5021 N N . GLY B 1 251 ? -9.921 -30.604 -20.802 1.00 45.70 251 GLY B N 1
ATOM 5022 C CA . GLY B 1 251 ? -10.323 -31.470 -19.738 1.00 45.60 251 GLY B CA 1
ATOM 5023 C C . GLY B 1 251 ? -9.081 -32.256 -19.370 1.00 46.68 251 GLY B C 1
ATOM 5024 O O . GLY B 1 251 ? -8.109 -32.252 -20.131 1.00 47.06 251 GLY B O 1
ATOM 5025 N N . LEU B 1 252 ? -9.112 -32.912 -18.204 1.00 46.45 252 LEU B N 1
ATOM 5026 C CA . LEU B 1 252 ? -8.200 -33.981 -17.864 1.00 45.84 252 LEU B CA 1
ATOM 5027 C C . LEU B 1 252 ? -8.819 -35.377 -18.090 1.00 45.54 252 LEU B C 1
ATOM 5028 O O . LEU B 1 252 ? -9.854 -35.730 -17.489 1.00 45.60 252 LEU B O 1
ATOM 5033 N N . PHE B 1 253 ? -8.188 -36.188 -18.934 1.00 44.64 253 PHE B N 1
ATOM 5034 C CA . PHE B 1 253 ? -8.697 -37.540 -19.158 1.00 44.15 253 PHE B CA 1
ATOM 5035 C C . PHE B 1 253 ? -7.641 -38.500 -18.682 1.00 44.28 253 PHE B C 1
ATOM 5036 O O . PHE B 1 253 ? -6.487 -38.134 -18.726 1.00 45.93 253 PHE B O 1
ATOM 5044 N N . TYR B 1 254 ? -8.027 -39.659 -18.151 1.00 43.93 254 TYR B N 1
ATOM 5045 C CA . TYR B 1 254 ? -7.085 -40.691 -17.694 1.00 44.42 254 TYR B CA 1
ATOM 5046 C C . TYR B 1 254 ? -7.607 -42.047 -18.046 1.00 45.35 254 TYR B C 1
ATOM 5047 O O . TYR B 1 254 ? -8.844 -42.239 -18.099 1.00 45.81 254 TYR B O 1
ATOM 5056 N N . LYS B 1 255 ? -6.685 -42.983 -18.279 1.00 45.83 255 LYS B N 1
ATOM 5057 C CA . LYS B 1 255 ? -7.035 -44.396 -18.410 1.00 47.39 255 LYS B CA 1
ATOM 5058 C C . LYS B 1 255 ? -5.898 -45.313 -17.970 1.00 47.61 255 LYS B C 1
ATOM 5059 O O . LYS B 1 255 ? -4.745 -44.958 -18.144 1.00 47.48 255 LYS B O 1
ATOM 5065 N N . PRO B 1 256 ? -6.199 -46.486 -17.364 1.00 49.18 256 PRO B N 1
ATOM 5066 C CA . PRO B 1 256 ? -5.026 -47.351 -16.976 1.00 49.88 256 PRO B CA 1
ATOM 5067 C C . PRO B 1 256 ? -4.235 -47.789 -18.210 1.00 50.78 256 PRO B C 1
ATOM 5068 O O . PRO B 1 256 ? -4.813 -47.942 -19.277 1.00 51.55 256 PRO B O 1
ATOM 5072 N N . SER B 1 257 ? -2.933 -47.943 -18.127 1.00 52.07 257 SER B N 1
ATOM 5073 C CA . SER B 1 257 ? -2.247 -48.439 -19.311 1.00 54.54 257 SER B CA 1
ATOM 5074 C C . SER B 1 257 ? -2.620 -49.903 -19.501 1.00 55.72 257 SER B C 1
ATOM 5075 O O . SER B 1 257 ? -2.915 -50.586 -18.510 1.00 55.57 257 SER B O 1
ATOM 5078 N N . PRO B 1 258 ? -2.675 -50.373 -20.778 1.00 57.63 258 PRO B N 1
ATOM 5079 C CA . PRO B 1 258 ? -3.197 -51.731 -21.137 1.00 58.50 258 PRO B CA 1
ATOM 5080 C C . PRO B 1 258 ? -2.551 -52.897 -20.366 1.00 59.79 258 PRO B C 1
ATOM 5081 O O . PRO B 1 258 ? -1.298 -53.003 -20.285 1.00 60.19 258 PRO B O 1
ATOM 5085 N N . ASP B 1 259 ? -3.388 -53.764 -19.805 1.00 60.62 259 ASP B N 1
ATOM 5086 C CA . ASP B 1 259 ? -2.924 -54.785 -18.874 1.00 60.55 259 ASP B CA 1
ATOM 5087 C C . ASP B 1 259 ? -2.594 -56.085 -19.601 1.00 60.51 259 ASP B C 1
ATOM 5088 O O . ASP B 1 259 ? -3.359 -56.544 -20.449 1.00 60.37 259 ASP B O 1
ATOM 5090 N N . ARG B 1 267 ? -10.643 -47.786 -20.324 1.00 57.89 267 ARG B N 1
ATOM 5091 C CA . ARG B 1 267 ? -11.717 -47.434 -21.246 1.00 58.46 267 ARG B CA 1
ATOM 5092 C C . ARG B 1 267 ? -11.866 -45.921 -21.366 1.00 58.38 267 ARG B C 1
ATOM 5093 O O . ARG B 1 267 ? -12.625 -45.427 -22.199 1.00 58.38 267 ARG B O 1
ATOM 5095 N N . GLU B 1 268 ? -11.137 -45.191 -20.528 1.00 57.77 268 GLU B N 1
ATOM 5096 C CA . GLU B 1 268 ? -10.836 -43.732 -20.799 1.00 57.89 268 GLU B CA 1
ATOM 5097 C C . GLU B 1 268 ? -11.803 -42.680 -20.190 1.00 56.81 268 GLU B C 1
ATOM 5098 O O . GLU B 1 268 ? -12.983 -42.658 -20.495 1.00 57.23 268 GLU B O 1
ATOM 5104 N N . GLU B 1 269 ? -11.318 -41.789 -19.344 1.00 55.45 269 GLU B N 1
ATOM 5105 C CA . GLU B 1 269 ? -12.250 -41.158 -18.397 1.00 54.06 269 GLU B CA 1
ATOM 5106 C C . GLU B 1 269 ? -12.009 -39.690 -18.240 1.00 51.98 269 GLU B C 1
ATOM 5107 O O . GLU B 1 269 ? -10.931 -39.213 -18.519 1.00 51.08 269 GLU B O 1
ATOM 5113 N N . GLU B 1 270 ? -13.009 -38.959 -17.781 1.00 50.43 270 GLU B N 1
ATOM 5114 C CA . GLU B 1 270 ? -12.773 -37.563 -17.535 1.00 50.00 270 GLU B CA 1
ATOM 5115 C C . GLU B 1 270 ? -12.809 -37.196 -16.068 1.00 50.31 270 GLU B C 1
ATOM 5116 O O . GLU B 1 270 ? -13.733 -37.540 -15.365 1.00 50.55 270 GLU B O 1
ATOM 5122 N N . CYS B 1 271 ? -11.760 -36.543 -15.610 1.00 51.65 271 CYS B N 1
ATOM 5123 C CA . CYS B 1 271 ? -11.645 -36.154 -14.231 1.00 51.63 271 CYS B CA 1
ATOM 5124 C C . CYS B 1 271 ? -12.414 -34.852 -14.005 1.00 50.45 271 CYS B C 1
ATOM 5125 O O . CYS B 1 271 ? -12.394 -33.974 -14.828 1.00 51.43 271 CYS B O 1
ATOM 5128 N N . SER B 1 272 ? -13.097 -34.718 -12.885 1.00 49.08 272 SER B N 1
ATOM 5129 C CA . SER B 1 272 ? -14.004 -33.599 -12.675 1.00 47.76 272 SER B CA 1
ATOM 5130 C C . SER B 1 272 ? -14.122 -33.498 -11.152 1.00 46.46 272 SER B C 1
ATOM 5131 O O . SER B 1 272 ? -14.086 -34.501 -10.506 1.00 45.34 272 SER B O 1
ATOM 5134 N N . PRO B 1 273 ? -14.227 -32.296 -10.560 1.00 45.74 273 PRO B N 1
ATOM 5135 C CA . PRO B 1 273 ? -14.183 -30.963 -11.109 1.00 45.32 273 PRO B CA 1
ATOM 5136 C C . PRO B 1 273 ? -12.737 -30.499 -11.141 1.00 46.78 273 PRO B C 1
ATOM 5137 O O . PRO B 1 273 ? -11.885 -30.987 -10.377 1.00 47.38 273 PRO B O 1
ATOM 5141 N N . VAL B 1 274 ? -12.457 -29.566 -12.035 1.00 47.73 274 VAL B N 1
ATOM 5142 C CA . VAL B 1 274 ? -11.125 -28.974 -12.170 1.00 47.23 274 VAL B CA 1
ATOM 5143 C C . VAL B 1 274 ? -11.107 -27.605 -11.417 1.00 47.71 274 VAL B C 1
ATOM 5144 O O . VAL B 1 274 ? -11.970 -26.777 -11.621 1.00 47.34 274 VAL B O 1
ATOM 5148 N N . LEU B 1 275 ? -10.174 -27.416 -10.495 1.00 48.00 275 LEU B N 1
ATOM 5149 C CA . LEU B 1 275 ? -10.092 -26.183 -9.772 1.00 48.20 275 LEU B CA 1
ATOM 5150 C C . LEU B 1 275 ? -9.061 -25.302 -10.463 1.00 49.07 275 LEU B C 1
ATOM 5151 O O . LEU B 1 275 ? -8.173 -25.814 -11.140 1.00 49.61 275 LEU B O 1
ATOM 5156 N N . ARG B 1 276 ? -9.179 -23.989 -10.315 1.00 49.85 276 ARG B N 1
ATOM 5157 C CA . ARG B 1 276 ? -8.271 -23.059 -10.976 1.00 51.31 276 ARG B CA 1
ATOM 5158 C C . ARG B 1 276 ? -7.627 -22.052 -10.062 1.00 52.25 276 ARG B C 1
ATOM 5159 O O . ARG B 1 276 ? -8.194 -21.649 -9.064 1.00 52.27 276 ARG B O 1
ATOM 5167 N N . GLU B 1 277 ? -6.439 -21.617 -10.456 1.00 53.91 277 GLU B N 1
ATOM 5168 C CA . GLU B 1 277 ? -5.578 -20.763 -9.651 1.00 55.00 277 GLU B CA 1
ATOM 5169 C C . GLU B 1 277 ? -4.747 -19.923 -10.614 1.00 55.74 277 GLU B C 1
ATOM 5170 O O . GLU B 1 277 ? -4.322 -20.429 -11.666 1.00 56.16 277 GLU B O 1
ATOM 5176 N N . GLY B 1 278 ? -4.513 -18.653 -10.300 1.00 56.81 278 GLY B N 1
ATOM 5177 C CA . GLY B 1 278 ? -3.513 -17.862 -11.049 1.00 57.32 278 GLY B CA 1
ATOM 5178 C C . GLY B 1 278 ? -2.076 -18.406 -10.900 1.00 57.89 278 GLY B C 1
ATOM 5179 O O . GLY B 1 278 ? -1.665 -18.884 -9.813 1.00 58.07 278 GLY B O 1
ATOM 5180 N N . LEU B 1 279 ? -1.309 -18.369 -11.990 1.00 57.65 279 LEU B N 1
ATOM 5181 C CA . LEU B 1 279 ? 0.111 -18.676 -11.919 1.00 57.57 279 LEU B CA 1
ATOM 5182 C C . LEU B 1 279 ? 0.868 -17.574 -12.700 1.00 58.30 279 LEU B C 1
ATOM 5183 O O . LEU B 1 279 ? 1.006 -17.624 -13.943 1.00 59.80 279 LEU B O 1
ATOM 5188 N N . GLY B 1 280 ? 1.317 -16.542 -11.988 1.00 57.86 280 GLY B N 1
ATOM 5189 C CA . GLY B 1 280 ? 1.833 -15.359 -12.667 1.00 57.04 280 GLY B CA 1
ATOM 5190 C C . GLY B 1 280 ? 0.762 -14.763 -13.557 1.00 56.53 280 GLY B C 1
ATOM 5191 O O . GLY B 1 280 ? -0.432 -15.118 -13.485 1.00 57.10 280 GLY B O 1
ATOM 5192 N N . SER B 1 281 ? 1.182 -13.875 -14.433 1.00 55.93 281 SER B N 1
ATOM 5193 C CA . SER B 1 281 ? 0.219 -13.084 -15.205 1.00 55.25 281 SER B CA 1
ATOM 5194 C C . SER B 1 281 ? -0.146 -13.653 -16.580 1.00 54.21 281 SER B C 1
ATOM 5195 O O . SER B 1 281 ? -0.832 -12.980 -17.339 1.00 53.97 281 SER B O 1
ATOM 5198 N N . LEU B 1 282 ? 0.290 -14.873 -16.899 1.00 52.67 282 LEU B N 1
ATOM 5199 C CA . LEU B 1 282 ? 0.000 -15.421 -18.206 1.00 51.27 282 LEU B CA 1
ATOM 5200 C C . LEU B 1 282 ? -0.581 -16.821 -18.155 1.00 50.47 282 LEU B C 1
ATOM 5201 O O . LEU B 1 282 ? -1.195 -17.261 -19.114 1.00 51.11 282 LEU B O 1
ATOM 5206 N N . HIS B 1 283 ? -0.401 -17.514 -17.045 1.00 49.22 283 HIS B N 1
ATOM 5207 C CA . HIS B 1 283 ? -0.836 -18.889 -16.933 1.00 48.69 283 HIS B CA 1
ATOM 5208 C C . HIS B 1 283 ? -1.862 -19.104 -15.831 1.00 47.83 283 HIS B C 1
ATOM 5209 O O . HIS B 1 283 ? -1.897 -18.370 -14.814 1.00 48.12 283 HIS B O 1
ATOM 5216 N N . THR B 1 284 ? -2.680 -20.119 -16.035 1.00 45.70 284 THR B N 1
ATOM 5217 C CA . THR B 1 284 ? -3.573 -20.587 -15.015 1.00 45.22 284 THR B CA 1
ATOM 5218 C C . THR B 1 284 ? -3.130 -21.992 -14.710 1.00 44.96 284 THR B C 1
ATOM 5219 O O . THR B 1 284 ? -2.910 -22.742 -15.666 1.00 43.41 284 THR B O 1
ATOM 5223 N N . ARG B 1 285 ? -2.992 -22.320 -13.409 1.00 45.92 285 ARG B N 1
ATOM 5224 C CA . ARG B 1 285 ? -2.904 -23.727 -12.938 1.00 49.10 285 ARG B CA 1
ATOM 5225 C C . ARG B 1 285 ? -4.294 -24.298 -12.764 1.00 49.06 285 ARG B C 1
ATOM 5226 O O . ARG B 1 285 ? -5.157 -23.682 -12.114 1.00 48.99 285 ARG B O 1
ATOM 5234 N N . HIS B 1 286 ? -4.485 -25.499 -13.263 1.00 50.03 286 HIS B N 1
ATOM 5235 C CA . HIS B 1 286 ? -5.674 -26.262 -12.991 1.00 51.51 286 HIS B CA 1
ATOM 5236 C C . HIS B 1 286 ? -5.264 -27.439 -12.194 1.00 52.86 286 HIS B C 1
ATOM 5237 O O . HIS B 1 286 ? -4.182 -27.935 -12.457 1.00 53.91 286 HIS B O 1
ATOM 5244 N N . HIS B 1 287 ? -6.094 -27.890 -11.238 1.00 54.75 287 HIS B N 1
ATOM 5245 C CA . HIS B 1 287 ? -5.901 -29.176 -10.494 1.00 55.83 287 HIS B CA 1
ATOM 5246 C C . HIS B 1 287 ? -7.070 -30.132 -10.638 1.00 56.42 287 HIS B C 1
ATOM 5247 O O . HIS B 1 287 ? -8.214 -29.709 -10.676 1.00 56.98 287 HIS B O 1
ATOM 5254 N N . CYS B 1 288 ? -6.788 -31.424 -10.623 1.00 57.85 288 CYS B N 1
ATOM 5255 C CA . CYS B 1 288 ? -7.820 -32.428 -10.588 1.00 56.49 288 CYS B CA 1
ATOM 5256 C C . CYS B 1 288 ? -7.453 -33.559 -9.647 1.00 55.74 288 CYS B C 1
ATOM 5257 O O . CYS B 1 288 ? -6.268 -33.843 -9.410 1.00 56.21 288 CYS B O 1
ATOM 5260 N N . GLN B 1 289 ? -8.456 -34.229 -9.107 1.00 53.93 289 GLN B N 1
ATOM 5261 C CA . GLN B 1 289 ? -8.168 -35.343 -8.247 1.00 52.86 289 GLN B CA 1
ATOM 5262 C C . GLN B 1 289 ? -8.700 -36.543 -8.939 1.00 52.54 289 GLN B C 1
ATOM 5263 O O . GLN B 1 289 ? -9.907 -36.648 -9.073 1.00 53.09 289 GLN B O 1
ATOM 5269 N N . ILE B 1 290 ? -7.829 -37.444 -9.384 1.00 51.90 290 ILE B N 1
ATOM 5270 C CA . ILE B 1 290 ? -8.274 -38.687 -10.029 1.00 51.38 290 ILE B CA 1
ATOM 5271 C C . ILE B 1 290 ? -8.492 -39.776 -8.971 1.00 50.81 290 ILE B C 1
ATOM 5272 O O . ILE B 1 290 ? -7.625 -40.000 -8.102 1.00 51.33 290 ILE B O 1
ATOM 5277 N N . PRO B 1 291 ? -9.620 -40.478 -9.043 1.00 49.92 291 PRO B N 1
ATOM 5278 C CA . PRO B 1 291 ? -9.809 -41.489 -7.985 1.00 49.68 291 PRO B CA 1
ATOM 5279 C C . PRO B 1 291 ? -9.105 -42.779 -8.362 1.00 49.40 291 PRO B C 1
ATOM 5280 O O . PRO B 1 291 ? -9.382 -43.314 -9.430 1.00 50.26 291 PRO B O 1
ATOM 5284 N N . VAL B 1 292 ? -8.199 -43.291 -7.533 1.00 48.88 292 VAL B N 1
ATOM 5285 C CA . VAL B 1 292 ? -7.640 -44.595 -7.846 1.00 47.85 292 VAL B CA 1
ATOM 5286 C C . VAL B 1 292 ? -8.004 -45.629 -6.780 1.00 48.20 292 VAL B C 1
ATOM 5287 O O . VAL B 1 292 ? -7.443 -45.633 -5.694 1.00 48.56 292 VAL B O 1
ATOM 5291 N N . PRO B 1 293 ? -8.981 -46.507 -7.094 1.00 48.12 293 PRO B N 1
ATOM 5292 C CA . PRO B 1 293 ? -9.565 -47.425 -6.103 1.00 47.64 293 PRO B CA 1
ATOM 5293 C C . PRO B 1 293 ? -8.759 -48.683 -5.850 1.00 47.54 293 PRO B C 1
ATOM 5294 O O . PRO B 1 293 ? -9.139 -49.457 -4.966 1.00 47.53 293 PRO B O 1
ATOM 5298 N N . ASP B 1 294 ? -7.703 -48.901 -6.643 1.00 47.39 294 ASP B N 1
ATOM 5299 C CA . ASP B 1 294 ? -6.918 -50.147 -6.647 1.00 47.10 294 ASP B CA 1
ATOM 5300 C C . ASP B 1 294 ? -5.526 -49.991 -7.253 1.00 45.75 294 ASP B C 1
ATOM 5301 O O . ASP B 1 294 ? -5.189 -50.563 -8.314 1.00 45.17 294 ASP B O 1
ATOM 5306 N N . PRO B 1 295 ? -4.674 -49.262 -6.535 1.00 44.54 295 PRO B N 1
ATOM 5307 C CA . PRO B 1 295 ? -3.358 -48.960 -7.039 1.00 44.24 295 PRO B CA 1
ATOM 5308 C C . PRO B 1 295 ? -2.496 -50.208 -7.319 1.00 45.40 295 PRO B C 1
ATOM 5309 O O . PRO B 1 295 ? -1.553 -50.083 -8.122 1.00 46.80 295 PRO B O 1
ATOM 5313 N N . ALA B 1 296 ? -2.786 -51.364 -6.673 1.00 44.88 296 ALA B N 1
ATOM 5314 C CA . ALA B 1 296 ? -2.017 -52.606 -6.838 1.00 44.05 296 ALA B CA 1
ATOM 5315 C C . ALA B 1 296 ? -2.249 -53.246 -8.187 1.00 44.71 296 ALA B C 1
ATOM 5316 O O . ALA B 1 296 ? -1.356 -53.891 -8.765 1.00 44.20 296 ALA B O 1
ATOM 5318 N N . THR B 1 297 ? -3.465 -53.088 -8.684 1.00 45.20 297 THR B N 1
ATOM 5319 C CA . THR B 1 297 ? -3.855 -53.788 -9.867 1.00 45.80 297 THR B CA 1
ATOM 5320 C C . THR B 1 297 ? -3.595 -52.913 -11.060 1.00 46.94 297 THR B C 1
ATOM 5321 O O . THR B 1 297 ? -2.947 -53.361 -11.999 1.00 48.32 297 THR B O 1
ATOM 5325 N N . HIS B 1 298 ? -4.109 -51.690 -11.038 1.00 47.40 298 HIS B N 1
ATOM 5326 C CA . HIS B 1 298 ? -3.877 -50.744 -12.109 1.00 48.46 298 HIS B CA 1
ATOM 5327 C C . HIS B 1 298 ? -3.018 -49.647 -11.498 1.00 48.85 298 HIS B C 1
ATOM 5328 O O . HIS B 1 298 ? -3.534 -48.646 -11.016 1.00 48.43 298 HIS B O 1
ATOM 5335 N N . GLY B 1 299 ? -1.703 -49.827 -11.515 1.00 49.02 299 GLY B N 1
ATOM 5336 C CA . GLY B 1 299 ? -0.822 -48.856 -10.934 1.00 47.57 299 GLY B CA 1
ATOM 5337 C C . GLY B 1 299 ? 0.002 -48.100 -11.921 1.00 46.79 299 GLY B C 1
ATOM 5338 O O . GLY B 1 299 ? 1.021 -47.517 -11.549 1.00 47.98 299 GLY B O 1
ATOM 5339 N N . GLN B 1 300 ? -0.427 -48.093 -13.168 1.00 45.68 300 GLN B N 1
ATOM 5340 C CA . GLN B 1 300 ? 0.135 -47.158 -14.123 1.00 44.92 300 GLN B CA 1
ATOM 5341 C C . GLN B 1 300 ? -0.988 -46.525 -14.934 1.00 44.76 300 GLN B C 1
ATOM 5342 O O . GLN B 1 300 ? -1.782 -47.239 -15.553 1.00 45.20 300 GLN B O 1
ATOM 5348 N N . TYR B 1 301 ? -1.039 -45.193 -14.933 1.00 44.04 301 TYR B N 1
ATOM 5349 C CA . TYR B 1 301 ? -2.095 -44.424 -15.575 1.00 43.50 301 TYR B CA 1
ATOM 5350 C C . TYR B 1 301 ? -1.567 -43.612 -16.700 1.00 43.33 301 TYR B C 1
ATOM 5351 O O . TYR B 1 301 ? -0.493 -42.991 -16.580 1.00 42.53 301 TYR B O 1
ATOM 5360 N N . ILE B 1 302 ? -2.306 -43.589 -17.799 1.00 43.55 302 ILE B N 1
ATOM 5361 C CA . ILE B 1 302 ? -1.965 -42.609 -18.806 1.00 44.90 302 ILE B CA 1
ATOM 5362 C C . ILE B 1 302 ? -2.941 -41.438 -18.792 1.00 45.27 302 ILE B C 1
ATOM 5363 O O . ILE B 1 302 ? -4.128 -41.626 -19.007 1.00 46.57 302 ILE B O 1
ATOM 5368 N N . VAL B 1 303 ? -2.439 -40.246 -18.447 1.00 45.94 303 VAL B N 1
ATOM 5369 C CA . VAL B 1 303 ? -3.279 -39.021 -18.269 1.00 45.99 303 VAL B CA 1
ATOM 5370 C C . VAL B 1 303 ? -2.933 -37.899 -19.285 1.00 46.31 303 VAL B C 1
ATOM 5371 O O . VAL B 1 303 ? -1.749 -37.669 -19.586 1.00 46.68 303 VAL B O 1
ATOM 5375 N N . SER B 1 304 ? -3.964 -37.280 -19.858 1.00 45.97 304 SER B N 1
ATOM 5376 C CA . SER B 1 304 ? -3.806 -36.260 -20.899 1.00 46.38 304 SER B CA 1
ATOM 5377 C C . SER B 1 304 ? -4.588 -35.059 -20.521 1.00 46.54 304 SER B C 1
ATOM 5378 O O . SER B 1 304 ? -5.686 -35.201 -19.975 1.00 46.60 304 SER B O 1
ATOM 5381 N N . VAL B 1 305 ? -4.058 -33.882 -20.833 1.00 46.60 305 VAL B N 1
ATOM 5382 C CA . VAL B 1 305 ? -4.897 -32.707 -20.936 1.00 47.24 305 VAL B CA 1
ATOM 5383 C C . VAL B 1 305 ? -5.145 -32.561 -22.419 1.00 47.84 305 VAL B C 1
ATOM 5384 O O . VAL B 1 305 ? -4.186 -32.614 -23.190 1.00 49.88 305 VAL B O 1
ATOM 5388 N N . GLN B 1 306 ? -6.393 -32.365 -22.825 1.00 47.33 306 GLN B N 1
ATOM 5389 C CA . GLN B 1 306 ? -6.770 -32.224 -24.245 1.00 47.02 306 GLN B CA 1
ATOM 5390 C C . GLN B 1 306 ? -8.138 -31.585 -24.302 1.00 45.67 306 GLN B C 1
ATOM 5391 O O . GLN B 1 306 ? -8.843 -31.608 -23.310 1.00 45.70 306 GLN B O 1
ATOM 5397 N N . PRO B 1 307 ? -8.492 -30.932 -25.422 1.00 44.75 307 PRO B N 1
ATOM 5398 C CA . PRO B 1 307 ? -9.841 -30.305 -25.649 1.00 43.25 307 PRO B CA 1
ATOM 5399 C C . PRO B 1 307 ? -11.030 -31.156 -25.248 1.00 41.81 307 PRO B C 1
ATOM 5400 O O . PRO B 1 307 ? -11.077 -32.279 -25.628 1.00 43.44 307 PRO B O 1
ATOM 5404 N N . ARG B 1 308 ? -11.955 -30.632 -24.457 1.00 40.53 308 ARG B N 1
ATOM 5405 C CA . ARG B 1 308 ? -13.136 -31.344 -24.016 1.00 38.73 308 ARG B CA 1
ATOM 5406 C C . ARG B 1 308 ? -14.181 -31.247 -25.078 1.00 39.68 308 ARG B C 1
ATOM 5407 O O . ARG B 1 308 ? -14.208 -30.300 -25.889 1.00 40.15 308 ARG B O 1
ATOM 5415 N N . ARG B 1 309 ? -15.139 -32.159 -25.007 1.00 40.53 309 ARG B N 1
ATOM 5416 C CA . ARG B 1 309 ? -16.396 -31.972 -25.703 1.00 40.20 309 ARG B CA 1
ATOM 5417 C C . ARG B 1 309 ? -17.200 -30.943 -24.917 1.00 39.30 309 ARG B C 1
ATOM 5418 O O . ARG B 1 309 ? -17.820 -31.256 -23.928 1.00 37.87 309 ARG B O 1
ATOM 5426 N N . ALA B 1 310 ? -17.101 -29.688 -25.354 1.00 40.57 310 ALA B N 1
ATOM 5427 C CA . ALA B 1 310 ? -17.788 -28.549 -24.745 1.00 40.65 310 ALA B CA 1
ATOM 5428 C C . ALA B 1 310 ? -18.647 -27.966 -25.849 1.00 41.91 310 ALA B C 1
ATOM 5429 O O . ALA B 1 310 ? -18.123 -27.325 -26.768 1.00 43.81 310 ALA B O 1
ATOM 5431 N N . GLU B 1 311 ? -19.960 -28.199 -25.767 1.00 43.99 311 GLU B N 1
ATOM 5432 C CA . GLU B 1 311 ? -20.941 -27.729 -26.774 1.00 45.02 311 GLU B CA 1
ATOM 5433 C C . GLU B 1 311 ? -22.018 -26.823 -26.174 1.00 45.82 311 GLU B C 1
ATOM 5434 O O . GLU B 1 311 ? -22.339 -26.987 -25.016 1.00 47.00 311 GLU B O 1
ATOM 5440 N N . LYS B 1 312 ? -22.519 -25.845 -26.930 1.00 46.39 312 LYS B N 1
ATOM 5441 C CA . LYS B 1 312 ? -23.695 -25.070 -26.525 1.00 47.23 312 LYS B CA 1
ATOM 5442 C C . LYS B 1 312 ? -24.799 -25.793 -27.294 1.00 48.16 312 LYS B C 1
ATOM 5443 O O . LYS B 1 312 ? -24.659 -26.014 -28.507 1.00 48.53 312 LYS B O 1
ATOM 5449 N N . HIS B 1 313 ? -25.834 -26.252 -26.587 1.00 48.46 313 HIS B N 1
ATOM 5450 C CA . HIS B 1 313 ? -26.963 -26.944 -27.215 1.00 48.68 313 HIS B CA 1
ATOM 5451 C C . HIS B 1 313 ? -27.890 -25.788 -27.573 1.00 48.21 313 HIS B C 1
ATOM 5452 O O . HIS B 1 313 ? -28.178 -25.006 -26.718 1.00 48.69 313 HIS B O 1
ATOM 5459 N N . ILE B 1 314 ? -28.341 -25.644 -28.815 1.00 47.61 314 ILE B N 1
ATOM 5460 C CA . ILE B 1 314 ? -29.266 -24.567 -29.128 1.00 47.04 314 ILE B CA 1
ATOM 5461 C C . ILE B 1 314 ? -30.447 -25.114 -29.885 1.00 47.69 314 ILE B C 1
ATOM 5462 O O . ILE B 1 314 ? -30.315 -25.463 -31.064 1.00 48.96 314 ILE B O 1
ATOM 5467 N N . LYS B 1 315 ? -31.604 -25.171 -29.217 1.00 47.62 315 LYS B N 1
ATOM 5468 C CA . LYS B 1 315 ? -32.835 -25.764 -29.749 1.00 46.60 315 LYS B CA 1
ATOM 5469 C C . LYS B 1 315 ? -33.424 -24.793 -30.781 1.00 46.26 315 LYS B C 1
ATOM 5470 O O . LYS B 1 315 ? -33.684 -23.633 -30.480 1.00 46.26 315 LYS B O 1
ATOM 5476 N N . SER B 1 316 ? -33.590 -25.210 -32.028 1.00 46.58 316 SER B N 1
ATOM 5477 C CA . SER B 1 316 ? -33.947 -24.220 -33.048 1.00 46.58 316 SER B CA 1
ATOM 5478 C C . SER B 1 316 ? -35.294 -23.593 -32.803 1.00 45.76 316 SER B C 1
ATOM 5479 O O . SER B 1 316 ? -35.401 -22.379 -32.802 1.00 45.02 316 SER B O 1
ATOM 5482 N N . SER B 1 317 ? -36.306 -24.408 -32.518 1.00 45.14 317 SER B N 1
ATOM 5483 C CA . SER B 1 317 ? -37.639 -23.864 -32.309 1.00 44.05 317 SER B CA 1
ATOM 5484 C C . SER B 1 317 ? -37.684 -22.783 -31.266 1.00 43.29 317 SER B C 1
ATOM 5485 O O . SER B 1 317 ? -38.633 -21.978 -31.227 1.00 45.73 317 SER B O 1
ATOM 5488 N N . VAL B 1 318 ? -36.697 -22.716 -30.405 1.00 40.60 318 VAL B N 1
ATOM 5489 C CA . VAL B 1 318 ? -36.833 -21.799 -29.301 1.00 37.93 318 VAL B CA 1
ATOM 5490 C C . VAL B 1 318 ? -35.812 -20.611 -29.463 1.00 37.20 318 VAL B C 1
ATOM 5491 O O . VAL B 1 318 ? -35.577 -19.852 -28.553 1.00 36.78 318 VAL B O 1
ATOM 5495 N N . ASN B 1 319 ? -35.245 -20.473 -30.659 1.00 36.21 319 ASN B N 1
ATOM 5496 C CA . ASN B 1 319 ? -34.312 -19.420 -31.027 1.00 35.51 319 ASN B CA 1
ATOM 5497 C C . ASN B 1 319 ? -34.611 -18.867 -32.407 1.00 36.60 319 ASN B C 1
ATOM 5498 O O . ASN B 1 319 ? -33.748 -18.805 -33.282 1.00 35.06 319 ASN B O 1
ATOM 5503 N N . ILE B 1 320 ? -35.856 -18.466 -32.618 1.00 38.63 320 ILE B N 1
ATOM 5504 C CA . ILE B 1 320 ? -36.250 -18.102 -33.971 1.00 40.37 320 ILE B CA 1
ATOM 5505 C C . ILE B 1 320 ? -36.106 -16.603 -34.112 1.00 42.36 320 ILE B C 1
ATOM 5506 O O . ILE B 1 320 ? -36.685 -15.878 -33.318 1.00 44.56 320 ILE B O 1
ATOM 5511 N N . GLN B 1 321 ? -35.290 -16.133 -35.049 1.00 43.51 321 GLN B N 1
ATOM 5512 C CA . GLN B 1 321 ? -35.389 -14.754 -35.481 1.00 44.46 321 GLN B CA 1
ATOM 5513 C C . GLN B 1 321 ? -36.074 -14.754 -36.828 1.00 45.81 321 GLN B C 1
ATOM 5514 O O . GLN B 1 321 ? -35.434 -15.152 -37.843 1.00 46.87 321 GLN B O 1
ATOM 5520 N N . MET B 1 322 ? -37.332 -14.326 -36.915 1.00 45.75 322 MET B N 1
ATOM 5521 C CA . MET B 1 322 ? -37.905 -14.452 -38.269 1.00 46.02 322 MET B CA 1
ATOM 5522 C C . MET B 1 322 ? -37.296 -13.422 -39.210 1.00 45.81 322 MET B C 1
ATOM 5523 O O . MET B 1 322 ? -36.629 -12.511 -38.778 1.00 46.23 322 MET B O 1
ATOM 5528 N N . ALA B 1 323 ? -37.524 -13.568 -40.501 1.00 46.80 323 ALA B N 1
ATOM 5529 C CA . ALA B 1 323 ? -37.034 -12.588 -41.468 1.00 46.83 323 ALA B CA 1
ATOM 5530 C C . ALA B 1 323 ? -37.940 -11.355 -41.325 1.00 46.75 323 ALA B C 1
ATOM 5531 O O . ALA B 1 323 ? -39.104 -11.489 -40.886 1.00 47.43 323 ALA B O 1
ATOM 5533 N N . PRO B 1 324 ? -37.447 -10.164 -41.731 1.00 45.52 324 PRO B N 1
ATOM 5534 C CA . PRO B 1 324 ? -38.322 -9.016 -41.531 1.00 45.03 324 PRO B CA 1
ATOM 5535 C C . PRO B 1 324 ? -39.568 -9.153 -42.411 1.00 44.93 324 PRO B C 1
ATOM 5536 O O . PRO B 1 324 ? -39.493 -9.742 -43.481 1.00 44.56 324 PRO B O 1
ATOM 5540 N N . PRO B 1 325 ? -40.725 -8.667 -41.963 1.00 44.88 325 PRO B N 1
ATOM 5541 C CA . PRO B 1 325 ? -41.841 -8.611 -42.929 1.00 45.23 325 PRO B CA 1
ATOM 5542 C C . PRO B 1 325 ? -41.646 -7.626 -44.125 1.00 45.29 325 PRO B C 1
ATOM 5543 O O . PRO B 1 325 ? -40.898 -6.668 -44.042 1.00 45.63 325 PRO B O 1
ATOM 5547 N N . SER B 1 326 ? -42.309 -7.881 -45.241 1.00 46.10 326 SER B N 1
ATOM 5548 C CA . SER B 1 326 ? -42.415 -6.899 -46.313 1.00 46.39 326 SER B CA 1
ATOM 5549 C C . SER B 1 326 ? -43.557 -5.989 -45.867 1.00 46.58 326 SER B C 1
ATOM 5550 O O . SER B 1 326 ? -44.521 -6.481 -45.270 1.00 46.18 326 SER B O 1
ATOM 5552 N N . LEU B 1 327 ? -43.441 -4.689 -46.143 1.00 47.01 327 LEU B N 1
ATOM 5553 C CA . LEU B 1 327 ? -44.420 -3.694 -45.707 1.00 48.05 327 LEU B CA 1
ATOM 5554 C C . LEU B 1 327 ? -44.818 -2.773 -46.842 1.00 49.14 327 LEU B C 1
ATOM 5555 O O . LEU B 1 327 ? -43.940 -2.279 -47.577 1.00 50.22 327 LEU B O 1
ATOM 5560 N N . GLN B 1 328 ? -46.114 -2.489 -46.975 1.00 49.30 328 GLN B N 1
ATOM 5561 C CA . GLN B 1 328 ? -46.541 -1.457 -47.925 1.00 49.82 328 GLN B CA 1
ATOM 5562 C C . GLN B 1 328 ? -47.604 -0.511 -47.344 1.00 49.85 328 GLN B C 1
ATOM 5563 O O . GLN B 1 328 ? -48.187 -0.789 -46.278 1.00 50.07 328 GLN B O 1
ATOM 5569 N N . VAL B 1 329 ? -47.848 0.594 -48.044 1.00 49.33 329 VAL B N 1
ATOM 5570 C CA . VAL B 1 329 ? -48.755 1.616 -47.580 1.00 49.70 329 VAL B CA 1
ATOM 5571 C C . VAL B 1 329 ? -49.917 1.617 -48.553 1.00 50.22 329 VAL B C 1
ATOM 5572 O O . VAL B 1 329 ? -49.687 1.498 -49.756 1.00 50.29 329 VAL B O 1
ATOM 5576 N N . THR B 1 330 ? -51.154 1.744 -48.063 1.00 50.71 330 THR B N 1
ATOM 5577 C CA . THR B 1 330 ? -52.313 1.847 -48.966 1.00 51.67 330 THR B CA 1
ATOM 5578 C C . THR B 1 330 ? -53.243 3.037 -48.688 1.00 51.66 330 THR B C 1
ATOM 5579 O O . THR B 1 330 ? -53.416 3.427 -47.539 1.00 51.95 330 THR B O 1
ATOM 5583 N N . LYS B 1 331 ? -53.791 3.621 -49.753 1.00 51.77 331 LYS B N 1
ATOM 5584 C CA . LYS B 1 331 ? -54.950 4.510 -49.661 1.00 52.49 331 LYS B CA 1
ATOM 5585 C C . LYS B 1 331 ? -56.073 3.738 -50.331 1.00 53.02 331 LYS B C 1
ATOM 5586 O O . LYS B 1 331 ? -55.834 2.695 -50.952 1.00 53.47 331 LYS B O 1
ATOM 5588 N N . ASP B 1 332 ? -57.289 4.247 -50.196 1.00 53.33 332 ASP B N 1
ATOM 5589 C CA . ASP B 1 332 ? -58.518 3.587 -50.624 1.00 53.68 332 ASP B CA 1
ATOM 5590 C C . ASP B 1 332 ? -59.489 4.501 -49.935 1.00 53.97 332 ASP B C 1
ATOM 5591 O O . ASP B 1 332 ? -59.529 4.528 -48.694 1.00 53.81 332 ASP B O 1
ATOM 5593 N N . GLY B 1 333 ? -60.223 5.288 -50.728 1.00 54.07 333 GLY B N 1
ATOM 5594 C CA . GLY B 1 333 ? -60.863 6.501 -50.216 1.00 54.49 333 GLY B CA 1
ATOM 5595 C C . GLY B 1 333 ? -59.784 7.491 -49.761 1.00 55.00 333 GLY B C 1
ATOM 5596 O O . GLY B 1 333 ? -58.672 7.531 -50.327 1.00 55.08 333 GLY B O 1
ATOM 5597 N N . ASP B 1 334 ? -60.099 8.283 -48.732 1.00 55.20 334 ASP B N 1
ATOM 5598 C CA . ASP B 1 334 ? -59.116 9.189 -48.123 1.00 55.33 334 ASP B CA 1
ATOM 5599 C C . ASP B 1 334 ? -58.541 8.661 -46.783 1.00 55.48 334 ASP B C 1
ATOM 5600 O O . ASP B 1 334 ? -57.840 9.388 -46.078 1.00 55.60 334 ASP B O 1
ATOM 5602 N N . SER B 1 335 ? -58.821 7.401 -46.436 1.00 55.32 335 SER B N 1
ATOM 5603 C CA . SER B 1 335 ? -58.245 6.802 -45.215 1.00 55.39 335 SER B CA 1
ATOM 5604 C C . SER B 1 335 ? -57.087 5.811 -45.506 1.00 55.25 335 SER B C 1
ATOM 5605 O O . SER B 1 335 ? -57.218 4.904 -46.335 1.00 55.70 335 SER B O 1
ATOM 5608 N N . TYR B 1 336 ? -55.956 5.993 -44.830 1.00 54.28 336 TYR B N 1
ATOM 5609 C CA . TYR B 1 336 ? -54.761 5.241 -45.182 1.00 53.84 336 TYR B CA 1
ATOM 5610 C C . TYR B 1 336 ? -54.569 4.011 -44.263 1.00 53.43 336 TYR B C 1
ATOM 5611 O O . TYR B 1 336 ? -54.916 4.063 -43.077 1.00 54.27 336 TYR B O 1
ATOM 5613 N N . SER B 1 337 ? -54.066 2.899 -44.800 1.00 51.98 337 SER B N 1
ATOM 5614 C CA . SER B 1 337 ? -53.879 1.684 -43.993 1.00 50.86 337 SER B CA 1
ATOM 5615 C C . SER B 1 337 ? -52.521 1.048 -44.333 1.00 50.45 337 SER B C 1
ATOM 5616 O O . SER B 1 337 ? -52.130 1.060 -45.505 1.00 51.01 337 SER B O 1
ATOM 5618 N N . LEU B 1 338 ? -51.800 0.552 -43.320 1.00 49.36 338 LEU B N 1
ATOM 5619 C CA . LEU B 1 338 ? -50.513 -0.162 -43.474 1.00 49.02 338 LEU B CA 1
ATOM 5620 C C . LEU B 1 338 ? -50.717 -1.664 -43.714 1.00 48.97 338 LEU B C 1
ATOM 5621 O O . LEU B 1 338 ? -51.524 -2.255 -43.018 1.00 49.91 338 LEU B O 1
ATOM 5626 N N . ARG B 1 339 ? -50.024 -2.291 -44.670 1.00 47.99 339 ARG B N 1
ATOM 5627 C CA . ARG B 1 339 ? -50.128 -3.762 -44.806 1.00 47.67 339 ARG B CA 1
ATOM 5628 C C . ARG B 1 339 ? -48.769 -4.460 -44.777 1.00 47.92 339 ARG B C 1
ATOM 5629 O O . ARG B 1 339 ? -47.745 -3.888 -45.171 1.00 47.44 339 ARG B O 1
ATOM 5637 N N . TRP B 1 340 ? -48.759 -5.712 -44.338 1.00 48.25 340 TRP B N 1
ATOM 5638 C CA . TRP B 1 340 ? -47.481 -6.429 -44.147 1.00 49.67 340 TRP B CA 1
ATOM 5639 C C . TRP B 1 340 ? -47.593 -7.964 -44.306 1.00 50.68 340 TRP B C 1
ATOM 5640 O O . TRP B 1 340 ? -48.532 -8.596 -43.840 1.00 51.37 340 TRP B O 1
ATOM 5651 N N . GLU B 1 341 ? -46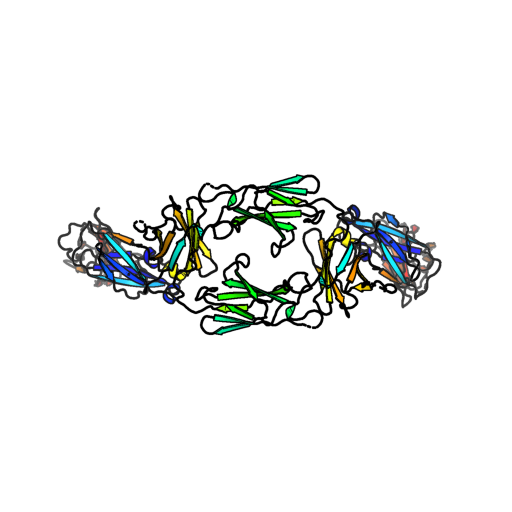.642 -8.555 -45.003 1.00 52.27 341 GLU B N 1
ATOM 5652 C CA . GLU B 1 341 ? -46.635 -9.994 -45.202 1.00 53.92 341 GLU B CA 1
ATOM 5653 C C . GLU B 1 341 ? -45.307 -10.520 -44.621 1.00 53.81 341 GLU B C 1
ATOM 5654 O O . GLU B 1 341 ? -44.325 -9.776 -44.525 1.00 53.28 341 GLU B O 1
ATOM 5660 N N . THR B 1 342 ? -45.298 -11.789 -44.221 1.00 53.92 342 THR B N 1
ATOM 5661 C CA . THR B 1 342 ? -44.086 -12.471 -43.748 1.00 53.60 342 THR B CA 1
ATOM 5662 C C . THR B 1 342 ? -43.858 -13.711 -44.594 1.00 54.60 342 THR B C 1
ATOM 5663 O O . THR B 1 342 ? -44.832 -14.387 -44.959 1.00 55.45 342 THR B O 1
ATOM 5667 N N . MET B 1 343 ? -42.590 -14.021 -44.900 1.00 55.20 343 MET B N 1
ATOM 5668 C CA . MET B 1 343 ? -42.258 -15.138 -45.814 1.00 55.57 343 MET B CA 1
ATOM 5669 C C . MET B 1 343 ? -43.020 -16.413 -45.397 1.00 55.03 343 MET B C 1
ATOM 5670 O O . MET B 1 343 ? -42.996 -16.755 -44.203 1.00 55.59 343 MET B O 1
ATOM 5672 N N . LYS B 1 344 ? -43.727 -17.081 -46.315 1.00 53.98 344 LYS B N 1
ATOM 5673 C CA . LYS B 1 344 ? -44.348 -18.385 -45.970 1.00 53.79 344 LYS B CA 1
ATOM 5674 C C . LYS B 1 344 ? -43.292 -19.324 -45.339 1.00 53.74 344 LYS B C 1
ATOM 5675 O O . LYS B 1 344 ? -42.169 -19.462 -45.852 1.00 54.86 344 LYS B O 1
ATOM 5677 N N . MET B 1 345 ? -43.624 -19.870 -44.171 1.00 52.62 345 MET B N 1
ATOM 5678 C CA . MET B 1 345 ? -42.875 -20.913 -43.516 1.00 51.18 345 MET B CA 1
ATOM 5679 C C . MET B 1 345 ? -43.614 -22.182 -43.929 1.00 51.66 345 MET B C 1
ATOM 5680 O O . MET B 1 345 ? -44.850 -22.263 -43.871 1.00 53.04 345 MET B O 1
ATOM 5685 N N . ARG B 1 346 ? -42.896 -23.179 -44.400 1.00 51.02 346 ARG B N 1
ATOM 5686 C CA . ARG B 1 346 ? -43.564 -24.158 -45.246 1.00 49.33 346 ARG B CA 1
ATOM 5687 C C . ARG B 1 346 ? -45.089 -24.281 -44.952 1.00 49.32 346 ARG B C 1
ATOM 5688 O O . ARG B 1 346 ? -45.893 -23.720 -45.715 1.00 48.93 346 ARG B O 1
ATOM 5696 N N . TYR B 1 347 ? -45.483 -24.978 -43.876 1.00 48.64 347 TYR B N 1
ATOM 5697 C CA . TYR B 1 347 ? -46.927 -25.030 -43.416 1.00 47.76 347 TYR B CA 1
ATOM 5698 C C . TYR B 1 347 ? -46.982 -24.992 -41.906 1.00 47.58 347 TYR B C 1
ATOM 5699 O O . TYR B 1 347 ? -47.812 -25.573 -41.266 1.00 47.19 347 TYR B O 1
ATOM 5708 N N . GLU B 1 348 ? -46.043 -24.316 -41.325 1.00 48.43 348 GLU B N 1
ATOM 5709 C CA . GLU B 1 348 ? -45.932 -24.402 -39.918 1.00 49.25 348 GLU B CA 1
ATOM 5710 C C . GLU B 1 348 ? -47.197 -23.809 -39.260 1.00 48.82 348 GLU B C 1
ATOM 5711 O O . GLU B 1 348 ? -47.784 -22.886 -39.799 1.00 48.56 348 GLU B O 1
ATOM 5717 N N . HIS B 1 349 ? -47.636 -24.331 -38.121 1.00 48.81 349 HIS B N 1
ATOM 5718 C CA . HIS B 1 349 ? -48.678 -23.620 -37.358 1.00 48.72 349 HIS B CA 1
ATOM 5719 C C . HIS B 1 349 ? -48.046 -22.795 -36.232 1.00 49.52 349 HIS B C 1
ATOM 5720 O O . HIS B 1 349 ? -47.741 -23.359 -35.163 1.00 50.04 349 HIS B O 1
ATOM 5727 N N . ILE B 1 350 ? -47.867 -21.474 -36.448 1.00 49.92 350 ILE B N 1
ATOM 5728 C CA . ILE B 1 350 ? -47.155 -20.594 -35.478 1.00 49.98 350 ILE B CA 1
ATOM 5729 C C . ILE B 1 350 ? -47.686 -19.147 -35.356 1.00 50.40 350 ILE B C 1
ATOM 5730 O O . ILE B 1 350 ? -47.456 -18.332 -36.234 1.00 50.44 350 ILE B O 1
ATOM 5735 N N . ASP B 1 351 ? -48.377 -18.828 -34.254 1.00 50.38 351 ASP B N 1
ATOM 5736 C CA . ASP B 1 351 ? -48.857 -17.469 -34.005 1.00 50.25 351 ASP B CA 1
ATOM 5737 C C . ASP B 1 351 ? -47.710 -16.476 -34.088 1.00 49.81 351 ASP B C 1
ATOM 5738 O O . ASP B 1 351 ? -46.609 -16.800 -33.609 1.00 50.07 351 ASP B O 1
ATOM 5743 N N . HIS B 1 352 ? -47.942 -15.293 -34.680 1.00 48.79 352 HIS B N 1
ATOM 5744 C CA . HIS B 1 352 ? -46.884 -14.260 -34.827 1.00 48.62 352 HIS B CA 1
ATOM 5745 C C . HIS B 1 352 ? -47.371 -12.995 -34.184 1.00 49.55 352 HIS B C 1
ATOM 5746 O O . HIS B 1 352 ? -48.510 -12.576 -34.518 1.00 50.44 352 HIS B O 1
ATOM 5753 N N . THR B 1 353 ? -46.553 -12.326 -33.345 1.00 49.19 353 THR B N 1
ATOM 5754 C CA . THR B 1 353 ? -46.903 -10.945 -33.039 1.00 49.02 353 THR B CA 1
ATOM 5755 C C . THR B 1 353 ? -46.029 -9.879 -33.715 1.00 49.21 353 THR B C 1
ATOM 5756 O O . THR B 1 353 ? -44.806 -9.993 -33.845 1.00 49.72 353 THR B O 1
ATOM 5760 N N . PHE B 1 354 ? -46.703 -8.839 -34.174 1.00 49.36 354 PHE B N 1
ATOM 5761 C CA . PHE B 1 354 ? -46.096 -7.790 -34.975 1.00 49.31 354 PHE B CA 1
ATOM 5762 C C . PHE B 1 354 ? -46.044 -6.525 -34.179 1.00 49.96 354 PHE B C 1
ATOM 5763 O O . PHE B 1 354 ? -47.011 -6.198 -33.458 1.00 50.66 354 PHE B O 1
ATOM 5771 N N . GLU B 1 355 ? -44.959 -5.775 -34.325 1.00 49.53 355 GLU B N 1
ATOM 5772 C CA . GLU B 1 355 ? -44.987 -4.480 -33.746 1.00 49.96 355 GLU B CA 1
ATOM 5773 C C . GLU B 1 355 ? -44.907 -3.443 -34.857 1.00 49.69 355 GLU B C 1
ATOM 5774 O O . GLU B 1 355 ? -44.034 -3.523 -35.698 1.00 49.94 355 GLU B O 1
ATOM 5780 N N . ILE B 1 356 ? -45.866 -2.515 -34.883 1.00 49.32 356 ILE B N 1
ATOM 5781 C CA . ILE B 1 356 ? -45.972 -1.518 -35.952 1.00 49.02 356 ILE B CA 1
ATOM 5782 C C . ILE B 1 356 ? -45.737 -0.064 -35.460 1.00 49.68 356 ILE B C 1
ATOM 5783 O O . ILE B 1 356 ? -46.354 0.379 -34.467 1.00 49.92 356 ILE B O 1
ATOM 5788 N N . GLN B 1 357 ? -44.871 0.677 -36.169 1.00 49.84 357 GLN B N 1
ATOM 5789 C CA . GLN B 1 357 ? -44.532 2.068 -35.840 1.00 49.94 357 GLN B CA 1
ATOM 5790 C C . GLN B 1 357 ? -44.649 3.006 -37.045 1.00 50.72 357 GLN B C 1
ATOM 5791 O O . GLN B 1 357 ? -44.314 2.588 -38.169 1.00 51.85 357 GLN B O 1
ATOM 5797 N N . TYR B 1 358 ? -45.112 4.255 -36.841 1.00 50.44 358 TYR B N 1
ATOM 5798 C CA . TYR B 1 358 ? -45.051 5.303 -37.888 1.00 49.52 358 TYR B CA 1
ATOM 5799 C C . TYR B 1 358 ? -44.622 6.677 -37.339 1.00 49.55 358 TYR B C 1
ATOM 5800 O O . TYR B 1 358 ? -44.898 7.025 -36.176 1.00 49.43 358 TYR B O 1
ATOM 5809 N N . ARG B 1 359 ? -43.933 7.435 -38.201 1.00 49.37 359 ARG B N 1
ATOM 5810 C CA . ARG B 1 359 ? -43.267 8.712 -37.886 1.00 48.58 359 ARG B CA 1
ATOM 5811 C C . ARG B 1 359 ? -43.808 9.841 -38.742 1.00 48.89 359 ARG B C 1
ATOM 5812 O O . ARG B 1 359 ? -43.952 9.651 -39.936 1.00 48.61 359 ARG B O 1
ATOM 5820 N N . LYS B 1 360 ? -44.029 11.028 -38.179 1.00 49.77 360 LYS B N 1
ATOM 5821 C CA . LYS B 1 360 ? -43.979 12.233 -39.028 1.00 51.24 360 LYS B CA 1
ATOM 5822 C C . LYS B 1 360 ? -42.526 12.332 -39.510 1.00 51.88 360 LYS B C 1
ATOM 5823 O O . LYS B 1 360 ? -41.606 12.044 -38.736 1.00 52.32 360 LYS B O 1
ATOM 5825 N N . ASP B 1 361 ? -42.299 12.714 -40.767 1.00 52.34 361 ASP B N 1
ATOM 5826 C CA . ASP B 1 361 ? -40.928 12.748 -41.289 1.00 52.63 361 ASP B CA 1
ATOM 5827 C C . ASP B 1 361 ? -39.949 13.477 -40.366 1.00 52.57 361 ASP B C 1
ATOM 5828 O O . ASP B 1 361 ? -38.797 13.060 -40.203 1.00 51.97 361 ASP B O 1
ATOM 5833 N N . THR B 1 362 ? -40.427 14.568 -39.775 1.00 53.05 362 THR B N 1
ATOM 5834 C CA . THR B 1 362 ? -39.580 15.457 -38.981 1.00 53.63 362 THR B CA 1
ATOM 5835 C C . THR B 1 362 ? -39.594 15.062 -37.511 1.00 53.99 362 THR B C 1
ATOM 5836 O O . THR B 1 362 ? -39.563 15.910 -36.613 1.00 54.64 362 THR B O 1
ATOM 5840 N N . ALA B 1 363 ? -39.637 13.767 -37.270 1.00 53.94 363 ALA B N 1
ATOM 5841 C CA . ALA B 1 363 ? -39.693 13.276 -35.920 1.00 54.25 363 ALA B CA 1
ATOM 5842 C C . ALA B 1 363 ? -38.941 11.925 -35.765 1.00 54.45 363 ALA B C 1
ATOM 5843 O O . ALA B 1 363 ? -38.392 11.361 -36.729 1.00 54.13 363 ALA B O 1
ATOM 5845 N N . THR B 1 364 ? -38.925 11.423 -34.537 1.00 54.54 364 THR B N 1
ATOM 5846 C CA . THR B 1 364 ? -38.003 10.371 -34.130 1.00 54.48 364 THR B CA 1
ATOM 5847 C C . THR B 1 364 ? -38.716 9.051 -33.820 1.00 54.29 364 THR B C 1
ATOM 5848 O O . THR B 1 364 ? -39.746 9.030 -33.143 1.00 54.26 364 THR B O 1
ATOM 5852 N N . TRP B 1 365 ? -38.179 7.938 -34.292 1.00 54.20 365 TRP B N 1
ATOM 5853 C CA . TRP B 1 365 ? -38.792 6.689 -33.875 1.00 54.55 365 TRP B CA 1
ATOM 5854 C C . TRP B 1 365 ? -38.974 6.683 -32.344 1.00 55.21 365 TRP B C 1
ATOM 5855 O O . TRP B 1 365 ? -40.102 6.475 -31.856 1.00 55.30 365 TRP B O 1
ATOM 5866 N N . LYS B 1 366 ? -37.884 6.958 -31.604 1.00 55.51 366 LYS B N 1
ATOM 5867 C CA . LYS B 1 366 ? -37.914 6.957 -30.130 1.00 55.89 366 LYS B CA 1
ATOM 5868 C C . LYS B 1 366 ? -39.278 7.387 -29.591 1.00 56.16 366 LYS B C 1
ATOM 5869 O O . LYS B 1 366 ? -39.872 6.686 -28.777 1.00 56.59 366 LYS B O 1
ATOM 5871 N N . ASP B 1 367 ? -39.803 8.503 -30.066 1.00 56.01 367 ASP B N 1
ATOM 5872 C CA . ASP B 1 367 ? -41.057 8.970 -29.516 1.00 56.67 367 ASP B CA 1
ATOM 5873 C C . ASP B 1 367 ? -42.204 8.743 -30.480 1.00 56.59 367 ASP B C 1
ATOM 5874 O O . ASP B 1 367 ? -42.833 9.695 -30.933 1.00 55.79 367 ASP B O 1
ATOM 5879 N N . SER B 1 368 ? -42.500 7.485 -30.786 1.00 56.85 368 SER B N 1
ATOM 5880 C CA . SER B 1 368 ? -43.523 7.224 -31.802 1.00 57.45 368 SER B CA 1
ATOM 5881 C C . SER B 1 368 ? -44.657 6.247 -31.457 1.00 57.98 368 SER B C 1
ATOM 5882 O O . SER B 1 368 ? -44.523 5.387 -30.561 1.00 58.28 368 SER B O 1
ATOM 5885 N N . LYS B 1 369 ? -45.758 6.381 -32.205 1.00 58.13 369 LYS B N 1
ATOM 5886 C CA . LYS B 1 369 ? -46.976 5.571 -32.021 1.00 58.32 369 LYS B CA 1
ATOM 5887 C C . LYS B 1 369 ? -46.753 4.106 -32.422 1.00 58.44 369 LYS B C 1
ATOM 5888 O O . LYS B 1 369 ? -46.818 3.739 -33.621 1.00 58.35 369 LYS B O 1
ATOM 5890 N N . THR B 1 370 ? -46.528 3.274 -31.399 1.00 58.18 370 THR B N 1
ATOM 5891 C CA . THR B 1 370 ? -46.053 1.902 -31.570 1.00 57.73 370 THR B CA 1
ATOM 5892 C C . THR B 1 370 ? -47.072 0.850 -31.110 1.00 57.79 370 THR B C 1
ATOM 5893 O O . THR B 1 370 ? -46.860 0.234 -30.050 1.00 58.69 370 THR B O 1
ATOM 5897 N N . GLU B 1 371 ? -48.141 0.629 -31.899 1.00 56.78 371 GLU B N 1
ATOM 5898 C CA . GLU B 1 371 ? -49.134 -0.447 -31.645 1.00 55.85 371 GLU B CA 1
ATOM 5899 C C . GLU B 1 371 ? -48.577 -1.837 -31.925 1.00 55.20 371 GLU B C 1
ATOM 5900 O O . GLU B 1 371 ? -47.670 -1.995 -32.746 1.00 55.31 371 GLU B O 1
ATOM 5902 N N . THR B 1 372 ? -49.135 -2.843 -31.245 1.00 54.09 372 THR B N 1
ATOM 5903 C CA . THR B 1 372 ? -48.607 -4.205 -31.299 1.00 52.94 372 THR B CA 1
ATOM 5904 C C . THR B 1 372 ? -49.712 -5.291 -31.370 1.00 52.47 372 THR B C 1
ATOM 5905 O O . THR B 1 372 ? -50.544 -5.396 -30.473 1.00 52.34 372 THR B O 1
ATOM 5909 N N . LEU B 1 373 ? -49.686 -6.103 -32.441 1.00 51.55 373 LEU B N 1
ATOM 5910 C CA . LEU B 1 373 ? -50.813 -6.937 -32.892 1.00 49.67 373 LEU B CA 1
ATOM 5911 C C . LEU B 1 373 ? -50.449 -8.407 -33.062 1.00 50.04 373 LEU B C 1
ATOM 5912 O O . LEU B 1 373 ? -49.442 -8.731 -33.690 1.00 50.11 373 LEU B O 1
ATOM 5917 N N . GLN B 1 374 ? -51.249 -9.314 -32.508 1.00 50.22 374 GLN B N 1
ATOM 5918 C CA . GLN B 1 374 ? -51.012 -10.724 -32.750 1.00 50.47 374 GLN B CA 1
ATOM 5919 C C . GLN B 1 374 ? -51.840 -11.162 -33.938 1.00 50.39 374 GLN B C 1
ATOM 5920 O O . GLN B 1 374 ? -53.021 -10.870 -34.008 1.00 50.28 374 GLN B O 1
ATOM 5926 N N . ASN B 1 375 ? -51.192 -11.843 -34.888 1.00 50.73 375 ASN B N 1
ATOM 5927 C CA . ASN B 1 375 ? -51.855 -12.407 -36.096 1.00 50.14 375 ASN B CA 1
ATOM 5928 C C . ASN B 1 375 ? -52.645 -11.467 -37.008 1.00 50.26 375 ASN B C 1
ATOM 5929 O O . ASN B 1 375 ? -53.451 -11.927 -37.769 1.00 50.25 375 ASN B O 1
ATOM 5934 N N . ALA B 1 376 ? -52.395 -10.164 -36.950 1.00 50.75 376 ALA B N 1
ATOM 5935 C CA . ALA B 1 376 ? -53.006 -9.221 -37.890 1.00 50.55 376 ALA B CA 1
ATOM 5936 C C . ALA B 1 376 ? -52.042 -8.965 -39.036 1.00 50.91 376 ALA B C 1
ATOM 5937 O O . ALA B 1 376 ? -50.825 -9.171 -38.865 1.00 50.67 376 ALA B O 1
ATOM 5939 N N . HIS B 1 377 ? -52.559 -8.500 -40.184 1.00 51.07 377 HIS B N 1
ATOM 5940 C CA . HIS B 1 377 ? -51.710 -8.239 -41.381 1.00 51.55 377 HIS B CA 1
ATOM 5941 C C . HIS B 1 377 ? -51.906 -6.884 -41.982 1.00 51.40 377 HIS B C 1
ATOM 5942 O O . HIS B 1 377 ? -51.425 -6.590 -43.063 1.00 51.72 377 HIS B O 1
ATOM 5949 N N . SER B 1 378 ? -52.601 -6.042 -41.252 1.00 51.83 378 SER B N 1
ATOM 5950 C CA . SER B 1 378 ? -52.768 -4.682 -41.655 1.00 52.40 378 SER B CA 1
ATOM 5951 C C . SER B 1 378 ? -53.334 -3.908 -40.491 1.00 53.08 378 SER B C 1
ATOM 5952 O O . SER B 1 378 ? -53.827 -4.474 -39.517 1.00 53.36 378 SER B O 1
ATOM 5955 N N . MET B 1 379 ? -53.285 -2.600 -40.610 1.00 53.89 379 MET B N 1
ATOM 5956 C CA . MET B 1 379 ? -53.774 -1.743 -39.575 1.00 55.01 379 MET B CA 1
ATOM 5957 C C . MET B 1 379 ? -54.268 -0.504 -40.288 1.00 55.07 379 MET B C 1
ATOM 5958 O O . MET B 1 379 ? -53.534 0.065 -41.087 1.00 55.37 379 MET B O 1
ATOM 5963 N N . ALA B 1 380 ? -55.521 -0.117 -40.071 1.00 55.47 380 ALA B N 1
ATOM 5964 C CA . ALA B 1 380 ? -56.006 1.135 -40.661 1.00 56.18 380 ALA B CA 1
ATOM 5965 C C . ALA B 1 380 ? -55.465 2.296 -39.816 1.00 56.66 380 ALA B C 1
ATOM 5966 O O . ALA B 1 380 ? -55.325 2.172 -38.594 1.00 57.10 380 ALA B O 1
ATOM 5968 N N . LEU B 1 381 ? -55.119 3.406 -40.453 1.00 56.65 381 LEU B N 1
ATOM 5969 C CA . LEU B 1 381 ? -54.468 4.481 -39.723 1.00 56.71 381 LEU B CA 1
ATOM 5970 C C . LEU B 1 381 ? -55.429 5.669 -39.572 1.00 56.91 381 LEU B C 1
ATOM 5971 O O . LEU B 1 381 ? -56.308 5.853 -40.429 1.00 57.15 381 LEU B O 1
ATOM 5973 N N . PRO B 1 382 ? -55.310 6.461 -38.471 1.00 57.12 382 PRO B N 1
ATOM 5974 C CA . PRO B 1 382 ? -56.177 7.667 -38.339 1.00 57.28 382 PRO B CA 1
ATOM 5975 C C . PRO B 1 382 ? -55.937 8.704 -39.448 1.00 57.48 382 PRO B C 1
ATOM 5976 O O . PRO B 1 382 ? -54.993 8.556 -40.225 1.00 57.78 382 PRO B O 1
ATOM 5980 N N . ALA B 1 383 ? -56.772 9.740 -39.533 1.00 57.67 383 ALA B N 1
ATOM 5981 C CA . ALA B 1 383 ? -56.436 10.875 -40.396 1.00 57.70 383 ALA B CA 1
ATOM 5982 C C . ALA B 1 383 ? -55.173 11.559 -39.837 1.00 57.74 383 ALA B C 1
ATOM 5983 O O . ALA B 1 383 ? -54.802 11.354 -38.627 1.00 57.30 383 ALA B O 1
ATOM 5985 N N . LEU B 1 384 ? -54.491 12.321 -40.718 1.00 57.92 384 LEU B N 1
ATOM 5986 C CA . LEU B 1 384 ? -53.210 12.953 -40.355 1.00 58.12 384 LEU B CA 1
ATOM 5987 C C . LEU B 1 384 ? -52.786 14.181 -41.179 1.00 58.04 384 LEU B C 1
ATOM 5988 O O . LEU B 1 384 ? -53.433 14.539 -42.173 1.00 58.32 384 LEU B O 1
ATOM 5993 N N . GLU B 1 385 ? -51.700 14.825 -40.746 1.00 57.80 385 GLU B N 1
ATOM 5994 C CA . GLU B 1 385 ? -51.376 16.199 -41.165 1.00 57.71 385 GLU B CA 1
ATOM 5995 C C . GLU B 1 385 ? -51.355 16.447 -42.687 1.00 57.64 385 GLU B C 1
ATOM 5996 O O . GLU B 1 385 ? -50.850 15.629 -43.463 1.00 57.55 385 GLU B O 1
ATOM 5998 N N . PRO B 1 386 ? -51.920 17.590 -43.101 1.00 57.95 386 PRO B N 1
ATOM 5999 C CA . PRO B 1 386 ? -52.088 18.148 -44.447 1.00 58.20 386 PRO B CA 1
ATOM 6000 C C . PRO B 1 386 ? -51.259 17.535 -45.592 1.00 58.24 386 PRO B C 1
ATOM 6001 O O . PRO B 1 386 ? -51.810 16.754 -46.372 1.00 58.66 386 PRO B O 1
ATOM 6005 N N . SER B 1 387 ? -49.978 17.910 -45.707 1.00 57.87 387 SER B N 1
ATOM 6006 C CA . SER B 1 387 ? -49.115 17.455 -46.807 1.00 57.30 387 SER B CA 1
ATOM 6007 C C . SER B 1 387 ? -47.750 17.000 -46.285 1.00 56.86 387 SER B C 1
ATOM 6008 O O . SER B 1 387 ? -46.708 17.477 -46.726 1.00 56.94 387 SER B O 1
ATOM 6010 N N . THR B 1 388 ? -47.772 16.051 -45.354 1.00 56.35 388 THR B N 1
ATOM 6011 C CA . THR B 1 388 ? -46.563 15.615 -44.647 1.00 55.94 388 THR B CA 1
ATOM 6012 C C . THR B 1 388 ? -46.002 14.256 -45.126 1.00 55.63 388 THR B C 1
ATOM 6013 O O . THR B 1 388 ? -46.736 13.395 -45.636 1.00 55.57 388 THR B O 1
ATOM 6017 N N . ARG B 1 389 ? -44.689 14.088 -44.956 1.00 55.00 389 ARG B N 1
ATOM 6018 C CA . ARG B 1 389 ? -43.990 12.878 -45.338 1.00 54.02 389 ARG B CA 1
ATOM 6019 C C . ARG B 1 389 ? -43.982 12.018 -44.130 1.00 53.47 389 ARG B C 1
ATOM 6020 O O . ARG B 1 389 ? -43.754 12.483 -43.012 1.00 53.35 389 ARG B O 1
ATOM 6028 N N . TYR B 1 390 ? -44.230 10.747 -44.375 1.00 52.80 390 TYR B N 1
ATOM 6029 C CA . TYR B 1 390 ? -44.408 9.789 -43.323 1.00 52.00 390 TYR B CA 1
ATOM 6030 C C . TYR B 1 390 ? -43.497 8.609 -43.537 1.00 51.36 390 TYR B C 1
ATOM 6031 O O . TYR B 1 390 ? -43.057 8.348 -44.655 1.00 51.59 390 TYR B O 1
ATOM 6040 N N . TRP B 1 391 ? -43.181 7.924 -42.451 1.00 50.57 391 TRP B N 1
ATOM 6041 C CA . TRP B 1 391 ? -42.418 6.701 -42.526 1.00 50.37 391 TRP B CA 1
ATOM 6042 C C . TRP B 1 391 ? -43.120 5.643 -41.692 1.00 50.12 391 TRP B C 1
ATOM 6043 O O . TRP B 1 391 ? -43.821 5.977 -40.725 1.00 49.91 391 TRP B O 1
ATOM 6054 N N . ALA B 1 392 ? -42.937 4.374 -42.071 1.00 49.61 392 ALA B N 1
ATOM 6055 C CA . ALA B 1 392 ? -43.495 3.238 -41.314 1.00 49.08 392 ALA B CA 1
ATOM 6056 C C . ALA B 1 392 ? -42.599 1.969 -41.340 1.00 48.98 392 ALA B C 1
ATOM 6057 O O . ALA B 1 392 ? -41.978 1.665 -42.371 1.00 49.51 392 ALA B O 1
ATOM 6059 N N . ARG B 1 393 ? -42.535 1.243 -40.208 1.00 48.10 393 ARG B N 1
ATOM 6060 C CA . ARG B 1 393 ? -41.766 -0.020 -40.068 1.00 46.51 393 ARG B CA 1
ATOM 6061 C C . ARG B 1 393 ? -42.574 -1.039 -39.268 1.00 45.76 393 ARG B C 1
ATOM 6062 O O . ARG B 1 393 ? -43.446 -0.652 -38.511 1.00 45.55 393 ARG B O 1
ATOM 6070 N N . VAL B 1 394 ? -42.302 -2.329 -39.476 1.00 45.09 394 VAL B N 1
ATOM 6071 C CA . VAL B 1 394 ? -42.927 -3.418 -38.738 1.00 45.12 394 VAL B CA 1
ATOM 6072 C C . VAL B 1 394 ? -41.810 -4.384 -38.433 1.00 46.13 394 VAL B C 1
ATOM 6073 O O . VAL B 1 394 ? -40.817 -4.417 -39.171 1.00 46.99 394 VAL B O 1
ATOM 6077 N N . ARG B 1 395 ? -41.993 -5.192 -37.384 1.00 46.30 395 ARG B N 1
ATOM 6078 C CA . ARG B 1 395 ? -41.147 -6.333 -37.071 1.00 47.19 395 ARG B CA 1
ATOM 6079 C C . ARG B 1 395 ? -42.043 -7.370 -36.451 1.00 48.40 395 ARG B C 1
ATOM 6080 O O . ARG B 1 395 ? -43.039 -6.997 -35.832 1.00 48.96 395 ARG B O 1
ATOM 6088 N N . VAL B 1 396 ? -41.668 -8.647 -36.620 1.00 49.64 396 VAL B N 1
ATOM 6089 C CA . VAL B 1 396 ? -42.390 -9.839 -36.089 1.00 51.16 396 VAL B CA 1
ATOM 6090 C C . VAL B 1 396 ? -41.545 -10.629 -35.100 1.00 50.55 396 VAL B C 1
ATOM 6091 O O . VAL B 1 396 ? -40.311 -10.528 -35.160 1.00 50.40 396 VAL B O 1
ATOM 6095 N N . ARG B 1 397 ? -42.224 -11.457 -34.292 1.00 49.36 397 ARG B N 1
ATOM 6096 C CA . ARG B 1 397 ? -41.618 -12.510 -33.454 1.00 50.03 397 ARG B CA 1
ATOM 6097 C C . ARG B 1 397 ? -42.600 -13.699 -33.298 1.00 50.62 397 ARG B C 1
ATOM 6098 O O . ARG B 1 397 ? -43.827 -13.538 -33.472 1.00 51.38 397 ARG B O 1
ATOM 6106 N N . THR B 1 398 ? -42.122 -14.899 -32.967 1.00 50.25 398 THR B N 1
ATOM 6107 C CA . THR B 1 398 ? -43.128 -15.956 -32.755 1.00 49.54 398 THR B CA 1
ATOM 6108 C C . THR B 1 398 ? -43.864 -15.630 -31.472 1.00 48.39 398 THR B C 1
ATOM 6109 O O . THR B 1 398 ? -43.353 -14.895 -30.672 1.00 48.57 398 THR B O 1
ATOM 6113 N N . SER B 1 399 ? -45.064 -16.150 -31.302 1.00 47.31 399 SER B N 1
ATOM 6114 C CA . SER B 1 399 ? -45.798 -15.969 -30.072 1.00 46.35 399 SER B CA 1
ATOM 6115 C C . SER B 1 399 ? -46.686 -17.176 -29.853 1.00 46.05 399 SER B C 1
ATOM 6116 O O . SER B 1 399 ? -47.884 -17.053 -29.903 1.00 46.95 399 SER B O 1
ATOM 6119 N N . ARG B 1 400 ? -46.085 -18.333 -29.628 1.00 46.28 400 ARG B N 1
ATOM 6120 C CA . ARG B 1 400 ? -46.779 -19.606 -29.399 1.00 46.95 400 ARG B CA 1
ATOM 6121 C C . ARG B 1 400 ? -45.921 -20.511 -28.495 1.00 48.03 400 ARG B C 1
ATOM 6122 O O . ARG B 1 400 ? -44.671 -20.509 -28.566 1.00 48.51 400 ARG B O 1
ATOM 6130 N N . THR B 1 401 ? -46.579 -21.279 -27.641 1.00 49.05 401 THR B N 1
ATOM 6131 C CA . THR B 1 401 ? -45.873 -22.033 -26.612 1.00 49.91 401 THR B CA 1
ATOM 6132 C C . THR B 1 401 ? -44.755 -22.977 -27.080 1.00 51.18 401 THR B C 1
ATOM 6133 O O . THR B 1 401 ? -43.627 -23.025 -26.468 1.00 52.31 401 THR B O 1
ATOM 6137 N N . GLY B 1 402 ? -44.940 -23.691 -28.169 1.00 50.39 402 GLY B N 1
ATOM 6138 C CA . GLY B 1 402 ? -43.644 -24.331 -28.622 1.00 50.54 402 GLY B CA 1
ATOM 6139 C C . GLY B 1 402 ? -42.374 -23.529 -28.915 1.00 49.80 402 GLY B C 1
ATOM 6140 O O . GLY B 1 402 ? -41.349 -24.154 -29.192 1.00 50.59 402 GLY B O 1
ATOM 6141 N N . TYR B 1 403 ? -42.407 -22.180 -28.876 1.00 48.97 403 TYR B N 1
ATOM 6142 C CA . TYR B 1 403 ? -41.503 -21.379 -29.682 1.00 48.55 403 TYR B CA 1
ATOM 6143 C C . TYR B 1 403 ? -41.062 -20.196 -28.935 1.00 49.13 403 TYR B C 1
ATOM 6144 O O . TYR B 1 403 ? -41.763 -19.869 -27.981 1.00 50.23 403 TYR B O 1
ATOM 6153 N N . ASN B 1 404 ? -39.934 -19.578 -29.373 1.00 48.24 404 ASN B N 1
ATOM 6154 C CA . ASN B 1 404 ? -39.373 -18.385 -28.826 1.00 47.26 404 ASN B CA 1
ATOM 6155 C C . ASN B 1 404 ? -38.237 -17.937 -29.744 1.00 47.87 404 ASN B C 1
ATOM 6156 O O . ASN B 1 404 ? -37.992 -18.649 -30.774 1.00 49.12 404 ASN B O 1
ATOM 6161 N N . GLY B 1 405 ? -37.543 -16.826 -29.379 1.00 46.30 405 GLY B N 1
ATOM 6162 C CA . GLY B 1 405 ? -36.664 -16.089 -30.323 1.00 44.70 405 GLY B CA 1
ATOM 6163 C C . GLY B 1 405 ? -36.583 -14.658 -29.944 1.00 43.68 405 GLY B C 1
ATOM 6164 O O . GLY B 1 405 ? -36.916 -14.356 -28.807 1.00 43.28 405 GLY B O 1
ATOM 6165 N N . ILE B 1 406 ? -36.127 -13.830 -30.903 1.00 43.22 406 ILE B N 1
ATOM 6166 C CA . ILE B 1 406 ? -35.896 -12.395 -30.737 1.00 42.50 406 ILE B CA 1
ATOM 6167 C C . ILE B 1 406 ? -36.669 -11.777 -31.900 1.00 42.84 406 ILE B C 1
ATOM 6168 O O . ILE B 1 406 ? -37.010 -12.526 -32.823 1.00 42.88 406 ILE B O 1
ATOM 6173 N N . TRP B 1 407 ? -36.948 -10.467 -31.848 1.00 42.25 407 TRP B N 1
ATOM 6174 C CA . TRP B 1 407 ? -37.605 -9.751 -32.941 1.00 42.18 407 TRP B CA 1
ATOM 6175 C C . TRP B 1 407 ? -36.809 -9.928 -34.170 1.00 42.13 407 TRP B C 1
ATOM 6176 O O . TRP B 1 407 ? -35.586 -10.175 -34.114 1.00 44.07 407 TRP B O 1
ATOM 6187 N N . SER B 1 408 ? -37.480 -9.779 -35.291 1.00 42.05 408 SER B N 1
ATOM 6188 C CA . SER B 1 408 ? -36.874 -9.808 -36.584 1.00 42.26 408 SER B CA 1
ATOM 6189 C C . SER B 1 408 ? -36.329 -8.417 -36.648 1.00 42.79 408 SER B C 1
ATOM 6190 O O . SER B 1 408 ? -36.766 -7.576 -35.888 1.00 43.18 408 SER B O 1
ATOM 6193 N N . GLU B 1 409 ? -35.364 -8.176 -37.526 1.00 44.18 409 GLU B N 1
ATOM 6194 C CA . GLU B 1 409 ? -34.924 -6.820 -37.836 1.00 44.65 409 GLU B CA 1
ATOM 6195 C C . GLU B 1 409 ? -36.146 -6.085 -38.418 1.00 45.02 409 GLU B C 1
ATOM 6196 O O . GLU B 1 409 ? -37.144 -6.694 -38.818 1.00 44.67 409 GLU B O 1
ATOM 6202 N N . TRP B 1 410 ? -36.117 -4.768 -38.394 1.00 46.04 410 TRP B N 1
ATOM 6203 C CA . TRP B 1 410 ? -37.245 -4.034 -38.910 1.00 46.58 410 TRP B CA 1
ATOM 6204 C C . TRP B 1 410 ? -37.381 -4.291 -40.403 1.00 48.03 410 TRP B C 1
ATOM 6205 O O . TRP B 1 410 ? -36.373 -4.514 -41.095 1.00 48.00 410 TRP B O 1
ATOM 6216 N N . SER B 1 411 ? -38.620 -4.251 -40.911 1.00 49.70 411 SER B N 1
ATOM 6217 C CA . SER B 1 411 ? -38.851 -4.165 -42.376 1.00 50.31 411 SER B CA 1
ATOM 6218 C C . SER B 1 411 ? -38.137 -2.915 -42.904 1.00 51.17 411 SER B C 1
ATOM 6219 O O . SER B 1 411 ? -37.771 -2.025 -42.128 1.00 50.02 411 SER B O 1
ATOM 6222 N N . GLU B 1 412 ? -37.947 -2.845 -44.218 1.00 52.57 412 GLU B N 1
ATOM 6223 C CA . GLU B 1 412 ? -37.479 -1.598 -44.796 1.00 54.49 412 GLU B CA 1
ATOM 6224 C C . GLU B 1 412 ? -38.478 -0.534 -44.406 1.00 53.53 412 GLU B C 1
ATOM 6225 O O . GLU B 1 412 ? -39.666 -0.815 -44.249 1.00 53.71 412 GLU B O 1
ATOM 6231 N N . ALA B 1 413 ? -37.971 0.668 -44.166 1.00 53.30 413 ALA B N 1
ATOM 6232 C CA . ALA B 1 413 ? -38.824 1.784 -43.835 1.00 52.66 413 ALA B CA 1
ATOM 6233 C C . ALA B 1 413 ? -39.547 2.231 -45.130 1.00 52.54 413 ALA B C 1
ATOM 6234 O O . ALA B 1 413 ? -38.933 2.344 -46.215 1.00 52.62 413 ALA B O 1
ATOM 6236 N N . ARG B 1 414 ? -40.853 2.434 -45.029 1.00 51.43 414 ARG B N 1
ATOM 6237 C CA . ARG B 1 414 ? -41.615 2.757 -46.194 1.00 51.00 414 ARG B CA 1
ATOM 6238 C C . ARG B 1 414 ? -42.113 4.202 -46.132 1.00 50.55 414 ARG B C 1
ATOM 6239 O O . ARG B 1 414 ? -42.946 4.540 -45.265 1.00 51.22 414 ARG B O 1
ATOM 6247 N N . SER B 1 415 ? -41.592 5.041 -47.046 1.00 49.09 415 SER B N 1
ATOM 6248 C CA . SER B 1 415 ? -41.865 6.493 -47.078 1.00 47.23 415 SER B CA 1
ATOM 6249 C C . SER B 1 415 ? -43.237 6.762 -47.649 1.00 46.10 415 SER B C 1
ATOM 6250 O O . SER B 1 415 ? -43.846 5.870 -48.223 1.00 46.03 415 SER B O 1
ATOM 6252 N N . TRP B 1 416 ? -43.737 7.981 -47.480 1.00 45.01 416 TRP B N 1
ATOM 6253 C CA . TRP B 1 416 ? -44.826 8.469 -48.331 1.00 43.75 416 TRP B CA 1
ATOM 6254 C C . TRP B 1 416 ? -45.313 9.886 -47.967 1.00 43.62 416 TRP B C 1
ATOM 6255 O O . TRP B 1 416 ? -44.946 10.414 -46.918 1.00 44.27 416 TRP B O 1
ATOM 6266 N N . ASP B 1 417 ? -46.113 10.503 -48.844 1.00 43.09 417 ASP B N 1
ATOM 6267 C CA . ASP B 1 417 ? -46.529 11.908 -48.698 1.00 42.27 417 ASP B CA 1
ATOM 6268 C C . ASP B 1 417 ? -48.033 12.146 -48.847 1.00 41.83 417 ASP B C 1
ATOM 6269 O O . ASP B 1 417 ? -48.711 11.452 -49.607 1.00 41.49 417 ASP B O 1
ATOM 6274 N N . THR B 1 418 ? -48.535 13.154 -48.131 1.00 41.44 418 THR B N 1
ATOM 6275 C CA . THR B 1 418 ? -49.932 13.594 -48.225 1.00 41.13 418 THR B CA 1
ATOM 6276 C C . THR B 1 418 ? -50.058 14.911 -49.037 1.00 41.10 418 THR B C 1
ATOM 6277 O O . THR B 1 418 ? -51.112 15.224 -49.624 1.00 40.67 418 THR B O 1
#

Nearest PDB structures (foldseek):
  2gys-assembly1_B  TM=1.002E+00  e=8.614E-76  Homo sapiens
  4nkq-assembly1_A  TM=9.596E-01  e=3.552E-66  Homo sapiens
  4qqv-assembly1_B  TM=7.456E-01  e=3.201E-42  Mus musculus
  4qqv-assembly2_D  TM=8.532E-01  e=1.955E-36  Mus musculus
  6nmy-assembly1_B  TM=9.777E-01  e=2.444E-29  Homo sapiens

CATH classification: 2.60.40.10 (+3 more: 2.60.40.10, 2.60.40.10, 2.60.40.10)

Organism: Homo sapiens (NCBI:txid9606)

Solvent-accessible surface area: 41019 Å² total; per-residue (Å²): 107,106,4,20,0,16,74,2,0,78,2,23,4,18,0,55,53,54,7,6,0,32,1,0,0,3,100,46,0,56,92,26,2,69,8,54,1,8,45,29,61,78,125,143,90,80,52,99,10,100,35,90,132,20,144,81,44,72,37,18,90,30,77,51,112,105,30,29,18,27,100,1,67,16,104,19,157,81,16,79,54,108,56,50,18,72,1,20,26,85,24,74,78,128,9,30,49,142,46,83,0,37,1,53,114,37,0,40,2,34,52,0,101,99,23,111,35,56,97,90,171,45,74,7,24,0,50,11,39,28,52,99,228,63,16,35,95,70,30,4,30,10,10,0,12,16,22,10,98,58,49,75,66,89,103,24,49,106,48,90,17,114,85,43,83,9,73,0,1,68,130,55,8,41,59,46,15,40,11,2,0,34,0,47,0,62,27,17,116,78,20,102,25,50,38,102,40,2,141,79,6,84,100,22,72,22,99,8,24,124,41,74,85,4,46,3,32,45,18,60,1,32,0,47,3,56,57,46,0,54,2,12,2,1,0,33,84,39,0,29,25,3,7,31,19,0,0,30,26,21,29,86,159,107,89,72,183,73,68,63,3,86,94,49,108,70,85,63,34,36,88,81,22,30,66,26,54,0,92,0,83,1,118,44,16,94,110,70,24,80,4,41,0,1,1,58,45,86,148,19,36,51,114,15,88,3,0,61,26,13,26,39,67,59,5,73,12,89,32,110,148,83,70,42,1,127,4,50,78,101,49,20,0,39,4,25,63,49,48,79,155,31,72,48,109,100,17,44,113,75,79,47,97,66,30,84,65,32,79,10,89,100,34,96,125,93,32,39,19,109,0,39,0,50,0,58,29,48,120,140,53,35,76,13,64,54,6,104,71,4,121,44,88,58,27,70,29,146,95,3,20,0,13,68,1,0,84,2,16,4,42,56,63,60,83,5,21,0,28,1,0,0,2,82,33,0,57,172,32,1,64,9,59,0,24,48,32,62,85,87,119,49,62,90,98,18,85,39,97,128,14,148,81,41,83,42,13,97,29,85,59,118,95,32,25,21,33,95,1,58,9,116,26,172,83,27,83,73,107,57,47,24,69,1,22,25,45,24,90,87,128,8,21,56,143,41,81,0,39,0,39,110,33,0,40,1,32,68,0,105,104,27,104,33,59,95,101,159,56,71,3,60,0,51,12,46,25,61,101,224,32,11,45,93,65,21,5,25,8,17,0,10,16,19,14,104,51,42,61,71,93,83,29,47,98,39,97,15,124,80,42,84,10,65,0,1,63,129,56,8,39,67,33,13,40,12,3,0,39,0,28,0,58,23,18,120,74,19,148,4,63,34,104,37,5,147,74,6,91,103,25,68,22,96,5,25,126,50,54,90,0,49,2,29,43,14,62,0,28,0,47,7,58,52,45,0,42,1,12,2,0,0,32,87,32,0,30,25,3,8,26,25,1,0,31,27,71,41,28,132,141,130,75,89,64,5,89,103,45,125,138,93,59,27,48,93,90,27,15,67,19,60,1,100,0,78,1,116,50,22,94,102,68,22,69,8,23,0,5,1,51,53,94,130,22,38,63,115,17,81,3,0,64,30,1,28,14,44,64,4,72,13,102,37,26,82,80,79,116,79,22,13,5,102,4,121,26,78,93,26,103,214,47,130,13,37,31,28,0,28,0,15,37,38,42,56,130,46,72,56,101,108,26,59,70,46,93,59,103,73,27,81,46,32,85,15,83,104,53,45,125,86,36,101,19,58,0,44,0,48,0,60,9,31,99,140,35,31,73,13,48,65,4,110,65,6,127,47,101,35,51,96,88

GO terms:
  GO:0038043 interleukin-5-mediated signaling pathway (P, IDA)
  GO:0038156 interleukin-3-mediated signaling pathway (P, IDA)
  GO:0015026 coreceptor activity (F, IDA)
  GO:0005886 plasma membrane (C, TAS)
  GO:0038023 signaling receptor activity (F, TAS)
  GO:0007585 respiratory gaseous exchange by respiratory system (P, TAS)
  GO:0005515 protein binding (F, IPI)
  GO:0038157 granulocyte-macrophage colony-stimulating factor signaling pathway (P, IDA)
  GO:0070665 positive regulation of leukocyte proliferation (P, IDA)
  GO:0007259 cell surface receptor signaling pathway via JAK-STAT (P, IDA)
  GO:0004912 interleukin-3 receptor activity (F, TAS)
  GO:0004914 interleukin-5 receptor activity (F, TAS)
  GO:0030526 granulocyte macrophage colony-stimulating factor receptor complex (C, TAS)

Foldseek 3Di:
DDDQQVVQWDWDDPQAWKIKIKGKDFPVCVVPWDKFKWKAPDDPRIDTWDKDWDPDRVDGDGPDPGITMIMTIGTDHDDDDVDDIDMDIGIPDDDDDDDDDDQLAADEFEAWEDWDWDDDDQKIKTFTDGPHVVDDLQQKKKKKFKDFPLDDSVPTDIDIGSDGMDMDGPVRDDAQTKMKMKMWMDGPPPHSGHHGIYDIYDIDMDHHHHDDLADKDDWDWDDPPAWKIKIKIKGFPVNVVPFPKWKWKFQDVDGDDIGTFDDWDWADTDDTIIMIMTIDTDHCCVVRVDMDMDIGGDPDDDDDDPQAADAFAAWAWDWDVWIKIFTDGCKKKKKWKDFDVDDGVVTDIDIDRPGRMDTDDDDDQATKMKMWMWMDHPPPVGHHDIYDIHPIDIGGD/DAAQQRVLWDWDDPQAWKIKIKGKDFVVCVVPKDKFKWKADPPDRIHTWDKDWDPDRVPDDRDDPGMTMIMTMDTDHHHDPPDDIDIDIDIPDDDDDDDDDDPQAADAFFFWEPWDWDDDQQKIKIFTHGDDVVCPLQQKKKKKWKDFPLDDSVDTDIDIGSHGMDMAGPVRDDAFTKMKMKMWMAGDPPHSGHHGIYDIYDIDMGHGHHDDLQDKDDWDWDDPVAWKIKIKIKGWPVNVVVFDKWKKKDQPPCDIGTFDDWDWDDRPDTMIMIMTIDTHHCCPSRVHMDMDIDGDPDDDDDDDQAADAFAAWAKDKDDDPNWIKIFTDGPDDPPDDWKKKKWKWKDFPPDDRVPTDIDIDIPDGMGTDDDDDDWTKMKMWMWMFTDDVSHHHDIHPIHPIYMDID

Secondary structure (DSSP, 8-state):
---HHHHH-EEEE-SSSEEEEEEEEEHHHHTT--EEEEEEEETTEEEEPPEEE-S--TTS---SSSEEEEEEEEE-S---TT-EEEEEEEESS---EEEEEEGGGSB-----EEEEEEEETTEEEEEEE-----S-GGGEEEEEEEEETTS-STTPEEEEESSSEEEE-TTT--TT-EEEEEEEEEE-TTSS--B-PPPPPPPEEEE-----TTS-EEEEEEE-SSSEEEEEEEEEHHHHTT--EEEEEE--------EE---EEEE--TTTEEEEEEEEE-S-TTT--EEEEEEEE----EEEEGGGSB-PPPPEEEE----EEEEE--EEEEEEEE-SSS-STTS-EEEEES-SEEE-----SS---EEEEEEEE--TT--B-PPPPP--EE---/---HHHHH-EEEE-SSS-EEEEEEEEHHHHTT--EEEEEE-SSS-EEE--EEE-S---SS--SSSSEEEEEEE---S---TT-EEEEEEEESS---EEEEEEGGGSB-PPPPEEEEEEEETTEEEEEEE-----S-GGGEEEEEEEEETTS-SSS-EEEEESSSEEEE-TTT--TT-EEEEEEEEEE-TTSS--B-PPPPP--EEEE-----SSS-EEEEEEE-SSSEEEEEEEEEHHHHTT--EEEEEEEPP---EEE-PPEEEEETBTEEEEEEEEE-S-TTTS-EEEEEEEE----EEEEGGGSEEPPPPEEEEE-BTB--EEEEE-PPPTT----EEEEEEEEETTS-GGG-EEEEEES--EEE-----TT-EEEEEEEEEE-STT--EEPPPPPPPEEEE-

Radius of gyration: 46.07 Å; Cα contacts (8 Å, |Δi|>4): 1953; chains: 2; bounding box: 118×113×100 Å

InterPro domains:
  IPR003531 Short hematopoietin receptor, family 1, conserved site [PS01355] (402-434)
  IPR003961 Fibronectin type III [PS50853] (133-240)
  IPR003961 Fibronectin type III [PS50853] (339-436)
  IPR003961 Fibronectin type III [SM00060] (133-221)
  IPR003961 Fibronectin type III [SM00060] (339-422)
  IPR003961 Fibronectin type III [cd00063] (133-233)
  IPR003961 Fibronectin type III [cd00063] (341-436)
  IPR011365 Cytokine IL-3/IL-5/GM-CSF receptor common beta chain [PIRSF001956] (1-897)
  IPR013783 Immunoglobulin-like fold [G3DSA:2.60.40.10] (25-119)
  IPR013783 Immunoglobulin-like fold [G3DSA:2.60.40.10] (133-239)
  IPR013783 Immunoglobulin-like fold [G3DSA:2.60.40.10] (241-332)
  IPR013783 Immunoglobulin-like fold [G3DSA:2.60.40.10] (338-437)
  IPR036116 Fibronectin type III superfamily [SSF49265] (25-127)
  IPR036116 Fibronectin type III superfamily [SSF49265] (128-240)
  IPR036116 Fibronectin type III superfamily [SSF49265] (240-327)
  IPR036116 Fibronectin type III superfamily [SSF49265] (341-436)
  IPR048668 Cytokine receptor common subunit beta, N-terminal [PF21460] (28-116)